Protein AF-0000000080308267 (afdb_homodimer)

Nearest PDB structures (foldseek):
  2a5h-assembly1_B  TM=8.285E-01  e=7.530E-33  Clostridium subterminale
  7o1p-assembly1_A  TM=5.240E-01  e=5.964E-03  Thermotoga maritima MSB8
  1ztv-assembly1_B  TM=4.652E-01  e=1.451E-02  Enterococcus faecalis V583
  2oof-assembly1_A  TM=4.439E-01  e=3.339E-02  unidentified
  1w85-assembly1_A  TM=3.363E-01  e=2.758E-01  Geobacillus stearothermophilus

Secondary structure (DSSP, 8-state):
---EE----SS-----PPPPPPGGGGGGG--B-S-GGGGSGGGTT--HHHHH-HHHHHHT-B-SHHHHHHHHBTTB-HHHHHHHHHHHHT-SS---B-HHHHHHS-TTSTTT-HHHHHHS--STT--PPPTT--TTTT-TTTT-SBTTEE--SSSEEEEEEES--SS--TT-TTTTTSSS--S-TT-PPPP----HHHHHHHHHHHHH-TT--EEEEEES-GGGS-HHHHHHHHHHHHTSTT--EEEEE-SHHHH-THHHHH-HHHHHHHHHHHHHHHHTT-EEEEEE---SGGG-BHHHHHHHHHHHHTT--EEEEEE--TTTT-SHHHHHHHHHHHHHTT-EEEEEEPPP--TT-GGG---HHHHHHHHHHHTTSS-GGGSPEEEEEETTTTEEEETT--SEEETTTTEEEEE-TTTSTTEEEEEE--GGGS-HHHHHHHHSHHHHHHHHHHHHHHHHHHHT-/---EE----SS-----PPPPPPGGGGGGG--B-S-GGGGSGGGTT--HHHHH-HHHHHHT-B-SHHHHHHHHBTTB-HHHHHHHHHHHHT-SS---B-HHHHHHS-TTSTTT-HHHHHHS--STT--PPPTT--TTTT-TTTT-SBTTEE--SSSEEEEEEES--SS--TT-TTTTTSSS--S-TT-PPPP----HHHHHHHHHHHHH-TT--EEEEEES-GGGS-HHHHHHHHHHHHTSTT--EEEEE-SHHHH-THHHHH-HHHHHHHHHHHHHHHHTT-EEEEEE---SGGG-BHHHHHHHHHHHHTT--EEEEEE--TTTT-SHHHHHHHHHHHHHTT-EEEEEEPPP--TT-GGG---HHHHHHHHHHHTTSS-GGGSPEEEEEETTTTEEEETT--SEEETTTTEEEEE-TTTSTTEEEEEE--GGGS-HHHHHHHH-HHHHHHHHHHHHHHHHHHHT-

InterPro domains:
  IPR003739 Lysine-2,3-aminomutase/glutamate 2,3-aminomutase [PTHR30538] (23-418)
  IPR003739 Lysine-2,3-aminomutase/glutamate 2,3-aminomutase [SFLDG01070] (39-403)
  IPR003739 Lysine-2,3-aminomutase/glutamate 2,3-aminomutase [TIGR00238] (40-392)
  IPR007197 Radical SAM [SFLDS00029] (39-403)
  IPR013785 Aldolase-type TIM barrel [G3DSA:3.20.20.70] (93-397)
  IPR025895 Lysine-2,3-aminomutase, C-terminal domain [PF12544] (373-398)
  IPR058240 Radical SAM superfamily [SSF102114] (145-403)

Structure (mmCIF, N/CA/C/O backbone):
data_AF-0000000080308267-model_v1
#
loop_
_entity.id
_entity.type
_entity.pdbx_description
1 polymer 'Lysine 2,3-aminomutase'
#
loop_
_atom_site.group_PDB
_atom_site.id
_atom_site.type_symbol
_atom_site.label_atom_id
_atom_site.label_alt_id
_atom_site.label_comp_id
_atom_site.label_asym_id
_atom_site.label_entity_id
_atom_site.label_seq_id
_atom_site.pdbx_PDB_ins_code
_atom_site.Cartn_x
_atom_site.Cartn_y
_atom_site.Cartn_z
_atom_site.occupancy
_atom_site.B_iso_or_equiv
_atom_site.auth_seq_id
_atom_site.auth_comp_id
_atom_site.auth_asym_id
_atom_site.auth_atom_id
_atom_site.pdbx_PDB_model_num
ATOM 1 N N . MET A 1 1 ? -21 -15.203 20.312 1 25.88 1 MET A N 1
ATOM 2 C CA . MET A 1 1 ? -20.156 -14.445 21.219 1 25.88 1 MET A CA 1
ATOM 3 C C . MET A 1 1 ? -20.484 -12.961 21.172 1 25.88 1 MET A C 1
ATOM 5 O O . MET A 1 1 ? -20.547 -12.367 20.094 1 25.88 1 MET A O 1
ATOM 9 N N . GLN A 1 2 ? -21.078 -12.492 22.281 1 31.81 2 GLN A N 1
ATOM 10 C CA . GLN A 1 2 ? -21.562 -11.125 22.469 1 31.81 2 GLN A CA 1
ATOM 11 C C . GLN A 1 2 ? -20.422 -10.117 22.266 1 31.81 2 GLN A C 1
ATOM 13 O O . GLN A 1 2 ? -19.406 -10.172 22.953 1 31.81 2 GLN A O 1
ATOM 18 N N . LEU A 1 3 ? -20.359 -9.547 21.156 1 37.12 3 LEU A N 1
ATOM 19 C CA . LEU A 1 3 ? -19.328 -8.562 20.859 1 37.12 3 LEU A CA 1
ATOM 20 C C . LEU A 1 3 ? -19.422 -7.367 21.797 1 37.12 3 LEU A C 1
ATOM 22 O O . LEU A 1 3 ? -20.516 -6.883 22.094 1 37.12 3 LEU A O 1
ATOM 26 N N . LYS A 1 4 ? -18.422 -7.07 22.703 1 45.09 4 LYS A N 1
ATOM 27 C CA . LYS A 1 4 ? -18.406 -6.035 23.734 1 45.09 4 LYS A CA 1
ATOM 28 C C . LYS A 1 4 ? -17.938 -4.703 23.172 1 45.09 4 LYS A C 1
ATOM 30 O O . LYS A 1 4 ? -16.984 -4.656 22.375 1 45.09 4 LYS A O 1
ATOM 35 N N . VAL A 1 5 ? -18.641 -3.551 23.375 1 42.38 5 VAL A N 1
ATOM 36 C CA . VAL A 1 5 ? -18.266 -2.182 23.016 1 42.38 5 VAL A CA 1
ATOM 37 C C . VAL A 1 5 ? -17.125 -1.703 23.906 1 42.38 5 VAL A C 1
ATOM 39 O O . VAL A 1 5 ? -17.203 -1.812 25.141 1 42.38 5 VAL A O 1
ATOM 42 N N . VAL A 1 6 ? -15.938 -1.457 23.516 1 43.72 6 VAL A N 1
ATOM 43 C CA . VAL A 1 6 ? -14.867 -0.966 24.375 1 43.72 6 VAL A CA 1
ATOM 44 C C . VAL A 1 6 ? -15.039 0.533 24.609 1 43.72 6 VAL A C 1
ATOM 46 O O . VAL A 1 6 ? -15.047 1.319 23.656 1 43.72 6 VAL A O 1
ATOM 49 N N . GLU A 1 7 ? -15.594 0.773 25.719 1 44.81 7 GLU A N 1
ATOM 50 C CA . GLU A 1 7 ? -15.562 2.174 26.125 1 44.81 7 GLU A CA 1
ATOM 51 C C . GLU A 1 7 ? -14.156 2.586 26.547 1 44.81 7 GLU A C 1
ATOM 53 O O . GLU A 1 7 ? -13.422 1.796 27.156 1 44.81 7 GLU A O 1
ATOM 58 N N . THR A 1 8 ? -13.562 3.537 25.969 1 45.25 8 THR A N 1
ATOM 59 C CA . THR A 1 8 ? -12.289 4.074 26.438 1 45.25 8 THR A CA 1
ATOM 60 C C . THR A 1 8 ? -12.352 4.395 27.922 1 45.25 8 THR A C 1
ATOM 62 O O . THR A 1 8 ? -13.188 5.191 28.359 1 45.25 8 THR A O 1
ATOM 65 N N . PRO A 1 9 ? -11.719 3.621 28.75 1 43.75 9 PRO A N 1
ATOM 66 C CA . PRO A 1 9 ? -11.828 3.91 30.188 1 43.75 9 PRO A CA 1
ATOM 67 C C . PRO A 1 9 ? -11.359 5.32 30.531 1 43.75 9 PRO A C 1
ATOM 69 O O . PRO A 1 9 ? -10.445 5.852 29.906 1 43.75 9 PRO A O 1
ATOM 72 N N . LYS A 1 10 ? -12.18 6.141 31.234 1 44.75 10 LYS A N 1
ATOM 73 C CA . LYS A 1 10 ? -11.867 7.449 31.797 1 44.75 10 LYS A CA 1
ATOM 74 C C . LYS A 1 10 ? -10.633 7.383 32.688 1 44.75 10 LYS A C 1
ATOM 76 O O . LYS A 1 10 ? -10 8.406 32.969 1 44.75 10 LYS A O 1
ATOM 81 N N . ASP A 1 11 ? -10.383 6.285 33.438 1 42.69 11 ASP A N 1
ATOM 82 C CA . ASP A 1 11 ? -9.352 6.203 34.469 1 42.69 11 ASP A CA 1
ATOM 83 C C . ASP A 1 11 ? -8.141 5.426 33.969 1 42.69 11 ASP A C 1
ATOM 85 O O . ASP A 1 11 ? -8.25 4.605 33.062 1 42.69 11 ASP A O 1
ATOM 89 N N . GLU A 1 12 ? -6.938 5.82 34.5 1 43.91 12 GLU A N 1
ATOM 90 C CA . GLU A 1 12 ? -5.613 5.27 34.219 1 43.91 12 GLU A CA 1
ATOM 91 C C . GLU A 1 12 ? -5.629 3.746 34.25 1 43.91 12 GLU A C 1
ATOM 93 O O . GLU A 1 12 ? -5.812 3.146 35.312 1 43.91 12 GLU A O 1
ATOM 98 N N . ALA A 1 13 ? -6.145 3.145 33.438 1 49.03 13 ALA A N 1
ATOM 99 C CA . ALA A 1 13 ? -6.031 1.688 33.469 1 49.03 13 ALA A CA 1
ATOM 100 C C . ALA A 1 13 ? -4.574 1.255 33.625 1 49.03 13 ALA A C 1
ATOM 102 O O . ALA A 1 13 ? -3.672 1.925 33.094 1 49.03 13 ALA A O 1
ATOM 103 N N . PRO A 1 14 ? -4.258 0.282 34.625 1 51.72 14 PRO A N 1
ATOM 104 C CA . PRO A 1 14 ? -2.898 -0.233 34.812 1 51.72 14 PRO A CA 1
ATOM 105 C C . PRO A 1 14 ? -2.232 -0.616 33.5 1 51.72 14 PRO A C 1
ATOM 107 O O . PRO A 1 14 ? -2.916 -1.01 32.531 1 51.72 14 PRO A O 1
ATOM 110 N N . ARG A 1 15 ? -0.976 -0.175 33.375 1 59.91 15 ARG A N 1
ATOM 111 C CA . ARG A 1 15 ? -0.094 -0.542 32.281 1 59.91 15 ARG A CA 1
ATOM 112 C C . ARG A 1 15 ? -0.22 -2.025 31.953 1 59.91 15 ARG A C 1
ATOM 114 O O . ARG A 1 15 ? -0.031 -2.879 32.812 1 59.91 15 ARG A O 1
ATOM 121 N N . ALA A 1 16 ? -1.022 -2.381 31.016 1 59.97 16 ALA A N 1
ATOM 122 C CA . ALA A 1 16 ? -1.201 -3.791 30.672 1 59.97 16 ALA A CA 1
ATOM 123 C C . ALA A 1 16 ? 0.008 -4.332 29.922 1 59.97 16 ALA A C 1
ATOM 125 O O . ALA A 1 16 ? 0.317 -3.869 28.812 1 59.97 16 ALA A O 1
ATOM 126 N N . VAL A 1 17 ? 0.99 -4.934 30.719 1 69.75 17 VAL A N 1
ATOM 127 C CA . VAL A 1 17 ? 2.059 -5.656 30.047 1 69.75 17 VAL A CA 1
ATOM 128 C C . VAL A 1 17 ? 1.479 -6.863 29.312 1 69.75 17 VAL A C 1
ATOM 130 O O . VAL A 1 17 ? 0.728 -7.648 29.891 1 69.75 17 VAL A O 1
ATOM 133 N N . LYS A 1 18 ? 1.652 -6.93 27.984 1 81.56 18 LYS A N 1
ATOM 134 C CA . LYS A 1 18 ? 1.208 -8.062 27.172 1 81.56 18 LYS A CA 1
ATOM 135 C C . LYS A 1 18 ? 1.887 -9.352 27.625 1 81.56 18 LYS A C 1
ATOM 137 O O . LYS A 1 18 ? 3.059 -9.344 28 1 81.56 18 LYS A O 1
ATOM 142 N N . PRO A 1 19 ? 1.161 -10.414 27.688 1 85.56 19 PRO A N 1
ATOM 143 C CA . PRO A 1 19 ? 1.806 -11.695 27.969 1 85.56 19 PRO A CA 1
ATOM 144 C C . PRO A 1 19 ? 2.83 -12.086 26.906 1 85.56 19 PRO A C 1
ATOM 146 O O . PRO A 1 19 ? 2.822 -11.531 25.797 1 85.56 19 PRO A O 1
ATOM 149 N N . PRO A 1 20 ? 3.676 -12.922 27.312 1 87.94 20 PRO A N 1
ATOM 150 C CA . PRO A 1 20 ? 4.633 -13.398 26.312 1 87.94 20 PRO A CA 1
ATOM 151 C C . PRO A 1 20 ? 3.955 -14.008 25.078 1 87.94 20 PRO A C 1
ATOM 153 O O . PRO A 1 20 ? 2.887 -14.617 25.203 1 87.94 20 PRO A O 1
ATOM 156 N N . VAL A 1 21 ? 4.594 -13.852 24 1 90.75 21 VAL A N 1
ATOM 157 C CA . VAL A 1 21 ? 4.016 -14.289 22.734 1 90.75 21 VAL A CA 1
ATOM 158 C C . VAL A 1 21 ? 4.062 -15.812 22.641 1 90.75 21 VAL A C 1
ATOM 160 O O . VAL A 1 21 ? 5 -16.438 23.141 1 90.75 21 VAL A O 1
ATOM 163 N N . ASP A 1 22 ? 3.057 -16.375 22.109 1 90.19 22 ASP A N 1
ATOM 164 C CA . ASP A 1 22 ? 3.084 -17.781 21.688 1 90.19 22 ASP A CA 1
ATOM 165 C C . ASP A 1 22 ? 4.059 -17.984 20.547 1 90.19 22 ASP A C 1
ATOM 167 O O . ASP A 1 22 ? 3.875 -17.438 19.453 1 90.19 22 ASP A O 1
ATOM 171 N N . PRO A 1 23 ? 5.023 -18.781 20.766 1 89.44 23 PRO A N 1
ATOM 172 C CA . PRO A 1 23 ? 6.051 -18.969 19.75 1 89.44 23 PRO A CA 1
ATOM 173 C C . PRO A 1 23 ? 5.48 -19.469 18.422 1 89.44 23 PRO A C 1
ATOM 175 O O . PRO A 1 23 ? 6.059 -19.234 17.359 1 89.44 23 PRO A O 1
ATOM 178 N N . SER A 1 24 ? 4.406 -20.125 18.5 1 88.31 24 SER A N 1
ATOM 179 C CA . SER A 1 24 ? 3.799 -20.672 17.281 1 88.31 24 SER A CA 1
ATOM 180 C C . SER A 1 24 ? 3.34 -19.562 16.344 1 88.31 24 SER A C 1
ATOM 182 O O . SER A 1 24 ? 3.209 -19.781 15.141 1 88.31 24 SER A O 1
ATOM 184 N N . THR A 1 25 ? 3.152 -18.391 16.891 1 88.25 25 THR A N 1
ATOM 185 C CA . THR A 1 25 ? 2.689 -17.266 16.094 1 88.25 25 THR A CA 1
ATOM 186 C C . THR A 1 25 ? 3.844 -16.656 15.305 1 88.25 25 THR A C 1
ATOM 188 O O . THR A 1 25 ? 3.635 -15.758 14.477 1 88.25 25 THR A O 1
ATOM 191 N N . LEU A 1 26 ? 5.039 -17.188 15.523 1 94.69 26 LEU A N 1
ATOM 192 C CA . LEU A 1 26 ? 6.219 -16.672 14.836 1 94.69 26 LEU A CA 1
ATOM 193 C C . LEU A 1 26 ? 6.68 -17.625 13.742 1 94.69 26 LEU A C 1
ATOM 195 O O . LEU A 1 26 ? 7.84 -17.594 13.32 1 94.69 26 LEU A O 1
ATOM 199 N N . SER A 1 27 ? 5.777 -18.484 13.289 1 94.75 27 SER A N 1
ATOM 200 C CA . SER A 1 27 ? 6.109 -19.562 12.344 1 94.75 27 SER A CA 1
ATOM 201 C C . SER A 1 27 ? 6.504 -18.984 10.984 1 94.75 27 SER A C 1
ATOM 203 O O . SER A 1 27 ? 7.121 -19.688 10.172 1 94.75 27 SER A O 1
ATOM 205 N N . HIS A 1 28 ? 6.129 -17.734 10.695 1 96.62 28 HIS A N 1
ATOM 206 C CA . HIS A 1 28 ? 6.469 -17.125 9.422 1 96.62 28 HIS A CA 1
ATOM 207 C C . HIS A 1 28 ? 7.977 -17.016 9.25 1 96.62 28 HIS A C 1
ATOM 209 O O . HIS A 1 28 ? 8.469 -16.859 8.125 1 96.62 28 HIS A O 1
ATOM 215 N N . ARG A 1 29 ? 8.758 -17.188 10.32 1 96.56 29 ARG A N 1
ATOM 216 C CA . ARG A 1 29 ? 10.211 -17.062 10.281 1 96.56 29 ARG A CA 1
ATOM 217 C C . ARG A 1 29 ? 10.867 -18.406 9.945 1 96.56 29 ARG A C 1
ATOM 219 O O . ARG A 1 29 ? 12.062 -18.453 9.641 1 96.56 29 ARG A O 1
ATOM 226 N N . HIS A 1 30 ? 10.094 -19.438 10.062 1 96.44 30 HIS A N 1
ATOM 227 C CA . HIS A 1 30 ? 10.641 -20.781 9.844 1 96.44 30 HIS A CA 1
ATOM 228 C C . HIS A 1 30 ? 10.555 -21.172 8.375 1 96.44 30 HIS A C 1
ATOM 230 O O . HIS A 1 30 ? 9.508 -21.609 7.898 1 96.44 30 HIS A O 1
ATOM 236 N N . LEU A 1 31 ? 11.664 -21.109 7.746 1 98.06 31 LEU A N 1
ATOM 237 C CA . LEU A 1 31 ? 11.727 -21.438 6.324 1 98.06 31 LEU A CA 1
ATOM 238 C C . LEU A 1 31 ? 12.227 -22.859 6.117 1 98.06 31 LEU A C 1
ATOM 240 O O . LEU A 1 31 ? 13 -23.375 6.926 1 98.06 31 LEU A O 1
ATOM 244 N N . LEU A 1 32 ? 11.773 -23.438 5.09 1 97.75 32 LEU A N 1
ATOM 245 C CA . LEU A 1 32 ? 12.273 -24.75 4.691 1 97.75 32 LEU A CA 1
ATOM 246 C C . LEU A 1 32 ? 13.75 -24.688 4.328 1 97.75 32 LEU A C 1
ATOM 248 O O . LEU A 1 32 ? 14.148 -23.875 3.482 1 97.75 32 LEU A O 1
ATOM 252 N N . GLU A 1 33 ? 14.578 -25.5 5.008 1 96.5 33 GLU A N 1
ATOM 253 C CA . GLU A 1 33 ? 16.031 -25.578 4.805 1 96.5 33 GLU A CA 1
ATOM 254 C C . GLU A 1 33 ? 16.469 -27.016 4.512 1 96.5 33 GLU A C 1
ATOM 256 O O . GLU A 1 33 ? 15.648 -27.938 4.574 1 96.5 33 GLU A O 1
ATOM 261 N N . GLY A 1 34 ? 17.75 -27.125 4.148 1 94.44 34 GLY A N 1
ATOM 262 C CA . GLY A 1 34 ? 18.297 -28.453 3.945 1 94.44 34 GLY A CA 1
ATOM 263 C C . GLY A 1 34 ? 18.047 -29 2.551 1 94.44 34 GLY A C 1
ATOM 264 O O . GLY A 1 34 ? 17.641 -28.25 1.653 1 94.44 34 GLY A O 1
ATOM 265 N N . ASP A 1 35 ? 18.297 -30.281 2.352 1 97.12 35 ASP A N 1
ATOM 266 C CA . ASP A 1 35 ? 18.234 -30.906 1.038 1 97.12 35 ASP A CA 1
ATOM 267 C C . ASP A 1 35 ? 16.844 -31.5 0.784 1 97.12 35 ASP A C 1
ATOM 269 O O . ASP A 1 35 ? 16.719 -32.688 0.472 1 97.12 35 ASP A O 1
ATOM 273 N N . PHE A 1 36 ? 15.859 -30.641 0.812 1 97.12 36 PHE A N 1
ATOM 274 C CA . PHE A 1 36 ? 14.477 -31.094 0.746 1 97.12 36 PHE A CA 1
ATOM 275 C C . PHE A 1 36 ? 14.188 -31.734 -0.609 1 97.12 36 PHE A C 1
ATOM 277 O O . PHE A 1 36 ? 13.227 -32.5 -0.75 1 97.12 36 PHE A O 1
ATOM 284 N N . TRP A 1 37 ? 14.984 -31.484 -1.658 1 97.44 37 TRP A N 1
ATOM 285 C CA . TRP A 1 37 ? 14.75 -32.031 -2.994 1 97.44 37 TRP A CA 1
ATOM 286 C C . TRP A 1 37 ? 15.086 -33.5 -3.055 1 97.44 37 TRP A C 1
ATOM 288 O O . TRP A 1 37 ? 14.617 -34.219 -3.945 1 97.44 37 TRP A O 1
ATOM 298 N N . ARG A 1 38 ? 15.82 -33.969 -2.156 1 96.19 38 ARG A N 1
ATOM 299 C CA . ARG A 1 38 ? 16.281 -35.375 -2.201 1 96.19 38 ARG A CA 1
ATOM 300 C C . ARG A 1 38 ? 15.164 -36.344 -1.87 1 96.19 38 ARG A C 1
ATOM 302 O O . ARG A 1 38 ? 15.297 -37.531 -2.082 1 96.19 38 ARG A O 1
ATOM 309 N N . ARG A 1 39 ? 14.07 -35.812 -1.395 1 93.38 39 ARG A N 1
ATOM 310 C CA . ARG A 1 39 ? 12.906 -36.656 -1.164 1 93.38 39 ARG A CA 1
ATOM 311 C C . ARG A 1 39 ? 12.289 -37.125 -2.482 1 93.38 39 ARG A C 1
ATOM 313 O O . ARG A 1 39 ? 11.516 -38.094 -2.51 1 93.38 39 ARG A O 1
ATOM 320 N N . ILE A 1 40 ? 12.57 -36.375 -3.508 1 94 40 ILE A N 1
ATOM 321 C CA . ILE A 1 40 ? 12.148 -36.812 -4.844 1 94 40 ILE A CA 1
ATOM 322 C C . ILE A 1 40 ? 13.156 -37.812 -5.414 1 94 40 ILE A C 1
ATOM 324 O O . ILE A 1 40 ? 14.336 -37.469 -5.574 1 94 40 ILE A O 1
ATOM 328 N N . PRO A 1 41 ? 12.695 -38.906 -5.785 1 93.12 41 PRO A N 1
ATOM 329 C CA . PRO A 1 41 ? 13.625 -39.938 -6.242 1 93.12 41 PRO A CA 1
ATOM 330 C C . PRO A 1 41 ? 14.539 -39.469 -7.371 1 93.12 41 PRO A C 1
ATOM 332 O O . PRO A 1 41 ? 15.734 -39.75 -7.363 1 93.12 41 PRO A O 1
ATOM 335 N N . ALA A 1 42 ? 14.016 -38.719 -8.242 1 92.38 42 ALA A N 1
ATOM 336 C CA . ALA A 1 42 ? 14.773 -38.219 -9.391 1 92.38 42 ALA A CA 1
ATOM 337 C C . ALA A 1 42 ? 15.914 -37.312 -8.953 1 92.38 42 ALA A C 1
ATOM 339 O O . ALA A 1 42 ? 16.875 -37.125 -9.695 1 92.38 42 ALA A O 1
ATOM 340 N N . TYR A 1 43 ? 15.82 -36.75 -7.727 1 95.75 43 TYR A N 1
ATOM 341 C CA . TYR A 1 43 ? 16.812 -35.781 -7.277 1 95.75 43 TYR A CA 1
ATOM 342 C C . TYR A 1 43 ? 17.531 -36.281 -6.035 1 95.75 43 TYR A C 1
ATOM 344 O O . TYR A 1 43 ? 18.203 -35.5 -5.344 1 95.75 43 TYR A O 1
ATOM 352 N N . ALA A 1 44 ? 17.406 -37.469 -5.676 1 95.69 44 ALA A N 1
ATOM 353 C CA . ALA A 1 44 ? 17.922 -38.062 -4.441 1 95.69 44 ALA A CA 1
ATOM 354 C C . ALA A 1 44 ? 19.438 -37.906 -4.34 1 95.69 44 ALA A C 1
ATOM 356 O O . ALA A 1 44 ? 19.969 -37.719 -3.242 1 95.69 44 ALA A O 1
ATOM 357 N N . ASN A 1 45 ? 20.109 -37.906 -5.473 1 96.88 45 ASN A N 1
ATOM 358 C CA . ASN A 1 45 ? 21.578 -37.875 -5.457 1 96.88 45 ASN A CA 1
ATOM 359 C C . ASN A 1 45 ? 22.109 -36.531 -5.953 1 96.88 45 ASN A C 1
ATOM 361 O O . ASN A 1 45 ? 23.297 -36.406 -6.234 1 96.88 45 ASN A O 1
ATOM 365 N N . VAL A 1 46 ? 21.266 -35.594 -6.082 1 97.88 46 VAL A N 1
ATOM 366 C CA . VAL A 1 46 ? 21.672 -34.25 -6.547 1 97.88 46 VAL A CA 1
ATOM 367 C C . VAL A 1 46 ? 22.281 -33.469 -5.387 1 97.88 46 VAL A C 1
ATOM 369 O O . VAL A 1 46 ? 21.656 -33.344 -4.328 1 97.88 46 VAL A O 1
ATOM 372 N N . SER A 1 47 ? 23.453 -32.938 -5.543 1 98.06 47 SER A N 1
ATOM 373 C CA . SER A 1 47 ? 24.109 -32.156 -4.504 1 98.06 47 SER A CA 1
ATOM 374 C C . SER A 1 47 ? 23.469 -30.766 -4.352 1 98.06 47 SER A C 1
ATOM 376 O O . SER A 1 47 ? 22.734 -30.312 -5.234 1 98.06 47 SER A O 1
ATOM 378 N N . GLU A 1 48 ? 23.734 -30.172 -3.285 1 97.5 48 GLU A N 1
ATOM 379 C CA . GLU A 1 48 ? 23.234 -28.812 -3.076 1 97.5 48 GLU A CA 1
ATOM 380 C C . GLU A 1 48 ? 23.766 -27.859 -4.141 1 97.5 48 GLU A C 1
ATOM 382 O O . GLU A 1 48 ? 23.031 -27.016 -4.656 1 97.5 48 GLU A O 1
ATOM 387 N N . ALA A 1 49 ? 25.031 -28 -4.406 1 97.81 49 ALA A N 1
ATOM 388 C CA . ALA A 1 49 ? 25.656 -27.141 -5.406 1 97.81 49 ALA A CA 1
ATOM 389 C C . ALA A 1 49 ? 24.953 -27.266 -6.754 1 97.81 49 ALA A C 1
ATOM 391 O O . ALA A 1 49 ? 24.703 -26.266 -7.43 1 97.81 49 ALA A O 1
ATOM 392 N N . GLU A 1 50 ? 24.625 -28.516 -7.098 1 97.75 50 GLU A N 1
ATOM 393 C CA . GLU A 1 50 ? 23.922 -28.75 -8.352 1 97.75 50 GLU A CA 1
ATOM 394 C C . GLU A 1 50 ? 22.5 -28.188 -8.297 1 97.75 50 GLU A C 1
ATOM 396 O O . GLU A 1 50 ? 22.047 -27.531 -9.234 1 97.75 50 GLU A O 1
ATOM 401 N N . PHE A 1 51 ? 21.906 -28.391 -7.215 1 98.38 51 PHE A N 1
ATOM 402 C CA . PHE A 1 51 ? 20.516 -27.969 -7.062 1 98.38 51 PHE A CA 1
ATOM 403 C C . PHE A 1 51 ? 20.422 -26.438 -7.055 1 98.38 51 PHE A C 1
ATOM 405 O O . PHE A 1 51 ? 19.422 -25.875 -7.504 1 98.38 51 PHE A O 1
ATOM 412 N N . LEU A 1 52 ? 21.453 -25.766 -6.613 1 98.19 52 LEU A N 1
ATOM 413 C CA . LEU A 1 52 ? 21.469 -24.312 -6.523 1 98.19 52 LEU A CA 1
ATOM 414 C C . LEU A 1 52 ? 21.906 -23.688 -7.844 1 98.19 52 LEU A C 1
ATOM 416 O O . LEU A 1 52 ? 21.75 -22.484 -8.047 1 98.19 52 LEU A O 1
ATOM 420 N N . ASP A 1 53 ? 22.328 -24.516 -8.789 1 98.25 53 ASP A N 1
ATOM 421 C CA . ASP A 1 53 ? 22.766 -24.016 -10.086 1 98.25 53 ASP A CA 1
ATOM 422 C C . ASP A 1 53 ? 21.578 -23.75 -11.008 1 98.25 53 ASP A C 1
ATOM 424 O O . ASP A 1 53 ? 20.828 -24.672 -11.336 1 98.25 53 ASP A O 1
ATOM 428 N N . HIS A 1 54 ? 21.531 -22.562 -11.477 1 97.81 54 HIS A N 1
ATOM 429 C CA . HIS A 1 54 ? 20.375 -22.188 -12.289 1 97.81 54 HIS A CA 1
ATOM 430 C C . HIS A 1 54 ? 20.391 -22.906 -13.633 1 97.81 54 HIS A C 1
ATOM 432 O O . HIS A 1 54 ? 19.328 -23.188 -14.203 1 97.81 54 HIS A O 1
ATOM 438 N N . LYS A 1 55 ? 21.531 -23.172 -14.133 1 97.81 55 LYS A N 1
ATOM 439 C CA . LYS A 1 55 ? 21.625 -23.891 -15.398 1 97.81 55 LYS A CA 1
ATOM 440 C C . LYS A 1 55 ? 21.109 -25.328 -15.258 1 97.81 55 LYS A C 1
ATOM 442 O O . LYS A 1 55 ? 20.422 -25.844 -16.156 1 97.81 55 LYS A O 1
ATOM 447 N N . TRP A 1 56 ? 21.5 -25.938 -14.18 1 98.31 56 TRP A N 1
ATOM 448 C CA . TRP A 1 56 ? 20.984 -27.281 -13.914 1 98.31 56 TRP A CA 1
ATOM 449 C C . TRP A 1 56 ? 19.469 -27.266 -13.789 1 98.31 56 TRP A C 1
ATOM 451 O O . TRP A 1 56 ? 18.781 -28.109 -14.367 1 98.31 56 TRP A O 1
ATOM 461 N N . GLN A 1 57 ? 18.938 -26.297 -13.016 1 98.31 57 GLN A N 1
ATOM 462 C CA . GLN A 1 57 ? 17.5 -26.156 -12.859 1 98.31 57 GLN A CA 1
ATOM 463 C C . GLN A 1 57 ? 16.812 -26.016 -14.211 1 98.31 57 GLN A C 1
ATOM 465 O O . GLN A 1 57 ? 15.805 -26.688 -14.469 1 98.31 57 GLN A O 1
ATOM 470 N N . MET A 1 58 ? 17.359 -25.172 -15.055 1 97 58 MET A N 1
ATOM 471 C CA . MET A 1 58 ? 16.781 -24.922 -16.375 1 97 58 MET A CA 1
ATOM 472 C C . MET A 1 58 ? 16.812 -26.188 -17.219 1 97 58 MET A C 1
ATOM 474 O O . MET A 1 58 ? 15.812 -26.531 -17.875 1 97 58 MET A O 1
ATOM 478 N N . LYS A 1 59 ? 17.906 -26.828 -17.188 1 97.19 59 LYS A N 1
ATOM 479 C CA . LYS A 1 59 ? 18.078 -28.047 -17.984 1 97.19 59 LYS A CA 1
ATOM 480 C C . LYS A 1 59 ? 17.125 -29.141 -17.531 1 97.19 59 LYS A C 1
ATOM 482 O O . LYS A 1 59 ? 16.625 -29.906 -18.359 1 97.19 59 LYS A O 1
ATOM 487 N N . GLN A 1 60 ? 16.891 -29.219 -16.266 1 97.25 60 GLN A N 1
ATOM 488 C CA . GLN A 1 60 ? 16.094 -30.312 -15.703 1 97.25 60 GLN A CA 1
ATOM 489 C C . GLN A 1 60 ? 14.617 -29.922 -15.617 1 97.25 60 GLN A C 1
ATOM 491 O O . GLN A 1 60 ? 13.797 -30.703 -15.133 1 97.25 60 GLN A O 1
ATOM 496 N N . THR A 1 61 ? 14.281 -28.75 -16.047 1 97.62 61 THR A N 1
ATOM 497 C CA . THR A 1 61 ? 12.883 -28.344 -16.047 1 97.62 61 THR A CA 1
ATOM 498 C C . THR A 1 61 ? 12.055 -29.234 -16.969 1 97.62 61 THR A C 1
ATOM 500 O O . THR A 1 61 ? 12.484 -29.562 -18.078 1 97.62 61 THR A O 1
ATOM 503 N N . ILE A 1 62 ? 10.891 -29.625 -16.5 1 97.19 62 ILE A N 1
ATOM 504 C CA . ILE A 1 62 ? 10.016 -30.531 -17.234 1 97.19 62 ILE A CA 1
ATOM 505 C C . ILE A 1 62 ? 9.039 -29.734 -18.078 1 97.19 62 ILE A C 1
ATOM 507 O O . ILE A 1 62 ? 8.297 -28.891 -17.562 1 97.19 62 ILE A O 1
ATOM 511 N N . THR A 1 63 ? 9 -30 -19.359 1 96 63 THR A N 1
ATOM 512 C CA . THR A 1 63 ? 8.188 -29.203 -20.266 1 96 63 THR A CA 1
ATOM 513 C C . THR A 1 63 ? 7.207 -30.094 -21.031 1 96 63 THR A C 1
ATOM 515 O O . THR A 1 63 ? 6.586 -29.641 -22 1 96 63 THR A O 1
ATOM 518 N N . ARG A 1 64 ? 7.168 -31.359 -20.641 1 95.88 64 ARG A N 1
ATOM 519 C CA . ARG A 1 64 ? 6.227 -32.281 -21.266 1 95.88 64 ARG A CA 1
ATOM 520 C C . ARG A 1 64 ? 5.418 -33.031 -20.219 1 95.88 64 ARG A C 1
ATOM 522 O O . ARG A 1 64 ? 5.949 -33.406 -19.172 1 95.88 64 ARG A O 1
ATOM 529 N N . VAL A 1 65 ? 4.207 -33.312 -20.578 1 95.62 65 VAL A N 1
ATOM 530 C CA . VAL A 1 65 ? 3.277 -33.938 -19.641 1 95.62 65 VAL A CA 1
ATOM 531 C C . VAL A 1 65 ? 3.73 -35.375 -19.344 1 95.62 65 VAL A C 1
ATOM 533 O O . VAL A 1 65 ? 3.732 -35.781 -18.172 1 95.62 65 VAL A O 1
ATOM 536 N N . ASP A 1 66 ? 4.141 -36.094 -20.359 1 95.88 66 ASP A N 1
ATOM 537 C CA . ASP A 1 66 ? 4.535 -37.5 -20.156 1 95.88 66 ASP A CA 1
ATOM 538 C C . ASP A 1 66 ? 5.75 -37.594 -19.234 1 95.88 66 ASP A C 1
ATOM 540 O O . ASP A 1 66 ? 5.828 -38.5 -18.406 1 95.88 66 ASP A O 1
ATOM 544 N N . LYS A 1 67 ? 6.656 -36.656 -19.375 1 96.19 67 LYS A N 1
ATOM 545 C CA . LYS A 1 67 ? 7.844 -36.656 -18.516 1 96.19 67 LYS A CA 1
ATOM 546 C C . LYS A 1 67 ? 7.484 -36.312 -17.078 1 96.19 67 LYS A C 1
ATOM 548 O O . LYS A 1 67 ? 8.07 -36.844 -16.141 1 96.19 67 LYS A O 1
ATOM 553 N N . LEU A 1 68 ? 6.574 -35.375 -16.922 1 96.69 68 LEU A N 1
ATOM 554 C CA . LEU A 1 68 ? 6.113 -35.031 -15.586 1 96.69 68 LEU A CA 1
ATOM 555 C C . LEU A 1 68 ? 5.473 -36.25 -14.914 1 96.69 68 LEU A C 1
ATOM 557 O O . LEU A 1 68 ? 5.812 -36.562 -13.773 1 96.69 68 LEU A O 1
ATOM 561 N N . LEU A 1 69 ? 4.586 -36.906 -15.648 1 96.19 69 LEU A N 1
ATOM 562 C CA . LEU A 1 69 ? 3.877 -38.031 -15.094 1 96.19 69 LEU A CA 1
ATOM 563 C C . LEU A 1 69 ? 4.844 -39.188 -14.766 1 96.19 69 LEU A C 1
ATOM 565 O O . LEU A 1 69 ? 4.684 -39.875 -13.75 1 96.19 69 LEU A O 1
ATOM 569 N N . ALA A 1 70 ? 5.816 -39.344 -15.602 1 95.12 70 ALA A N 1
ATOM 570 C CA . ALA A 1 70 ? 6.848 -40.344 -15.336 1 95.12 70 ALA A CA 1
ATOM 571 C C . ALA A 1 70 ? 7.613 -40.031 -14.062 1 95.12 70 ALA A C 1
ATOM 573 O O . ALA A 1 70 ? 7.918 -40.906 -13.266 1 95.12 70 ALA A O 1
ATOM 574 N N . ALA A 1 71 ? 7.918 -38.781 -13.883 1 93.5 71 ALA A N 1
ATOM 575 C CA . ALA A 1 71 ? 8.664 -38.344 -12.711 1 93.5 71 ALA A CA 1
ATOM 576 C C . ALA A 1 71 ? 7.852 -38.531 -11.438 1 93.5 71 ALA A C 1
ATOM 578 O O . ALA A 1 71 ? 8.414 -38.719 -10.352 1 93.5 71 ALA A O 1
ATOM 579 N N . LEU A 1 72 ? 6.566 -38.562 -11.555 1 94.62 72 LEU A N 1
ATOM 580 C CA . LEU A 1 72 ? 5.688 -38.656 -10.391 1 94.62 72 LEU A CA 1
ATOM 581 C C . LEU A 1 72 ? 5.402 -40.094 -10.039 1 94.62 72 LEU A C 1
ATOM 583 O O . LEU A 1 72 ? 4.891 -40.406 -8.961 1 94.62 72 LEU A O 1
ATOM 587 N N . GLN A 1 73 ? 5.82 -40.906 -11 1 91.62 73 GLN A N 1
ATOM 588 C CA . GLN A 1 73 ? 5.586 -42.344 -10.742 1 91.62 73 GLN A CA 1
ATOM 589 C C . GLN A 1 73 ? 6.277 -42.781 -9.453 1 91.62 73 GLN A C 1
ATOM 591 O O . GLN A 1 73 ? 7.449 -42.469 -9.234 1 91.62 73 GLN A O 1
ATOM 596 N N . GLY A 1 74 ? 5.641 -43.438 -8.602 1 89.5 74 GLY A N 1
ATOM 597 C CA . GLY A 1 74 ? 6.184 -43.906 -7.344 1 89.5 74 GLY A CA 1
ATOM 598 C C . GLY A 1 74 ? 5.988 -42.938 -6.199 1 89.5 74 GLY A C 1
ATOM 599 O O . GLY A 1 74 ? 6.102 -43.312 -5.027 1 89.5 74 GLY A O 1
ATOM 600 N N . LEU A 1 75 ? 5.719 -41.719 -6.566 1 94.06 75 LEU A N 1
ATOM 601 C CA . LEU A 1 75 ? 5.512 -40.688 -5.539 1 94.06 75 LEU A CA 1
ATOM 602 C C . LEU A 1 75 ? 4.035 -40.562 -5.188 1 94.06 75 LEU A C 1
ATOM 604 O O . LEU A 1 75 ? 3.691 -40.188 -4.062 1 94.06 75 LEU A O 1
ATOM 608 N N . VAL A 1 76 ? 3.217 -4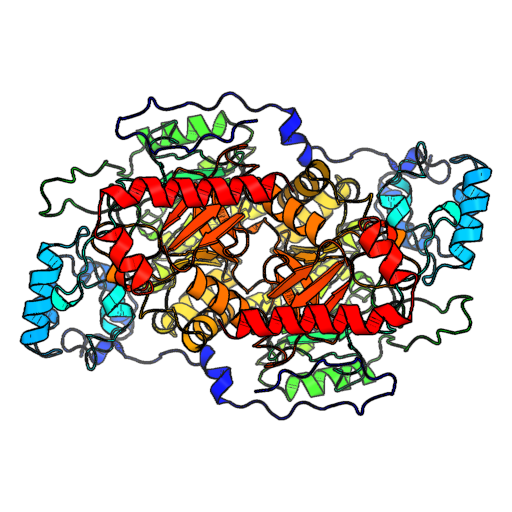0.906 -6.176 1 96.94 76 VAL A N 1
ATOM 609 C CA . VAL A 1 76 ? 1.779 -40.719 -5.996 1 96.94 76 VAL A CA 1
ATOM 610 C C . VAL A 1 76 ? 1.046 -42 -6.426 1 96.94 76 VAL A C 1
ATOM 612 O O . VAL A 1 76 ? 1.649 -42.906 -6.996 1 96.94 76 VAL A O 1
ATOM 615 N N . SER A 1 77 ? -0.243 -42.094 -6.191 1 97 77 SER A N 1
ATOM 616 C CA . SER A 1 77 ? -1.044 -43.25 -6.562 1 97 77 SER A CA 1
ATOM 617 C C . SER A 1 77 ? -1.287 -43.312 -8.062 1 97 77 SER A C 1
ATOM 619 O O . SER A 1 77 ? -1.234 -42.281 -8.742 1 97 77 SER A O 1
ATOM 621 N N . PRO A 1 78 ? -1.542 -44.5 -8.609 1 96.75 78 PRO A N 1
ATOM 622 C CA . PRO A 1 78 ? -1.915 -44.594 -10.023 1 96.75 78 PRO A CA 1
ATOM 623 C C . PRO A 1 78 ? -3.16 -43.781 -10.367 1 96.75 78 PRO A C 1
ATOM 625 O O . PRO A 1 78 ? -3.264 -43.25 -11.477 1 96.75 78 PRO A O 1
ATOM 628 N N . GLN A 1 79 ? -3.984 -43.719 -9.414 1 97.5 79 GLN A N 1
ATOM 629 C CA . GLN A 1 79 ? -5.199 -42.938 -9.625 1 97.5 79 GLN A CA 1
ATOM 630 C C . GLN A 1 79 ? -4.875 -41.469 -9.859 1 97.5 79 GLN A C 1
ATOM 632 O O . GLN A 1 79 ? -5.484 -40.812 -10.711 1 97.5 79 GLN A O 1
ATOM 637 N N . PHE A 1 80 ? -3.98 -40.906 -9.125 1 98 80 PHE A N 1
ATOM 638 C CA . PHE A 1 80 ? -3.57 -39.531 -9.289 1 98 80 PHE A CA 1
ATOM 639 C C . PHE A 1 80 ? -2.957 -39.281 -10.664 1 98 80 PHE A C 1
ATOM 641 O O . PHE A 1 80 ? -3.207 -38.281 -11.297 1 98 80 PHE A O 1
ATOM 648 N N . ILE A 1 81 ? -2.16 -40.281 -11.125 1 97.62 81 ILE A N 1
ATOM 649 C CA . ILE A 1 81 ? -1.495 -40.156 -12.414 1 97.62 81 ILE A CA 1
ATOM 650 C C . ILE A 1 81 ? -2.539 -40.062 -13.523 1 97.62 81 ILE A C 1
ATOM 652 O O . ILE A 1 81 ? -2.445 -39.156 -14.391 1 97.62 81 ILE A O 1
ATOM 656 N N . VAL A 1 82 ? -3.535 -40.875 -13.469 1 97.5 82 VAL A N 1
ATOM 657 C CA . VAL A 1 82 ? -4.602 -40.875 -14.469 1 97.5 82 VAL A CA 1
ATOM 658 C C . VAL A 1 82 ? -5.371 -39.531 -14.383 1 97.5 82 VAL A C 1
ATOM 660 O O . VAL A 1 82 ? -5.691 -38.938 -15.414 1 97.5 82 VAL A O 1
ATOM 663 N N . ASP A 1 83 ? -5.633 -39.125 -13.211 1 98 83 ASP A N 1
ATOM 664 C CA . ASP A 1 83 ? -6.371 -37.875 -12.969 1 98 83 ASP A CA 1
ATOM 665 C C . ASP A 1 83 ? -5.617 -36.656 -13.523 1 98 83 ASP A C 1
ATOM 667 O O . ASP A 1 83 ? -6.215 -35.812 -14.172 1 98 83 ASP A O 1
ATOM 671 N N . ALA A 1 84 ? -4.352 -36.625 -13.344 1 97.56 84 ALA A N 1
ATOM 672 C CA . ALA A 1 84 ? -3.514 -35.531 -13.828 1 97.56 84 ALA A CA 1
ATOM 673 C C . ALA A 1 84 ? -3.398 -35.562 -15.352 1 97.56 84 ALA A C 1
ATOM 675 O O . ALA A 1 84 ? -3.459 -34.531 -16 1 97.56 84 ALA A O 1
ATOM 676 N N . GLU A 1 85 ? -3.201 -36.75 -15.867 1 96.62 85 GLU A N 1
ATOM 677 C CA . GLU A 1 85 ? -3.121 -36.906 -17.312 1 96.62 85 GLU A CA 1
ATOM 678 C C . GLU A 1 85 ? -4.367 -36.344 -18 1 96.62 85 GLU A C 1
ATOM 680 O O . GLU A 1 85 ? -4.27 -35.562 -18.953 1 96.62 85 GLU A O 1
ATOM 685 N N . GLU A 1 86 ? -5.473 -36.75 -17.469 1 95.75 86 GLU A N 1
ATOM 686 C CA . GLU A 1 86 ? -6.738 -36.25 -18 1 95.75 86 GLU A CA 1
ATOM 687 C C . GLU A 1 86 ? -6.883 -34.75 -17.781 1 95.75 86 GLU A C 1
ATOM 689 O O . GLU A 1 86 ? -7.441 -34.062 -18.625 1 95.75 86 GLU A O 1
ATOM 694 N N . GLY A 1 87 ? -6.426 -34.312 -16.672 1 95 87 GLY A N 1
ATOM 695 C CA . GLY A 1 87 ? -6.445 -32.875 -16.406 1 95 87 GLY A CA 1
ATOM 696 C C . GLY A 1 87 ? -5.684 -32.062 -17.422 1 95 87 GLY A C 1
ATOM 697 O O . GLY A 1 87 ? -6.164 -31.031 -17.875 1 95 87 GLY A O 1
ATOM 698 N N . PHE A 1 88 ? -4.527 -32.5 -17.812 1 93.44 88 PHE A N 1
ATOM 699 C CA . PHE A 1 88 ? -3.689 -31.781 -18.781 1 93.44 88 PHE A CA 1
ATOM 700 C C . PHE A 1 88 ? -4.336 -31.766 -20.156 1 93.44 88 PHE A C 1
ATOM 702 O O . PHE A 1 88 ? -4.125 -30.828 -20.938 1 93.44 88 PHE A O 1
ATOM 709 N N . ARG A 1 89 ? -5.176 -32.719 -20.438 1 89.44 89 ARG A N 1
ATOM 710 C CA . ARG A 1 89 ? -5.844 -32.781 -21.734 1 89.44 89 ARG A CA 1
ATOM 711 C C . ARG A 1 89 ? -6.805 -31.594 -21.906 1 89.44 89 ARG A C 1
ATOM 713 O O . ARG A 1 89 ? -7.07 -31.156 -23.031 1 89.44 89 ARG A O 1
ATOM 720 N N . HIS A 1 90 ? -7.191 -31.078 -20.828 1 86.25 90 HIS A N 1
ATOM 721 C CA . HIS A 1 90 ? -8.188 -30.016 -20.875 1 86.25 90 HIS A CA 1
ATOM 722 C C . HIS A 1 90 ? -7.602 -28.688 -20.422 1 86.25 90 HIS A C 1
ATOM 724 O O . HIS A 1 90 ? -8.305 -27.672 -20.391 1 86.25 90 HIS A O 1
ATOM 730 N N . ALA A 1 91 ? -6.352 -28.703 -20.109 1 85.25 91 ALA A N 1
ATOM 731 C CA . ALA A 1 91 ? -5.738 -27.5 -19.547 1 85.25 91 ALA A CA 1
ATOM 732 C C . ALA A 1 91 ? -5.355 -26.516 -20.656 1 85.25 91 ALA A C 1
ATOM 734 O O . ALA A 1 91 ? -4.875 -26.906 -21.719 1 85.25 91 ALA A O 1
ATOM 735 N N . PRO A 1 92 ? -5.59 -25.266 -20.344 1 79.69 92 PRO A N 1
ATOM 736 C CA . PRO A 1 92 ? -5.254 -24.25 -21.344 1 79.69 92 PRO A CA 1
ATOM 737 C C . PRO A 1 92 ? -3.764 -23.922 -21.375 1 79.69 92 PRO A C 1
ATOM 739 O O . PRO A 1 92 ? -3.287 -23.266 -22.312 1 79.69 92 PRO A O 1
ATOM 742 N N . MET A 1 93 ? -3.064 -24.312 -20.453 1 86.69 93 MET A N 1
ATOM 743 C CA . MET A 1 93 ? -1.651 -23.953 -20.344 1 86.69 93 MET A CA 1
ATOM 744 C C . MET A 1 93 ? -0.77 -25.188 -20.5 1 86.69 93 MET A C 1
ATOM 746 O O . MET A 1 93 ? -1.119 -26.281 -20.031 1 86.69 93 MET A O 1
ATOM 750 N N . ALA A 1 94 ? 0.391 -24.953 -21.125 1 89 94 ALA A N 1
ATOM 751 C CA . ALA A 1 94 ? 1.405 -26 -21.203 1 89 94 ALA A CA 1
ATOM 752 C C . ALA A 1 94 ? 2.045 -26.25 -19.844 1 89 94 ALA A C 1
ATOM 754 O O . ALA A 1 94 ? 1.836 -25.469 -18.906 1 89 94 ALA A O 1
ATOM 755 N N . VAL A 1 95 ? 2.67 -27.375 -19.828 1 93.81 95 VAL A N 1
ATOM 756 C CA . VAL A 1 95 ? 3.352 -27.688 -18.562 1 93.81 95 VAL A CA 1
ATOM 757 C C . VAL A 1 95 ? 4.781 -27.156 -18.609 1 93.81 95 VAL A C 1
ATOM 759 O O . VAL A 1 95 ? 5.441 -27.219 -19.656 1 93.81 95 VAL A O 1
ATOM 762 N N . ARG A 1 96 ? 5.238 -26.578 -17.594 1 95.88 96 ARG A N 1
ATOM 763 C CA . ARG A 1 96 ? 6.621 -26.203 -17.312 1 95.88 96 ARG A CA 1
ATOM 764 C C . ARG A 1 96 ? 6.867 -26.109 -15.805 1 95.88 96 ARG A C 1
ATOM 766 O O . ARG A 1 96 ? 6.301 -25.234 -15.141 1 95.88 96 ARG A O 1
ATOM 773 N N . VAL A 1 97 ? 7.621 -27.031 -15.289 1 96.56 97 VAL A N 1
ATOM 774 C CA . VAL A 1 97 ? 7.852 -27.062 -13.844 1 96.56 97 VAL A CA 1
ATOM 775 C C . VAL A 1 97 ? 9.32 -27.391 -13.562 1 96.56 97 VAL A C 1
ATOM 777 O O . VAL A 1 97 ? 9.875 -28.344 -14.109 1 96.56 97 VAL A O 1
ATOM 780 N N . SER A 1 98 ? 9.938 -26.594 -12.742 1 97.31 98 SER A N 1
ATOM 781 C CA . SER A 1 98 ? 11.344 -26.766 -12.391 1 97.31 98 SER A CA 1
ATOM 782 C C . SER A 1 98 ? 11.508 -27.828 -11.305 1 97.31 98 SER A C 1
ATOM 784 O O . SER A 1 98 ? 10.555 -28.141 -10.586 1 97.31 98 SER A O 1
ATOM 786 N N . PRO A 1 99 ? 12.758 -28.375 -11.125 1 97.75 99 PRO A N 1
ATOM 787 C CA . PRO A 1 99 ? 13.039 -29.281 -10.008 1 97.75 99 PRO A CA 1
ATOM 788 C C . PRO A 1 99 ? 12.766 -28.641 -8.648 1 97.75 99 PRO A C 1
ATOM 790 O O . PRO A 1 99 ? 12.234 -29.297 -7.746 1 97.75 99 PRO A O 1
ATOM 793 N N . TYR A 1 100 ? 13.062 -27.422 -8.523 1 98.44 100 TYR A N 1
ATOM 794 C CA . TYR A 1 100 ? 12.828 -26.703 -7.285 1 98.44 100 TYR A CA 1
ATOM 795 C C . TYR A 1 100 ? 11.352 -26.703 -6.918 1 98.44 100 TYR A C 1
ATOM 797 O O . TYR A 1 100 ? 10.984 -27.109 -5.809 1 98.44 100 TYR A O 1
ATOM 805 N N . LEU A 1 101 ? 10.516 -26.297 -7.84 1 97.81 101 LEU A N 1
ATOM 806 C CA . LEU A 1 101 ? 9.078 -26.234 -7.594 1 97.81 101 LEU A CA 1
ATOM 807 C C . LEU A 1 101 ? 8.516 -27.625 -7.293 1 97.81 101 LEU A C 1
ATOM 809 O O . LEU A 1 101 ? 7.73 -27.781 -6.359 1 97.81 101 LEU A O 1
ATOM 813 N N . LEU A 1 102 ? 8.938 -28.594 -8.062 1 97.19 102 LEU A N 1
ATOM 814 C CA . LEU A 1 102 ? 8.477 -29.969 -7.867 1 97.19 102 LEU A CA 1
ATOM 815 C C . LEU A 1 102 ? 8.836 -30.469 -6.477 1 97.19 102 LEU A C 1
ATOM 817 O O . LEU A 1 102 ? 8.094 -31.25 -5.883 1 97.19 102 LEU A O 1
ATOM 821 N N . SER A 1 103 ? 9.945 -30 -6.004 1 98 103 SER A N 1
ATOM 822 C CA . SER A 1 103 ? 10.469 -30.469 -4.723 1 98 103 SER A CA 1
ATOM 823 C C . SER A 1 103 ? 9.727 -29.812 -3.559 1 98 103 SER A C 1
ATOM 825 O O . SER A 1 103 ? 9.844 -30.266 -2.414 1 98 103 SER A O 1
ATOM 827 N N . LEU A 1 104 ? 8.945 -28.812 -3.832 1 98.31 104 LEU A N 1
ATOM 828 C CA . LEU A 1 104 ? 8.227 -28.109 -2.771 1 98.31 104 LEU A CA 1
ATOM 829 C C . LEU A 1 104 ? 6.848 -28.719 -2.555 1 98.31 104 LEU A C 1
ATOM 831 O O . LEU A 1 104 ? 6.207 -28.469 -1.53 1 98.31 104 LEU A O 1
ATOM 835 N N . VAL A 1 105 ? 6.359 -29.484 -3.469 1 98.12 105 VAL A N 1
ATOM 836 C CA . VAL A 1 105 ? 5.039 -30.094 -3.379 1 98.12 105 VAL A CA 1
ATOM 837 C C . VAL A 1 105 ? 5.07 -31.25 -2.375 1 98.12 105 VAL A C 1
ATOM 839 O O . VAL A 1 105 ? 6.02 -32.031 -2.357 1 98.12 105 VAL A O 1
ATOM 842 N N . ASP A 1 106 ? 4.098 -31.328 -1.525 1 97.75 106 ASP A N 1
ATOM 843 C CA . ASP A 1 106 ? 3.928 -32.5 -0.656 1 97.75 106 ASP A CA 1
ATOM 844 C C . ASP A 1 106 ? 3.238 -33.625 -1.396 1 97.75 106 ASP A C 1
ATOM 846 O O . ASP A 1 106 ? 2.012 -33.75 -1.375 1 97.75 106 ASP A O 1
ATOM 850 N N . TRP A 1 107 ? 3.953 -34.531 -1.883 1 97.12 107 TRP A N 1
ATOM 851 C CA . TRP A 1 107 ? 3.443 -35.594 -2.738 1 97.12 107 TRP A CA 1
ATOM 852 C C . TRP A 1 107 ? 2.787 -36.688 -1.907 1 97.12 107 TRP A C 1
ATOM 854 O O . TRP A 1 107 ? 2.178 -37.625 -2.455 1 97.12 107 TRP A O 1
ATOM 864 N N . THR A 1 108 ? 2.873 -36.562 -0.597 1 96.56 108 THR A N 1
ATOM 865 C CA . THR A 1 108 ? 2.123 -37.469 0.256 1 96.56 108 THR A CA 1
ATOM 866 C C . THR A 1 108 ? 0.656 -37.062 0.335 1 96.56 108 THR A C 1
ATOM 868 O O . THR A 1 108 ? -0.197 -37.844 0.729 1 96.56 108 THR A O 1
ATOM 871 N N . LYS A 1 109 ? 0.382 -35.844 -0.015 1 97.38 109 LYS A N 1
ATOM 872 C CA . LYS A 1 109 ? -0.975 -35.312 -0.084 1 97.38 109 LYS A CA 1
ATOM 873 C C . LYS A 1 109 ? -1.171 -34.469 -1.341 1 97.38 109 LYS A C 1
ATOM 875 O O . LYS A 1 109 ? -1.597 -33.312 -1.261 1 97.38 109 LYS A O 1
ATOM 880 N N . PRO A 1 110 ? -1.01 -35.062 -2.475 1 97.19 110 PRO A N 1
ATOM 881 C CA . PRO A 1 110 ? -0.955 -34.312 -3.719 1 97.19 110 PRO A CA 1
ATOM 882 C C . PRO A 1 110 ? -2.289 -33.656 -4.062 1 97.19 110 PRO A C 1
ATOM 884 O O . PRO A 1 110 ? -2.314 -32.625 -4.734 1 97.19 110 PRO A O 1
ATOM 887 N N . TYR A 1 111 ? -3.412 -34.156 -3.615 1 97.44 111 TYR A N 1
ATOM 888 C CA . TYR A 1 111 ? -4.711 -33.562 -3.936 1 97.44 111 TYR A CA 1
ATOM 889 C C . TYR A 1 111 ? -4.93 -32.25 -3.186 1 97.44 111 TYR A C 1
ATOM 891 O O . TYR A 1 111 ? -5.57 -31.344 -3.699 1 97.44 111 TYR A O 1
ATOM 899 N N . GLU A 1 112 ? -4.305 -32.156 -2.031 1 97 112 GLU A N 1
ATOM 900 C CA . GLU A 1 112 ? -4.57 -31 -1.161 1 97 112 GLU A CA 1
ATOM 901 C C . GLU A 1 112 ? -3.439 -29.984 -1.228 1 97 112 GLU A C 1
ATOM 903 O O . GLU A 1 112 ? -3.57 -28.875 -0.714 1 97 112 GLU A O 1
ATOM 908 N N . ASP A 1 113 ? -2.373 -30.391 -1.873 1 98.44 113 ASP A N 1
ATOM 909 C CA . ASP A 1 113 ? -1.196 -29.531 -1.833 1 98.44 113 ASP A CA 1
ATOM 910 C C . ASP A 1 113 ? -1.443 -28.234 -2.59 1 98.44 113 ASP A C 1
ATOM 912 O O . ASP A 1 113 ? -1.808 -28.25 -3.768 1 98.44 113 ASP A O 1
ATOM 916 N N . PRO A 1 114 ? -1.191 -27.078 -1.937 1 98.56 114 PRO A N 1
ATOM 917 C CA . PRO A 1 114 ? -1.48 -25.781 -2.557 1 98.56 114 PRO A CA 1
ATOM 918 C C . PRO A 1 114 ? -0.588 -25.484 -3.762 1 98.56 114 PRO A C 1
ATOM 920 O O . PRO A 1 114 ? -1 -24.781 -4.684 1 98.56 114 PRO A O 1
ATOM 923 N N . LEU A 1 115 ? 0.621 -25.953 -3.775 1 98.38 115 LEU A N 1
ATOM 924 C CA . LEU A 1 115 ? 1.499 -25.719 -4.914 1 98.38 115 LEU A CA 1
ATOM 925 C C . LEU A 1 115 ? 1.098 -26.578 -6.105 1 98.38 115 LEU A C 1
ATOM 927 O O . LEU A 1 115 ? 1.014 -26.078 -7.234 1 98.38 115 LEU A O 1
ATOM 931 N N . ARG A 1 116 ? 0.807 -27.859 -5.852 1 98.06 116 ARG A N 1
ATOM 932 C CA . ARG A 1 116 ? 0.3 -28.703 -6.926 1 98.06 116 ARG A CA 1
ATOM 933 C C . ARG A 1 116 ? -0.927 -28.094 -7.582 1 98.06 116 ARG A C 1
ATOM 935 O O . ARG A 1 116 ? -1.022 -28.047 -8.812 1 98.06 116 ARG A O 1
ATOM 942 N N . ARG A 1 117 ? -1.789 -27.516 -6.848 1 97.56 117 ARG A N 1
ATOM 943 C CA . ARG A 1 117 ? -3.047 -26.953 -7.324 1 97.56 117 ARG A CA 1
ATOM 944 C C . ARG A 1 117 ? -2.795 -25.828 -8.32 1 97.56 117 ARG A C 1
ATOM 946 O O . ARG A 1 117 ? -3.59 -25.609 -9.242 1 97.56 117 ARG A O 1
ATOM 953 N N . GLN A 1 118 ? -1.714 -25.141 -8.203 1 97.69 118 GLN A N 1
ATOM 954 C CA . GLN A 1 118 ? -1.425 -23.969 -9.031 1 97.69 118 GLN A CA 1
ATOM 955 C C . GLN A 1 118 ? -0.875 -24.391 -10.391 1 97.69 118 GLN A C 1
ATOM 957 O O . GLN A 1 118 ? -0.984 -23.641 -11.367 1 97.69 118 GLN A O 1
ATOM 962 N N . PHE A 1 119 ? -0.296 -25.641 -10.492 1 96.56 119 PHE A N 1
ATOM 963 C CA . PHE A 1 119 ? 0.542 -25.859 -11.664 1 96.56 119 PHE A CA 1
ATOM 964 C C . PHE A 1 119 ? 0.152 -27.172 -12.359 1 96.56 119 PHE A C 1
ATOM 966 O O . PHE A 1 119 ? 0.459 -27.359 -13.539 1 96.56 119 PHE A O 1
ATOM 973 N N . ILE A 1 120 ? -0.46 -28.078 -11.609 1 96.94 120 ILE A N 1
ATOM 974 C CA . ILE A 1 120 ? -0.807 -29.375 -12.164 1 96.94 120 ILE A CA 1
ATOM 975 C C . ILE A 1 120 ? -2.318 -29.594 -12.094 1 96.94 120 ILE A C 1
ATOM 977 O O . ILE A 1 120 ? -2.869 -29.812 -11.016 1 96.94 120 ILE A O 1
ATOM 981 N N . PRO A 1 121 ? -2.967 -29.547 -13.164 1 96.12 121 PRO A N 1
ATOM 982 C CA . PRO A 1 121 ? -4.426 -29.688 -13.18 1 96.12 121 PRO A CA 1
ATOM 983 C C . PRO A 1 121 ? -4.883 -31.125 -12.953 1 96.12 121 PRO A C 1
ATOM 985 O O . PRO A 1 121 ? -4.168 -32.062 -13.297 1 96.12 121 PRO A O 1
ATOM 988 N N . LEU A 1 122 ? -6.023 -31.312 -12.398 1 96.94 122 LEU A N 1
ATOM 989 C CA . LEU A 1 122 ? -6.699 -32.594 -12.227 1 96.94 122 LEU A CA 1
ATOM 990 C C . LEU A 1 122 ? -8.07 -32.562 -12.898 1 96.94 122 LEU A C 1
ATOM 992 O O . LEU A 1 122 ? -8.758 -31.562 -12.883 1 96.94 122 LEU A O 1
ATOM 996 N N . SER A 1 123 ? -8.383 -33.656 -13.453 1 96.31 123 SER A N 1
ATOM 997 C CA . SER A 1 123 ? -9.703 -33.781 -14.07 1 96.31 123 SER A CA 1
ATOM 998 C C . SER A 1 123 ? -10.805 -33.844 -13.016 1 96.31 123 SER A C 1
ATOM 1000 O O . SER A 1 123 ? -11.891 -33.281 -13.211 1 96.31 123 SER A O 1
ATOM 1002 N N . SER A 1 124 ? -10.547 -34.438 -11.922 1 96.5 124 SER A N 1
ATOM 1003 C CA . SER A 1 124 ? -11.547 -34.719 -10.898 1 96.5 124 SER A CA 1
ATOM 1004 C C . SER A 1 124 ? -12.047 -33.406 -10.242 1 96.5 124 SER A C 1
ATOM 1006 O O . SER A 1 124 ? -13.141 -33.406 -9.672 1 96.5 124 SER A O 1
ATOM 1008 N N . THR A 1 125 ? -11.289 -32.344 -10.32 1 95.06 125 THR A N 1
ATOM 1009 C CA . THR A 1 125 ? -11.664 -31.125 -9.625 1 95.06 125 THR A CA 1
ATOM 1010 C C . THR A 1 125 ? -12.156 -30.078 -10.617 1 95.06 125 THR A C 1
ATOM 1012 O O . THR A 1 125 ? -12.57 -28.984 -10.219 1 95.06 125 THR A O 1
ATOM 1015 N N . ARG A 1 126 ? -12.18 -30.406 -11.812 1 94.31 126 ARG A N 1
ATOM 1016 C CA . ARG A 1 126 ? -12.547 -29.438 -12.844 1 94.31 126 ARG A CA 1
ATOM 1017 C C . ARG A 1 126 ? -14.008 -29.047 -12.734 1 94.31 126 ARG A C 1
ATOM 1019 O O . ARG A 1 126 ? -14.867 -29.891 -12.469 1 94.31 126 ARG A O 1
ATOM 1026 N N . LEU A 1 127 ? -14.281 -27.781 -12.867 1 95.38 127 LEU A N 1
ATOM 1027 C CA . LEU A 1 127 ? -15.625 -27.219 -12.883 1 95.38 127 LEU A CA 1
ATOM 1028 C C . LEU A 1 127 ? -15.906 -26.5 -14.203 1 95.38 127 LEU A C 1
ATOM 1030 O O . LEU A 1 127 ? -14.977 -26.047 -14.867 1 95.38 127 LEU A O 1
ATOM 1034 N N . PRO A 1 128 ? -17.219 -26.5 -14.609 1 94.38 128 PRO A N 1
ATOM 1035 C CA . PRO A 1 128 ? -17.547 -25.703 -15.789 1 94.38 128 PRO A CA 1
ATOM 1036 C C . PRO A 1 128 ? -17.203 -24.219 -15.625 1 94.38 128 PRO A C 1
ATOM 1038 O O . PRO A 1 128 ? -17.359 -23.672 -14.531 1 94.38 128 PRO A O 1
ATOM 1041 N N . ASP A 1 129 ? -16.75 -23.672 -16.734 1 93.5 129 ASP A N 1
ATOM 1042 C CA . ASP A 1 129 ? -16.453 -22.25 -16.719 1 93.5 129 ASP A CA 1
ATOM 1043 C C . ASP A 1 129 ? -17.703 -21.422 -16.438 1 93.5 129 ASP A C 1
ATOM 1045 O O . ASP A 1 129 ? -18.812 -21.828 -16.781 1 93.5 129 ASP A O 1
ATOM 1049 N N . HIS A 1 130 ? -17.531 -20.281 -15.805 1 95.5 130 HIS A N 1
ATOM 1050 C CA . HIS A 1 130 ? -18.625 -19.344 -15.594 1 95.5 130 HIS A CA 1
ATOM 1051 C C . HIS A 1 130 ? -19.188 -18.859 -16.922 1 95.5 130 HIS A C 1
ATOM 1053 O O . HIS A 1 130 ? -18.438 -18.578 -17.859 1 95.5 130 HIS A O 1
ATOM 1059 N N . PRO A 1 131 ? -20.484 -18.672 -17.016 1 95.12 131 PRO A N 1
ATOM 1060 C CA . PRO A 1 131 ? -21.094 -18.234 -18.281 1 95.12 131 PRO A CA 1
ATOM 1061 C C . PRO A 1 131 ? -20.672 -16.828 -18.672 1 95.12 131 PRO A C 1
ATOM 1063 O O . PRO A 1 131 ? -20.797 -16.438 -19.844 1 95.12 131 PRO A O 1
ATOM 1066 N N . GLN A 1 132 ? -20.188 -16.078 -17.75 1 92.75 132 GLN A N 1
ATOM 1067 C CA . GLN A 1 132 ? -19.797 -14.703 -18.031 1 92.75 132 GLN A CA 1
ATOM 1068 C C . GLN A 1 132 ? -18.312 -14.617 -18.391 1 92.75 132 GLN A C 1
ATOM 1070 O O . GLN A 1 132 ? -17.781 -13.516 -18.547 1 92.75 132 GLN A O 1
ATOM 1075 N N . LEU A 1 133 ? -17.641 -15.758 -18.547 1 90.06 133 LEU A N 1
ATOM 1076 C CA . LEU A 1 133 ? -16.234 -15.773 -18.938 1 90.06 133 LEU A CA 1
ATOM 1077 C C . LEU A 1 133 ? -16.062 -15.234 -20.344 1 90.06 133 LEU A C 1
ATOM 1079 O O . LEU A 1 133 ? -16.844 -15.562 -21.25 1 90.06 133 LEU A O 1
ATOM 1083 N N . ARG A 1 134 ? -15.109 -14.367 -20.5 1 80.12 134 ARG A N 1
ATOM 1084 C CA . ARG A 1 134 ? -14.695 -13.891 -21.812 1 80.12 134 ARG A CA 1
ATOM 1085 C C . ARG A 1 134 ? -13.195 -14.078 -22.031 1 80.12 134 ARG A C 1
ATOM 1087 O O . ARG A 1 134 ? -12.422 -14.039 -21.062 1 80.12 134 ARG A O 1
ATOM 1094 N N . PHE A 1 135 ? -12.953 -14.219 -23.422 1 73.75 135 PHE A N 1
ATOM 1095 C CA . PHE A 1 135 ? -11.539 -14.305 -23.766 1 73.75 135 PHE A CA 1
ATOM 1096 C C . PHE A 1 135 ? -10.852 -12.953 -23.578 1 73.75 135 PHE A C 1
ATOM 1098 O O . PHE A 1 135 ? -11.438 -11.914 -23.891 1 73.75 135 PHE A O 1
ATOM 1105 N N . ASP A 1 136 ? -9.805 -12.766 -22.906 1 71.88 136 ASP A N 1
ATOM 1106 C CA . ASP A 1 136 ? -9.164 -11.508 -22.531 1 71.88 136 ASP A CA 1
ATOM 1107 C C . ASP A 1 136 ? -10.055 -10.703 -21.578 1 71.88 136 ASP A C 1
ATOM 1109 O O . ASP A 1 136 ? -10.406 -9.562 -21.875 1 71.88 136 ASP A O 1
ATOM 1113 N N . SER A 1 137 ? -10.375 -11.203 -20.641 1 73.62 137 SER A N 1
ATOM 1114 C CA . SER A 1 137 ? -11.352 -10.719 -19.656 1 73.62 137 SER A CA 1
ATOM 1115 C C . SER A 1 137 ? -11.039 -9.289 -19.234 1 73.62 137 SER A C 1
ATOM 1117 O O . SER A 1 137 ? -11.945 -8.531 -18.875 1 73.62 137 SER A O 1
ATOM 1119 N N . LEU A 1 138 ? -9.781 -8.906 -19.406 1 73.06 138 LEU A N 1
ATOM 1120 C CA . LEU A 1 138 ? -9.398 -7.586 -18.922 1 73.06 138 LEU A CA 1
ATOM 1121 C C . LEU A 1 138 ? -9.297 -6.59 -20.062 1 73.06 138 LEU A C 1
ATOM 1123 O O . LEU A 1 138 ? -8.992 -5.414 -19.844 1 73.06 138 LEU A O 1
ATOM 1127 N N . ASN A 1 139 ? -9.539 -7.035 -21.344 1 74.19 139 ASN A N 1
ATOM 1128 C CA . ASN A 1 139 ? -9.508 -6.188 -22.531 1 74.19 139 ASN A CA 1
ATOM 1129 C C . ASN A 1 139 ? -8.125 -5.586 -22.75 1 74.19 139 ASN A C 1
ATOM 1131 O O . ASN A 1 139 ? -8.008 -4.395 -23.047 1 74.19 139 ASN A O 1
ATOM 1135 N N . GLU A 1 140 ? -7.105 -6.348 -22.594 1 76.38 140 GLU A N 1
ATOM 1136 C CA . GLU A 1 140 ? -5.73 -5.879 -22.766 1 76.38 140 GLU A CA 1
ATOM 1137 C C . GLU A 1 140 ? -5.449 -5.527 -24.219 1 76.38 140 GLU A C 1
ATOM 1139 O O . GLU A 1 140 ? -4.742 -4.562 -24.516 1 76.38 140 GLU A O 1
ATOM 1144 N N . GLN A 1 141 ? -5.953 -6.277 -25.109 1 76.31 141 GLN A N 1
ATOM 1145 C CA . GLN A 1 141 ? -5.73 -6.039 -26.531 1 76.31 141 GLN A CA 1
ATOM 1146 C C . GLN A 1 141 ? -6.445 -4.777 -27 1 76.31 141 GLN A C 1
ATOM 1148 O O . GLN A 1 141 ? -5.914 -4.02 -27.812 1 76.31 141 GLN A O 1
ATOM 1153 N N . GLY A 1 142 ? -7.59 -4.539 -26.453 1 79 142 GLY A N 1
ATOM 1154 C CA . GLY A 1 142 ? -8.336 -3.334 -26.797 1 79 142 GLY A CA 1
ATOM 1155 C C . GLY A 1 142 ? -7.652 -2.061 -26.328 1 79 142 GLY A C 1
ATOM 1156 O O . GLY A 1 142 ? -7.816 -1.006 -26.953 1 79 142 GLY A O 1
ATOM 1157 N N . ASP A 1 143 ? -6.836 -2.215 -25.391 1 81.88 143 ASP A N 1
ATOM 1158 C CA . ASP A 1 143 ? -6.137 -1.065 -24.828 1 81.88 143 ASP A CA 1
ATOM 1159 C C . ASP A 1 143 ? -4.684 -1.019 -25.297 1 81.88 143 ASP A C 1
ATOM 1161 O O . ASP A 1 143 ? -3.84 -0.396 -24.656 1 81.88 143 ASP A O 1
ATOM 1165 N N . ALA A 1 144 ? -4.398 -1.665 -26.453 1 87.5 144 ALA A N 1
ATOM 1166 C CA . ALA A 1 144 ? -3.018 -1.736 -26.922 1 87.5 144 ALA A CA 1
ATOM 1167 C C . ALA A 1 144 ? -2.811 -0.838 -28.141 1 87.5 144 ALA A C 1
ATOM 1169 O O . ALA A 1 144 ? -3.178 -1.203 -29.266 1 87.5 144 ALA A O 1
ATOM 1170 N N . PRO A 1 145 ? -2.162 0.274 -28.047 1 89.44 145 PRO A N 1
ATOM 1171 C CA . PRO A 1 145 ? -1.866 1.13 -29.188 1 89.44 145 PRO A CA 1
ATOM 1172 C C . PRO A 1 145 ? -0.851 0.506 -30.141 1 89.44 145 PRO A C 1
ATOM 1174 O O . PRO A 1 145 ? -0.871 0.791 -31.344 1 89.44 145 PRO A O 1
ATOM 1177 N N . VAL A 1 146 ? 0.105 -0.268 -29.562 1 90.12 146 VAL A N 1
ATOM 1178 C CA . VAL A 1 146 ? 1.061 -1.06 -30.328 1 90.12 146 VAL A CA 1
ATOM 1179 C C . VAL A 1 146 ? 1.101 -2.488 -29.797 1 90.12 146 VAL A C 1
ATOM 1181 O O . VAL A 1 146 ? 0.759 -2.729 -28.625 1 90.12 146 VAL A O 1
ATOM 1184 N N . GLN A 1 147 ? 1.488 -3.363 -30.625 1 88.25 147 GLN A N 1
ATOM 1185 C CA . GLN A 1 147 ? 1.49 -4.762 -30.219 1 88.25 147 GLN A CA 1
ATOM 1186 C C . GLN A 1 147 ? 2.412 -4.98 -29.016 1 88.25 147 GLN A C 1
ATOM 1188 O O . GLN A 1 147 ? 3.602 -4.668 -29.078 1 88.25 147 GLN A O 1
ATOM 1193 N N . GLY A 1 148 ? 1.793 -5.438 -27.969 1 90.38 148 GLY A N 1
ATOM 1194 C CA . GLY A 1 148 ? 2.59 -5.789 -26.797 1 90.38 148 GLY A CA 1
ATOM 1195 C C . GLY A 1 148 ? 2.656 -4.68 -25.766 1 90.38 148 GLY A C 1
ATOM 1196 O O . GLY A 1 148 ? 3.396 -4.785 -24.781 1 90.38 148 GLY A O 1
ATOM 1197 N N . LEU A 1 149 ? 1.96 -3.602 -26.047 1 93.69 149 LEU A N 1
ATOM 1198 C CA . LEU A 1 149 ? 1.891 -2.527 -25.062 1 93.69 149 LEU A CA 1
ATOM 1199 C C . LEU A 1 149 ? 0.442 -2.182 -24.734 1 93.69 149 LEU A C 1
ATOM 1201 O O . LEU A 1 149 ? -0.308 -1.741 -25.609 1 93.69 149 LEU A O 1
ATOM 1205 N N . THR A 1 150 ? 0.074 -2.371 -23.5 1 91.25 150 THR A N 1
ATOM 1206 C CA . THR A 1 150 ? -1.264 -2.002 -23.047 1 91.25 150 THR A CA 1
ATOM 1207 C C . THR A 1 150 ? -1.234 -0.672 -22.297 1 91.25 150 THR A C 1
ATOM 1209 O O . THR A 1 150 ? -0.525 -0.531 -21.297 1 91.25 150 THR A O 1
ATOM 1212 N N . HIS A 1 151 ? -1.908 0.316 -22.781 1 92.88 151 HIS A N 1
ATOM 1213 C CA . HIS A 1 151 ? -2.025 1.629 -22.156 1 92.88 151 HIS A CA 1
ATOM 1214 C C . HIS A 1 151 ? -3.463 1.915 -21.75 1 92.88 151 HIS A C 1
ATOM 1216 O O . HIS A 1 151 ? -4.199 2.588 -22.469 1 92.88 151 HIS A O 1
ATOM 1222 N N . ARG A 1 152 ? -3.77 1.456 -20.531 1 86.75 152 ARG A N 1
ATOM 1223 C CA . ARG A 1 152 ? -5.121 1.573 -20 1 86.75 152 ARG A CA 1
ATOM 1224 C C . ARG A 1 152 ? -5.242 2.787 -19.078 1 86.75 152 ARG A C 1
ATOM 1226 O O . ARG A 1 152 ? -6.18 3.576 -19.203 1 86.75 152 ARG A O 1
ATOM 1233 N N . TYR A 1 153 ? -4.297 2.934 -18.234 1 89 153 TYR A N 1
ATOM 1234 C CA . TYR A 1 153 ? -4.305 3.975 -17.203 1 89 153 TYR A CA 1
ATOM 1235 C C . TYR A 1 153 ? -3.715 5.273 -17.734 1 89 153 TYR A C 1
ATOM 1237 O O . TYR A 1 153 ? -3.023 5.27 -18.766 1 89 153 TYR A O 1
ATOM 1245 N N . PRO A 1 154 ? -3.988 6.328 -17.062 1 88.56 154 PRO A N 1
ATOM 1246 C CA . PRO A 1 154 ? -3.492 7.613 -17.562 1 88.56 154 PRO A CA 1
ATOM 1247 C C . PRO A 1 154 ? -1.969 7.664 -17.656 1 88.56 154 PRO A C 1
ATOM 1249 O O . PRO A 1 154 ? -1.418 8.18 -18.625 1 88.56 154 PRO A O 1
ATOM 1252 N N . ASP A 1 155 ? -1.272 7.086 -16.688 1 94.38 155 ASP A N 1
ATOM 1253 C CA . ASP A 1 155 ? 0.153 7.391 -16.625 1 94.38 155 ASP A CA 1
ATOM 1254 C C . ASP A 1 155 ? 0.988 6.113 -16.578 1 94.38 155 ASP A C 1
ATOM 1256 O O . ASP A 1 155 ? 2.152 6.141 -16.172 1 94.38 155 ASP A O 1
ATOM 1260 N N . LYS A 1 156 ? 0.378 5 -16.969 1 94.94 156 LYS A N 1
ATOM 1261 C CA . LYS A 1 156 ? 1.072 3.721 -16.859 1 94.94 156 LYS A CA 1
ATOM 1262 C C . LYS A 1 156 ? 0.784 2.836 -18.062 1 94.94 156 LYS A C 1
ATOM 1264 O O . LYS A 1 156 ? -0.301 2.904 -18.656 1 94.94 156 LYS A O 1
ATOM 1269 N N . ALA A 1 157 ? 1.754 2.043 -18.391 1 95.62 157 ALA A N 1
ATOM 1270 C CA . ALA A 1 157 ? 1.562 1.076 -19.469 1 95.62 157 ALA A CA 1
ATOM 1271 C C . ALA A 1 157 ? 2.207 -0.263 -19.125 1 95.62 157 ALA A C 1
ATOM 1273 O O . ALA A 1 157 ? 3.123 -0.326 -18.297 1 95.62 157 ALA A O 1
ATOM 1274 N N . LEU A 1 158 ? 1.651 -1.248 -19.703 1 95.38 158 LEU A N 1
ATOM 1275 C CA . LEU A 1 158 ? 2.143 -2.615 -19.562 1 95.38 158 LEU A CA 1
ATOM 1276 C C . LEU A 1 158 ? 2.896 -3.045 -20.828 1 95.38 158 LEU A C 1
ATOM 1278 O O . LEU A 1 158 ? 2.311 -3.127 -21.906 1 95.38 158 LEU A O 1
ATOM 1282 N N . PHE A 1 159 ? 4.207 -3.254 -20.688 1 96.88 159 PHE A N 1
ATOM 1283 C CA . PHE A 1 159 ? 5.105 -3.691 -21.75 1 96.88 159 PHE A CA 1
ATOM 1284 C C . PHE A 1 159 ? 5.285 -5.203 -21.719 1 96.88 159 PHE A C 1
ATOM 1286 O O . PHE A 1 159 ? 6 -5.73 -20.859 1 96.88 159 PHE A O 1
ATOM 1293 N N . LEU A 1 160 ? 4.609 -5.914 -22.594 1 95.31 160 LEU A N 1
ATOM 1294 C CA . LEU A 1 160 ? 4.766 -7.359 -22.734 1 95.31 160 LEU A CA 1
ATOM 1295 C C . LEU A 1 160 ? 5.988 -7.695 -23.578 1 95.31 160 LEU A C 1
ATOM 1297 O O . LEU A 1 160 ? 5.883 -7.816 -24.812 1 95.31 160 LEU A O 1
ATOM 1301 N N . ALA A 1 161 ? 7.066 -7.969 -22.938 1 95.75 161 ALA A N 1
ATOM 1302 C CA . ALA A 1 161 ? 8.375 -8.016 -23.578 1 95.75 161 ALA A CA 1
ATOM 1303 C C . ALA A 1 161 ? 8.609 -9.367 -24.25 1 95.75 161 ALA A C 1
ATOM 1305 O O . ALA A 1 161 ? 9.391 -9.477 -25.188 1 95.75 161 ALA A O 1
ATOM 1306 N N . LEU A 1 162 ? 7.969 -10.391 -23.734 1 94.75 162 LEU A N 1
ATOM 1307 C CA . LEU A 1 162 ? 8.148 -11.75 -24.234 1 94.75 162 LEU A CA 1
ATOM 1308 C C . LEU A 1 162 ? 6.949 -12.617 -23.891 1 94.75 162 LEU A C 1
ATOM 1310 O O . LEU A 1 162 ? 6.027 -12.172 -23.203 1 94.75 162 LEU A O 1
ATOM 1314 N N . ASP A 1 163 ? 6.934 -13.852 -24.375 1 93.31 163 ASP A N 1
ATOM 1315 C CA . ASP A 1 163 ? 5.746 -14.68 -24.172 1 93.31 163 ASP A CA 1
ATOM 1316 C C . ASP A 1 163 ? 6.109 -16 -23.5 1 93.31 163 ASP A C 1
ATOM 1318 O O . ASP A 1 163 ? 5.336 -16.969 -23.547 1 93.31 163 ASP A O 1
ATOM 1322 N N . THR A 1 164 ? 7.297 -16.078 -22.906 1 94.19 164 THR A N 1
ATOM 1323 C CA . THR A 1 164 ? 7.711 -17.297 -22.219 1 94.19 164 THR A CA 1
ATOM 1324 C C . THR A 1 164 ? 7.918 -17.047 -20.734 1 94.19 164 THR A C 1
ATOM 1326 O O . THR A 1 164 ? 8.266 -15.93 -20.328 1 94.19 164 THR A O 1
ATOM 1329 N N . CYS A 1 165 ? 7.668 -18.031 -19.953 1 95.69 165 CYS A N 1
ATOM 1330 C CA . CYS A 1 165 ? 7.809 -17.953 -18.516 1 95.69 165 CYS A CA 1
ATOM 1331 C C . CYS A 1 165 ? 8.664 -19.094 -17.969 1 95.69 165 CYS A C 1
ATOM 1333 O O . CYS A 1 165 ? 8.797 -20.125 -18.625 1 95.69 165 CYS A O 1
ATOM 1335 N N . PRO A 1 166 ? 9.312 -18.891 -16.812 1 95.81 166 PRO A N 1
ATOM 1336 C CA . PRO A 1 166 ? 10.039 -20 -16.188 1 95.81 166 PRO A CA 1
ATOM 1337 C C . PRO A 1 166 ? 9.109 -21.094 -15.656 1 95.81 166 PRO A C 1
ATOM 1339 O O . PRO A 1 166 ? 9.562 -22.188 -15.336 1 95.81 166 PRO A O 1
ATOM 1342 N N . VAL A 1 167 ? 7.852 -20.797 -15.609 1 96.56 167 VAL A N 1
ATOM 1343 C CA . VAL A 1 167 ? 6.801 -21.719 -15.219 1 96.56 167 VAL A CA 1
ATOM 1344 C C . VAL A 1 167 ? 5.477 -21.297 -15.844 1 96.56 167 VAL A C 1
ATOM 1346 O O . VAL A 1 167 ? 5.25 -20.125 -16.094 1 96.56 167 VAL A O 1
ATOM 1349 N N . TYR A 1 168 ? 4.672 -22.219 -16.141 1 95 168 TYR A N 1
ATOM 1350 C CA . TYR A 1 168 ? 3.338 -21.859 -16.609 1 95 168 TYR A CA 1
ATOM 1351 C C . TYR A 1 168 ? 2.295 -22.125 -15.523 1 95 168 TYR A C 1
ATOM 1353 O O . TYR A 1 168 ? 2.084 -23.281 -15.125 1 95 168 TYR A O 1
ATOM 1361 N N . CYS A 1 169 ? 1.676 -21.094 -15.086 1 95.44 169 CYS A N 1
ATOM 1362 C CA . CYS A 1 169 ? 0.608 -21.156 -14.094 1 95.44 169 CYS A CA 1
ATOM 1363 C C . CYS A 1 169 ? -0.726 -21.5 -14.75 1 95.44 169 CYS A C 1
ATOM 1365 O O . CYS A 1 169 ? -1.068 -20.938 -15.789 1 95.44 169 CYS A O 1
ATOM 1367 N N . ARG A 1 170 ? -1.523 -22.312 -14.133 1 92.81 170 ARG A N 1
ATOM 1368 C CA . ARG A 1 170 ? -2.818 -22.703 -14.68 1 92.81 170 ARG A CA 1
ATOM 1369 C C . ARG A 1 170 ? -3.766 -21.516 -14.758 1 92.81 170 ARG A C 1
ATOM 1371 O O . ARG A 1 170 ? -4.684 -21.5 -15.586 1 92.81 170 ARG A O 1
ATOM 1378 N N . PHE A 1 171 ? -3.508 -20.531 -13.953 1 93.12 171 PHE A N 1
ATOM 1379 C CA . PHE A 1 171 ? -4.449 -19.422 -13.781 1 93.12 171 PHE A CA 1
ATOM 1380 C C . PHE A 1 171 ? -3.965 -18.172 -14.508 1 93.12 171 PHE A C 1
ATOM 1382 O O . PHE A 1 171 ? -4.355 -17.062 -14.164 1 93.12 171 PHE A O 1
ATOM 1389 N N . CYS A 1 172 ? -3.15 -18.328 -15.453 1 90.88 172 CYS A N 1
ATOM 1390 C CA . CYS A 1 172 ? -2.576 -17.203 -16.188 1 90.88 172 CYS A CA 1
ATOM 1391 C C . CYS A 1 172 ? -3.656 -16.438 -16.938 1 90.88 172 CYS A C 1
ATOM 1393 O O . CYS A 1 172 ? -4.312 -16.984 -17.828 1 90.88 172 CYS A O 1
ATOM 1395 N N . THR A 1 173 ? -3.742 -15.203 -16.703 1 83.44 173 THR A N 1
ATOM 1396 C CA . THR A 1 173 ? -4.715 -14.344 -17.375 1 83.44 173 THR A CA 1
ATOM 1397 C C . THR A 1 173 ? -4.328 -14.125 -18.844 1 83.44 173 THR A C 1
ATOM 1399 O O . THR A 1 173 ? -5.176 -13.773 -19.656 1 83.44 173 THR A O 1
ATOM 1402 N N . ARG A 1 174 ? -3.111 -14.383 -19.188 1 81.06 174 ARG A N 1
ATOM 1403 C CA . ARG A 1 174 ? -2.611 -14.156 -20.531 1 81.06 174 ARG A CA 1
ATOM 1404 C C . ARG A 1 174 ? -2.416 -15.469 -21.281 1 81.06 174 ARG A C 1
ATOM 1406 O O . ARG A 1 174 ? -1.546 -15.578 -22.141 1 81.06 174 ARG A O 1
ATOM 1413 N N . SER A 1 175 ? -3.133 -16.453 -20.906 1 79 175 SER A N 1
ATOM 1414 C CA . SER A 1 175 ? -3.047 -17.734 -21.562 1 79 175 SER A CA 1
ATOM 1415 C C . SER A 1 175 ? -3.266 -17.609 -23.078 1 79 175 SER A C 1
ATOM 1417 O O . SER A 1 175 ? -2.873 -18.484 -23.844 1 79 175 SER A O 1
ATOM 1419 N N . TYR A 1 176 ? -3.742 -16.484 -23.484 1 75.44 176 TYR A N 1
ATOM 1420 C CA . TYR A 1 176 ? -3.992 -16.234 -24.891 1 75.44 176 TYR A CA 1
ATOM 1421 C C . TYR A 1 176 ? -2.693 -15.938 -25.625 1 75.44 176 TYR A C 1
ATOM 1423 O O . TYR A 1 176 ? -2.65 -15.969 -26.859 1 75.44 176 TYR A O 1
ATOM 1431 N N . ALA A 1 177 ? -1.599 -15.68 -24.859 1 77.31 177 ALA A N 1
ATOM 1432 C CA . ALA A 1 177 ? -0.378 -15.242 -25.531 1 77.31 177 ALA A CA 1
ATOM 1433 C C . ALA A 1 177 ? 0.85 -15.93 -24.938 1 77.31 177 ALA A C 1
ATOM 1435 O O . ALA A 1 177 ? 1.919 -15.938 -25.562 1 77.31 177 ALA A O 1
ATOM 1436 N N . VAL A 1 178 ? 0.707 -16.5 -23.844 1 83.62 178 VAL A N 1
ATOM 1437 C CA . VAL A 1 178 ? 1.873 -16.984 -23.109 1 83.62 178 VAL A CA 1
ATOM 1438 C C . VAL A 1 178 ? 1.987 -18.5 -23.266 1 83.62 178 VAL A C 1
ATOM 1440 O O . VAL A 1 178 ? 0.993 -19.219 -23.141 1 83.62 178 VAL A O 1
ATOM 1443 N N . GLY A 1 179 ? 3.186 -18.891 -23.531 1 80.06 179 GLY A N 1
ATOM 1444 C CA . GLY A 1 179 ? 3.441 -20.312 -23.641 1 80.06 179 GLY A CA 1
ATOM 1445 C C . GLY A 1 179 ? 3.195 -20.844 -25.047 1 80.06 179 GLY A C 1
ATOM 1446 O O . GLY A 1 179 ? 2.672 -20.141 -25.906 1 80.06 179 GLY A O 1
ATOM 1447 N N . PRO A 1 180 ? 3.619 -22.109 -25.281 1 77.06 180 PRO A N 1
ATOM 1448 C CA . PRO A 1 180 ? 3.34 -22.75 -26.562 1 77.06 180 PRO A CA 1
ATOM 1449 C C . PRO A 1 180 ? 1.866 -23.109 -26.734 1 77.06 180 PRO A C 1
ATOM 1451 O O . PRO A 1 180 ? 1.103 -23.078 -25.766 1 77.06 180 PRO A O 1
ATOM 1454 N N . ASP A 1 181 ? 1.54 -23.328 -27.922 1 73.44 181 ASP A N 1
ATOM 1455 C CA . ASP A 1 181 ? 0.171 -23.734 -28.203 1 73.44 181 ASP A CA 1
ATOM 1456 C C . ASP A 1 181 ? -0.146 -25.078 -27.531 1 73.44 181 ASP A C 1
ATOM 1458 O O . ASP A 1 181 ? 0.745 -25.906 -27.344 1 73.44 181 ASP A O 1
ATOM 1462 N N . THR A 1 182 ? -1.312 -25.156 -27.094 1 69.44 182 THR A N 1
ATOM 1463 C CA . THR A 1 182 ? -1.78 -26.406 -26.516 1 69.44 182 THR A CA 1
ATOM 1464 C C . THR A 1 182 ? -2.75 -27.125 -27.453 1 69.44 182 THR A C 1
ATOM 1466 O O . THR A 1 182 ? -3.078 -26.594 -28.531 1 69.44 182 THR A O 1
ATOM 1469 N N . ASP A 1 183 ? -3.01 -28.391 -27.172 1 62.69 183 ASP A N 1
ATOM 1470 C CA . ASP A 1 183 ? -3.889 -29.203 -28 1 62.69 183 ASP A CA 1
ATOM 1471 C C . ASP A 1 183 ? -5.285 -28.594 -28.094 1 62.69 183 ASP A C 1
ATOM 1473 O O . ASP A 1 183 ? -6.094 -29 -28.922 1 62.69 183 ASP A O 1
ATOM 1477 N N . GLN A 1 184 ? -5.504 -27.672 -27.312 1 58.34 184 GLN A N 1
ATOM 1478 C CA . GLN A 1 184 ? -6.824 -27.062 -27.406 1 58.34 184 GLN A CA 1
ATOM 1479 C C . GLN A 1 184 ? -6.918 -26.141 -28.625 1 58.34 184 GLN A C 1
ATOM 1481 O O . GLN A 1 184 ? -6.121 -25.203 -28.766 1 58.34 184 GLN A O 1
ATOM 1486 N N . ALA A 1 185 ? -7.355 -26.781 -29.844 1 50.53 185 ALA A N 1
ATOM 1487 C CA . ALA A 1 185 ? -7.484 -26.312 -31.219 1 50.53 185 ALA A CA 1
ATOM 1488 C C . ALA A 1 185 ? -7.844 -24.828 -31.25 1 50.53 185 ALA A C 1
ATOM 1490 O O . ALA A 1 185 ? -7.438 -24.109 -32.156 1 50.53 185 ALA A O 1
ATOM 1491 N N . GLU A 1 186 ? -8.516 -24.375 -30.344 1 52 186 GLU A N 1
ATOM 1492 C CA . GLU A 1 186 ? -9.242 -23.125 -30.609 1 52 186 GLU A CA 1
ATOM 1493 C C . GLU A 1 186 ? -8.43 -21.906 -30.172 1 52 186 GLU A C 1
ATOM 1495 O O . GLU A 1 186 ? -8.828 -20.766 -30.422 1 52 186 GLU A O 1
ATOM 1500 N N . LEU A 1 187 ? -7.184 -22.219 -29.719 1 55.84 187 LEU A N 1
ATOM 1501 C CA . LEU A 1 187 ? -6.629 -20.969 -29.172 1 55.84 187 LEU A CA 1
ATOM 1502 C C . LEU A 1 187 ? -5.316 -20.625 -29.875 1 55.84 187 LEU A C 1
ATOM 1504 O O . LEU A 1 187 ? -4.273 -21.203 -29.562 1 55.84 187 LEU A O 1
ATOM 1508 N N . GLU A 1 188 ? -5.371 -20.172 -31.141 1 61.34 188 GLU A N 1
ATOM 1509 C CA . GLU A 1 188 ? -4.145 -19.578 -31.672 1 61.34 188 GLU A CA 1
ATOM 1510 C C . GLU A 1 188 ? -3.713 -18.391 -30.812 1 61.34 188 GLU A C 1
ATOM 1512 O O . GLU A 1 188 ? -4.441 -17.391 -30.703 1 61.34 188 GLU A O 1
ATOM 1517 N N . LYS A 1 189 ? -2.486 -18.562 -30.203 1 75.25 189 LYS A N 1
ATOM 1518 C CA . LYS A 1 189 ? -1.992 -17.531 -29.281 1 75.25 189 LYS A CA 1
ATOM 1519 C C . LYS A 1 189 ? -1.331 -16.391 -30.031 1 75.25 189 LYS A C 1
ATOM 1521 O O . LYS A 1 189 ? -0.683 -16.609 -31.062 1 75.25 189 LYS A O 1
ATOM 1526 N N . LEU A 1 190 ? -1.586 -15.203 -29.578 1 78.19 190 LEU A N 1
ATOM 1527 C CA . LEU A 1 190 ? -0.872 -14.016 -30.062 1 78.19 190 LEU A CA 1
ATOM 1528 C C . LEU A 1 190 ? 0.621 -14.133 -29.766 1 78.19 190 LEU A C 1
ATOM 1530 O O . LEU A 1 190 ? 1.018 -14.5 -28.656 1 78.19 190 LEU A O 1
ATOM 1534 N N . SER A 1 191 ? 1.396 -13.953 -30.766 1 79 191 SER A N 1
ATOM 1535 C CA . SER A 1 191 ? 2.84 -14.047 -30.562 1 79 191 SER A CA 1
ATOM 1536 C C . SER A 1 191 ? 3.391 -12.758 -29.953 1 79 191 SER A C 1
ATOM 1538 O O . SER A 1 191 ? 3.189 -11.672 -30.5 1 79 191 SER A O 1
ATOM 1540 N N . LEU A 1 192 ? 4.074 -12.875 -28.875 1 86.31 192 LEU A N 1
ATOM 1541 C CA . LEU A 1 192 ? 4.742 -11.758 -28.219 1 86.31 192 LEU A CA 1
ATOM 1542 C C . LEU A 1 192 ? 6.223 -12.055 -28 1 86.31 192 LEU A C 1
ATOM 1544 O O . LEU A 1 192 ? 6.797 -11.672 -26.984 1 86.31 192 LEU A O 1
ATOM 1548 N N . LYS A 1 193 ? 6.828 -12.703 -28.953 1 84.5 193 LYS A N 1
ATOM 1549 C CA . LYS A 1 193 ? 8.25 -13.023 -28.844 1 84.5 193 LYS A CA 1
ATOM 1550 C C . LYS A 1 193 ? 9.094 -11.758 -28.75 1 84.5 193 LYS A C 1
ATOM 1552 O O . LYS A 1 193 ? 8.719 -10.719 -29.297 1 84.5 193 LYS A O 1
ATOM 1557 N N . ALA A 1 194 ? 10.156 -11.93 -28.094 1 83.88 194 ALA A N 1
ATOM 1558 C CA . ALA A 1 194 ? 11.102 -10.82 -28.031 1 83.88 194 ALA A CA 1
ATOM 1559 C C . ALA A 1 194 ? 11.633 -10.484 -29.422 1 83.88 194 ALA A C 1
ATOM 1561 O O . ALA A 1 194 ? 12.234 -11.336 -30.094 1 83.88 194 ALA A O 1
ATOM 1562 N N . ASN A 1 195 ? 11.375 -9.266 -29.734 1 87.19 195 ASN A N 1
ATOM 1563 C CA . ASN A 1 195 ? 11.672 -8.789 -31.078 1 87.19 195 ASN A CA 1
ATOM 1564 C C . ASN A 1 195 ? 12.047 -7.305 -31.078 1 87.19 195 ASN A C 1
ATOM 1566 O O . ASN A 1 195 ? 11.281 -6.469 -30.578 1 87.19 195 ASN A O 1
ATOM 1570 N N . ALA A 1 196 ? 13.125 -7.043 -31.719 1 90.31 196 ALA A N 1
ATOM 1571 C CA . ALA A 1 196 ? 13.68 -5.691 -31.672 1 90.31 196 ALA A CA 1
ATOM 1572 C C . ALA A 1 196 ? 12.734 -4.695 -32.344 1 90.31 196 ALA A C 1
ATOM 1574 O O . ALA A 1 196 ? 12.57 -3.572 -31.844 1 90.31 196 ALA A O 1
ATOM 1575 N N . GLN A 1 197 ? 12.156 -5.117 -33.344 1 92.38 197 GLN A N 1
ATOM 1576 C CA . GLN A 1 197 ? 11.25 -4.219 -34.062 1 92.38 197 GLN A CA 1
ATOM 1577 C C . GLN A 1 197 ? 10.016 -3.916 -33.219 1 92.38 197 GLN A C 1
ATOM 1579 O O . GLN A 1 197 ? 9.547 -2.773 -33.188 1 92.38 197 GLN A O 1
ATOM 1584 N N . ARG A 1 198 ? 9.508 -4.941 -32.656 1 93.44 198 ARG A N 1
ATOM 1585 C CA . ARG A 1 198 ? 8.344 -4.758 -31.781 1 93.44 198 ARG A CA 1
ATOM 1586 C C . ARG A 1 198 ? 8.68 -3.846 -30.609 1 93.44 198 ARG A C 1
ATOM 1588 O O . ARG A 1 198 ? 7.906 -2.947 -30.266 1 93.44 198 ARG A O 1
ATOM 1595 N N . TRP A 1 199 ? 9.859 -4.031 -30.047 1 96.75 199 TRP A N 1
ATOM 1596 C CA . TRP A 1 199 ? 10.273 -3.213 -28.906 1 96.75 199 TRP A CA 1
ATOM 1597 C C . TRP A 1 199 ? 10.477 -1.761 -29.328 1 96.75 199 TRP A C 1
ATOM 1599 O O . TRP A 1 199 ? 10.109 -0.839 -28.594 1 96.75 199 TRP A O 1
ATOM 1609 N N . GLU A 1 200 ? 11.016 -1.601 -30.516 1 97.06 200 GLU A N 1
ATOM 1610 C CA . GLU A 1 200 ? 11.242 -0.244 -31.016 1 97.06 200 GLU A CA 1
ATOM 1611 C C . GLU A 1 200 ? 9.93 0.526 -31.125 1 97.06 200 GLU A C 1
ATOM 1613 O O . GLU A 1 200 ? 9.867 1.709 -30.781 1 97.06 200 GLU A O 1
ATOM 1618 N N . ALA A 1 201 ? 8.961 -0.146 -31.609 1 96.06 201 ALA A N 1
ATOM 1619 C CA . ALA A 1 201 ? 7.645 0.483 -31.719 1 96.06 201 ALA A CA 1
ATOM 1620 C C . ALA A 1 201 ? 7.109 0.875 -30.359 1 96.06 201 ALA A C 1
ATOM 1622 O O . ALA A 1 201 ? 6.488 1.93 -30.203 1 96.06 201 ALA A O 1
ATOM 1623 N N . ILE A 1 202 ? 7.34 0.074 -29.391 1 96.75 202 ILE A N 1
ATOM 1624 C CA . ILE A 1 202 ? 6.879 0.314 -28.031 1 96.75 202 ILE A CA 1
ATOM 1625 C C . ILE A 1 202 ? 7.617 1.513 -27.438 1 96.75 202 ILE A C 1
ATOM 1627 O O . ILE A 1 202 ? 6.996 2.428 -26.891 1 96.75 202 ILE A O 1
ATOM 1631 N N . PHE A 1 203 ? 8.922 1.579 -27.625 1 98.12 203 PHE A N 1
ATOM 1632 C CA . PHE A 1 203 ? 9.711 2.693 -27.109 1 98.12 203 PHE A CA 1
ATOM 1633 C C . PHE A 1 203 ? 9.281 4.004 -27.766 1 98.12 203 PHE A C 1
ATOM 1635 O O . PHE A 1 203 ? 9.188 5.031 -27.094 1 98.12 203 PHE A O 1
ATOM 1642 N N . THR A 1 204 ? 9.031 3.928 -29.031 1 97.62 204 THR A N 1
ATOM 1643 C CA . THR A 1 204 ? 8.609 5.117 -29.766 1 97.62 204 THR A CA 1
ATOM 1644 C C . THR A 1 204 ? 7.285 5.641 -29.234 1 97.62 204 THR A C 1
ATOM 1646 O O . THR A 1 204 ? 7.125 6.844 -29.016 1 97.62 204 THR A O 1
ATOM 1649 N N . TYR A 1 205 ? 6.414 4.727 -28.969 1 96.75 205 TYR A N 1
ATOM 1650 C CA . TYR A 1 205 ? 5.125 5.121 -28.406 1 96.75 205 TYR A CA 1
ATOM 1651 C C . TYR A 1 205 ? 5.301 5.738 -27.016 1 96.75 205 TYR A C 1
ATOM 1653 O O . TYR A 1 205 ? 4.777 6.82 -26.75 1 96.75 205 TYR A O 1
ATOM 1661 N N . VAL A 1 206 ? 6.027 5.102 -26.188 1 97.81 206 VAL A N 1
ATOM 1662 C CA . VAL A 1 206 ? 6.23 5.586 -24.828 1 97.81 206 VAL A CA 1
ATOM 1663 C C . VAL A 1 206 ? 6.871 6.973 -24.859 1 97.81 206 VAL A C 1
ATOM 1665 O O . VAL A 1 206 ? 6.445 7.875 -24.141 1 97.81 206 VAL A O 1
ATOM 1668 N N . ALA A 1 207 ? 7.805 7.16 -25.719 1 97.94 207 ALA A N 1
ATOM 1669 C CA . ALA A 1 207 ? 8.508 8.438 -25.844 1 97.94 207 ALA A CA 1
ATOM 1670 C C . ALA A 1 207 ? 7.559 9.539 -26.312 1 97.94 207 ALA A C 1
ATOM 1672 O O . ALA A 1 207 ? 7.73 10.711 -25.969 1 97.94 207 ALA A O 1
ATOM 1673 N N . SER A 1 208 ? 6.555 9.156 -27.031 1 96.5 208 SER A N 1
ATOM 1674 C CA . SER A 1 208 ? 5.637 10.133 -27.609 1 96.5 208 SER A CA 1
ATOM 1675 C C . SER A 1 208 ? 4.543 10.516 -26.609 1 96.5 208 SER A C 1
ATOM 1677 O O . SER A 1 208 ? 3.727 11.391 -26.891 1 96.5 208 SER A O 1
ATOM 1679 N N . ARG A 1 209 ? 4.457 9.82 -25.469 1 96.56 209 ARG A N 1
ATOM 1680 C CA . ARG A 1 209 ? 3.381 10.008 -24.484 1 96.56 209 ARG A CA 1
ATOM 1681 C C . ARG A 1 209 ? 3.922 10.555 -23.172 1 96.56 209 ARG A C 1
ATOM 1683 O O . ARG A 1 209 ? 4.145 9.797 -22.219 1 96.56 209 ARG A O 1
ATOM 1690 N N . PRO A 1 210 ? 3.963 11.875 -23.047 1 96.19 210 PRO A N 1
ATOM 1691 C CA . PRO A 1 210 ? 4.594 12.469 -21.859 1 96.19 210 PRO A CA 1
ATOM 1692 C C . PRO A 1 210 ? 3.885 12.102 -20.562 1 96.19 210 PRO A C 1
ATOM 1694 O O . PRO A 1 210 ? 4.453 12.258 -19.484 1 96.19 210 PRO A O 1
ATOM 1697 N N . GLU A 1 211 ? 2.623 11.594 -20.625 1 95.5 211 GLU A N 1
ATOM 1698 C CA . GLU A 1 211 ? 1.869 11.219 -19.438 1 95.5 211 GLU A CA 1
ATOM 1699 C C . GLU A 1 211 ? 2.354 9.891 -18.859 1 95.5 211 GLU A C 1
ATOM 1701 O O . GLU A 1 211 ? 2.07 9.562 -17.719 1 95.5 211 GLU A O 1
ATOM 1706 N N . LEU A 1 212 ? 3.023 9.102 -19.703 1 96.69 212 LEU A N 1
ATOM 1707 C CA . LEU A 1 212 ? 3.477 7.793 -19.25 1 96.69 212 LEU A CA 1
ATOM 1708 C C . LEU A 1 212 ? 4.703 7.926 -18.344 1 96.69 212 LEU A C 1
ATOM 1710 O O . LEU A 1 212 ? 5.801 8.203 -18.828 1 96.69 212 LEU A O 1
ATOM 1714 N N . GLU A 1 213 ? 4.512 7.672 -17.078 1 97.75 213 GLU A N 1
ATOM 1715 C CA . GLU A 1 213 ? 5.582 7.801 -16.094 1 97.75 213 GLU A CA 1
ATOM 1716 C C . GLU A 1 213 ? 5.988 6.438 -15.539 1 97.75 213 GLU A C 1
ATOM 1718 O O . GLU A 1 213 ? 7.047 6.301 -14.922 1 97.75 213 GLU A O 1
ATOM 1723 N N . ASP A 1 214 ? 5.184 5.445 -15.734 1 97.69 214 ASP A N 1
ATOM 1724 C CA . ASP A 1 214 ? 5.352 4.137 -15.109 1 97.69 214 ASP A CA 1
ATOM 1725 C C . ASP A 1 214 ? 5.188 3.016 -16.141 1 97.69 214 ASP A C 1
ATOM 1727 O O . ASP A 1 214 ? 4.121 2.867 -16.734 1 97.69 214 ASP A O 1
ATOM 1731 N N . ILE A 1 215 ? 6.219 2.23 -16.281 1 98.44 215 ILE A N 1
ATOM 1732 C CA . ILE A 1 215 ? 6.168 1.142 -17.266 1 98.44 215 ILE A CA 1
ATOM 1733 C C . ILE A 1 215 ? 6.383 -0.193 -16.547 1 98.44 215 ILE A C 1
ATOM 1735 O O . ILE A 1 215 ? 7.367 -0.366 -15.828 1 98.44 215 ILE A O 1
ATOM 1739 N N . VAL A 1 216 ? 5.492 -1.085 -16.719 1 97.88 216 VAL A N 1
ATOM 1740 C CA . VAL A 1 216 ? 5.629 -2.443 -16.203 1 97.88 216 VAL A CA 1
ATOM 1741 C C . VAL A 1 216 ? 6.16 -3.361 -17.297 1 97.88 216 VAL A C 1
ATOM 1743 O O . VAL A 1 216 ? 5.539 -3.502 -18.359 1 97.88 216 VAL A O 1
ATOM 1746 N N . ILE A 1 217 ? 7.305 -3.895 -17.094 1 98.31 217 ILE A N 1
ATOM 1747 C CA . ILE A 1 217 ? 7.875 -4.855 -18.031 1 98.31 217 ILE A CA 1
ATOM 1748 C C . ILE A 1 217 ? 7.461 -6.273 -17.625 1 98.31 217 ILE A C 1
ATOM 1750 O O . ILE A 1 217 ? 7.832 -6.758 -16.562 1 98.31 217 ILE A O 1
ATOM 1754 N N . SER A 1 218 ? 6.672 -6.848 -18.453 1 95.69 218 SER A N 1
ATOM 1755 C CA . SER A 1 218 ? 6.098 -8.164 -18.172 1 95.69 218 SER A CA 1
ATOM 1756 C C . SER A 1 218 ? 5.984 -8.992 -19.453 1 95.69 218 SER A C 1
ATOM 1758 O O . SER A 1 218 ? 6.906 -9.016 -20.266 1 95.69 218 SER A O 1
ATOM 1760 N N . GLY A 1 219 ? 4.816 -9.602 -19.688 1 92.44 219 GLY A N 1
ATOM 1761 C CA . GLY A 1 219 ? 4.574 -10.57 -20.734 1 92.44 219 GLY A CA 1
ATOM 1762 C C . GLY A 1 219 ? 4.422 -11.984 -20.234 1 92.44 219 GLY A C 1
ATOM 1763 O O . GLY A 1 219 ? 3.463 -12.297 -19.516 1 92.44 219 GLY A O 1
ATOM 1764 N N . GLY A 1 220 ? 5.41 -12.766 -20.844 1 93.44 220 GLY A N 1
ATOM 1765 C CA . GLY A 1 220 ? 5.543 -13.953 -20.016 1 93.44 220 GLY A CA 1
ATOM 1766 C C . GLY A 1 220 ? 6.105 -13.664 -18.641 1 93.44 220 GLY A C 1
ATOM 1767 O O . GLY A 1 220 ? 5.375 -13.234 -17.734 1 93.44 220 GLY A O 1
ATOM 1768 N N . ASP A 1 221 ? 7.465 -13.711 -18.719 1 96.5 221 ASP A N 1
ATOM 1769 C CA . ASP A 1 221 ? 8.148 -13.445 -17.453 1 96.5 221 ASP A CA 1
ATOM 1770 C C . ASP A 1 221 ? 9.516 -12.82 -17.688 1 96.5 221 ASP A C 1
ATOM 1772 O O . ASP A 1 221 ? 10.359 -13.391 -18.391 1 96.5 221 ASP A O 1
ATOM 1776 N N . SER A 1 222 ? 9.75 -11.672 -17.016 1 96.88 222 SER A N 1
ATOM 1777 C CA . SER A 1 222 ? 11 -10.938 -17.234 1 96.88 222 SER A CA 1
ATOM 1778 C C . SER A 1 222 ? 12.203 -11.773 -16.797 1 96.88 222 SER A C 1
ATOM 1780 O O . SER A 1 222 ? 13.336 -11.477 -17.188 1 96.88 222 SER A O 1
ATOM 1782 N N . TYR A 1 223 ? 11.953 -12.797 -16.016 1 96.38 223 TYR A N 1
ATOM 1783 C CA . TYR A 1 223 ? 13.008 -13.711 -15.594 1 96.38 223 TYR A CA 1
ATOM 1784 C C . TYR A 1 223 ? 13.641 -14.406 -16.797 1 96.38 223 TYR A C 1
ATOM 1786 O O . TYR A 1 223 ? 14.781 -14.859 -16.734 1 96.38 223 TYR A O 1
ATOM 1794 N N . ASN A 1 224 ? 12.93 -14.461 -17.906 1 96.38 224 ASN A N 1
ATOM 1795 C CA . ASN A 1 224 ? 13.414 -15.141 -19.109 1 96.38 224 ASN A CA 1
ATOM 1796 C C . ASN A 1 224 ? 14.133 -14.18 -20.047 1 96.38 224 ASN A C 1
ATOM 1798 O O . ASN A 1 224 ? 14.672 -14.602 -21.078 1 96.38 224 ASN A O 1
ATOM 1802 N N . LEU A 1 225 ? 14.156 -12.93 -19.734 1 97.38 225 LEU A N 1
ATOM 1803 C CA . LEU A 1 225 ? 14.977 -12.008 -20.5 1 97.38 225 LEU A CA 1
ATOM 1804 C C . LEU A 1 225 ? 16.469 -12.281 -20.281 1 97.38 225 LEU A C 1
ATOM 1806 O O . LEU A 1 225 ? 16.875 -12.594 -19.172 1 97.38 225 LEU A O 1
ATOM 1810 N N . ARG A 1 226 ? 17.188 -12.141 -21.312 1 97.31 226 ARG A N 1
ATOM 1811 C CA . ARG A 1 226 ? 18.641 -12.219 -21.188 1 97.31 226 ARG A CA 1
ATOM 1812 C C . ARG A 1 226 ? 19.203 -10.953 -20.531 1 97.31 226 ARG A C 1
ATOM 1814 O O . ARG A 1 226 ? 18.531 -9.922 -20.5 1 97.31 226 ARG A O 1
ATOM 1821 N N . ALA A 1 227 ? 20.438 -11.055 -20.078 1 98.19 227 ALA A N 1
ATOM 1822 C CA . ALA A 1 227 ? 21.094 -9.922 -19.438 1 98.19 227 ALA A CA 1
ATOM 1823 C C . ALA A 1 227 ? 21.125 -8.711 -20.375 1 98.19 227 ALA A C 1
ATOM 1825 O O . ALA A 1 227 ? 20.859 -7.586 -19.938 1 98.19 227 ALA A O 1
ATOM 1826 N N . ASP A 1 228 ? 21.469 -8.953 -21.578 1 98.06 228 ASP A N 1
ATOM 1827 C CA . ASP A 1 228 ? 21.562 -7.855 -22.547 1 98.06 228 ASP A CA 1
ATOM 1828 C C . ASP A 1 228 ? 20.188 -7.246 -22.812 1 98.06 228 ASP A C 1
ATOM 1830 O O . ASP A 1 228 ? 20.062 -6.043 -23.047 1 98.06 228 ASP A O 1
ATOM 1834 N N . GLN A 1 229 ? 19.188 -8.07 -22.766 1 98 229 GLN A N 1
ATOM 1835 C CA . GLN A 1 229 ? 17.828 -7.59 -22.969 1 98 229 GLN A CA 1
ATOM 1836 C C . GLN A 1 229 ? 17.359 -6.758 -21.781 1 98 229 GLN A C 1
ATOM 1838 O O . GLN A 1 229 ? 16.656 -5.758 -21.953 1 98 229 GLN A O 1
ATOM 1843 N N . ILE A 1 230 ? 17.734 -7.164 -20.547 1 98.44 230 ILE A N 1
ATOM 1844 C CA . ILE A 1 230 ? 17.438 -6.383 -19.359 1 98.44 230 ILE A CA 1
ATOM 1845 C C . ILE A 1 230 ? 18.062 -4.996 -19.484 1 98.44 230 ILE A C 1
ATOM 1847 O O . ILE A 1 230 ? 17.406 -3.984 -19.25 1 98.44 230 ILE A O 1
ATOM 1851 N N . ARG A 1 231 ? 19.297 -4.965 -19.922 1 98.44 231 ARG A N 1
ATOM 1852 C CA . ARG A 1 231 ? 20.016 -3.701 -20.094 1 98.44 231 ARG A CA 1
ATOM 1853 C C . ARG A 1 231 ? 19.344 -2.848 -21.172 1 98.44 231 ARG A C 1
ATOM 1855 O O . ARG A 1 231 ? 19.125 -1.65 -20.969 1 98.44 231 ARG A O 1
ATOM 1862 N N . GLU A 1 232 ? 19 -3.525 -22.25 1 98.25 232 GLU A N 1
ATOM 1863 C CA . GLU A 1 232 ? 18.406 -2.781 -23.359 1 98.25 232 GLU A CA 1
ATOM 1864 C C . GLU A 1 232 ? 17.094 -2.125 -22.938 1 98.25 232 GLU A C 1
ATOM 1866 O O . GLU A 1 232 ? 16.922 -0.912 -23.078 1 98.25 232 GLU A O 1
ATOM 1871 N N . ILE A 1 233 ? 16.203 -2.912 -22.406 1 98.5 233 ILE A N 1
ATOM 1872 C CA . ILE A 1 233 ? 14.898 -2.406 -22 1 98.5 233 ILE A CA 1
ATOM 1873 C C . ILE A 1 233 ? 15.062 -1.339 -20.922 1 98.5 233 ILE A C 1
ATOM 1875 O O . ILE A 1 233 ? 14.508 -0.245 -21.031 1 98.5 233 ILE A O 1
ATOM 1879 N N . GLY A 1 234 ? 15.875 -1.628 -19.922 1 98.69 234 GLY A N 1
ATOM 1880 C CA . GLY A 1 234 ? 16.078 -0.718 -18.797 1 98.69 234 GLY A CA 1
ATOM 1881 C C . GLY A 1 234 ? 16.656 0.621 -19.219 1 98.69 234 GLY A C 1
ATOM 1882 O O . GLY A 1 234 ? 16.109 1.672 -18.875 1 98.69 234 GLY A O 1
ATOM 1883 N N . HIS A 1 235 ? 17.734 0.614 -19.984 1 98.5 235 HIS A N 1
ATOM 1884 C CA . HIS A 1 235 ? 18.438 1.843 -20.344 1 98.5 235 HIS A CA 1
ATOM 1885 C C . HIS A 1 235 ? 17.609 2.678 -21.312 1 98.5 235 HIS A C 1
ATOM 1887 O O . HIS A 1 235 ? 17.562 3.906 -21.203 1 98.5 235 HIS A O 1
ATOM 1893 N N . ARG A 1 236 ? 16.922 2.008 -22.219 1 98.44 236 ARG A N 1
ATOM 1894 C CA . ARG A 1 236 ? 16.078 2.742 -23.172 1 98.44 236 ARG A CA 1
ATOM 1895 C C . ARG A 1 236 ? 14.938 3.451 -22.453 1 98.44 236 ARG A C 1
ATOM 1897 O O . ARG A 1 236 ? 14.609 4.594 -22.781 1 98.44 236 ARG A O 1
ATOM 1904 N N . LEU A 1 237 ? 14.336 2.801 -21.516 1 98.81 237 LEU A N 1
ATOM 1905 C CA . LEU A 1 237 ? 13.258 3.424 -20.75 1 98.81 237 LEU A CA 1
ATOM 1906 C C . LEU A 1 237 ? 13.789 4.547 -19.875 1 98.81 237 LEU A C 1
ATOM 1908 O O . LEU A 1 237 ? 13.164 5.602 -19.75 1 98.81 237 LEU A O 1
ATOM 1912 N N . LEU A 1 238 ? 14.953 4.336 -19.234 1 98.75 238 LEU A N 1
ATOM 1913 C CA . LEU A 1 238 ? 15.562 5.355 -18.391 1 98.75 238 LEU A CA 1
ATOM 1914 C C . LEU A 1 238 ? 15.906 6.602 -19.188 1 98.75 238 LEU A C 1
ATOM 1916 O O . LEU A 1 238 ? 15.859 7.719 -18.672 1 98.75 238 LEU A O 1
ATOM 1920 N N . ASP A 1 239 ? 16.188 6.387 -20.453 1 98.56 239 ASP A N 1
ATOM 1921 C CA . ASP A 1 239 ? 16.609 7.496 -21.297 1 98.56 239 ASP A CA 1
ATOM 1922 C C . ASP A 1 239 ? 15.414 8.328 -21.75 1 98.56 239 ASP A C 1
ATOM 1924 O O . ASP A 1 239 ? 15.578 9.438 -22.266 1 98.56 239 ASP A O 1
ATOM 1928 N N . ILE A 1 240 ? 14.211 7.809 -21.625 1 98.62 240 ILE A N 1
ATOM 1929 C CA . ILE A 1 240 ? 13.023 8.609 -21.875 1 98.62 240 ILE A CA 1
ATOM 1930 C C . ILE A 1 240 ? 12.758 9.531 -20.703 1 98.62 240 ILE A C 1
ATOM 1932 O O . ILE A 1 240 ? 12.469 9.07 -19.594 1 98.62 240 ILE A O 1
ATOM 1936 N N . PRO A 1 241 ? 12.789 10.805 -20.828 1 97.44 241 PRO A N 1
ATOM 1937 C CA . PRO A 1 241 ? 12.844 11.75 -19.719 1 97.44 241 PRO A CA 1
ATOM 1938 C C . PRO A 1 241 ? 11.656 11.617 -18.766 1 97.44 241 PRO A C 1
ATOM 1940 O O . PRO A 1 241 ? 11.82 11.719 -17.547 1 97.44 241 PRO A O 1
ATOM 1943 N N . HIS A 1 242 ? 10.445 11.352 -19.312 1 97.19 242 HIS A N 1
ATOM 1944 C CA . HIS A 1 242 ? 9.25 11.398 -18.469 1 97.19 242 HIS A CA 1
ATOM 1945 C C . HIS A 1 242 ? 8.992 10.055 -17.797 1 97.19 242 HIS A C 1
ATOM 1947 O O . HIS A 1 242 ? 8.141 9.953 -16.906 1 97.19 242 HIS A O 1
ATOM 1953 N N . VAL A 1 243 ? 9.688 8.984 -18.188 1 98.38 243 VAL A N 1
ATOM 1954 C CA . VAL A 1 243 ? 9.562 7.711 -17.5 1 98.38 243 VAL A CA 1
ATOM 1955 C C . VAL A 1 243 ? 10.289 7.781 -16.156 1 98.38 243 VAL A C 1
ATOM 1957 O O . VAL A 1 243 ? 11.523 7.852 -16.125 1 98.38 243 VAL A O 1
ATOM 1960 N N . ALA A 1 244 ? 9.555 7.738 -15.109 1 98 244 ALA A N 1
ATOM 1961 C CA . ALA A 1 244 ? 10.102 7.969 -13.773 1 98 244 ALA A CA 1
ATOM 1962 C C . ALA A 1 244 ? 10.242 6.66 -13 1 98 244 ALA A C 1
ATOM 1964 O O . ALA A 1 244 ? 11.031 6.566 -12.062 1 98 244 ALA A O 1
ATOM 1965 N N . ARG A 1 245 ? 9.492 5.656 -13.43 1 97.81 245 ARG A N 1
ATOM 1966 C CA . ARG A 1 245 ? 9.438 4.383 -12.719 1 97.81 245 ARG A CA 1
ATOM 1967 C C . ARG A 1 245 ? 9.289 3.215 -13.688 1 97.81 245 ARG A C 1
ATOM 1969 O O . ARG A 1 245 ? 8.617 3.334 -14.719 1 97.81 245 ARG A O 1
ATOM 1976 N N . MET A 1 246 ? 9.852 2.137 -13.359 1 98.38 246 MET A N 1
ATOM 1977 C CA . MET A 1 246 ? 9.633 0.888 -14.078 1 98.38 246 MET A CA 1
ATOM 1978 C C . MET A 1 246 ? 9.75 -0.31 -13.148 1 98.38 246 MET A C 1
ATOM 1980 O O . MET A 1 246 ? 10.344 -0.205 -12.07 1 98.38 246 MET A O 1
ATOM 1984 N N . ARG A 1 247 ? 9.172 -1.371 -13.508 1 97.94 247 ARG A N 1
ATOM 1985 C CA . ARG A 1 247 ? 9.273 -2.58 -12.695 1 97.94 247 ARG A CA 1
ATOM 1986 C C . ARG A 1 247 ? 9.32 -3.826 -13.57 1 97.94 247 ARG A C 1
ATOM 1988 O O . ARG A 1 247 ? 8.547 -3.947 -14.523 1 97.94 247 ARG A O 1
ATOM 1995 N N . PHE A 1 248 ? 10.234 -4.664 -13.281 1 98.69 248 PHE A N 1
ATOM 1996 C CA . PHE A 1 248 ? 10.32 -5.984 -13.898 1 98.69 248 PHE A CA 1
ATOM 1997 C C . PHE A 1 248 ? 9.453 -6.988 -13.141 1 98.69 248 PHE A C 1
ATOM 1999 O O . PHE A 1 248 ? 9.656 -7.203 -11.945 1 98.69 248 PHE A O 1
ATOM 2006 N N . ALA A 1 249 ? 8.492 -7.547 -13.812 1 98 249 ALA A N 1
ATOM 2007 C CA . ALA A 1 249 ? 7.582 -8.5 -13.188 1 98 249 ALA A CA 1
ATOM 2008 C C . ALA A 1 249 ? 8.039 -9.938 -13.43 1 98 249 ALA A C 1
ATOM 2010 O O . ALA A 1 249 ? 8.375 -10.305 -14.555 1 98 249 ALA A O 1
ATOM 2011 N N . THR A 1 250 ? 8.031 -10.75 -12.359 1 98.31 250 THR A N 1
ATOM 2012 C CA . THR A 1 250 ? 8.531 -12.102 -12.531 1 98.31 250 THR A CA 1
ATOM 2013 C C . THR A 1 250 ? 7.992 -13.023 -11.438 1 98.31 250 THR A C 1
ATOM 2015 O O . THR A 1 250 ? 7.871 -12.617 -10.281 1 98.31 250 THR A O 1
ATOM 2018 N N . LYS A 1 251 ? 7.676 -14.188 -11.773 1 97.81 251 LYS A N 1
ATOM 2019 C CA . LYS A 1 251 ? 7.418 -15.258 -10.805 1 97.81 251 LYS A CA 1
ATOM 2020 C C . LYS A 1 251 ? 8.688 -16.062 -10.539 1 97.81 251 LYS A C 1
ATOM 2022 O O . LYS A 1 251 ? 8.648 -17.047 -9.789 1 97.81 251 LYS A O 1
ATOM 2027 N N . GLY A 1 252 ? 9.766 -15.727 -11.086 1 97.88 252 GLY A N 1
ATOM 2028 C CA . GLY A 1 252 ? 11.023 -16.453 -11.055 1 97.88 252 GLY A CA 1
ATOM 2029 C C . GLY A 1 252 ? 11.484 -16.781 -9.656 1 97.88 252 GLY A C 1
ATOM 2030 O O . GLY A 1 252 ? 11.766 -17.953 -9.344 1 97.88 252 GLY A O 1
ATOM 2031 N N . PRO A 1 253 ? 11.461 -15.852 -8.766 1 98.25 253 PRO A N 1
ATOM 2032 C CA . PRO A 1 253 ? 11.93 -16.125 -7.402 1 98.25 253 PRO A CA 1
ATOM 2033 C C . PRO A 1 253 ? 11.117 -17.219 -6.707 1 98.25 253 PRO A C 1
ATOM 2035 O O . PRO A 1 253 ? 11.633 -17.891 -5.812 1 98.25 253 PRO A O 1
ATOM 2038 N N . ALA A 1 254 ? 9.891 -17.422 -7.113 1 98.25 254 ALA A N 1
ATOM 2039 C CA . ALA A 1 254 ? 9.039 -18.422 -6.48 1 98.25 254 ALA A CA 1
ATOM 2040 C C . ALA A 1 254 ? 9.305 -19.812 -7.047 1 98.25 254 ALA A C 1
ATOM 2042 O O . ALA A 1 254 ? 9.016 -20.828 -6.402 1 98.25 254 ALA A O 1
ATOM 2043 N N . VAL A 1 255 ? 9.922 -19.859 -8.281 1 97.75 255 VAL A N 1
ATOM 2044 C CA . VAL A 1 255 ? 9.953 -21.172 -8.93 1 97.75 255 VAL A CA 1
ATOM 2045 C C . VAL A 1 255 ? 11.391 -21.547 -9.273 1 97.75 255 VAL A C 1
ATOM 2047 O O . VAL A 1 255 ? 11.688 -22.703 -9.555 1 97.75 255 VAL A O 1
ATOM 2050 N N . MET A 1 256 ? 12.266 -20.594 -9.273 1 98 256 MET A N 1
ATOM 2051 C CA . MET A 1 256 ? 13.688 -20.828 -9.516 1 98 256 MET A CA 1
ATOM 2052 C C . MET A 1 256 ? 14.531 -19.703 -8.914 1 98 256 MET A C 1
ATOM 2054 O O . MET A 1 256 ? 15.297 -19.047 -9.633 1 98 256 MET A O 1
ATOM 2058 N N . PRO A 1 257 ? 14.469 -19.547 -7.598 1 98.56 257 PRO A N 1
ATOM 2059 C CA . PRO A 1 257 ? 15.258 -18.469 -6.977 1 98.56 257 PRO A CA 1
ATOM 2060 C C . PRO A 1 257 ? 16.75 -18.625 -7.219 1 98.56 257 PRO A C 1
ATOM 2062 O O . PRO A 1 257 ? 17.516 -17.672 -7.059 1 98.56 257 PRO A O 1
ATOM 2065 N N . GLN A 1 258 ? 17.234 -19.812 -7.688 1 98.44 258 GLN A N 1
ATOM 2066 C CA . GLN A 1 258 ? 18.641 -20.141 -7.934 1 98.44 258 GLN A CA 1
ATOM 2067 C C . GLN A 1 258 ? 19.266 -19.172 -8.93 1 98.44 258 GLN A C 1
ATOM 2069 O O . GLN A 1 258 ? 20.453 -18.844 -8.836 1 98.44 258 GLN A O 1
ATOM 2074 N N . LYS A 1 259 ? 18.438 -18.734 -9.852 1 98.44 259 LYS A N 1
ATOM 2075 C CA . LYS A 1 259 ? 18.969 -17.875 -10.898 1 98.44 259 LYS A CA 1
ATOM 2076 C C . LYS A 1 259 ? 19.531 -16.578 -10.305 1 98.44 259 LYS A C 1
ATOM 2078 O O . LYS A 1 259 ? 20.578 -16.094 -10.734 1 98.44 259 LYS A O 1
ATOM 2083 N N . ILE A 1 260 ? 18.906 -16.016 -9.336 1 98.69 260 ILE A N 1
ATOM 2084 C CA . ILE A 1 260 ? 19.359 -14.805 -8.672 1 98.69 260 ILE A CA 1
ATOM 2085 C C . ILE A 1 260 ? 20.703 -15.07 -7.977 1 98.69 260 ILE A C 1
ATOM 2087 O O . ILE A 1 260 ? 21.547 -14.18 -7.895 1 98.69 260 ILE A O 1
ATOM 2091 N N . LEU A 1 261 ? 20.891 -16.281 -7.539 1 98.44 261 LEU A N 1
ATOM 2092 C CA . LEU A 1 261 ? 22.062 -16.625 -6.754 1 98.44 261 LEU A CA 1
ATOM 2093 C C . LEU A 1 261 ? 23.25 -16.938 -7.66 1 98.44 261 LEU A C 1
ATOM 2095 O O . LEU A 1 261 ? 24.391 -16.641 -7.316 1 98.44 261 LEU A O 1
ATOM 2099 N N . THR A 1 262 ? 22.969 -17.516 -8.883 1 98.5 262 THR A N 1
ATOM 2100 C CA . THR A 1 262 ? 24.109 -18.109 -9.586 1 98.5 262 THR A CA 1
ATOM 2101 C C . THR A 1 262 ? 24.25 -17.516 -10.984 1 98.5 262 THR A C 1
ATOM 2103 O O . THR A 1 262 ? 25.281 -17.688 -11.641 1 98.5 262 THR A O 1
ATOM 2106 N N . ASP A 1 263 ? 23.219 -16.875 -11.508 1 98.5 263 ASP A N 1
ATOM 2107 C CA . ASP A 1 263 ? 23.344 -16.172 -12.781 1 98.5 263 ASP A CA 1
ATOM 2108 C C . ASP A 1 263 ? 23.828 -14.742 -12.578 1 98.5 263 ASP A C 1
ATOM 2110 O O . ASP A 1 263 ? 23.062 -13.789 -12.711 1 98.5 263 ASP A O 1
ATOM 2114 N N . ASP A 1 264 ? 25.062 -14.594 -12.469 1 98.38 264 ASP A N 1
ATOM 2115 C CA . ASP A 1 264 ? 25.688 -13.32 -12.117 1 98.38 264 ASP A CA 1
ATOM 2116 C C . ASP A 1 264 ? 25.453 -12.281 -13.203 1 98.38 264 ASP A C 1
ATOM 2118 O O . ASP A 1 264 ? 25.297 -11.094 -12.914 1 98.38 264 ASP A O 1
ATOM 2122 N N . GLU A 1 265 ? 25.469 -12.734 -14.414 1 98.31 265 GLU A N 1
ATOM 2123 C CA . GLU A 1 265 ? 25.297 -11.797 -15.516 1 98.31 265 GLU A CA 1
ATOM 2124 C C . GLU A 1 265 ? 23.906 -11.172 -15.484 1 98.31 265 GLU A C 1
ATOM 2126 O O . GLU A 1 265 ? 23.75 -9.961 -15.664 1 98.31 265 GLU A O 1
ATOM 2131 N N . TRP A 1 266 ? 23 -11.977 -15.297 1 98.44 266 TRP A N 1
ATOM 2132 C CA . TRP A 1 266 ? 21.609 -11.508 -15.219 1 98.44 266 TRP A CA 1
ATOM 2133 C C . TRP A 1 266 ? 21.422 -10.602 -14.016 1 98.44 266 TRP A C 1
ATOM 2135 O O . TRP A 1 266 ? 20.828 -9.523 -14.133 1 98.44 266 TRP A O 1
ATOM 2145 N N . PHE A 1 267 ? 22 -11.07 -12.875 1 98.62 267 PHE A N 1
ATOM 2146 C CA . PHE A 1 267 ? 21.891 -10.312 -11.633 1 98.62 267 PHE A CA 1
ATOM 2147 C C . PHE A 1 267 ? 22.531 -8.938 -11.773 1 98.62 267 PHE A C 1
ATOM 2149 O O . PHE A 1 267 ? 21.922 -7.93 -11.406 1 98.62 267 PHE A O 1
ATOM 2156 N N . LYS A 1 268 ? 23.609 -8.844 -12.352 1 98.75 268 LYS A N 1
ATOM 2157 C CA . LYS A 1 268 ? 24.344 -7.59 -12.523 1 98.75 268 LYS A CA 1
ATOM 2158 C C . LYS A 1 268 ? 23.609 -6.648 -13.477 1 98.75 268 LYS A C 1
ATOM 2160 O O . LYS A 1 268 ? 23.609 -5.434 -13.273 1 98.75 268 LYS A O 1
ATOM 2165 N N . ALA A 1 269 ? 23.031 -7.258 -14.5 1 98.81 269 ALA A N 1
ATOM 2166 C CA . ALA A 1 269 ? 22.266 -6.438 -15.43 1 98.81 269 ALA A CA 1
ATOM 2167 C C . ALA A 1 269 ? 21.109 -5.727 -14.727 1 98.81 269 ALA A C 1
ATOM 2169 O O . ALA A 1 269 ? 20.906 -4.527 -14.906 1 98.81 269 ALA A O 1
ATOM 2170 N N . LEU A 1 270 ? 20.422 -6.449 -13.906 1 98.81 270 LEU A N 1
ATOM 2171 C CA . LEU A 1 270 ? 19.312 -5.879 -13.156 1 98.81 270 LEU A CA 1
ATOM 2172 C C . LEU A 1 270 ? 19.797 -4.793 -12.203 1 98.81 270 LEU A C 1
ATOM 2174 O O . LEU A 1 270 ? 19.234 -3.689 -12.18 1 98.81 270 LEU A O 1
ATOM 2178 N N . VAL A 1 271 ? 20.812 -5.09 -11.484 1 98.69 271 VAL A N 1
ATOM 2179 C CA . VAL A 1 271 ? 21.344 -4.184 -10.469 1 98.69 271 VAL A CA 1
ATOM 2180 C C . VAL A 1 271 ? 21.875 -2.918 -11.141 1 98.69 271 VAL A C 1
ATOM 2182 O O . VAL A 1 271 ? 21.703 -1.812 -10.625 1 98.69 271 VAL A O 1
ATOM 2185 N N . GLU A 1 272 ? 22.5 -3.096 -12.258 1 98.81 272 GLU A N 1
ATOM 2186 C CA . GLU A 1 272 ? 23.016 -1.966 -13.023 1 98.81 272 GLU A CA 1
ATOM 2187 C C . GLU A 1 272 ? 21.891 -0.997 -13.398 1 98.81 272 GLU A C 1
ATOM 2189 O O . GLU A 1 272 ? 22.031 0.216 -13.234 1 98.81 272 GLU A O 1
ATOM 2194 N N . VAL A 1 273 ? 20.844 -1.546 -13.906 1 98.81 273 VAL A N 1
ATOM 2195 C CA . VAL A 1 273 ? 19.719 -0.721 -14.297 1 98.81 273 VAL A CA 1
ATOM 2196 C C . VAL A 1 273 ? 19.125 -0.029 -13.07 1 98.81 273 VAL A C 1
ATOM 2198 O O . VAL A 1 273 ? 18.781 1.152 -13.125 1 98.81 273 VAL A O 1
ATOM 2201 N N . VAL A 1 274 ? 19.062 -0.728 -11.945 1 98.69 274 VAL A N 1
ATOM 2202 C CA . VAL A 1 274 ? 18.531 -0.184 -10.703 1 98.69 274 VAL A CA 1
ATOM 2203 C C . VAL A 1 274 ? 19.406 0.974 -10.227 1 98.69 274 VAL A C 1
ATOM 2205 O O . VAL A 1 274 ? 18.891 2.047 -9.891 1 98.69 274 VAL A O 1
ATOM 2208 N N . HIS A 1 275 ? 20.688 0.783 -10.25 1 98.5 275 HIS A N 1
ATOM 2209 C CA . HIS A 1 275 ? 21.625 1.803 -9.781 1 98.5 275 HIS A CA 1
ATOM 2210 C C . HIS A 1 275 ? 21.609 3.023 -10.695 1 98.5 275 HIS A C 1
ATOM 2212 O O . HIS A 1 275 ? 21.672 4.16 -10.219 1 98.5 275 HIS A O 1
ATOM 2218 N N . ARG A 1 276 ? 21.516 2.768 -11.977 1 98.62 276 ARG A N 1
ATOM 2219 C CA . ARG A 1 276 ? 21.422 3.895 -12.898 1 98.62 276 ARG A CA 1
ATOM 2220 C C . ARG A 1 276 ? 20.141 4.688 -12.672 1 98.62 276 ARG A C 1
ATOM 2222 O O . ARG A 1 276 ? 20.156 5.918 -12.664 1 98.62 276 ARG A O 1
ATOM 2229 N N . GLY A 1 277 ? 19.047 3.953 -12.5 1 98.56 277 GLY A N 1
ATOM 2230 C CA . GLY A 1 277 ? 17.812 4.625 -12.164 1 98.56 277 GLY A CA 1
ATOM 2231 C C . GLY A 1 277 ? 17.922 5.496 -10.922 1 98.56 277 GLY A C 1
ATOM 2232 O O . GLY A 1 277 ? 17.469 6.645 -10.922 1 98.56 277 GLY A O 1
ATOM 2233 N N . ARG A 1 278 ? 18.531 4.965 -9.953 1 97.94 278 ARG A N 1
ATOM 2234 C CA . ARG A 1 278 ? 18.719 5.691 -8.695 1 97.94 278 ARG A CA 1
ATOM 2235 C C . ARG A 1 278 ? 19.5 6.98 -8.922 1 97.94 278 ARG A C 1
ATOM 2237 O O . ARG A 1 278 ? 19.141 8.031 -8.391 1 97.94 278 ARG A O 1
ATOM 2244 N N . SER A 1 279 ? 20.531 6.934 -9.703 1 97.62 279 SER A N 1
ATOM 2245 C CA . SER A 1 279 ? 21.359 8.102 -9.977 1 97.62 279 SER A CA 1
ATOM 2246 C C . SER A 1 279 ? 20.594 9.164 -10.75 1 97.62 279 SER A C 1
ATOM 2248 O O . SER A 1 279 ? 20.969 10.336 -10.742 1 97.62 279 SER A O 1
ATOM 2250 N N . MET A 1 280 ? 19.484 8.766 -11.383 1 97.88 280 MET A N 1
ATOM 2251 C CA . MET A 1 280 ? 18.672 9.672 -12.18 1 97.88 280 MET A CA 1
ATOM 2252 C C . MET A 1 280 ? 17.391 10.055 -11.438 1 97.88 280 MET A C 1
ATOM 2254 O O . MET A 1 280 ? 16.516 10.703 -12.008 1 97.88 280 MET A O 1
ATOM 2258 N N . ALA A 1 281 ? 17.266 9.617 -10.203 1 97.81 281 ALA A N 1
ATOM 2259 C CA . ALA A 1 281 ? 16.047 9.797 -9.406 1 97.81 281 ALA A CA 1
ATOM 2260 C C . ALA A 1 281 ? 14.859 9.102 -10.055 1 97.81 281 ALA A C 1
ATOM 2262 O O . ALA A 1 281 ? 13.742 9.625 -10.039 1 97.81 281 ALA A O 1
ATOM 2263 N N . LYS A 1 282 ? 15.125 8.008 -10.711 1 98.5 282 LYS A N 1
ATOM 2264 C CA . LYS A 1 282 ? 14.109 7.137 -11.289 1 98.5 282 LYS A CA 1
ATOM 2265 C C . LYS A 1 282 ? 14.07 5.785 -10.586 1 98.5 282 LYS A C 1
ATOM 2267 O O . LYS A 1 282 ? 15.117 5.23 -10.242 1 98.5 282 LYS A O 1
ATOM 2272 N N . ASP A 1 283 ? 12.906 5.305 -10.312 1 98.12 283 ASP A N 1
ATOM 2273 C CA . ASP A 1 283 ? 12.742 4.129 -9.469 1 98.12 283 ASP A CA 1
ATOM 2274 C C . ASP A 1 283 ? 12.609 2.861 -10.312 1 98.12 283 ASP A C 1
ATOM 2276 O O . ASP A 1 283 ? 11.695 2.752 -11.125 1 98.12 283 ASP A O 1
ATOM 2280 N N . VAL A 1 284 ? 13.523 1.921 -10.195 1 98.56 284 VAL A N 1
ATOM 2281 C CA . VAL A 1 284 ? 13.492 0.613 -10.844 1 98.56 284 VAL A CA 1
ATOM 2282 C C . VAL A 1 284 ? 13.32 -0.48 -9.789 1 98.56 284 VAL A C 1
ATOM 2284 O O . VAL A 1 284 ? 14.125 -0.589 -8.867 1 98.56 284 VAL A O 1
ATOM 2287 N N . VAL A 1 285 ? 12.258 -1.312 -9.961 1 98.25 285 VAL A N 1
ATOM 2288 C CA . VAL A 1 285 ? 11.945 -2.27 -8.906 1 98.25 285 VAL A CA 1
ATOM 2289 C C . VAL A 1 285 ? 11.633 -3.631 -9.523 1 98.25 285 VAL A C 1
ATOM 2291 O O . VAL A 1 285 ? 11.492 -3.752 -10.742 1 98.25 285 VAL A O 1
ATOM 2294 N N . LEU A 1 286 ? 11.648 -4.648 -8.68 1 98.56 286 LEU A N 1
ATOM 2295 C CA . LEU A 1 286 ? 11.258 -6 -9.062 1 98.56 286 LEU A CA 1
ATOM 2296 C C . LEU A 1 286 ? 9.938 -6.387 -8.422 1 98.56 286 LEU A C 1
ATOM 2298 O O . LEU A 1 286 ? 9.758 -6.23 -7.211 1 98.56 286 LEU A O 1
ATOM 2302 N N . HIS A 1 287 ? 8.922 -6.824 -9.219 1 98.44 287 HIS A N 1
ATOM 2303 C CA . HIS A 1 287 ? 7.648 -7.32 -8.719 1 98.44 287 HIS A CA 1
ATOM 2304 C C . HIS A 1 287 ? 7.566 -8.836 -8.828 1 98.44 287 HIS A C 1
ATOM 2306 O O . HIS A 1 287 ? 7.645 -9.391 -9.93 1 98.44 287 HIS A O 1
ATOM 2312 N N . THR A 1 288 ? 7.371 -9.445 -7.727 1 98.69 288 THR A N 1
ATOM 2313 C CA . THR A 1 288 ? 7.312 -10.906 -7.695 1 98.69 288 THR A CA 1
ATOM 2314 C C . THR A 1 288 ? 5.863 -11.383 -7.617 1 98.69 288 THR A C 1
ATOM 2316 O O . THR A 1 288 ? 4.934 -10.578 -7.617 1 98.69 288 THR A O 1
ATOM 2319 N N . HIS A 1 289 ? 5.73 -12.742 -7.609 1 98.31 289 HIS A N 1
ATOM 2320 C CA . HIS A 1 289 ? 4.422 -13.383 -7.637 1 98.31 289 HIS A CA 1
ATOM 2321 C C . HIS A 1 289 ? 4.406 -14.648 -6.777 1 98.31 289 HIS A C 1
ATOM 2323 O O . HIS A 1 289 ? 4.352 -15.758 -7.309 1 98.31 289 HIS A O 1
ATOM 2329 N N . PHE A 1 290 ? 4.41 -14.484 -5.512 1 98.81 290 PHE A N 1
ATOM 2330 C CA . PHE A 1 290 ? 4.219 -15.562 -4.551 1 98.81 290 PHE A CA 1
ATOM 2331 C C . PHE A 1 290 ? 2.752 -15.672 -4.148 1 98.81 290 PHE A C 1
ATOM 2333 O O . PHE A 1 290 ? 2.098 -14.664 -3.881 1 98.81 290 PHE A O 1
ATOM 2340 N N . ASN A 1 291 ? 2.248 -16.938 -4.07 1 98.81 291 ASN A N 1
ATOM 2341 C CA . ASN A 1 291 ? 0.846 -17.125 -3.713 1 98.81 291 ASN A CA 1
ATOM 2342 C C . ASN A 1 291 ? 0.7 -17.938 -2.426 1 98.81 291 ASN A C 1
ATOM 2344 O O . ASN A 1 291 ? -0.377 -17.969 -1.828 1 98.81 291 ASN A O 1
ATOM 2348 N N . HIS A 1 292 ? 1.694 -18.562 -1.981 1 98.88 292 HIS A N 1
ATOM 2349 C CA . HIS A 1 292 ? 1.629 -19.406 -0.794 1 98.88 292 HIS A CA 1
ATOM 2350 C C . HIS A 1 292 ? 2.934 -19.359 -0.006 1 98.88 292 HIS A C 1
ATOM 2352 O O . HIS A 1 292 ? 4.016 -19.266 -0.592 1 98.88 292 HIS A O 1
ATOM 2358 N N . PRO A 1 293 ? 2.865 -19.5 1.351 1 98.69 293 PRO A N 1
ATOM 2359 C CA . PRO A 1 293 ? 4.086 -19.469 2.158 1 98.69 293 PRO A CA 1
ATOM 2360 C C . PRO A 1 293 ? 5.078 -20.547 1.771 1 98.69 293 PRO A C 1
ATOM 2362 O O . PRO A 1 293 ? 6.293 -20.359 1.881 1 98.69 293 PRO A O 1
ATOM 2365 N N . ASN A 1 294 ? 4.605 -21.688 1.262 1 98.5 294 ASN A N 1
ATOM 2366 C CA . ASN A 1 294 ? 5.453 -22.828 0.938 1 98.5 294 ASN A CA 1
ATOM 2367 C C . ASN A 1 294 ? 6.344 -22.547 -0.268 1 98.5 294 ASN A C 1
ATOM 2369 O O . ASN A 1 294 ? 7.297 -23.281 -0.53 1 98.5 294 ASN A O 1
ATOM 2373 N N . GLU A 1 295 ? 6.059 -21.484 -0.99 1 98.69 295 GLU A N 1
ATOM 2374 C CA . GLU A 1 295 ? 6.895 -21.109 -2.123 1 98.69 295 GLU A CA 1
ATOM 2375 C C . GLU A 1 295 ? 8.156 -20.391 -1.658 1 98.69 295 GLU A C 1
ATOM 2377 O O . GLU A 1 295 ? 9.094 -20.203 -2.439 1 98.69 295 GLU A O 1
ATOM 2382 N N . ILE A 1 296 ? 8.227 -20 -0.413 1 98.81 296 ILE A N 1
ATOM 2383 C CA . ILE A 1 296 ? 9.328 -19.234 0.141 1 98.81 296 ILE A CA 1
ATOM 2384 C C . ILE A 1 296 ? 10.195 -20.141 1.021 1 98.81 296 ILE A C 1
ATOM 2386 O O . ILE A 1 296 ? 9.75 -20.609 2.072 1 98.81 296 ILE A O 1
ATOM 2390 N N . THR A 1 297 ? 11.422 -20.391 0.689 1 98.69 297 THR A N 1
ATOM 2391 C CA . THR A 1 297 ? 12.352 -21.25 1.404 1 98.69 297 THR A CA 1
ATOM 2392 C C . THR A 1 297 ? 13.594 -20.484 1.833 1 98.69 297 THR A C 1
ATOM 2394 O O . THR A 1 297 ? 13.688 -19.281 1.605 1 98.69 297 THR A O 1
ATOM 2397 N N . GLY A 1 298 ? 14.484 -21.203 2.453 1 98.56 298 GLY A N 1
ATOM 2398 C CA . GLY A 1 298 ? 15.773 -20.609 2.752 1 98.56 298 GLY A CA 1
ATOM 2399 C C . GLY A 1 298 ? 16.531 -20.156 1.514 1 98.56 298 GLY A C 1
ATOM 2400 O O . GLY A 1 298 ? 17.266 -19.172 1.549 1 98.56 298 GLY A O 1
ATOM 2401 N N . ILE A 1 299 ? 16.359 -20.875 0.426 1 98.69 299 ILE A N 1
ATOM 2402 C CA . ILE A 1 299 ? 16.984 -20.516 -0.837 1 98.69 299 ILE A CA 1
ATOM 2403 C C . ILE A 1 299 ? 16.391 -19.203 -1.341 1 98.69 299 ILE A C 1
ATOM 2405 O O . ILE A 1 299 ? 17.125 -18.328 -1.805 1 98.69 299 ILE A O 1
ATOM 2409 N N . THR A 1 300 ? 15.094 -19.031 -1.223 1 98.75 300 THR A N 1
ATOM 2410 C CA . THR A 1 300 ? 14.438 -17.781 -1.58 1 98.75 300 THR A CA 1
ATOM 2411 C C . THR A 1 300 ? 14.992 -16.625 -0.759 1 98.75 300 THR A C 1
ATOM 2413 O O . THR A 1 300 ? 15.258 -15.555 -1.296 1 98.75 300 THR A O 1
ATOM 2416 N N . LYS A 1 301 ? 15.125 -16.859 0.539 1 98.75 301 LYS A N 1
ATOM 2417 C CA . LYS A 1 301 ? 15.633 -15.812 1.415 1 98.75 301 LYS A CA 1
ATOM 2418 C C . LYS A 1 301 ? 17.031 -15.367 0.986 1 98.75 301 LYS A C 1
ATOM 2420 O O . LYS A 1 301 ? 17.312 -14.164 0.953 1 98.75 301 LYS A O 1
ATOM 2425 N N . ARG A 1 302 ? 17.891 -16.312 0.681 1 98.56 302 ARG A N 1
ATOM 2426 C CA . ARG A 1 302 ? 19.234 -15.977 0.215 1 98.56 302 ARG A CA 1
ATOM 2427 C C . ARG A 1 302 ? 19.172 -15.117 -1.042 1 98.56 302 ARG A C 1
ATOM 2429 O O . ARG A 1 302 ? 19.938 -14.148 -1.177 1 98.56 302 ARG A O 1
ATOM 2436 N N . ALA A 1 303 ? 18.312 -15.508 -1.938 1 98.81 303 ALA A N 1
ATOM 2437 C CA . ALA A 1 303 ? 18.156 -14.758 -3.18 1 98.81 303 ALA A CA 1
ATOM 2438 C C . ALA A 1 303 ? 17.641 -13.344 -2.904 1 98.81 303 ALA A C 1
ATOM 2440 O O . ALA A 1 303 ? 18.172 -12.367 -3.451 1 98.81 303 ALA A O 1
ATOM 2441 N N . MET A 1 304 ? 16.641 -13.195 -2.049 1 98.75 304 MET A N 1
ATOM 2442 C CA . MET A 1 304 ? 16.062 -11.891 -1.723 1 98.75 304 MET A CA 1
ATOM 2443 C C . MET A 1 304 ? 17.062 -11.023 -0.975 1 98.75 304 MET A C 1
ATOM 2445 O O . MET A 1 304 ? 17.125 -9.812 -1.197 1 98.75 304 MET A O 1
ATOM 2449 N N . ASP A 1 305 ? 17.828 -11.688 -0.065 1 98.62 305 ASP A N 1
ATOM 2450 C CA . ASP A 1 305 ? 18.859 -10.953 0.672 1 98.62 305 ASP A CA 1
ATOM 2451 C C . ASP A 1 305 ? 19.906 -10.367 -0.275 1 98.62 305 ASP A C 1
ATOM 2453 O O . ASP A 1 305 ? 20.391 -9.258 -0.061 1 98.62 305 ASP A O 1
ATOM 2457 N N . ARG A 1 306 ? 20.266 -11.109 -1.312 1 98.62 306 ARG A N 1
ATOM 2458 C CA . ARG A 1 306 ? 21.203 -10.625 -2.309 1 98.62 306 ARG A CA 1
ATOM 2459 C C . ARG A 1 306 ? 20.672 -9.375 -3.01 1 98.62 306 ARG A C 1
ATOM 2461 O O . ARG A 1 306 ? 21.406 -8.391 -3.172 1 98.62 306 ARG A O 1
ATOM 2468 N N . LEU A 1 307 ? 19.422 -9.438 -3.383 1 98.69 307 LEU A N 1
ATOM 2469 C CA . LEU A 1 307 ? 18.781 -8.289 -4.012 1 98.69 307 LEU A CA 1
ATOM 2470 C C . LEU A 1 307 ? 18.703 -7.109 -3.047 1 98.69 307 LEU A C 1
ATOM 2472 O O . LEU A 1 307 ? 19.047 -5.984 -3.406 1 98.69 307 LEU A O 1
ATOM 2476 N N . PHE A 1 308 ? 18.297 -7.43 -1.791 1 98.56 308 PHE A N 1
ATOM 2477 C CA . PHE A 1 308 ? 18.125 -6.398 -0.773 1 98.56 308 PHE A CA 1
ATOM 2478 C C . PHE A 1 308 ? 19.453 -5.707 -0.48 1 98.56 308 PHE A C 1
ATOM 2480 O O . PHE A 1 308 ? 19.5 -4.488 -0.309 1 98.56 308 PHE A O 1
ATOM 2487 N N . GLY A 1 309 ? 20.484 -6.402 -0.457 1 97.88 309 GLY A N 1
ATOM 2488 C CA . GLY A 1 309 ? 21.812 -5.867 -0.195 1 97.88 309 GLY A CA 1
ATOM 2489 C C . GLY A 1 309 ? 22.281 -4.863 -1.237 1 97.88 309 GLY A C 1
ATOM 2490 O O . GLY A 1 309 ? 23.047 -3.959 -0.935 1 97.88 309 GLY A O 1
ATOM 2491 N N . GLU A 1 310 ? 21.703 -5.012 -2.449 1 97.62 310 GLU A N 1
ATOM 2492 C CA . GLU A 1 310 ? 22.062 -4.105 -3.539 1 97.62 310 GLU A CA 1
ATOM 2493 C C . GLU A 1 310 ? 21.078 -2.949 -3.639 1 97.62 310 GLU A C 1
ATOM 2495 O O . GLU A 1 310 ? 21.156 -2.135 -4.559 1 97.62 310 GLU A O 1
ATOM 2500 N N . GLY A 1 311 ? 20.188 -2.926 -2.717 1 96.94 311 GLY A N 1
ATOM 2501 C CA . GLY A 1 311 ? 19.234 -1.831 -2.686 1 96.94 311 GLY A CA 1
ATOM 2502 C C . GLY A 1 311 ? 18.078 -2.016 -3.658 1 96.94 311 GLY A C 1
ATOM 2503 O O . GLY A 1 311 ? 17.422 -1.048 -4.035 1 96.94 311 GLY A O 1
ATOM 2504 N N . VAL A 1 312 ? 17.797 -3.258 -4.113 1 98 312 VAL A N 1
ATOM 2505 C CA . VAL A 1 312 ? 16.672 -3.525 -5.016 1 98 312 VAL A CA 1
ATOM 2506 C C . VAL A 1 312 ? 15.391 -3.668 -4.211 1 98 312 VAL A C 1
ATOM 2508 O O . VAL A 1 312 ? 15.297 -4.508 -3.312 1 98 312 VAL A O 1
ATOM 2511 N N . THR A 1 313 ? 14.461 -2.814 -4.492 1 98 313 THR A N 1
ATOM 2512 C CA . THR A 1 313 ? 13.133 -2.951 -3.9 1 98 313 THR A CA 1
ATOM 2513 C C . THR A 1 313 ? 12.352 -4.082 -4.566 1 98 313 THR A C 1
ATOM 2515 O O . THR A 1 313 ? 12.312 -4.176 -5.793 1 98 313 THR A O 1
ATOM 2518 N N . VAL A 1 314 ? 11.805 -4.953 -3.752 1 98.62 314 VAL A N 1
ATOM 2519 C CA . VAL A 1 314 ? 11.023 -6.078 -4.258 1 98.62 314 VAL A CA 1
ATOM 2520 C C . VAL A 1 314 ? 9.609 -6.035 -3.68 1 98.62 314 VAL A C 1
ATOM 2522 O O . VAL A 1 314 ? 9.438 -5.844 -2.475 1 98.62 314 VAL A O 1
ATOM 2525 N N . ARG A 1 315 ? 8.594 -6.113 -4.551 1 98.44 315 ARG A N 1
ATOM 2526 C CA . ARG A 1 315 ? 7.191 -6.195 -4.145 1 98.44 315 ARG A CA 1
ATOM 2527 C C . ARG A 1 315 ? 6.547 -7.484 -4.645 1 98.44 315 ARG A C 1
ATOM 2529 O O . ARG A 1 315 ? 7.09 -8.148 -5.527 1 98.44 315 ARG A O 1
ATOM 2536 N N . ASN A 1 316 ? 5.402 -7.832 -4.027 1 98.69 316 ASN A N 1
ATOM 2537 C CA . ASN A 1 316 ? 4.746 -9.078 -4.41 1 98.69 316 ASN A CA 1
ATOM 2538 C C . ASN A 1 316 ? 3.273 -8.852 -4.742 1 98.69 316 ASN A C 1
ATOM 2540 O O . ASN A 1 316 ? 2.582 -8.109 -4.047 1 98.69 316 ASN A O 1
ATOM 2544 N N . GLN A 1 317 ? 2.857 -9.492 -5.777 1 97.31 317 GLN A N 1
ATOM 2545 C CA . GLN A 1 317 ? 1.452 -9.609 -6.156 1 97.31 317 GLN A CA 1
ATOM 2546 C C . GLN A 1 317 ? 0.974 -11.055 -6.051 1 97.31 317 GLN A C 1
ATOM 2548 O O . GLN A 1 317 ? 1.569 -11.961 -6.645 1 97.31 317 GLN A O 1
ATOM 2553 N N . SER A 1 318 ? -0.064 -11.266 -5.309 1 98.44 318 SER A N 1
ATOM 2554 C CA . SER A 1 318 ? -0.643 -12.602 -5.16 1 98.44 318 SER A CA 1
ATOM 2555 C C . SER A 1 318 ? -2.02 -12.68 -5.812 1 98.44 318 SER A C 1
ATOM 2557 O O . SER A 1 318 ? -2.684 -11.656 -5.996 1 98.44 318 SER A O 1
ATOM 2559 N N . VAL A 1 319 ? -2.381 -13.844 -6.188 1 98.31 319 VAL A N 1
ATOM 2560 C CA . VAL A 1 319 ? -3.742 -14.133 -6.625 1 98.31 319 VAL A CA 1
ATOM 2561 C C . VAL A 1 319 ? -4.438 -15.016 -5.598 1 98.31 319 VAL A C 1
ATOM 2563 O O . VAL A 1 319 ? -3.873 -16.016 -5.145 1 98.31 319 VAL A O 1
ATOM 2566 N N . LEU A 1 320 ? -5.598 -14.609 -5.223 1 98.56 320 LEU A N 1
ATOM 2567 C CA . LEU A 1 320 ? -6.387 -15.375 -4.266 1 98.56 320 LEU A CA 1
ATOM 2568 C C . LEU A 1 320 ? -6.934 -16.641 -4.914 1 98.56 320 LEU A C 1
ATOM 2570 O O . LEU A 1 320 ? -7.691 -16.578 -5.883 1 98.56 320 LEU A O 1
ATOM 2574 N N . GLN A 1 321 ? -6.578 -17.766 -4.359 1 98.5 321 GLN A N 1
ATOM 2575 C CA . GLN A 1 321 ? -6.957 -19.047 -4.945 1 98.5 321 GLN A CA 1
ATOM 2576 C C . GLN A 1 321 ? -7.52 -20 -3.889 1 98.5 321 GLN A C 1
ATOM 2578 O O . GLN A 1 321 ? -6.941 -20.141 -2.809 1 98.5 321 GLN A O 1
ATOM 2583 N N . ARG A 1 322 ? -8.57 -20.656 -4.215 1 98.12 322 ARG A N 1
ATOM 2584 C CA . ARG A 1 322 ? -9.211 -21.625 -3.326 1 98.12 322 ARG A CA 1
ATOM 2585 C C . ARG A 1 322 ? -8.297 -22.812 -3.055 1 98.12 322 ARG A C 1
ATOM 2587 O O . ARG A 1 322 ? -7.797 -23.453 -3.988 1 98.12 322 ARG A O 1
ATOM 2594 N N . GLY A 1 323 ? -8.086 -23.047 -1.815 1 97.94 323 GLY A N 1
ATOM 2595 C CA . GLY A 1 323 ? -7.242 -24.172 -1.433 1 97.94 323 GLY A CA 1
ATOM 2596 C C . GLY A 1 323 ? -5.762 -23.844 -1.456 1 97.94 323 GLY A C 1
ATOM 2597 O O . GLY A 1 323 ? -4.926 -24.688 -1.16 1 97.94 323 GLY A O 1
ATOM 2598 N N . VAL A 1 324 ? -5.441 -22.641 -1.806 1 98.69 324 VAL A N 1
ATOM 2599 C CA . VAL A 1 324 ? -4.043 -22.234 -1.895 1 98.69 324 VAL A CA 1
ATOM 2600 C C . VAL A 1 324 ? -3.736 -21.188 -0.824 1 98.69 324 VAL A C 1
ATOM 2602 O O . VAL A 1 324 ? -2.838 -21.391 -0.001 1 98.69 324 VAL A O 1
ATOM 2605 N N . ASN A 1 325 ? -4.484 -20.125 -0.796 1 98.75 325 ASN A N 1
ATOM 2606 C CA . ASN A 1 325 ? -4.199 -19.047 0.14 1 98.75 325 ASN A CA 1
ATOM 2607 C C . ASN A 1 325 ? -5.477 -18.344 0.605 1 98.75 325 ASN A C 1
ATOM 2609 O O . ASN A 1 325 ? -5.441 -17.188 1.009 1 98.75 325 ASN A O 1
ATOM 2613 N N . ASP A 1 326 ? -6.652 -19.016 0.591 1 98.5 326 ASP A N 1
ATOM 2614 C CA . ASP A 1 326 ? -7.938 -18.406 0.903 1 98.5 326 ASP A CA 1
ATOM 2615 C C . ASP A 1 326 ? -8.336 -18.688 2.352 1 98.5 326 ASP A C 1
ATOM 2617 O O . ASP A 1 326 ? -9.523 -18.688 2.684 1 98.5 326 ASP A O 1
ATOM 2621 N N . GLN A 1 327 ? -7.371 -19.016 3.193 1 98.12 327 GLN A N 1
ATOM 2622 C CA . GLN A 1 327 ? -7.559 -19.125 4.633 1 98.12 327 GLN A CA 1
ATOM 2623 C C . GLN A 1 327 ? -6.777 -18.047 5.383 1 98.12 327 GLN A C 1
ATOM 2625 O O . GLN A 1 327 ? -5.676 -17.688 4.977 1 98.12 327 GLN A O 1
ATOM 2630 N N . VAL A 1 328 ? -7.352 -17.578 6.5 1 97.12 328 VAL A N 1
ATOM 2631 C CA . VAL A 1 328 ? -6.777 -16.484 7.254 1 97.12 328 VAL A CA 1
ATOM 2632 C C . VAL A 1 328 ? -5.359 -16.828 7.688 1 97.12 328 VAL A C 1
ATOM 2634 O O . VAL A 1 328 ? -4.43 -16.047 7.492 1 97.12 328 VAL A O 1
ATOM 2637 N N . GLU A 1 329 ? -5.184 -17.984 8.219 1 97 329 GLU A N 1
ATOM 2638 C CA . GLU A 1 329 ? -3.873 -18.391 8.719 1 97 329 GLU A CA 1
ATOM 2639 C C . GLU A 1 329 ? -2.838 -18.422 7.594 1 97 329 GLU A C 1
ATOM 2641 O O . GLU A 1 329 ? -1.724 -17.922 7.758 1 97 329 GLU A O 1
ATOM 2646 N N . THR A 1 330 ? -3.221 -18.969 6.449 1 98.38 330 THR A N 1
ATOM 2647 C CA . THR A 1 330 ? -2.305 -19.094 5.32 1 98.38 330 THR A CA 1
ATOM 2648 C C . THR A 1 330 ? -1.937 -17.719 4.77 1 98.38 330 THR A C 1
ATOM 2650 O O . THR A 1 330 ? -0.757 -17.422 4.566 1 98.38 330 THR A O 1
ATOM 2653 N N . MET A 1 331 ? -2.932 -16.891 4.551 1 98.5 331 MET A N 1
ATOM 2654 C CA . MET A 1 331 ? -2.688 -15.57 3.99 1 98.5 331 MET A CA 1
ATOM 2655 C C . MET A 1 331 ? -1.854 -14.727 4.945 1 98.5 331 MET A C 1
ATOM 2657 O O . MET A 1 331 ? -0.939 -14.016 4.52 1 98.5 331 MET A O 1
ATOM 2661 N N . THR A 1 332 ? -2.162 -14.797 6.242 1 97.69 332 THR A N 1
ATOM 2662 C CA . THR A 1 332 ? -1.391 -14.062 7.238 1 97.69 332 THR A CA 1
ATOM 2663 C C . THR A 1 332 ? 0.065 -14.523 7.242 1 97.69 332 THR A C 1
ATOM 2665 O O . THR A 1 332 ? 0.981 -13.695 7.25 1 97.69 332 THR A O 1
ATOM 2668 N N . THR A 1 333 ? 0.274 -15.805 7.176 1 98.12 333 THR A N 1
ATOM 2669 C CA . THR A 1 333 ? 1.627 -16.344 7.145 1 98.12 333 THR A CA 1
ATOM 2670 C C . THR A 1 333 ? 2.359 -15.906 5.883 1 98.12 333 THR A C 1
ATOM 2672 O O . THR A 1 333 ? 3.539 -15.555 5.934 1 98.12 333 THR A O 1
ATOM 2675 N N . LEU A 1 334 ? 1.667 -15.945 4.75 1 98.75 334 LEU A N 1
ATOM 2676 C CA . LEU A 1 334 ? 2.279 -15.5 3.5 1 98.75 334 LEU A CA 1
ATOM 2677 C C . LEU A 1 334 ? 2.744 -14.055 3.605 1 98.75 334 LEU A C 1
ATOM 2679 O O . LEU A 1 334 ? 3.898 -13.742 3.299 1 98.75 334 LEU A O 1
ATOM 2683 N N . VAL A 1 335 ? 1.879 -13.195 4.094 1 98.38 335 VAL A N 1
ATOM 2684 C CA . VAL A 1 335 ? 2.162 -11.766 4.191 1 98.38 335 VAL A CA 1
ATOM 2685 C C . VAL A 1 335 ? 3.346 -11.539 5.129 1 98.38 335 VAL A C 1
ATOM 2687 O O . VAL A 1 335 ? 4.289 -10.828 4.781 1 98.38 335 VAL A O 1
ATOM 2690 N N . LYS A 1 336 ? 3.344 -12.188 6.234 1 98 336 LYS A N 1
ATOM 2691 C CA . LYS A 1 336 ? 4.41 -12.016 7.219 1 98 336 LYS A CA 1
ATOM 2692 C C . LYS A 1 336 ? 5.723 -12.609 6.707 1 98 336 LYS A C 1
ATOM 2694 O O . LYS A 1 336 ? 6.797 -12.047 6.941 1 98 336 LYS A O 1
ATOM 2699 N N . ARG A 1 337 ? 5.668 -13.719 6.043 1 98.69 337 ARG A N 1
ATOM 2700 C CA . ARG A 1 337 ? 6.871 -14.367 5.523 1 98.69 337 ARG A CA 1
ATOM 2701 C C . ARG A 1 337 ? 7.488 -13.539 4.398 1 98.69 337 ARG A C 1
ATOM 2703 O O . ARG A 1 337 ? 8.711 -13.445 4.297 1 98.69 337 ARG A O 1
ATOM 2710 N N . LEU A 1 338 ? 6.648 -13.016 3.527 1 98.81 338 LEU A N 1
ATOM 2711 C CA . LEU A 1 338 ? 7.148 -12.094 2.516 1 98.81 338 LEU A CA 1
ATOM 2712 C C . LEU A 1 338 ? 7.91 -10.938 3.162 1 98.81 338 LEU A C 1
ATOM 2714 O O . LEU A 1 338 ? 9.039 -10.633 2.768 1 98.81 338 LEU A O 1
ATOM 2718 N N . ALA A 1 339 ? 7.32 -10.367 4.176 1 97.88 339 ALA A N 1
ATOM 2719 C CA . ALA A 1 339 ? 7.977 -9.281 4.895 1 97.88 339 ALA A CA 1
ATOM 2720 C C . ALA A 1 339 ? 9.289 -9.742 5.516 1 97.88 339 ALA A C 1
ATOM 2722 O O . ALA A 1 339 ? 10.281 -9.008 5.512 1 97.88 339 ALA A O 1
ATOM 2723 N N . HIS A 1 340 ? 9.273 -10.938 5.992 1 97.94 340 HIS A N 1
ATOM 2724 C CA . HIS A 1 340 ? 10.438 -11.523 6.652 1 97.94 340 HIS A CA 1
ATOM 2725 C C . HIS A 1 340 ? 11.617 -11.633 5.691 1 97.94 340 HIS A C 1
ATOM 2727 O O . HIS A 1 340 ? 12.773 -11.523 6.109 1 97.94 340 HIS A O 1
ATOM 2733 N N . VAL A 1 341 ? 11.336 -11.789 4.422 1 98.56 341 VAL A N 1
ATOM 2734 C CA . VAL A 1 341 ? 12.422 -11.914 3.457 1 98.56 341 VAL A CA 1
ATOM 2735 C C . VAL A 1 341 ? 12.539 -10.617 2.646 1 98.56 341 VAL A C 1
ATOM 2737 O O . VAL A 1 341 ? 13 -10.641 1.503 1 98.56 341 VAL A O 1
ATOM 2740 N N . ASN A 1 342 ? 12.016 -9.531 3.148 1 98.19 342 ASN A N 1
ATOM 2741 C CA . ASN A 1 342 ? 12.133 -8.18 2.619 1 98.19 342 ASN A CA 1
ATOM 2742 C C . ASN A 1 342 ? 11.477 -8.047 1.251 1 98.19 342 ASN A C 1
ATOM 2744 O O . ASN A 1 342 ? 12 -7.371 0.364 1 98.19 342 ASN A O 1
ATOM 2748 N N . VAL A 1 343 ? 10.375 -8.75 1.063 1 98.69 343 VAL A N 1
ATOM 2749 C CA . VAL A 1 343 ? 9.461 -8.57 -0.06 1 98.69 343 VAL A CA 1
ATOM 2750 C C . VAL A 1 343 ? 8.172 -7.902 0.421 1 98.69 343 VAL A C 1
ATOM 2752 O O . VAL A 1 343 ? 7.5 -8.414 1.317 1 98.69 343 VAL A O 1
ATOM 2755 N N . GLN A 1 344 ? 7.879 -6.809 -0.132 1 97.94 344 GLN A N 1
ATOM 2756 C CA . GLN A 1 344 ? 6.695 -6.066 0.294 1 97.94 344 GLN A CA 1
ATOM 2757 C C . GLN A 1 344 ? 5.434 -6.625 -0.356 1 97.94 344 GLN A C 1
ATOM 2759 O O . GLN A 1 344 ? 5.273 -6.559 -1.576 1 97.94 344 GLN A O 1
ATOM 2764 N N . PRO A 1 345 ? 4.539 -7.195 0.484 1 97.69 345 PRO A N 1
ATOM 2765 C CA . PRO A 1 345 ? 3.242 -7.531 -0.104 1 97.69 345 PRO A CA 1
ATOM 2766 C C . PRO A 1 345 ? 2.48 -6.301 -0.594 1 97.69 345 PRO A C 1
ATOM 2768 O O . PRO A 1 345 ? 2.289 -5.348 0.164 1 97.69 345 PRO A O 1
ATOM 2771 N N . TYR A 1 346 ? 2.041 -6.332 -1.805 1 93.62 346 TYR A N 1
ATOM 2772 C CA . TYR A 1 346 ? 1.519 -5.148 -2.482 1 93.62 346 TYR A CA 1
ATOM 2773 C C . TYR A 1 346 ? 0.052 -5.336 -2.852 1 93.62 346 TYR A C 1
ATOM 2775 O O . TYR A 1 346 ? -0.803 -4.551 -2.438 1 93.62 346 TYR A O 1
ATOM 2783 N N . TYR A 1 347 ? -0.264 -6.422 -3.607 1 97.06 347 TYR A N 1
ATOM 2784 C CA . TYR A 1 347 ? -1.624 -6.719 -4.043 1 97.06 347 TYR A CA 1
ATOM 2785 C C . TYR A 1 347 ? -1.985 -8.172 -3.752 1 97.06 347 TYR A C 1
ATOM 2787 O O . TYR A 1 347 ? -1.13 -9.055 -3.824 1 97.06 347 TYR A O 1
ATOM 2795 N N . VAL A 1 348 ? -3.193 -8.336 -3.381 1 98.56 348 VAL A N 1
ATOM 2796 C CA . VAL A 1 348 ? -3.863 -9.625 -3.529 1 98.56 348 VAL A CA 1
ATOM 2797 C C . VAL A 1 348 ? -5.051 -9.484 -4.48 1 98.56 348 VAL A C 1
ATOM 2799 O O . VAL A 1 348 ? -6.016 -8.781 -4.176 1 98.56 348 VAL A O 1
ATOM 2802 N N . TYR A 1 349 ? -4.988 -10.156 -5.602 1 97.81 349 TYR A N 1
ATOM 2803 C CA . TYR A 1 349 ? -6.035 -10.094 -6.617 1 97.81 349 TYR A CA 1
ATOM 2804 C C . TYR A 1 349 ? -7.109 -11.141 -6.367 1 97.81 349 TYR A C 1
ATOM 2806 O O . TYR A 1 349 ? -6.801 -12.328 -6.211 1 97.81 349 TYR A O 1
ATOM 2814 N N . VAL A 1 350 ? -8.344 -10.656 -6.348 1 97.81 350 VAL A N 1
ATOM 2815 C CA . VAL A 1 350 ? -9.391 -11.648 -6.562 1 97.81 350 VAL A CA 1
ATOM 2816 C C . VAL A 1 350 ? -9.188 -12.32 -7.918 1 97.81 350 VAL A C 1
ATOM 2818 O O . VAL A 1 350 ? -8.891 -11.656 -8.914 1 97.81 350 VAL A O 1
ATOM 2821 N N . HIS A 1 351 ? -9.328 -13.57 -7.938 1 96.5 351 HIS A N 1
ATOM 2822 C CA . HIS A 1 351 ? -9.039 -14.383 -9.117 1 96.5 351 HIS A CA 1
ATOM 2823 C C . HIS A 1 351 ? -9.867 -13.914 -10.312 1 96.5 351 HIS A C 1
ATOM 2825 O O . HIS A 1 351 ? -11.094 -13.844 -10.234 1 96.5 351 HIS A O 1
ATOM 2831 N N . ASP A 1 352 ? -9.211 -13.602 -11.422 1 93.12 352 ASP A N 1
ATOM 2832 C CA . ASP A 1 352 ? -9.914 -13.281 -12.664 1 93.12 352 ASP A CA 1
ATOM 2833 C C . ASP A 1 352 ? -10.625 -14.508 -13.227 1 93.12 352 ASP A C 1
ATOM 2835 O O . ASP A 1 352 ? -10.328 -15.641 -12.836 1 93.12 352 ASP A O 1
ATOM 2839 N N . LEU A 1 353 ? -11.602 -14.242 -14.109 1 91.88 353 LEU A N 1
ATOM 2840 C CA . LEU A 1 353 ? -12.188 -15.367 -14.836 1 91.88 353 LEU A CA 1
ATOM 2841 C C . LEU A 1 353 ? -11.227 -15.875 -15.906 1 91.88 353 LEU A C 1
ATOM 2843 O O . LEU A 1 353 ? -10.898 -15.148 -16.844 1 91.88 353 LEU A O 1
ATOM 2847 N N . VAL A 1 354 ? -10.742 -17.031 -15.727 1 90.12 354 VAL A N 1
ATOM 2848 C CA . VAL A 1 354 ? -9.836 -17.688 -16.656 1 90.12 354 VAL A CA 1
ATOM 2849 C C . VAL A 1 354 ? -10.398 -19.062 -17.047 1 90.12 354 VAL A C 1
ATOM 2851 O O . VAL A 1 354 ? -10.914 -19.781 -16.188 1 90.12 354 VAL A O 1
ATOM 2854 N N . LYS A 1 355 ? -10.305 -19.359 -18.234 1 88.94 355 LYS A N 1
ATOM 2855 C CA . LYS A 1 355 ? -10.844 -20.609 -18.734 1 88.94 355 LYS A CA 1
ATOM 2856 C C . LYS A 1 355 ? -10.172 -21.812 -18.078 1 88.94 355 LYS A C 1
ATOM 2858 O O . LYS A 1 355 ? -8.945 -21.844 -17.953 1 88.94 355 LYS A O 1
ATOM 2863 N N . GLY A 1 356 ? -10.953 -22.719 -17.625 1 89.12 356 GLY A N 1
ATOM 2864 C CA . GLY A 1 356 ? -10.469 -24.016 -17.203 1 89.12 356 GLY A CA 1
ATOM 2865 C C . GLY A 1 356 ? -10.023 -24.047 -15.75 1 89.12 356 GLY A C 1
ATOM 2866 O O . GLY A 1 356 ? -9.555 -25.078 -15.258 1 89.12 356 GLY A O 1
ATOM 2867 N N . VAL A 1 357 ? -10.242 -22.906 -15.023 1 93.38 357 VAL A N 1
ATOM 2868 C CA . VAL A 1 357 ? -9.688 -22.922 -13.672 1 93.38 357 VAL A CA 1
ATOM 2869 C C . VAL A 1 357 ? -10.719 -22.359 -12.688 1 93.38 357 VAL A C 1
ATOM 2871 O O . VAL A 1 357 ? -10.359 -21.719 -11.695 1 93.38 357 VAL A O 1
ATOM 2874 N N . GLU A 1 358 ? -11.969 -22.594 -12.953 1 95.25 358 GLU A N 1
ATOM 2875 C CA . GLU A 1 358 ? -13.047 -22.125 -12.094 1 95.25 358 GLU A CA 1
ATOM 2876 C C . GLU A 1 358 ? -12.898 -22.656 -10.672 1 95.25 358 GLU A C 1
ATOM 2878 O O . GLU A 1 358 ? -13.25 -21.984 -9.703 1 95.25 358 GLU A O 1
ATOM 2883 N N . GLU A 1 359 ? -12.344 -23.812 -10.562 1 96.06 359 GLU A N 1
ATOM 2884 C CA . GLU A 1 359 ? -12.195 -24.469 -9.273 1 96.06 359 GLU A CA 1
ATOM 2885 C C . GLU A 1 359 ? -11.266 -23.688 -8.352 1 96.06 359 GLU A C 1
ATOM 2887 O O . GLU A 1 359 ? -11.297 -23.859 -7.133 1 96.06 359 GLU A O 1
ATOM 2892 N N . LEU A 1 360 ? -10.438 -22.828 -8.914 1 97.12 360 LEU A N 1
ATOM 2893 C CA . LEU A 1 360 ? -9.453 -22.078 -8.125 1 97.12 360 LEU A CA 1
ATOM 2894 C C . LEU A 1 360 ? -10.039 -20.766 -7.633 1 97.12 360 LEU A C 1
ATOM 2896 O O . LEU A 1 360 ? -9.461 -20.109 -6.762 1 97.12 360 LEU A O 1
ATOM 2900 N N . ARG A 1 361 ? -11.133 -20.344 -8.117 1 97.44 361 ARG A N 1
ATOM 2901 C CA . ARG A 1 361 ? -11.688 -19.031 -7.797 1 97.44 361 ARG A CA 1
ATOM 2902 C C . ARG A 1 361 ? -12.383 -19.047 -6.441 1 97.44 361 ARG A C 1
ATOM 2904 O O . ARG A 1 361 ? -12.836 -20.109 -5.98 1 97.44 361 ARG A O 1
ATOM 2911 N N . THR A 1 362 ? -12.391 -17.906 -5.793 1 97.44 362 THR A N 1
ATOM 2912 C CA . THR A 1 362 ? -13.117 -17.656 -4.555 1 97.44 362 THR A CA 1
ATOM 2913 C C . THR A 1 362 ? -14.086 -16.5 -4.715 1 97.44 362 THR A C 1
ATOM 2915 O O . THR A 1 362 ? -14.234 -15.953 -5.816 1 97.44 362 THR A O 1
ATOM 2918 N N . THR A 1 363 ? -14.805 -16.156 -3.65 1 97.94 363 THR A N 1
ATOM 2919 C CA . THR A 1 363 ? -15.797 -15.086 -3.723 1 97.94 363 THR A CA 1
ATOM 2920 C C . THR A 1 363 ? -15.195 -13.758 -3.27 1 97.94 363 THR A C 1
ATOM 2922 O O . THR A 1 363 ? -14.172 -13.742 -2.576 1 97.94 363 THR A O 1
ATOM 2925 N N . VAL A 1 364 ? -15.812 -12.68 -3.695 1 98.12 364 VAL A N 1
ATOM 2926 C CA . VAL A 1 364 ? -15.469 -11.352 -3.191 1 98.12 364 VAL A CA 1
ATOM 2927 C C . VAL A 1 364 ? -15.641 -11.32 -1.674 1 98.12 364 VAL A C 1
ATOM 2929 O O . VAL A 1 364 ? -14.844 -10.695 -0.968 1 98.12 364 VAL A O 1
ATOM 2932 N N . ASP A 1 365 ? -16.609 -12.023 -1.18 1 97.25 365 ASP A N 1
ATOM 2933 C CA . ASP A 1 365 ? -16.859 -12.102 0.256 1 97.25 365 ASP A CA 1
ATOM 2934 C C . ASP A 1 365 ? -15.656 -12.68 0.993 1 97.25 365 ASP A C 1
ATOM 2936 O O . ASP A 1 365 ? -15.266 -12.172 2.049 1 97.25 365 ASP A O 1
ATOM 2940 N N . THR A 1 366 ? -15.102 -13.75 0.448 1 97.69 366 THR A N 1
ATOM 2941 C CA . THR A 1 366 ? -13.898 -14.352 1.018 1 97.69 366 THR A CA 1
ATOM 2942 C C . THR A 1 366 ? -12.758 -13.336 1.06 1 97.69 366 THR A C 1
ATOM 2944 O O . THR A 1 366 ? -12.055 -13.227 2.066 1 97.69 366 THR A O 1
ATOM 2947 N N . ALA A 1 367 ? -12.594 -12.586 0.007 1 98.44 367 ALA A N 1
ATOM 2948 C CA . ALA A 1 367 ? -11.539 -11.578 -0.069 1 98.44 367 ALA A CA 1
ATOM 2949 C C . ALA A 1 367 ? -11.742 -10.492 0.982 1 98.44 367 ALA A C 1
ATOM 2951 O O . ALA A 1 367 ? -10.781 -10.047 1.615 1 98.44 367 ALA A O 1
ATOM 2952 N N . GLU A 1 368 ? -12.984 -10.016 1.159 1 97.12 368 GLU A N 1
ATOM 2953 C CA . GLU A 1 368 ? -13.289 -9.016 2.178 1 97.12 368 GLU A CA 1
ATOM 2954 C C . GLU A 1 368 ? -12.891 -9.508 3.568 1 97.12 368 GLU A C 1
ATOM 2956 O O . GLU A 1 368 ? -12.25 -8.781 4.332 1 97.12 368 GLU A O 1
ATOM 2961 N N . TYR A 1 369 ? -13.289 -10.75 3.836 1 96.06 369 TYR A N 1
ATOM 2962 C CA . TYR A 1 369 ? -13.016 -11.336 5.145 1 96.06 369 TYR A CA 1
ATOM 2963 C C . TYR A 1 369 ? -11.516 -11.445 5.391 1 96.06 369 TYR A C 1
ATOM 2965 O O . TYR A 1 369 ? -11.039 -11.117 6.477 1 96.06 369 TYR A O 1
ATOM 2973 N N . LEU A 1 370 ? -10.828 -11.891 4.406 1 97.94 370 LEU A N 1
ATOM 2974 C CA . LEU A 1 370 ? -9.375 -12.031 4.531 1 97.94 370 LEU A CA 1
ATOM 2975 C C . LEU A 1 370 ? -8.711 -10.672 4.723 1 97.94 370 LEU A C 1
ATOM 2977 O O . LEU A 1 370 ? -7.809 -10.531 5.547 1 97.94 370 LEU A O 1
ATOM 2981 N N . GLU A 1 371 ? -9.148 -9.695 3.91 1 97.56 371 GLU A N 1
ATOM 2982 C CA . GLU A 1 371 ? -8.578 -8.359 4.043 1 97.56 371 GLU A CA 1
ATOM 2983 C C . GLU A 1 371 ? -8.719 -7.84 5.469 1 97.56 371 GLU A C 1
ATOM 2985 O O . GLU A 1 371 ? -7.746 -7.359 6.062 1 97.56 371 GLU A O 1
ATOM 2990 N N . LYS A 1 372 ? -9.859 -7.969 6.09 1 95.44 372 LYS A N 1
ATOM 2991 C CA . LYS A 1 372 ? -10.117 -7.504 7.449 1 95.44 372 LYS A CA 1
ATOM 2992 C C . LYS A 1 372 ? -9.258 -8.266 8.461 1 95.44 372 LYS A C 1
ATOM 2994 O O . LYS A 1 372 ? -8.789 -7.688 9.438 1 95.44 372 LYS A O 1
ATOM 2999 N N . SER A 1 373 ? -9.078 -9.516 8.164 1 95.88 373 SER A N 1
ATOM 3000 C CA . SER A 1 373 ? -8.375 -10.375 9.109 1 95.88 373 SER A CA 1
ATOM 3001 C C . SER A 1 373 ? -6.867 -10.164 9.031 1 95.88 373 SER A C 1
ATOM 3003 O O . SER A 1 373 ? -6.168 -10.281 10.039 1 95.88 373 SER A O 1
ATOM 3005 N N . VAL A 1 374 ? -6.387 -9.898 7.863 1 96.56 374 VAL A N 1
ATOM 3006 C CA . VAL A 1 374 ? -4.953 -9.727 7.66 1 96.56 374 VAL A CA 1
ATOM 3007 C C . VAL A 1 374 ? -4.516 -8.352 8.148 1 96.56 374 VAL A C 1
ATOM 3009 O O . VAL A 1 374 ? -3.418 -8.195 8.695 1 96.56 374 VAL A O 1
ATOM 3012 N N . ARG A 1 375 ? -5.359 -7.359 7.957 1 95.31 375 ARG A N 1
ATOM 3013 C CA . ARG A 1 375 ? -5.027 -6.008 8.398 1 95.31 375 ARG A CA 1
ATOM 3014 C C . ARG A 1 375 ? -4.852 -5.953 9.914 1 95.31 375 ARG A C 1
ATOM 3016 O O . ARG A 1 375 ? -5.723 -6.402 10.656 1 95.31 375 ARG A O 1
ATOM 3023 N N . GLY A 1 376 ? -3.68 -5.457 10.328 1 93 376 GLY A N 1
ATOM 3024 C CA . GLY A 1 376 ? -3.371 -5.363 11.75 1 93 376 GLY A CA 1
ATOM 3025 C C . GLY A 1 376 ? -2.402 -6.43 12.219 1 93 376 GLY A C 1
ATOM 3026 O O . GLY A 1 376 ? -1.881 -6.355 13.336 1 93 376 GLY A O 1
ATOM 3027 N N . THR A 1 377 ? -2.109 -7.406 11.367 1 93.5 377 THR A N 1
ATOM 3028 C CA . THR A 1 377 ? -1.24 -8.5 11.781 1 93.5 377 THR A CA 1
ATOM 3029 C C . THR A 1 377 ? 0.228 -8.117 11.617 1 93.5 377 THR A C 1
ATOM 3031 O O . THR A 1 377 ? 1.106 -8.734 12.227 1 93.5 377 THR A O 1
ATOM 3034 N N . THR A 1 378 ? 0.485 -7.18 10.758 1 93.06 378 THR A N 1
ATOM 3035 C CA . THR A 1 378 ? 1.837 -6.695 10.5 1 93.06 378 THR A CA 1
ATOM 3036 C C . THR A 1 378 ? 1.82 -5.223 10.109 1 93.06 378 THR A C 1
ATOM 3038 O O . THR A 1 378 ? 0.781 -4.562 10.188 1 93.06 378 THR A O 1
ATOM 3041 N N . ALA A 1 379 ? 3.002 -4.695 9.797 1 90.88 379 ALA A N 1
ATOM 3042 C CA . ALA A 1 379 ? 3.135 -3.281 9.461 1 90.88 379 ALA A CA 1
ATOM 3043 C C . ALA A 1 379 ? 2.217 -2.904 8.305 1 90.88 379 ALA A C 1
ATOM 3045 O O . ALA A 1 379 ? 2.006 -3.701 7.383 1 90.88 379 ALA A O 1
ATOM 3046 N N . GLY A 1 380 ? 1.731 -1.706 8.328 1 91.12 380 GLY A N 1
ATOM 3047 C CA . GLY A 1 380 ? 0.797 -1.226 7.324 1 91.12 380 GLY A CA 1
ATOM 3048 C C . GLY A 1 380 ? 1.358 -1.278 5.914 1 91.12 380 GLY A C 1
ATOM 3049 O O . GLY A 1 380 ? 0.649 -1.635 4.973 1 91.12 380 GLY A O 1
ATOM 3050 N N . PHE A 1 381 ? 2.604 -0.933 5.758 1 92.88 381 PHE A N 1
ATOM 3051 C CA . PHE A 1 381 ? 3.199 -0.905 4.43 1 92.88 381 PHE A CA 1
ATOM 3052 C C . PHE A 1 381 ? 3.416 -2.318 3.902 1 92.88 381 PHE A C 1
ATOM 3054 O O . PHE A 1 381 ? 3.67 -2.512 2.711 1 92.88 381 PHE A O 1
ATOM 3061 N N . ASN A 1 382 ? 3.328 -3.311 4.738 1 95.69 382 ASN A N 1
ATOM 3062 C CA . ASN A 1 382 ? 3.416 -4.715 4.355 1 95.69 382 ASN A CA 1
ATOM 3063 C C . ASN A 1 382 ? 2.037 -5.367 4.305 1 95.69 382 ASN A C 1
ATOM 3065 O O . ASN A 1 382 ? 1.93 -6.594 4.219 1 95.69 382 ASN A O 1
ATOM 3069 N N . THR A 1 383 ? 0.984 -4.621 4.457 1 96.06 383 THR A N 1
ATOM 3070 C CA . THR A 1 383 ? -0.373 -5.129 4.285 1 96.06 383 THR A CA 1
ATOM 3071 C C . THR A 1 383 ? -0.859 -4.902 2.857 1 96.06 383 THR A C 1
ATOM 3073 O O . THR A 1 383 ? -1.014 -3.762 2.42 1 96.06 383 THR A O 1
ATOM 3076 N N . PRO A 1 384 ? -1.077 -5.945 2.143 1 97.44 384 PRO A N 1
ATOM 3077 C CA . PRO A 1 384 ? -1.468 -5.785 0.74 1 97.44 384 PRO A CA 1
ATOM 3078 C C . PRO A 1 384 ? -2.887 -5.246 0.579 1 97.44 384 PRO A C 1
ATOM 3080 O O . PRO A 1 384 ? -3.729 -5.441 1.459 1 97.44 384 PRO A O 1
ATOM 3083 N N . THR A 1 385 ? -3.1 -4.555 -0.482 1 97.19 385 THR A N 1
ATOM 3084 C CA . THR A 1 385 ? -4.449 -4.176 -0.879 1 97.19 385 THR A CA 1
ATOM 3085 C C . THR A 1 385 ? -5.137 -5.316 -1.626 1 97.19 385 THR A C 1
ATOM 3087 O O . THR A 1 385 ? -4.586 -5.848 -2.592 1 97.19 385 THR A O 1
ATOM 3090 N N . PHE A 1 386 ? -6.266 -5.719 -1.099 1 98.19 386 PHE A N 1
ATOM 3091 C CA . PHE A 1 386 ? -7.078 -6.691 -1.821 1 98.19 386 PHE A CA 1
ATOM 3092 C C . PHE A 1 386 ? -7.914 -6.004 -2.896 1 98.19 386 PHE A C 1
ATOM 3094 O O . PHE A 1 386 ? -8.641 -5.055 -2.611 1 98.19 386 PHE A O 1
ATOM 3101 N N . VAL A 1 387 ? -7.789 -6.539 -4.164 1 97.81 387 VAL A N 1
ATOM 3102 C CA . VAL A 1 387 ? -8.406 -5.789 -5.254 1 97.81 387 VAL A CA 1
ATOM 3103 C C . VAL A 1 387 ? -9.141 -6.75 -6.191 1 97.81 387 VAL A C 1
ATOM 3105 O O . VAL A 1 387 ? -8.781 -7.922 -6.297 1 97.81 387 VAL A O 1
ATOM 3108 N N . VAL A 1 388 ? -10.164 -6.207 -6.797 1 96.5 388 VAL A N 1
ATOM 3109 C CA . VAL A 1 388 ? -10.805 -6.801 -7.965 1 96.5 388 VAL A CA 1
ATOM 3110 C C . VAL A 1 388 ? -10.359 -6.07 -9.227 1 96.5 388 VAL A C 1
ATOM 3112 O O . 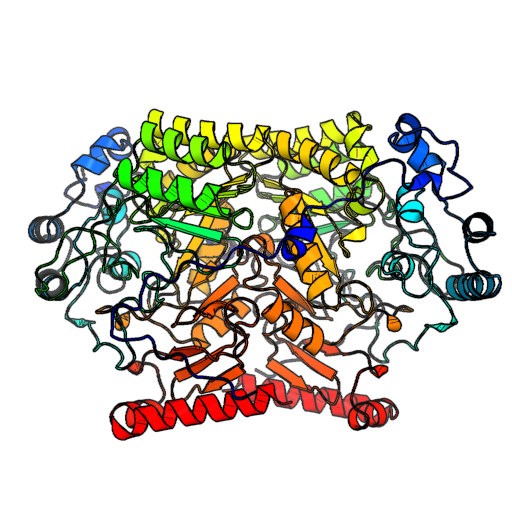VAL A 1 388 ? -10.469 -4.844 -9.312 1 96.5 388 VAL A O 1
ATOM 3115 N N . ASP A 1 389 ? -9.711 -6.793 -10.055 1 92.88 389 ASP A N 1
ATOM 3116 C CA . ASP A 1 389 ? -9.492 -6.215 -11.375 1 92.88 389 ASP A CA 1
ATOM 3117 C C . ASP A 1 389 ? -10.773 -6.227 -12.203 1 92.88 389 ASP A C 1
ATOM 3119 O O . ASP A 1 389 ? -11.148 -7.254 -12.773 1 92.88 389 ASP A O 1
ATOM 3123 N N . ALA A 1 390 ? -11.422 -5.098 -12.234 1 87.88 390 ALA A N 1
ATOM 3124 C CA . ALA A 1 390 ? -12.773 -5.027 -12.789 1 87.88 390 ALA A CA 1
ATOM 3125 C C . ALA A 1 390 ? -12.773 -5.375 -14.273 1 87.88 390 ALA A C 1
ATOM 3127 O O . ALA A 1 390 ? -12.141 -4.688 -15.078 1 87.88 390 ALA A O 1
ATOM 3128 N N . PRO A 1 391 ? -13.445 -6.367 -14.625 1 81.56 391 PRO A N 1
ATOM 3129 C CA . PRO A 1 391 ? -13.5 -6.785 -16.031 1 81.56 391 PRO A CA 1
ATOM 3130 C C . PRO A 1 391 ? -14 -5.672 -16.953 1 81.56 391 PRO A C 1
ATOM 3132 O O . PRO A 1 391 ? -14.742 -4.789 -16.516 1 81.56 391 PRO A O 1
ATOM 3135 N N . GLY A 1 392 ? -13.562 -5.707 -18.172 1 79 392 GLY A N 1
ATOM 3136 C CA . GLY A 1 392 ? -13.945 -4.676 -19.125 1 79 392 GLY A CA 1
ATOM 3137 C C . GLY A 1 392 ? -13.039 -3.463 -19.078 1 79 392 GLY A C 1
ATOM 3138 O O . GLY A 1 392 ? -13.297 -2.463 -19.75 1 79 392 GLY A O 1
ATOM 3139 N N . GLY A 1 393 ? -12.031 -3.586 -18.219 1 78.69 393 GLY A N 1
ATOM 3140 C CA . GLY A 1 393 ? -11.016 -2.545 -18.219 1 78.69 393 GLY A CA 1
ATOM 3141 C C . GLY A 1 393 ? -11.25 -1.493 -17.141 1 78.69 393 GLY A C 1
ATOM 3142 O O . GLY A 1 393 ? -10.781 -0.359 -17.266 1 78.69 393 GLY A O 1
ATOM 3143 N N . GLY A 1 394 ? -11.984 -1.767 -16.141 1 85 394 GLY A N 1
ATOM 3144 C CA . GLY A 1 394 ? -12.242 -0.825 -15.062 1 85 394 GLY A CA 1
ATOM 3145 C C . GLY A 1 394 ? -11.062 -0.644 -14.133 1 85 394 GLY A C 1
ATOM 3146 O O . GLY A 1 394 ? -11.023 0.301 -13.336 1 85 394 GLY A O 1
ATOM 3147 N N . GLY A 1 395 ? -10.086 -1.566 -14.297 1 89.5 395 GLY A N 1
ATOM 3148 C CA . GLY A 1 395 ? -8.891 -1.446 -13.477 1 89.5 395 GLY A CA 1
ATOM 3149 C C . GLY A 1 395 ? -9.047 -2.057 -12.102 1 89.5 395 GLY A C 1
ATOM 3150 O O . GLY A 1 395 ? -10.062 -2.686 -11.805 1 89.5 395 GLY A O 1
ATOM 3151 N N . LYS A 1 396 ? -8.039 -1.928 -11.312 1 93.75 396 LYS A N 1
ATOM 3152 C CA . LYS A 1 396 ? -7.988 -2.525 -9.984 1 93.75 396 LYS A CA 1
ATOM 3153 C C . LYS A 1 396 ? -8.789 -1.701 -8.977 1 93.75 396 LYS A C 1
ATOM 3155 O O . LYS A 1 396 ? -8.531 -0.51 -8.797 1 93.75 396 LYS A O 1
ATOM 3160 N N . ARG A 1 397 ? -9.75 -2.352 -8.305 1 95.75 397 ARG A N 1
ATOM 3161 C CA . ARG A 1 397 ? -10.602 -1.704 -7.312 1 95.75 397 ARG A CA 1
ATOM 3162 C C . ARG A 1 397 ? -10.5 -2.4 -5.961 1 95.75 397 ARG A C 1
ATOM 3164 O O . ARG A 1 397 ? -10.453 -3.629 -5.891 1 95.75 397 ARG A O 1
ATOM 3171 N N . VAL A 1 398 ? -10.477 -1.615 -4.906 1 96.81 398 VAL A N 1
ATOM 3172 C CA . VAL A 1 398 ? -10.453 -2.197 -3.566 1 96.81 398 VAL A CA 1
ATOM 3173 C C . VAL A 1 398 ? -11.664 -3.102 -3.371 1 96.81 398 VAL A C 1
ATOM 3175 O O . VAL A 1 398 ? -12.781 -2.744 -3.754 1 96.81 398 VAL A O 1
ATOM 3178 N N . VAL A 1 399 ? -11.461 -4.195 -2.766 1 97.69 399 VAL A N 1
ATOM 3179 C CA . VAL A 1 399 ? -12.461 -5.258 -2.709 1 97.69 399 VAL A CA 1
ATOM 3180 C C . VAL A 1 399 ? -13.703 -4.754 -1.986 1 97.69 399 VAL A C 1
ATOM 3182 O O . VAL A 1 399 ? -14.828 -5.16 -2.311 1 97.69 399 VAL A O 1
ATOM 3185 N N . HIS A 1 400 ? -13.578 -3.803 -1.077 1 96.44 400 HIS A N 1
ATOM 3186 C CA . HIS A 1 400 ? -14.672 -3.277 -0.269 1 96.44 400 HIS A CA 1
ATOM 3187 C C . HIS A 1 400 ? -15.391 -2.141 -0.99 1 96.44 400 HIS A C 1
ATOM 3189 O O . HIS A 1 400 ? -16.453 -1.693 -0.548 1 96.44 400 HIS A O 1
ATOM 3195 N N . SER A 1 401 ? -14.922 -1.684 -2.127 1 95.94 401 SER A N 1
ATOM 3196 C CA . SER A 1 401 ? -15.359 -0.399 -2.668 1 95.94 401 SER A CA 1
ATOM 3197 C C . SER A 1 401 ? -16.484 -0.578 -3.678 1 95.94 401 SER A C 1
ATOM 3199 O O . SER A 1 401 ? -16.766 0.326 -4.465 1 95.94 401 SER A O 1
ATOM 3201 N N . PHE A 1 402 ? -17.094 -1.755 -3.713 1 96.06 402 PHE A N 1
ATOM 3202 C CA . PHE A 1 402 ? -18.188 -1.98 -4.648 1 96.06 402 PHE A CA 1
ATOM 3203 C C . PHE A 1 402 ? -19.344 -1.033 -4.363 1 96.06 402 PHE A C 1
ATOM 3205 O O . PHE A 1 402 ? -19.578 -0.646 -3.217 1 96.06 402 PHE A O 1
ATOM 3212 N N . GLU A 1 403 ? -20.016 -0.693 -5.43 1 95.06 403 GLU A N 1
ATOM 3213 C CA . GLU A 1 403 ? -21.281 0.039 -5.301 1 95.06 403 GLU A CA 1
ATOM 3214 C C . GLU A 1 403 ? -22.406 -0.874 -4.82 1 95.06 403 GLU A C 1
ATOM 3216 O O . GLU A 1 403 ? -23.328 -0.423 -4.137 1 95.06 403 GLU A O 1
ATOM 3221 N N . HIS A 1 404 ? -22.297 -2.088 -5.297 1 96.06 404 HIS A N 1
ATOM 3222 C CA . HIS A 1 404 ? -23.266 -3.121 -4.926 1 96.06 404 HIS A CA 1
ATOM 3223 C C . HIS A 1 404 ? -22.641 -4.508 -4.992 1 96.06 404 HIS A C 1
ATOM 3225 O O . HIS A 1 404 ? -21.797 -4.777 -5.859 1 96.06 404 HIS A O 1
ATOM 3231 N N . TYR A 1 405 ? -23.078 -5.395 -4.047 1 96.88 405 TYR A N 1
ATOM 3232 C CA . TYR A 1 405 ? -22.641 -6.793 -4.035 1 96.88 405 TYR A CA 1
ATOM 3233 C C . TYR A 1 405 ? -23.766 -7.699 -3.529 1 96.88 405 TYR A C 1
ATOM 3235 O O . TYR A 1 405 ? -24.125 -7.637 -2.355 1 96.88 405 TYR A O 1
ATOM 3243 N N . ASP A 1 406 ? -24.281 -8.422 -4.465 1 97.5 406 ASP A N 1
ATOM 3244 C CA . ASP A 1 406 ? -25.312 -9.398 -4.109 1 97.5 406 ASP A CA 1
ATOM 3245 C C . ASP A 1 406 ? -24.688 -10.766 -3.818 1 97.5 406 ASP A C 1
ATOM 3247 O O . ASP A 1 406 ? -24.344 -11.5 -4.742 1 97.5 406 ASP A O 1
ATOM 3251 N N . ARG A 1 407 ? -24.734 -11.172 -2.596 1 96.19 407 ARG A N 1
ATOM 3252 C CA . ARG A 1 407 ? -24.062 -12.398 -2.176 1 96.19 407 ARG A CA 1
ATOM 3253 C C . ARG A 1 407 ? -24.859 -13.633 -2.592 1 96.19 407 ARG A C 1
ATOM 3255 O O . ARG A 1 407 ? -24.328 -14.75 -2.59 1 96.19 407 ARG A O 1
ATOM 3262 N N . VAL A 1 408 ? -26.078 -13.422 -2.967 1 97.56 408 VAL A N 1
ATOM 3263 C CA . VAL A 1 408 ? -26.891 -14.547 -3.426 1 97.56 408 VAL A CA 1
ATOM 3264 C C . VAL A 1 408 ? -26.547 -14.867 -4.879 1 97.56 408 VAL A C 1
ATOM 3266 O O . VAL A 1 408 ? -26.297 -16.031 -5.223 1 97.56 408 VAL A O 1
ATOM 3269 N N . THR A 1 409 ? -26.438 -13.836 -5.738 1 98.06 409 THR A N 1
ATOM 3270 C CA . THR A 1 409 ? -26.172 -14.062 -7.152 1 98.06 409 THR A CA 1
ATOM 3271 C C . THR A 1 409 ? -24.672 -14.039 -7.434 1 98.06 409 THR A C 1
ATOM 3273 O O . THR A 1 409 ? -24.234 -14.477 -8.492 1 98.06 409 THR A O 1
ATOM 3276 N N . GLY A 1 410 ? -23.922 -13.438 -6.543 1 98.12 410 GLY A N 1
ATOM 3277 C CA . GLY A 1 410 ? -22.469 -13.359 -6.703 1 98.12 410 GLY A CA 1
ATOM 3278 C C . GLY A 1 410 ? -22.031 -12.219 -7.613 1 98.12 410 GLY A C 1
ATOM 3279 O O . GLY A 1 410 ? -20.922 -12.227 -8.125 1 98.12 410 GLY A O 1
ATOM 3280 N N . ILE A 1 411 ? -22.922 -11.242 -7.867 1 98.12 411 ILE A N 1
ATOM 3281 C CA . ILE A 1 411 ? -22.594 -10.148 -8.781 1 98.12 411 ILE A CA 1
ATOM 3282 C C . ILE A 1 411 ? -22.219 -8.906 -7.98 1 98.12 411 ILE A C 1
ATOM 3284 O O . ILE A 1 411 ? -22.969 -8.461 -7.117 1 98.12 411 ILE A O 1
ATOM 3288 N N . SER A 1 412 ? -21.047 -8.414 -8.211 1 97.56 412 SER A N 1
ATOM 3289 C CA . SER A 1 412 ? -20.609 -7.145 -7.641 1 97.56 412 SER A CA 1
ATOM 3290 C C . SER A 1 412 ? -20.391 -6.098 -8.727 1 97.56 412 SER A C 1
ATOM 3292 O O . SER A 1 412 ? -20.047 -6.434 -9.867 1 97.56 412 SER A O 1
ATOM 3294 N N . VAL A 1 413 ? -20.688 -4.871 -8.383 1 97.25 413 VAL A N 1
ATOM 3295 C CA . VAL A 1 413 ? -20.625 -3.756 -9.32 1 97.25 413 VAL A CA 1
ATOM 3296 C C . VAL A 1 413 ? -19.641 -2.699 -8.797 1 97.25 413 VAL A C 1
ATOM 3298 O O . VAL A 1 413 ? -19.75 -2.271 -7.648 1 97.25 413 VAL A O 1
ATOM 3301 N N . TYR A 1 414 ? -18.734 -2.338 -9.625 1 95.69 414 TYR A N 1
ATOM 3302 C CA . TYR A 1 414 ? -17.734 -1.336 -9.281 1 95.69 414 TYR A CA 1
ATOM 3303 C C . TYR A 1 414 ? -17.781 -0.151 -10.234 1 95.69 414 TYR A C 1
ATOM 3305 O O . TYR A 1 414 ? -18.266 -0.277 -11.359 1 95.69 414 TYR A O 1
ATOM 3313 N N . THR A 1 415 ? -17.312 0.974 -9.797 1 93.44 415 THR A N 1
ATOM 3314 C CA . THR A 1 415 ? -17.047 2.133 -10.641 1 93.44 415 THR A CA 1
ATOM 3315 C C . THR A 1 415 ? -15.562 2.469 -10.648 1 93.44 415 THR A C 1
ATOM 3317 O O . THR A 1 415 ? -14.828 2.064 -9.742 1 93.44 415 THR A O 1
ATOM 3320 N N . ALA A 1 416 ? -15.094 3.064 -11.68 1 90.69 416 ALA A N 1
ATOM 3321 C CA . ALA A 1 416 ? -13.711 3.502 -11.852 1 90.69 416 ALA A CA 1
ATOM 3322 C C . ALA A 1 416 ? -13.656 4.934 -12.383 1 90.69 416 ALA A C 1
ATOM 3324 O O . ALA A 1 416 ? -13.258 5.16 -13.531 1 90.69 416 ALA A O 1
ATOM 3325 N N . PRO A 1 417 ? -13.852 5.875 -11.508 1 89.25 417 PRO A N 1
ATOM 3326 C CA . PRO A 1 417 ? -14.055 7.254 -11.961 1 89.25 417 PRO A CA 1
ATOM 3327 C C . PRO A 1 417 ? -12.828 7.828 -12.664 1 89.25 417 PRO A C 1
ATOM 3329 O O . PRO A 1 417 ? -12.961 8.695 -13.531 1 89.25 417 PRO A O 1
ATOM 3332 N N . SER A 1 418 ? -11.648 7.328 -12.383 1 87.69 418 SER A N 1
ATOM 3333 C CA . SER A 1 418 ? -10.445 7.922 -12.945 1 87.69 418 SER A CA 1
ATOM 3334 C C . SER A 1 418 ? -9.93 7.109 -14.125 1 87.69 418 SER A C 1
ATOM 3336 O O . SER A 1 418 ? -9.016 7.543 -14.836 1 87.69 418 SER A O 1
ATOM 3338 N N . VAL A 1 419 ? -10.438 5.941 -14.336 1 85.56 419 VAL A N 1
ATOM 3339 C CA . VAL A 1 419 ? -9.984 5.07 -15.414 1 85.56 419 VAL A CA 1
ATOM 3340 C C . VAL A 1 419 ? -10.977 5.121 -16.578 1 85.56 419 VAL A C 1
ATOM 3342 O O . VAL A 1 419 ? -10.594 5.414 -17.703 1 85.56 419 VAL A O 1
ATOM 3345 N N . LYS A 1 420 ? -12.219 4.883 -16.25 1 86.94 420 LYS A N 1
ATOM 3346 C CA . LYS A 1 420 ? -13.328 4.957 -17.188 1 86.94 420 LYS A CA 1
ATOM 3347 C C . LYS A 1 420 ? -14.562 5.574 -16.531 1 86.94 420 LYS A C 1
ATOM 3349 O O . LYS A 1 420 ? -15.469 4.855 -16.094 1 86.94 420 LYS A O 1
ATOM 3354 N N . PRO A 1 421 ? -14.617 6.879 -16.531 1 87.38 421 PRO A N 1
ATOM 3355 C CA . PRO A 1 421 ? -15.688 7.578 -15.812 1 87.38 421 PRO A CA 1
ATOM 3356 C C . PRO A 1 421 ? -17.078 7.238 -16.359 1 87.38 421 PRO A C 1
ATOM 3358 O O . PRO A 1 421 ? -17.25 7.074 -17.562 1 87.38 421 PRO A O 1
ATOM 3361 N N . GLY A 1 422 ? -17.984 7.082 -15.453 1 87.19 422 GLY A N 1
ATOM 3362 C CA . GLY A 1 422 ? -19.391 6.949 -15.805 1 87.19 422 GLY A CA 1
ATOM 3363 C C . GLY A 1 422 ? -19.781 5.535 -16.203 1 87.19 422 GLY A C 1
ATOM 3364 O O . GLY A 1 422 ? -20.859 5.309 -16.75 1 87.19 422 GLY A O 1
ATOM 3365 N N . GLN A 1 423 ? -18.891 4.578 -15.945 1 90.44 423 GLN A N 1
ATOM 3366 C CA . GLN A 1 423 ? -19.156 3.193 -16.328 1 90.44 423 GLN A CA 1
ATOM 3367 C C . GLN A 1 423 ? -19.203 2.291 -15.094 1 90.44 423 GLN A C 1
ATOM 3369 O O . GLN A 1 423 ? -18.562 2.582 -14.078 1 90.44 423 GLN A O 1
ATOM 3374 N N . PHE A 1 424 ? -20.047 1.294 -15.18 1 93.62 424 PHE A N 1
ATOM 3375 C CA . PHE A 1 424 ? -20.109 0.248 -14.164 1 93.62 424 PHE A CA 1
ATOM 3376 C C . PHE A 1 424 ? -19.391 -1.01 -14.641 1 93.62 424 PHE A C 1
ATOM 3378 O O . PHE A 1 424 ? -19.453 -1.363 -15.82 1 93.62 424 PHE A O 1
ATOM 3385 N N . PHE A 1 425 ? -18.734 -1.634 -13.805 1 93.56 425 PHE A N 1
ATOM 3386 C CA . PHE A 1 425 ? -18 -2.867 -14.086 1 93.56 425 PHE A CA 1
ATOM 3387 C C . PHE A 1 425 ? -18.469 -3.992 -13.172 1 93.56 425 PHE A C 1
ATOM 3389 O O . PHE A 1 425 ? -18.703 -3.775 -11.977 1 93.56 425 PHE A O 1
ATOM 3396 N N . LEU A 1 426 ? -18.625 -5.109 -13.75 1 94.94 426 LEU A N 1
ATOM 3397 C CA . LEU A 1 426 ? -19.172 -6.234 -12.992 1 94.94 426 LEU A CA 1
ATOM 3398 C C . LEU A 1 426 ? -18.094 -7.289 -12.742 1 94.94 426 LEU A C 1
ATOM 3400 O O . LEU A 1 426 ? -17.234 -7.527 -13.602 1 94.94 426 LEU A O 1
ATOM 3404 N N . TYR A 1 427 ? -18.125 -7.875 -11.641 1 96.5 427 TYR A N 1
ATOM 3405 C CA . TYR A 1 427 ? -17.406 -9.094 -11.32 1 96.5 427 TYR A CA 1
ATOM 3406 C C . TYR A 1 427 ? -18.344 -10.18 -10.828 1 96.5 427 TYR A C 1
ATOM 3408 O O . TYR A 1 427 ? -19.375 -9.891 -10.195 1 96.5 427 TYR A O 1
ATOM 3416 N N . PHE A 1 428 ? -18.031 -11.438 -11.117 1 97.38 428 PHE A N 1
ATOM 3417 C CA . PHE A 1 428 ? -18.922 -12.555 -10.836 1 97.38 428 PHE A CA 1
ATOM 3418 C C . PHE A 1 428 ? -18.203 -13.602 -9.977 1 97.38 428 PHE A C 1
ATOM 3420 O O . PHE A 1 428 ? -17.141 -14.102 -10.352 1 97.38 428 PHE A O 1
ATOM 3427 N N . ASP A 1 429 ? -18.859 -13.961 -8.852 1 98.06 429 ASP A N 1
ATOM 3428 C CA . ASP A 1 429 ? -18.359 -15.039 -8.008 1 98.06 429 ASP A CA 1
ATOM 3429 C C . ASP A 1 429 ? -18.547 -16.391 -8.664 1 98.06 429 ASP A C 1
ATOM 3431 O O . ASP A 1 429 ? -19.391 -16.547 -9.555 1 98.06 429 ASP A O 1
ATOM 3435 N N . PRO A 1 430 ? -17.734 -17.375 -8.297 1 98 430 PRO A N 1
ATOM 3436 C CA . PRO A 1 430 ? -17.969 -18.734 -8.805 1 98 430 PRO A CA 1
ATOM 3437 C C . PRO A 1 430 ? -19.328 -19.281 -8.367 1 98 430 PRO A C 1
ATOM 3439 O O . PRO A 1 430 ? -19.641 -19.297 -7.168 1 98 430 PRO A O 1
ATOM 3442 N N . ILE A 1 431 ? -20.016 -19.875 -9.242 1 98 431 ILE A N 1
ATOM 3443 C CA . ILE A 1 431 ? -21.422 -20.266 -9.039 1 98 431 ILE A CA 1
ATOM 3444 C C . ILE A 1 431 ? -21.5 -21.359 -7.98 1 98 431 ILE A C 1
ATOM 3446 O O . ILE A 1 431 ? -22.406 -21.344 -7.137 1 98 431 ILE A O 1
ATOM 3450 N N . HIS A 1 432 ? -20.578 -22.281 -7.973 1 97.06 432 HIS A N 1
ATOM 3451 C CA . HIS A 1 432 ? -20.625 -23.438 -7.094 1 97.06 432 HIS A CA 1
ATOM 3452 C C . HIS A 1 432 ? -20.484 -23.031 -5.633 1 97.06 432 HIS A C 1
ATOM 3454 O O . HIS A 1 432 ? -20.75 -23.828 -4.727 1 97.06 432 HIS A O 1
ATOM 3460 N N . LEU A 1 433 ? -20.062 -21.797 -5.359 1 97.81 433 LEU A N 1
ATOM 3461 C CA . LEU A 1 433 ? -19.875 -21.328 -3.992 1 97.81 433 LEU A CA 1
ATOM 3462 C C . LEU A 1 433 ? -21.031 -20.438 -3.549 1 97.81 433 LEU A C 1
ATOM 3464 O O . LEU A 1 433 ? -21.078 -20 -2.4 1 97.81 433 LEU A O 1
ATOM 3468 N N . LEU A 1 434 ? -21.969 -20.188 -4.426 1 97.94 434 LEU A N 1
ATOM 3469 C CA . LEU A 1 434 ? -23.141 -19.375 -4.102 1 97.94 434 LEU A CA 1
ATOM 3470 C C . LEU A 1 434 ? -24.156 -20.188 -3.314 1 97.94 434 LEU A C 1
ATOM 3472 O O . LEU A 1 434 ? -24.156 -21.422 -3.352 1 97.94 434 LEU A O 1
ATOM 3476 N N . PRO A 1 435 ? -25.047 -19.438 -2.594 1 97.44 435 PRO A N 1
ATOM 3477 C CA . PRO A 1 435 ? -26.188 -20.141 -2.016 1 97.44 435 PRO A CA 1
ATOM 3478 C C . PRO A 1 435 ? -27.062 -20.812 -3.072 1 97.44 435 PRO A C 1
ATOM 3480 O O . PRO A 1 435 ? -27.016 -20.438 -4.246 1 97.44 435 PRO A O 1
ATOM 3483 N N . GLU A 1 436 ? -27.859 -21.734 -2.609 1 97.75 436 GLU A N 1
ATOM 3484 C CA . GLU A 1 436 ? -28.688 -22.516 -3.504 1 97.75 436 GLU A CA 1
ATOM 3485 C C . GLU A 1 436 ? -29.562 -21.625 -4.375 1 97.75 436 GLU A C 1
ATOM 3487 O O . GLU A 1 436 ? -29.734 -21.875 -5.566 1 97.75 436 GLU A O 1
ATOM 3492 N N . ALA A 1 437 ? -30.109 -20.625 -3.768 1 97.81 437 ALA A N 1
ATOM 3493 C CA . ALA A 1 437 ? -30.984 -19.703 -4.496 1 97.81 437 ALA A CA 1
ATOM 3494 C C . ALA A 1 437 ? -30.25 -19.047 -5.664 1 97.81 437 ALA A C 1
ATOM 3496 O O . ALA A 1 437 ? -30.828 -18.875 -6.742 1 97.81 437 ALA A O 1
ATOM 3497 N N . GLY A 1 438 ? -29.016 -18.656 -5.492 1 98 438 GLY A N 1
ATOM 3498 C CA . GLY A 1 438 ? -28.219 -18.078 -6.555 1 98 438 GLY A CA 1
ATOM 3499 C C . GLY A 1 438 ? -27.828 -19.078 -7.629 1 98 438 GLY A C 1
ATOM 3500 O O . GLY A 1 438 ? -27.906 -18.766 -8.82 1 98 438 GLY A O 1
ATOM 3501 N N . GLN A 1 439 ? -27.484 -20.328 -7.242 1 97.88 439 GLN A N 1
ATOM 3502 C CA . GLN A 1 439 ? -27.125 -21.375 -8.188 1 97.88 439 GLN A CA 1
ATOM 3503 C C . GLN A 1 439 ? -28.281 -21.719 -9.117 1 97.88 439 GLN A C 1
ATOM 3505 O O . GLN A 1 439 ? -28.078 -21.922 -10.312 1 97.88 439 GLN A O 1
ATOM 3510 N N . MET A 1 440 ? -29.438 -21.703 -8.539 1 97.94 440 MET A N 1
ATOM 3511 C CA . MET A 1 440 ? -30.625 -22.031 -9.32 1 97.94 440 MET A CA 1
ATOM 3512 C C . MET A 1 440 ? -30.891 -20.969 -10.383 1 97.94 440 MET A C 1
ATOM 3514 O O . MET A 1 440 ? -31.266 -21.297 -11.516 1 97.94 440 MET A O 1
ATOM 3518 N N . ARG A 1 441 ? -30.641 -19.75 -10.039 1 97.75 441 ARG A N 1
ATOM 3519 C CA . ARG A 1 441 ? -30.859 -18.672 -11.008 1 97.75 441 ARG A CA 1
ATOM 3520 C C . ARG A 1 441 ? -29.844 -18.734 -12.133 1 97.75 441 ARG A C 1
ATOM 3522 O O . ARG A 1 441 ? -30.172 -18.5 -13.297 1 97.75 441 ARG A O 1
ATOM 3529 N N . TRP A 1 442 ? -28.641 -19.156 -11.867 1 97.69 442 TRP A N 1
ATOM 3530 C CA . TRP A 1 442 ? -27.594 -19.219 -12.883 1 97.69 442 TRP A CA 1
ATOM 3531 C C . TRP A 1 442 ? -27.781 -20.438 -13.789 1 97.69 442 TRP A C 1
ATOM 3533 O O . TRP A 1 442 ? -27.234 -20.484 -14.898 1 97.69 442 TRP A O 1
ATOM 3543 N N . LYS A 1 443 ? -28.547 -21.406 -13.328 1 97.06 443 LYS A N 1
ATOM 3544 C CA . LYS A 1 443 ? -28.828 -22.562 -14.156 1 97.06 443 LYS A CA 1
ATOM 3545 C C . LYS A 1 443 ? -29.766 -22.219 -15.305 1 97.06 443 LYS A C 1
ATOM 3547 O O . LYS A 1 443 ? -29.781 -22.891 -16.328 1 97.06 443 LYS A O 1
ATOM 3552 N N . ASP A 1 444 ? -30.516 -21.109 -15.148 1 97.06 444 ASP A N 1
ATOM 3553 C CA . ASP A 1 444 ? -31.453 -20.641 -16.156 1 97.06 444 ASP A CA 1
ATOM 3554 C C . ASP A 1 444 ? -30.875 -19.484 -16.953 1 97.06 444 ASP A C 1
ATOM 3556 O O . ASP A 1 444 ? -30.859 -18.344 -16.484 1 97.06 444 ASP A O 1
ATOM 3560 N N . PRO A 1 445 ? -30.547 -19.688 -18.203 1 95.94 445 PRO A N 1
ATOM 3561 C CA . PRO A 1 445 ? -29.938 -18.641 -19.031 1 95.94 445 PRO A CA 1
ATOM 3562 C C . PRO A 1 445 ? -30.828 -17.391 -19.141 1 95.94 445 PRO A C 1
ATOM 3564 O O . PRO A 1 445 ? -30.328 -16.281 -19.281 1 95.94 445 PRO A O 1
ATOM 3567 N N . ALA A 1 446 ? -32.094 -17.562 -18.969 1 95.94 446 ALA A N 1
ATOM 3568 C CA . ALA A 1 446 ? -33.031 -16.422 -19.062 1 95.94 446 ALA A CA 1
ATOM 3569 C C . ALA A 1 446 ? -32.844 -15.469 -17.891 1 95.94 446 ALA A C 1
ATOM 3571 O O . ALA A 1 446 ? -33.219 -14.297 -17.984 1 95.94 446 ALA A O 1
ATOM 3572 N N . GLU A 1 447 ? -32.219 -15.984 -16.859 1 97.19 447 GLU A N 1
ATOM 3573 C CA . GLU A 1 447 ? -32.062 -15.188 -15.648 1 97.19 447 GLU A CA 1
ATOM 3574 C C . GLU A 1 447 ? -30.797 -14.359 -15.695 1 97.19 447 GLU A C 1
ATOM 3576 O O . GLU A 1 447 ? -30.641 -13.406 -14.93 1 97.19 447 GLU A O 1
ATOM 3581 N N . HIS A 1 448 ? -29.891 -14.695 -16.578 1 96.81 448 HIS A N 1
ATOM 3582 C CA . HIS A 1 448 ? -28.578 -14.086 -16.562 1 96.81 448 HIS A CA 1
ATOM 3583 C C . HIS A 1 448 ? -28.672 -12.57 -16.75 1 96.81 448 HIS A C 1
ATOM 3585 O O . HIS A 1 448 ? -28.172 -11.805 -15.914 1 96.81 448 HIS A O 1
ATOM 3591 N N . SER A 1 449 ? -29.344 -12.172 -17.75 1 96.44 449 SER A N 1
ATOM 3592 C CA . SER A 1 449 ? -29.469 -10.742 -18.047 1 96.44 449 SER A CA 1
ATOM 3593 C C . SER A 1 449 ? -30.281 -10.016 -16.984 1 96.44 449 SER A C 1
ATOM 3595 O O . SER A 1 449 ? -30.016 -8.852 -16.688 1 96.44 449 SER A O 1
ATOM 3597 N N . LYS A 1 450 ? -31.234 -10.711 -16.453 1 97.44 450 LYS A N 1
ATOM 3598 C CA . LYS A 1 450 ? -32.062 -10.117 -15.398 1 97.44 450 LYS A CA 1
ATOM 3599 C C . LYS A 1 450 ? -31.234 -9.828 -14.148 1 97.44 450 LYS A C 1
ATOM 3601 O O . LYS A 1 450 ? -31.328 -8.75 -13.555 1 97.44 450 LYS A O 1
ATOM 3606 N N . MET A 1 451 ? -30.453 -10.781 -13.773 1 97.62 451 MET A N 1
ATOM 3607 C CA . MET A 1 451 ? -29.609 -10.633 -12.586 1 97.62 451 MET A CA 1
ATOM 3608 C C . MET A 1 451 ? -28.609 -9.492 -12.766 1 97.62 451 MET A C 1
ATOM 3610 O O . MET A 1 451 ? -28.391 -8.711 -11.836 1 97.62 451 MET A O 1
ATOM 3614 N N . VAL A 1 452 ? -28.047 -9.43 -13.93 1 96.75 452 VAL A N 1
ATOM 3615 C CA . VAL A 1 452 ? -27.094 -8.367 -14.227 1 96.75 452 VAL A CA 1
ATOM 3616 C C . VAL A 1 452 ? -27.781 -7.008 -14.156 1 96.75 452 VAL A C 1
ATOM 3618 O O . VAL A 1 452 ? -27.266 -6.074 -13.539 1 96.75 452 VAL A O 1
ATOM 3621 N N . GLN A 1 453 ? -28.969 -6.883 -14.711 1 97.06 453 GLN A N 1
ATOM 3622 C CA . GLN A 1 453 ? -29.719 -5.633 -14.695 1 97.06 453 GLN A CA 1
ATOM 3623 C C . GLN A 1 453 ? -30.125 -5.25 -13.273 1 97.06 453 GLN A C 1
ATOM 3625 O O . GLN A 1 453 ? -30.047 -4.078 -12.898 1 97.06 453 GLN A O 1
ATOM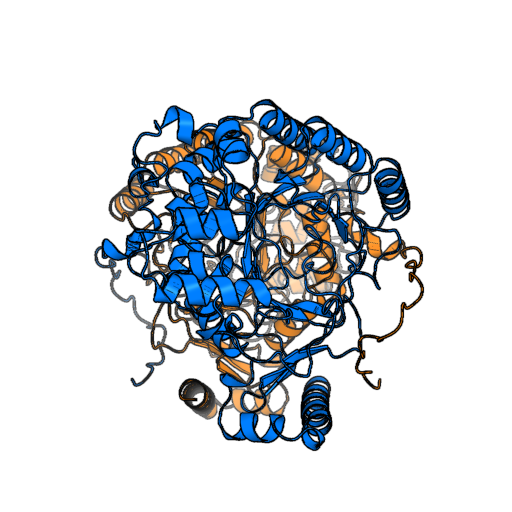 3630 N N . GLU A 1 454 ? -30.562 -6.25 -12.531 1 97 454 GLU A N 1
ATOM 3631 C CA . GLU A 1 454 ? -30.906 -6.008 -11.133 1 97 454 GLU A CA 1
ATOM 3632 C C . GLU A 1 454 ? -29.719 -5.41 -10.367 1 97 454 GLU A C 1
ATOM 3634 O O . GLU A 1 454 ? -29.891 -4.457 -9.602 1 97 454 GLU A O 1
ATOM 3639 N N . ALA A 1 455 ? -28.531 -5.977 -10.578 1 96.81 455 ALA A N 1
ATOM 3640 C CA . ALA A 1 455 ? -27.328 -5.5 -9.906 1 96.81 455 ALA A CA 1
ATOM 3641 C C . ALA A 1 455 ? -27 -4.07 -10.328 1 96.81 455 ALA A C 1
ATOM 3643 O O . ALA A 1 455 ? -26.672 -3.23 -9.484 1 96.81 455 ALA A O 1
ATOM 3644 N N . LEU A 1 456 ? -27.125 -3.793 -11.57 1 96.06 456 LEU A N 1
ATOM 3645 C CA . LEU A 1 456 ? -26.828 -2.467 -12.102 1 96.06 456 LEU A CA 1
ATOM 3646 C C . LEU A 1 456 ? -27.812 -1.436 -11.562 1 96.06 456 LEU A C 1
ATOM 3648 O O . LEU A 1 456 ? -27.422 -0.318 -11.219 1 96.06 456 LEU A O 1
ATOM 3652 N N . ASP A 1 457 ? -29.062 -1.794 -11.492 1 96.06 457 ASP A N 1
ATOM 3653 C CA . ASP A 1 457 ? -30.094 -0.896 -10.969 1 96.06 457 ASP A CA 1
ATOM 3654 C C . ASP A 1 457 ? -29.797 -0.518 -9.516 1 96.06 457 ASP A C 1
ATOM 3656 O O . ASP A 1 457 ? -29.938 0.646 -9.133 1 96.06 457 ASP A O 1
ATOM 3660 N N . ARG A 1 458 ? -29.406 -1.511 -8.797 1 95 458 ARG A N 1
ATOM 3661 C CA . ARG A 1 458 ? -29.094 -1.264 -7.395 1 95 458 ARG A CA 1
ATOM 3662 C C . ARG A 1 458 ? -27.844 -0.383 -7.258 1 95 458 ARG A C 1
ATOM 3664 O O . ARG A 1 458 ? -27.797 0.489 -6.391 1 95 458 ARG A O 1
ATOM 3671 N N . ALA A 1 459 ? -26.859 -0.665 -8.031 1 94.31 459 ALA A N 1
ATOM 3672 C CA . ALA A 1 459 ? -25.641 0.144 -8.016 1 94.31 459 ALA A CA 1
ATOM 3673 C C . ALA A 1 459 ? -25.938 1.593 -8.391 1 94.31 459 ALA A C 1
ATOM 3675 O O . ALA A 1 459 ? -25.406 2.521 -7.773 1 94.31 459 ALA A O 1
ATOM 3676 N N . GLN A 1 460 ? -26.766 1.789 -9.359 1 92.12 460 GLN A N 1
ATOM 3677 C CA . GLN A 1 460 ? -27.156 3.123 -9.805 1 92.12 460 GLN A CA 1
ATOM 3678 C C . GLN A 1 460 ? -27.906 3.875 -8.711 1 92.12 460 GLN A C 1
ATOM 3680 O O . GLN A 1 460 ? -27.734 5.082 -8.547 1 92.12 460 GLN A O 1
ATOM 3685 N N . ALA A 1 461 ? -28.766 3.215 -8.031 1 88.5 461 ALA A N 1
ATOM 3686 C CA . ALA A 1 461 ? -29.531 3.822 -6.949 1 88.5 461 ALA A CA 1
ATOM 3687 C C . ALA A 1 461 ? -28.609 4.309 -5.828 1 88.5 461 ALA A C 1
ATOM 3689 O O . ALA A 1 461 ? -28.859 5.355 -5.227 1 88.5 461 ALA A O 1
ATOM 3690 N N . ARG A 1 462 ? -27.609 3.609 -5.566 1 82.69 462 ARG A N 1
ATOM 3691 C CA . ARG A 1 462 ? -26.672 3.982 -4.52 1 82.69 462 ARG A CA 1
ATOM 3692 C C . ARG A 1 462 ? -25.812 5.164 -4.957 1 82.69 462 ARG A C 1
ATOM 3694 O O . ARG A 1 462 ? -25.5 6.043 -4.152 1 82.69 462 ARG A O 1
ATOM 3701 N N . ALA A 1 463 ? -25.438 5.121 -6.188 1 73.38 463 ALA A N 1
ATOM 3702 C CA . ALA A 1 463 ? -24.578 6.18 -6.707 1 73.38 463 ALA A CA 1
ATOM 3703 C C . ALA A 1 463 ? -25.312 7.523 -6.703 1 73.38 463 ALA A C 1
ATOM 3705 O O . ALA A 1 463 ? -24.672 8.578 -6.602 1 73.38 463 ALA A O 1
ATOM 3706 N N . ARG A 1 464 ? -26.672 7.543 -6.73 1 57.34 464 ARG A N 1
ATOM 3707 C CA . ARG A 1 464 ? -27.484 8.75 -6.754 1 57.34 464 ARG A CA 1
ATOM 3708 C C . ARG A 1 464 ? -27.688 9.305 -5.348 1 57.34 464 ARG A C 1
ATOM 3710 O O . ARG A 1 464 ? -28.078 10.461 -5.176 1 57.34 464 ARG A O 1
ATOM 3717 N N . ARG A 1 465 ? -27.297 8.602 -4.281 1 57.03 465 ARG A N 1
ATOM 3718 C CA . ARG A 1 465 ? -27.469 9.07 -2.908 1 57.03 465 ARG A CA 1
ATOM 3719 C C . ARG A 1 465 ? -26.172 9.688 -2.377 1 57.03 465 ARG A C 1
ATOM 3721 O O . ARG A 1 465 ? -25.078 9.195 -2.656 1 57.03 465 ARG A O 1
ATOM 3728 N N . MET B 1 1 ? -26.625 11.492 -15.789 1 25.39 1 MET B N 1
ATOM 3729 C CA . MET B 1 1 ? -25.875 10.844 -16.859 1 25.39 1 MET B CA 1
ATOM 3730 C C . MET B 1 1 ? -25.969 9.328 -16.75 1 25.39 1 MET B C 1
ATOM 3732 O O . MET B 1 1 ? -25.719 8.758 -15.695 1 25.39 1 MET B O 1
ATOM 3736 N N . GLN B 1 2 ? -26.703 8.758 -17.734 1 31.31 2 GLN B N 1
ATOM 3737 C CA . GLN B 1 2 ? -26.984 7.336 -17.844 1 31.31 2 GLN B CA 1
ATOM 3738 C C . GLN B 1 2 ? -25.703 6.512 -17.875 1 31.31 2 GLN B C 1
ATOM 3740 O O . GLN B 1 2 ? -24.859 6.711 -18.766 1 31.31 2 GLN B O 1
ATOM 3745 N N . LEU B 1 3 ? -25.344 5.957 -16.828 1 36.53 3 LEU B N 1
ATOM 3746 C CA . LEU B 1 3 ? -24.156 5.133 -16.75 1 36.53 3 LEU B CA 1
ATOM 3747 C C . LEU B 1 3 ? -24.25 3.924 -17.672 1 36.53 3 LEU B C 1
ATOM 3749 O O . LEU B 1 3 ? -25.297 3.268 -17.719 1 36.53 3 LEU B O 1
ATOM 3753 N N . LYS B 1 4 ? -23.406 3.748 -18.734 1 45.59 4 LYS B N 1
ATOM 3754 C CA . LYS B 1 4 ? -23.453 2.713 -19.766 1 45.59 4 LYS B CA 1
ATOM 3755 C C . LYS B 1 4 ? -22.688 1.474 -19.328 1 45.59 4 LYS B C 1
ATOM 3757 O O . LYS B 1 4 ? -21.594 1.586 -18.766 1 45.59 4 LYS B O 1
ATOM 3762 N N . VAL B 1 5 ? -23.203 0.195 -19.406 1 42.75 5 VAL B N 1
ATOM 3763 C CA . VAL B 1 5 ? -22.578 -1.099 -19.141 1 42.75 5 VAL B CA 1
ATOM 3764 C C . VAL B 1 5 ? -21.578 -1.414 -20.25 1 42.75 5 VAL B C 1
ATOM 3766 O O . VAL B 1 5 ? -21.906 -1.339 -21.438 1 42.75 5 VAL B O 1
ATOM 3769 N N . VAL B 1 6 ? -20.297 -1.471 -20.141 1 43.84 6 VAL B N 1
ATOM 3770 C CA . VAL B 1 6 ? -19.359 -1.806 -21.219 1 43.84 6 VAL B CA 1
ATOM 3771 C C . VAL B 1 6 ? -19.359 -3.316 -21.438 1 43.84 6 VAL B C 1
ATOM 3773 O O . VAL B 1 6 ? -19.062 -4.086 -20.516 1 43.84 6 VAL B O 1
ATOM 3776 N N . GLU B 1 7 ? -20.094 -3.674 -22.391 1 44.88 7 GLU B N 1
ATOM 3777 C CA . GLU B 1 7 ? -19.922 -5.055 -22.844 1 44.88 7 GLU B CA 1
ATOM 3778 C C . GLU B 1 7 ? -18.578 -5.258 -23.531 1 44.88 7 GLU B C 1
ATOM 3780 O O . GLU B 1 7 ? -18.094 -4.363 -24.219 1 44.88 7 GLU B O 1
ATOM 3785 N N . THR B 1 8 ? -17.766 -6.098 -23.062 1 45 8 THR B N 1
ATOM 3786 C CA . THR B 1 8 ? -16.531 -6.449 -23.781 1 45 8 THR B CA 1
ATOM 3787 C C . THR B 1 8 ? -16.828 -6.77 -25.234 1 45 8 THR B C 1
ATOM 3789 O O . THR B 1 8 ? -17.609 -7.676 -25.531 1 45 8 THR B O 1
ATOM 3792 N N . PRO B 1 9 ? -16.5 -5.918 -26.156 1 43.28 9 PRO B N 1
ATOM 3793 C CA . PRO B 1 9 ? -16.828 -6.227 -27.547 1 43.28 9 PRO B CA 1
ATOM 3794 C C . PRO B 1 9 ? -16.234 -7.551 -28.016 1 43.28 9 PRO B C 1
ATOM 3796 O O . PRO B 1 9 ? -15.148 -7.926 -27.594 1 43.28 9 PRO B O 1
ATOM 3799 N N . LYS B 1 10 ? -17.016 -8.484 -28.547 1 44.03 10 LYS B N 1
ATOM 3800 C CA . LYS B 1 10 ? -16.625 -9.734 -29.203 1 44.03 10 LYS B CA 1
ATOM 3801 C C . LYS B 1 10 ? -15.602 -9.477 -30.297 1 44.03 10 LYS B C 1
ATOM 3803 O O . LYS B 1 10 ? -14.875 -10.391 -30.703 1 44.03 10 LYS B O 1
ATOM 3808 N N . ASP B 1 11 ? -15.695 -8.375 -31.078 1 42.22 11 ASP B N 1
ATOM 3809 C CA . ASP B 1 11 ? -14.922 -8.148 -32.312 1 42.22 11 ASP B CA 1
ATOM 3810 C C . ASP B 1 11 ? -13.75 -7.207 -32.031 1 42.22 11 ASP B C 1
ATOM 3812 O O . ASP B 1 11 ? -13.789 -6.402 -31.094 1 42.22 11 ASP B O 1
ATOM 3816 N N . GLU B 1 12 ? -12.625 -7.434 -32.781 1 43.91 12 GLU B N 1
ATOM 3817 C CA . GLU B 1 12 ? -11.359 -6.703 -32.781 1 43.91 12 GLU B CA 1
ATOM 3818 C C . GLU B 1 12 ? -11.594 -5.195 -32.781 1 43.91 12 GLU B C 1
ATOM 3820 O O . GLU B 1 12 ? -12.055 -4.633 -33.781 1 43.91 12 GLU B O 1
ATOM 3825 N N . ALA B 1 13 ? -12.039 -4.625 -31.875 1 47.91 13 ALA B N 1
ATOM 3826 C CA . ALA B 1 13 ? -12.156 -3.17 -31.922 1 47.91 13 ALA B CA 1
ATOM 3827 C C . ALA B 1 13 ? -10.82 -2.521 -32.281 1 47.91 13 ALA B C 1
ATOM 3829 O O . ALA B 1 13 ? -9.758 -3.055 -31.969 1 47.91 13 ALA B O 1
ATOM 3830 N N . PRO B 1 14 ? -10.844 -1.531 -33.344 1 51.5 14 PRO B N 1
ATOM 3831 C CA . PRO B 1 14 ? -9.633 -0.831 -33.75 1 51.5 14 PRO B CA 1
ATOM 3832 C C . PRO B 1 14 ? -8.789 -0.352 -32.594 1 51.5 14 PRO B C 1
ATOM 3834 O O . PRO B 1 14 ? -9.328 -0.041 -31.516 1 51.5 14 PRO B O 1
ATOM 3837 N N . ARG B 1 15 ? -7.508 -0.633 -32.75 1 60.16 15 ARG B N 1
ATOM 3838 C CA . ARG B 1 15 ? -6.496 -0.137 -31.812 1 60.16 15 ARG B CA 1
ATOM 3839 C C . ARG B 1 15 ? -6.77 1.313 -31.422 1 60.16 15 ARG B C 1
ATOM 3841 O O . ARG B 1 15 ? -6.867 2.184 -32.281 1 60.16 15 ARG B O 1
ATOM 3848 N N . ALA B 1 16 ? -7.445 1.542 -30.391 1 59.34 16 ALA B N 1
ATOM 3849 C CA . ALA B 1 16 ? -7.766 2.91 -29.984 1 59.34 16 ALA B CA 1
ATOM 3850 C C . ALA B 1 16 ? -6.52 3.635 -29.484 1 59.34 16 ALA B C 1
ATOM 3852 O O . ALA B 1 16 ? -5.934 3.242 -28.469 1 59.34 16 ALA B O 1
ATOM 3853 N N . VAL B 1 17 ? -5.797 4.375 -30.406 1 69.62 17 VAL B N 1
ATOM 3854 C CA . VAL B 1 17 ? -4.73 5.258 -29.938 1 69.62 17 VAL B CA 1
ATOM 3855 C C . VAL B 1 17 ? -5.32 6.375 -29.078 1 69.62 17 VAL B C 1
ATOM 3857 O O . VAL B 1 17 ? -6.277 7.039 -29.484 1 69.62 17 VAL B O 1
ATOM 3860 N N . LYS B 1 18 ? -4.902 6.473 -27.812 1 81.5 18 LYS B N 1
ATOM 3861 C CA . LYS B 1 18 ? -5.328 7.535 -26.906 1 81.5 18 LYS B CA 1
ATOM 3862 C C . LYS B 1 18 ? -4.934 8.906 -27.453 1 81.5 18 LYS B C 1
ATOM 3864 O O . LYS B 1 18 ? -3.863 9.062 -28.047 1 81.5 18 LYS B O 1
ATOM 3869 N N . PRO B 1 19 ? -5.812 9.852 -27.391 1 85.5 19 PRO B N 1
ATOM 3870 C CA . PRO B 1 19 ? -5.418 11.211 -27.766 1 85.5 19 PRO B CA 1
ATOM 3871 C C . PRO B 1 19 ? -4.277 11.758 -26.922 1 85.5 19 PRO B C 1
ATOM 3873 O O . PRO B 1 19 ? -4 11.227 -25.844 1 85.5 19 PRO B O 1
ATOM 3876 N N . PRO B 1 20 ? -3.65 12.695 -27.469 1 88.06 20 PRO B N 1
ATOM 3877 C CA . PRO B 1 20 ? -2.598 13.32 -26.672 1 88.06 20 PRO B CA 1
ATOM 3878 C C . PRO B 1 20 ? -3.109 13.844 -25.328 1 88.06 20 PRO B C 1
ATOM 3880 O O . PRO B 1 20 ? -4.254 14.289 -25.234 1 88.06 20 PRO B O 1
ATOM 3883 N N . VAL B 1 21 ? -2.254 13.797 -24.391 1 90.62 21 VAL B N 1
ATOM 3884 C CA . VAL B 1 21 ? -2.633 14.172 -23.031 1 90.62 21 VAL B CA 1
ATOM 3885 C C . VAL B 1 21 ? -2.791 15.688 -22.938 1 90.62 21 VAL B C 1
ATOM 3887 O O . VAL B 1 21 ? -2.066 16.438 -23.594 1 90.62 21 VAL B O 1
ATOM 3890 N N . ASP B 1 22 ? -3.744 16.094 -22.188 1 90.06 22 ASP B N 1
ATOM 3891 C CA . ASP B 1 22 ? -3.838 17.5 -21.781 1 90.06 22 ASP B CA 1
ATOM 3892 C C . ASP B 1 22 ? -2.695 17.875 -20.828 1 90.06 22 ASP B C 1
ATOM 3894 O O . ASP B 1 22 ? -2.58 17.312 -19.734 1 90.06 22 ASP B O 1
ATOM 3898 N N . PRO B 1 23 ? -1.92 18.781 -21.234 1 89.38 23 PRO B N 1
ATOM 3899 C CA . PRO B 1 23 ? -0.75 19.125 -20.422 1 89.38 23 PRO B CA 1
ATOM 3900 C C . PRO B 1 23 ? -1.12 19.578 -19.016 1 89.38 23 PRO B C 1
ATOM 3902 O O . PRO B 1 23 ? -0.315 19.438 -18.094 1 89.38 23 PRO B O 1
ATOM 3905 N N . SER B 1 24 ? -2.27 20.062 -18.875 1 88.31 24 SER B N 1
ATOM 3906 C CA . SER B 1 24 ? -2.701 20.547 -17.562 1 88.31 24 SER B CA 1
ATOM 3907 C C . SER B 1 24 ? -2.807 19.391 -16.562 1 88.31 24 SER B C 1
ATOM 3909 O O . SER B 1 24 ? -2.736 19.609 -15.352 1 88.31 24 SER B O 1
ATOM 3911 N N . THR B 1 25 ? -2.924 18.188 -17.094 1 88.19 25 THR B N 1
ATOM 3912 C CA . THR B 1 25 ? -3.055 17.016 -16.219 1 88.19 25 THR B CA 1
ATOM 3913 C C . THR B 1 25 ? -1.694 16.578 -15.688 1 88.19 25 THR B C 1
ATOM 3915 O O . THR B 1 25 ? -1.607 15.68 -14.852 1 88.19 25 THR B O 1
ATOM 3918 N N . LEU B 1 26 ? -0.654 17.297 -16.125 1 94.62 26 LEU B N 1
ATOM 3919 C CA . LEU B 1 26 ? 0.697 16.953 -15.68 1 94.62 26 LEU B CA 1
ATOM 3920 C C . LEU B 1 26 ? 1.221 18 -14.695 1 94.62 26 LEU B C 1
ATOM 3922 O O . LEU B 1 26 ? 2.434 18.141 -14.516 1 94.62 26 LEU B O 1
ATOM 3926 N N . SER B 1 27 ? 0.316 18.719 -14.055 1 94.69 27 SER B N 1
ATOM 3927 C CA . SER B 1 27 ? 0.67 19.844 -13.18 1 94.69 27 SER B CA 1
ATOM 3928 C C . SER B 1 27 ? 1.407 19.359 -11.938 1 94.69 27 SER B C 1
ATOM 3930 O O . SER B 1 27 ? 2.07 20.141 -11.258 1 94.69 27 SER B O 1
ATOM 3932 N N . HIS B 1 28 ? 1.277 18.047 -11.602 1 96.69 28 HIS B N 1
ATOM 3933 C CA . HIS B 1 28 ? 1.949 17.516 -10.43 1 96.69 28 HIS B CA 1
ATOM 3934 C C . HIS B 1 28 ? 3.465 17.625 -10.562 1 96.69 28 HIS B C 1
ATOM 3936 O O . HIS B 1 28 ? 4.184 17.562 -9.562 1 96.69 28 HIS B O 1
ATOM 3942 N N . ARG B 1 29 ? 3.982 17.906 -11.75 1 96.62 29 ARG B N 1
ATOM 3943 C CA . ARG B 1 29 ? 5.418 17.984 -12 1 96.62 29 ARG B CA 1
ATOM 3944 C C . ARG B 1 29 ? 5.926 19.406 -11.789 1 96.62 29 ARG B C 1
ATOM 3946 O O . ARG B 1 29 ? 7.137 19.641 -11.727 1 96.62 29 ARG B O 1
ATOM 3953 N N . HIS B 1 30 ? 5.008 20.328 -11.734 1 96.44 30 HIS B N 1
ATOM 3954 C CA . HIS B 1 30 ? 5.379 21.734 -11.609 1 96.44 30 HIS B CA 1
ATOM 3955 C C . HIS B 1 30 ? 5.531 22.141 -10.141 1 96.44 30 HIS B C 1
ATOM 3957 O O . HIS B 1 30 ? 4.539 22.422 -9.469 1 96.44 30 HIS B O 1
ATOM 3963 N N . LEU B 1 31 ? 6.734 22.234 -9.75 1 98.06 31 LEU B N 1
ATOM 3964 C CA . LEU B 1 31 ? 7.023 22.594 -8.359 1 98.06 31 LEU B CA 1
ATOM 3965 C C . LEU B 1 31 ? 7.344 24.078 -8.234 1 98.06 31 LEU B C 1
ATOM 3967 O O . LEU B 1 31 ? 7.863 24.688 -9.172 1 98.06 31 LEU B O 1
ATOM 3971 N N . LEU B 1 32 ? 7.02 24.609 -7.125 1 97.75 32 LEU B N 1
ATOM 3972 C CA . LEU B 1 32 ? 7.395 25.984 -6.816 1 97.75 32 LEU B CA 1
ATOM 3973 C C . LEU B 1 32 ? 8.906 26.141 -6.754 1 97.75 32 LEU B C 1
ATOM 3975 O O . LEU B 1 32 ? 9.578 25.406 -6.023 1 97.75 32 LEU B O 1
ATOM 3979 N N . GLU B 1 33 ? 9.461 27.047 -7.57 1 96.56 33 GLU B N 1
ATOM 3980 C CA . GLU B 1 33 ? 10.891 27.344 -7.656 1 96.56 33 GLU B CA 1
ATOM 3981 C C . GLU B 1 33 ? 11.164 28.828 -7.438 1 96.56 33 GLU B C 1
ATOM 3983 O O . GLU B 1 33 ? 10.227 29.625 -7.32 1 96.56 33 GLU B O 1
ATOM 3988 N N . GLY B 1 34 ? 12.461 29.125 -7.336 1 94.38 34 GLY B N 1
ATOM 3989 C CA . GLY B 1 34 ? 12.844 30.531 -7.227 1 94.38 34 GLY B CA 1
ATOM 3990 C C . GLY B 1 34 ? 12.805 31.047 -5.805 1 94.38 34 GLY B C 1
ATOM 3991 O O . GLY B 1 34 ? 12.695 30.266 -4.855 1 94.38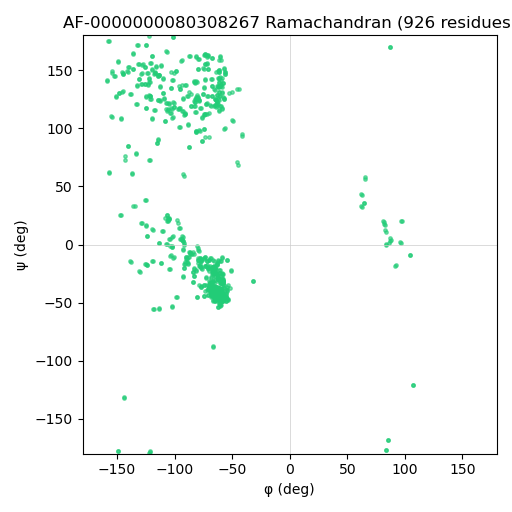 34 GLY B O 1
ATOM 3992 N N . ASP B 1 35 ? 12.891 32.344 -5.637 1 97.06 35 ASP B N 1
ATOM 3993 C CA . ASP B 1 35 ? 13 33 -4.328 1 97.06 35 ASP B CA 1
ATOM 3994 C C . ASP B 1 35 ? 11.625 33.375 -3.793 1 97.06 35 ASP B C 1
ATOM 3996 O O . ASP B 1 35 ? 11.391 34.531 -3.441 1 97.06 35 ASP B O 1
ATOM 4000 N N . PHE B 1 36 ? 10.789 32.375 -3.646 1 97.06 36 PHE B N 1
ATOM 4001 C CA . PHE B 1 36 ? 9.391 32.625 -3.303 1 97.06 36 PHE B CA 1
ATOM 4002 C C . PHE B 1 36 ? 9.281 33.219 -1.907 1 97.06 36 PHE B C 1
ATOM 4004 O O . PHE B 1 36 ? 8.266 33.844 -1.569 1 97.06 36 PHE B O 1
ATOM 4011 N N . TRP B 1 37 ? 10.305 33.094 -1.046 1 97.38 37 TRP B N 1
ATOM 4012 C CA . TRP B 1 37 ? 10.258 33.625 0.319 1 97.38 37 TRP B CA 1
ATOM 4013 C C . TRP B 1 37 ? 10.383 35.156 0.332 1 97.38 37 TRP B C 1
ATOM 4015 O O . TRP B 1 37 ? 10 35.781 1.306 1 97.38 37 TRP B O 1
ATOM 4025 N N . ARG B 1 38 ? 10.852 35.719 -0.683 1 96.19 38 ARG B N 1
ATOM 4026 C CA . ARG B 1 38 ? 11.117 37.156 -0.711 1 96.19 38 ARG B CA 1
ATOM 4027 C C . ARG B 1 38 ? 9.82 37.938 -0.809 1 96.19 38 ARG B C 1
ATOM 4029 O O . ARG B 1 38 ? 9.812 39.156 -0.617 1 96.19 38 ARG B O 1
ATOM 4036 N N . ARG B 1 39 ? 8.734 37.25 -1.063 1 93.31 39 ARG B N 1
ATOM 4037 C CA . ARG B 1 39 ? 7.434 37.938 -1.053 1 93.31 39 ARG B CA 1
ATOM 4038 C C . ARG B 1 39 ? 7.031 38.312 0.365 1 93.31 39 ARG B C 1
ATOM 4040 O O . ARG B 1 39 ? 6.145 39.156 0.556 1 93.31 39 ARG B O 1
ATOM 4047 N N . ILE B 1 40 ? 7.605 37.656 1.301 1 93.88 40 ILE B N 1
ATOM 4048 C CA . ILE B 1 40 ? 7.398 38 2.697 1 93.88 40 ILE B CA 1
ATOM 4049 C C . ILE B 1 40 ? 8.336 39.156 3.074 1 93.88 40 ILE B C 1
ATOM 4051 O O . ILE B 1 40 ? 9.555 39.031 3 1 93.88 40 ILE B O 1
ATOM 4055 N N . PRO B 1 41 ? 7.797 40.219 3.553 1 93.12 41 PRO B N 1
ATOM 4056 C CA . PRO B 1 41 ? 8.633 41.375 3.832 1 93.12 41 PRO B CA 1
ATOM 4057 C C . PRO B 1 41 ? 9.812 41.062 4.754 1 93.12 41 PRO B C 1
ATOM 4059 O O . PRO B 1 41 ? 10.93 41.5 4.516 1 93.12 41 PRO B O 1
ATOM 4062 N N . ALA B 1 42 ? 9.602 40.219 5.699 1 92.25 42 ALA B N 1
ATOM 4063 C CA . ALA B 1 42 ? 10.625 39.875 6.672 1 92.25 42 ALA B CA 1
ATOM 4064 C C . ALA B 1 42 ? 11.781 39.125 6.012 1 92.25 42 ALA B C 1
ATOM 4066 O O . ALA B 1 42 ? 12.891 39.094 6.547 1 92.25 42 ALA B O 1
ATOM 4067 N N . TYR B 1 43 ? 11.531 38.531 4.812 1 95.69 43 TYR B N 1
ATOM 4068 C CA . TYR B 1 43 ? 12.547 37.719 4.172 1 95.69 43 TYR B CA 1
ATOM 4069 C C . TYR B 1 43 ? 12.938 38.281 2.814 1 95.69 43 TYR B C 1
ATOM 4071 O O . TYR B 1 43 ? 13.555 37.594 2 1 95.69 43 TYR B O 1
ATOM 4079 N N . ALA B 1 44 ? 12.562 39.469 2.506 1 95.69 44 ALA B N 1
ATOM 4080 C CA . ALA B 1 44 ? 12.727 40.094 1.198 1 95.69 44 ALA B CA 1
ATOM 4081 C C . ALA B 1 44 ? 14.203 40.156 0.8 1 95.69 44 ALA B C 1
ATOM 4083 O O . ALA B 1 44 ? 14.539 40.031 -0.381 1 95.69 44 ALA B O 1
ATOM 4084 N N . ASN B 1 45 ? 15.086 40.25 1.782 1 96.81 45 ASN B N 1
ATOM 4085 C CA . ASN B 1 45 ? 16.5 40.438 1.479 1 96.81 45 ASN B CA 1
ATOM 4086 C C . ASN B 1 45 ? 17.312 39.188 1.842 1 96.81 45 ASN B C 1
ATOM 4088 O O . ASN B 1 45 ? 18.547 39.25 1.887 1 96.81 45 ASN B O 1
ATOM 4092 N N . VAL B 1 46 ? 16.656 38.156 2.117 1 97.81 46 VAL B N 1
ATOM 4093 C CA . VAL B 1 46 ? 17.344 36.906 2.473 1 97.81 46 VAL B CA 1
ATOM 4094 C C . VAL B 1 46 ? 17.812 36.188 1.207 1 97.81 46 VAL B C 1
ATOM 4096 O O . VAL B 1 46 ? 17.016 35.969 0.291 1 97.81 46 VAL B O 1
ATOM 4099 N N . SER B 1 47 ? 19.062 35.812 1.132 1 98 47 SER B N 1
ATOM 4100 C CA . SER B 1 47 ? 19.609 35.125 -0.029 1 98 47 SER B CA 1
ATOM 4101 C C . SER B 1 47 ? 19.156 33.688 -0.07 1 98 47 SER B C 1
ATOM 4103 O O . SER B 1 47 ? 18.672 33.156 0.93 1 98 47 SER B O 1
ATOM 4105 N N . GLU B 1 48 ? 19.281 33.094 -1.185 1 97.5 48 GLU B N 1
ATOM 4106 C CA . GLU B 1 48 ? 18.953 31.688 -1.312 1 97.5 48 GLU B CA 1
ATOM 4107 C C . GLU B 1 48 ? 19.812 30.828 -0.389 1 97.5 48 GLU B C 1
ATOM 4109 O O . GLU B 1 48 ? 19.328 29.906 0.248 1 97.5 48 GLU B O 1
ATOM 4114 N N . ALA B 1 49 ? 21.078 31.172 -0.37 1 97.81 49 ALA B N 1
ATOM 4115 C CA . ALA B 1 49 ? 22 30.422 0.476 1 97.81 49 ALA B CA 1
ATOM 4116 C C . ALA B 1 49 ? 21.562 30.469 1.938 1 97.81 49 ALA B C 1
ATOM 4118 O O . ALA B 1 49 ? 21.609 29.438 2.635 1 97.81 49 ALA B O 1
ATOM 4119 N N . GLU B 1 50 ? 21.141 31.656 2.359 1 97.75 50 GLU B N 1
ATOM 4120 C CA . GLU B 1 50 ? 20.672 31.812 3.73 1 97.75 50 GLU B CA 1
ATOM 4121 C C . GLU B 1 50 ? 19.359 31.047 3.945 1 97.75 50 GLU B C 1
ATOM 4123 O O . GLU B 1 50 ? 19.203 30.344 4.949 1 97.75 50 GLU B O 1
ATOM 4128 N N . PHE B 1 51 ? 18.531 31.141 3.01 1 98.31 51 PHE B N 1
ATOM 4129 C CA . PHE B 1 51 ? 17.234 30.516 3.127 1 98.31 51 PHE B CA 1
ATOM 4130 C C . PHE B 1 51 ? 17.359 29 3.117 1 98.31 51 PHE B C 1
ATOM 4132 O O . PHE B 1 51 ? 16.547 28.297 3.744 1 98.31 51 PHE B O 1
ATOM 4139 N N . LEU B 1 52 ? 18.375 28.484 2.473 1 98.19 52 LEU B N 1
ATOM 4140 C CA . LEU B 1 52 ? 18.578 27.047 2.361 1 98.19 52 LEU B CA 1
ATOM 4141 C C . LEU B 1 52 ? 19.344 26.5 3.562 1 98.19 52 LEU B C 1
ATOM 4143 O O . LEU B 1 52 ? 19.406 25.297 3.775 1 98.19 52 LEU B O 1
ATOM 4147 N N . ASP B 1 53 ? 19.828 27.391 4.414 1 98.31 53 ASP B N 1
ATOM 4148 C CA . ASP B 1 53 ? 20.578 26.984 5.594 1 98.31 53 ASP B CA 1
ATOM 4149 C C . ASP B 1 53 ? 19.641 26.562 6.727 1 98.31 53 ASP B C 1
ATOM 4151 O O . ASP B 1 53 ? 18.844 27.375 7.207 1 98.31 53 ASP B O 1
ATOM 4155 N N . HIS B 1 54 ? 19.859 25.391 7.184 1 97.81 54 HIS B N 1
ATOM 4156 C CA . HIS B 1 54 ? 18.953 24.859 8.203 1 97.81 54 HIS B CA 1
ATOM 4157 C C . HIS B 1 54 ? 19.125 25.594 9.523 1 97.81 54 HIS B C 1
ATOM 4159 O O . HIS B 1 54 ? 18.172 25.734 10.297 1 97.81 54 HIS B O 1
ATOM 4165 N N . LYS B 1 55 ? 20.297 26.031 9.797 1 97.81 55 LYS B N 1
ATOM 4166 C CA . LYS B 1 55 ? 20.531 26.781 11.031 1 97.81 55 LYS B CA 1
ATOM 4167 C C . LYS B 1 55 ? 19.797 28.109 11.016 1 97.81 55 LYS B C 1
ATOM 4169 O O . LYS B 1 55 ? 19.25 28.547 12.031 1 97.81 55 LYS B O 1
ATOM 4174 N N . TRP B 1 56 ? 19.875 28.766 9.891 1 98.31 56 TRP B N 1
ATOM 4175 C CA . TRP B 1 56 ? 19.125 30.016 9.75 1 98.31 56 TRP B CA 1
ATOM 4176 C C . TRP B 1 56 ? 17.625 29.781 9.922 1 98.31 56 TRP B C 1
ATOM 4178 O O . TRP B 1 56 ? 16.953 30.516 10.641 1 98.31 56 TRP B O 1
ATOM 4188 N N . GLN B 1 57 ? 17.109 28.734 9.25 1 98.31 57 GLN B N 1
ATOM 4189 C CA . GLN B 1 57 ? 15.695 28.391 9.375 1 98.31 57 GLN B CA 1
ATOM 4190 C C . GLN B 1 57 ? 15.312 28.172 10.836 1 98.31 57 GLN B C 1
ATOM 4192 O O . GLN B 1 57 ? 14.289 28.672 11.297 1 98.31 57 GLN B O 1
ATOM 4197 N N . MET B 1 58 ? 16.156 27.422 11.547 1 97 58 MET B N 1
ATOM 4198 C CA . MET B 1 58 ? 15.875 27.109 12.945 1 97 58 MET B CA 1
ATOM 4199 C C . MET B 1 58 ? 15.891 28.375 13.797 1 97 58 MET B C 1
ATOM 4201 O O . MET B 1 58 ? 15 28.578 14.625 1 97 58 MET B O 1
ATOM 4205 N N . LYS B 1 59 ? 16.844 29.172 13.555 1 97.19 59 LYS B N 1
ATOM 4206 C CA . LYS B 1 59 ? 17 30.406 14.32 1 97.19 59 LYS B CA 1
ATOM 4207 C C . LYS B 1 59 ? 15.828 31.344 14.078 1 97.19 59 LYS B C 1
ATOM 4209 O O . LYS B 1 59 ? 15.383 32.031 14.992 1 97.19 59 LYS B O 1
ATOM 4214 N N . GLN B 1 60 ? 15.336 31.375 12.891 1 97.19 60 GLN B N 1
ATOM 4215 C CA . GLN B 1 60 ? 14.297 32.312 12.508 1 97.19 60 GLN B CA 1
ATOM 4216 C C . GLN B 1 60 ? 12.906 31.734 12.703 1 97.19 60 GLN B C 1
ATOM 4218 O O . GLN B 1 60 ? 11.906 32.375 12.398 1 97.19 60 GLN B O 1
ATOM 4223 N N . THR B 1 61 ? 12.828 30.531 13.164 1 97.62 61 THR B N 1
ATOM 4224 C CA . THR B 1 61 ? 11.539 29.922 13.438 1 97.62 61 THR B CA 1
ATOM 4225 C C . THR B 1 61 ? 10.789 30.688 14.516 1 97.62 61 THR B C 1
ATOM 4227 O O . THR B 1 61 ? 11.375 31.094 15.523 1 97.62 61 THR B O 1
ATOM 4230 N N . ILE B 1 62 ? 9.508 30.906 14.281 1 97.19 62 ILE B N 1
ATOM 4231 C CA . ILE B 1 62 ? 8.68 31.703 15.188 1 97.19 62 ILE B CA 1
ATOM 4232 C C . ILE B 1 62 ? 8.008 30.766 16.203 1 97.19 62 ILE B C 1
ATOM 4234 O O . ILE B 1 62 ? 7.305 29.828 15.828 1 97.19 62 ILE B O 1
ATOM 4238 N N . THR B 1 63 ? 8.18 31.047 17.469 1 95.94 63 THR B N 1
ATOM 4239 C CA . THR B 1 63 ? 7.68 30.156 18.516 1 95.94 63 THR B CA 1
ATOM 4240 C C . THR B 1 63 ? 6.754 30.906 19.469 1 95.94 63 THR B C 1
ATOM 4242 O O . THR B 1 63 ? 6.402 30.391 20.531 1 95.94 63 THR B O 1
ATOM 4245 N N . ARG B 1 64 ? 6.449 32.156 19.109 1 95.81 64 ARG B N 1
ATOM 4246 C CA . ARG B 1 64 ? 5.527 32.938 19.906 1 95.81 64 ARG B CA 1
ATOM 4247 C C . ARG B 1 64 ? 4.426 33.531 19.047 1 95.81 64 ARG B C 1
ATOM 4249 O O . ARG B 1 64 ? 4.684 34 17.922 1 95.81 64 ARG B O 1
ATOM 4256 N N . VAL B 1 65 ? 3.279 33.656 19.641 1 95.56 65 VAL B N 1
ATOM 4257 C CA . VAL B 1 65 ? 2.104 34.125 18.922 1 95.56 65 VAL B CA 1
ATOM 4258 C C . VAL B 1 65 ? 2.277 35.594 18.547 1 95.56 65 VAL B C 1
ATOM 4260 O O . VAL B 1 65 ? 1.987 36 17.406 1 95.56 65 VAL B O 1
ATOM 4263 N N . ASP B 1 66 ? 2.777 36.406 19.469 1 95.75 66 ASP B N 1
ATOM 4264 C CA . ASP B 1 66 ? 2.922 37.844 19.219 1 95.75 66 ASP B CA 1
ATOM 4265 C C . ASP B 1 66 ? 3.904 38.094 18.078 1 95.75 66 ASP B C 1
ATOM 4267 O O . ASP B 1 66 ? 3.688 39 17.25 1 95.75 66 ASP B O 1
ATOM 4271 N N . LYS B 1 67 ? 4.938 37.312 18.016 1 96.06 67 LYS B N 1
ATOM 4272 C CA . LYS B 1 67 ? 5.926 37.438 16.953 1 96.06 67 LYS B CA 1
ATOM 4273 C C . LYS B 1 67 ? 5.34 37.031 15.602 1 96.06 67 LYS B C 1
ATOM 4275 O O . LYS B 1 67 ? 5.645 37.656 14.57 1 96.06 67 LYS B O 1
ATOM 4280 N N . LEU B 1 68 ? 4.57 35.969 15.617 1 96.56 68 LEU B N 1
ATOM 4281 C CA . LEU B 1 68 ? 3.908 35.562 14.391 1 96.56 68 LEU B CA 1
ATOM 4282 C C . LEU 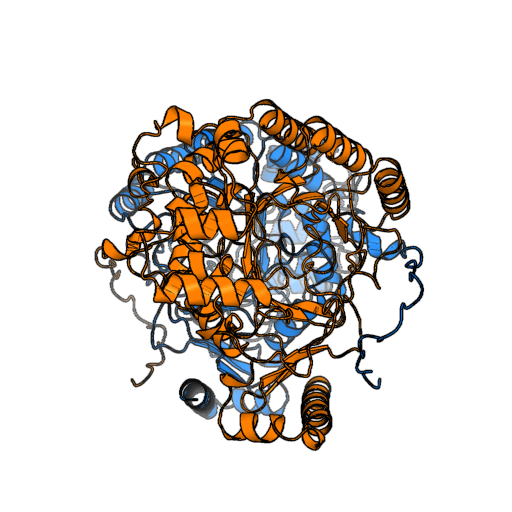B 1 68 ? 2.98 36.656 13.867 1 96.56 68 LEU B C 1
ATOM 4284 O O . LEU B 1 68 ? 3.035 37 12.695 1 96.56 68 LEU B O 1
ATOM 4288 N N . LEU B 1 69 ? 2.168 37.188 14.773 1 96.06 69 LEU B N 1
ATOM 4289 C CA . LEU B 1 69 ? 1.202 38.219 14.383 1 96.06 69 LEU B CA 1
ATOM 4290 C C . LEU B 1 69 ? 1.911 39.469 13.891 1 96.06 69 LEU B C 1
ATOM 4292 O O . LEU B 1 69 ? 1.454 40.094 12.945 1 96.06 69 LEU B O 1
ATOM 4296 N N . ALA B 1 70 ? 3.002 39.781 14.516 1 95 70 ALA B N 1
ATOM 4297 C CA . ALA B 1 70 ? 3.805 40.906 14.07 1 95 70 ALA B CA 1
ATOM 4298 C C . ALA B 1 70 ? 4.344 40.688 12.656 1 95 70 ALA B C 1
ATOM 4300 O O . ALA B 1 70 ? 4.352 41.594 11.836 1 95 70 ALA B O 1
ATOM 4301 N N . ALA B 1 71 ? 4.777 39.5 12.414 1 93.38 71 ALA B N 1
ATOM 4302 C CA . ALA B 1 71 ? 5.336 39.156 11.109 1 93.38 71 ALA B CA 1
ATOM 4303 C C . ALA B 1 71 ? 4.266 39.219 10.023 1 93.38 71 ALA B C 1
ATOM 4305 O O . ALA B 1 71 ? 4.578 39.438 8.852 1 93.38 71 ALA B O 1
ATOM 4306 N N . LEU B 1 72 ? 3.039 39.062 10.391 1 94.5 72 LEU B N 1
ATOM 4307 C CA . LEU B 1 72 ? 1.946 39 9.43 1 94.5 72 LEU B CA 1
ATOM 4308 C C . LEU B 1 72 ? 1.388 40.375 9.156 1 94.5 72 LEU B C 1
ATOM 4310 O O . LEU B 1 72 ? 0.633 40.594 8.203 1 94.5 72 LEU B O 1
ATOM 4314 N N . GLN B 1 73 ? 1.877 41.281 10.023 1 91.56 73 GLN B N 1
ATOM 4315 C CA . GLN B 1 73 ? 1.394 42.656 9.836 1 91.56 73 GLN B CA 1
ATOM 4316 C C . GLN B 1 73 ? 1.742 43.156 8.445 1 91.56 73 GLN B C 1
ATOM 4318 O O . GLN B 1 73 ? 2.881 43.031 7.992 1 91.56 73 GLN B O 1
ATOM 4323 N N . GLY B 1 74 ? 0.858 43.688 7.73 1 89.38 74 GLY B N 1
ATOM 4324 C CA . GLY B 1 74 ? 1.067 44.219 6.395 1 89.38 74 GLY B CA 1
ATOM 4325 C C . GLY B 1 74 ? 0.796 43.219 5.301 1 89.38 74 GLY B C 1
ATOM 4326 O O . GLY B 1 74 ? 0.627 43.562 4.133 1 89.38 74 GLY B O 1
ATOM 4327 N N . LEU B 1 75 ? 0.782 41.969 5.711 1 94.06 75 LEU B N 1
ATOM 4328 C CA . LEU B 1 75 ? 0.528 40.906 4.734 1 94.06 75 LEU B CA 1
ATOM 4329 C C . LEU B 1 75 ? -0.957 40.562 4.676 1 94.06 75 LEU B C 1
ATOM 4331 O O . LEU B 1 75 ? -1.456 40.125 3.643 1 94.06 75 LEU B O 1
ATOM 4335 N N . VAL B 1 76 ? -1.604 40.781 5.812 1 96.88 76 VAL B N 1
ATOM 4336 C CA . VAL B 1 76 ? -3.008 40.406 5.914 1 96.88 76 VAL B CA 1
ATOM 4337 C C . VAL B 1 76 ? -3.818 41.562 6.496 1 96.88 76 VAL B C 1
ATOM 4339 O O . VAL B 1 76 ? -3.252 42.562 6.953 1 96.88 76 VAL B O 1
ATOM 4342 N N . SER B 1 77 ? -5.125 41.5 6.527 1 96.94 77 SER B N 1
ATOM 4343 C CA . SER B 1 77 ? -6 42.531 7.059 1 96.94 77 SER B CA 1
ATOM 4344 C C . SER B 1 77 ? -5.945 42.562 8.586 1 96.94 77 SER B C 1
ATOM 4346 O O . SER B 1 77 ? -5.613 41.562 9.227 1 96.94 77 SER B O 1
ATOM 4348 N N . PRO B 1 78 ? -6.262 43.719 9.188 1 96.75 78 PRO B N 1
ATOM 4349 C CA . PRO B 1 78 ? -6.367 43.781 10.641 1 96.75 78 PRO B CA 1
ATOM 4350 C C . PRO B 1 78 ? -7.387 42.812 11.219 1 96.75 78 PRO B C 1
ATOM 4352 O O . PRO B 1 78 ? -7.191 42.281 12.312 1 96.75 78 PRO B O 1
ATOM 4355 N N . GLN B 1 79 ? -8.367 42.594 10.438 1 97.44 79 GLN B N 1
ATOM 4356 C CA . GLN B 1 79 ? -9.383 41.656 10.875 1 97.44 79 GLN B CA 1
ATOM 4357 C C . GLN B 1 79 ? -8.812 40.25 11.023 1 97.44 79 GLN B C 1
ATOM 4359 O O . GLN B 1 79 ? -9.141 39.531 11.969 1 97.44 79 GLN B O 1
ATOM 4364 N N . PHE B 1 80 ? -8.008 39.812 10.117 1 97.94 80 PHE B N 1
ATOM 4365 C CA . PHE B 1 80 ? -7.375 38.5 10.172 1 97.94 80 PHE B CA 1
ATOM 4366 C C . PHE B 1 80 ? -6.473 38.375 11.398 1 97.94 80 PHE B C 1
ATOM 4368 O O . PHE B 1 80 ? -6.441 37.344 12.062 1 97.94 80 PHE B O 1
ATOM 4375 N N . ILE B 1 81 ? -5.75 39.469 11.711 1 97.56 81 ILE B N 1
ATOM 4376 C CA . ILE B 1 81 ? -4.836 39.469 12.852 1 97.56 81 ILE B CA 1
ATOM 4377 C C . ILE B 1 81 ? -5.613 39.25 14.141 1 97.56 81 ILE B C 1
ATOM 4379 O O . ILE B 1 81 ? -5.227 38.406 14.961 1 97.56 81 ILE B O 1
ATOM 4383 N N . VAL B 1 82 ? -6.715 39.906 14.297 1 97.44 82 VAL B N 1
ATOM 4384 C CA . VAL B 1 82 ? -7.555 39.75 15.477 1 97.44 82 VAL B CA 1
ATOM 4385 C C . VAL B 1 82 ? -8.125 38.344 15.531 1 97.44 82 VAL B C 1
ATOM 4387 O O . VAL B 1 82 ? -8.141 37.719 16.594 1 97.44 82 VAL B O 1
ATOM 4390 N N . ASP B 1 83 ? -8.539 37.844 14.422 1 98 83 ASP B N 1
ATOM 4391 C CA . ASP B 1 83 ? -9.125 36.531 14.312 1 98 83 ASP B CA 1
ATOM 4392 C C . ASP B 1 83 ? -8.109 35.438 14.695 1 98 83 ASP B C 1
ATOM 4394 O O . ASP B 1 83 ? -8.43 34.531 15.445 1 98 83 ASP B O 1
ATOM 4398 N N . ALA B 1 84 ? -6.91 35.594 14.273 1 97.56 84 ALA B N 1
ATOM 4399 C CA . ALA B 1 84 ? -5.844 34.625 14.57 1 97.56 84 ALA B CA 1
ATOM 4400 C C . ALA B 1 84 ? -5.438 34.688 16.031 1 97.56 84 ALA B C 1
ATOM 4402 O O . ALA B 1 84 ? -5.211 33.656 16.672 1 97.56 84 ALA B O 1
ATOM 4403 N N . GLU B 1 85 ? -5.312 35.906 16.516 1 96.62 85 GLU B N 1
ATOM 4404 C CA . GLU B 1 85 ? -4.973 36.094 17.922 1 96.62 85 GLU B CA 1
ATOM 4405 C C . GLU B 1 85 ? -5.969 35.375 18.828 1 96.62 85 GLU B C 1
ATOM 4407 O O . GLU B 1 85 ? -5.57 34.625 19.734 1 96.62 85 GLU B O 1
ATOM 4412 N N . GLU B 1 86 ? -7.211 35.594 18.547 1 95.75 86 GLU B N 1
ATOM 4413 C CA . GLU B 1 86 ? -8.258 34.938 19.312 1 95.75 86 GLU B CA 1
ATOM 4414 C C . GLU B 1 86 ? -8.227 33.438 19.094 1 95.75 86 GLU B C 1
ATOM 4416 O O . GLU B 1 86 ? -8.508 32.656 20.016 1 95.75 86 GLU B O 1
ATOM 4421 N N . GLY B 1 87 ? -7.93 33.031 17.922 1 95 87 GLY B N 1
ATOM 4422 C CA . GLY B 1 87 ? -7.793 31.625 17.641 1 95 87 GLY B CA 1
ATOM 4423 C C . GLY B 1 87 ? -6.738 30.938 18.484 1 95 87 GLY B C 1
ATOM 4424 O O . GLY B 1 87 ? -6.965 29.844 19.016 1 95 87 GLY B O 1
ATOM 4425 N N . PHE B 1 88 ? -5.602 31.547 18.641 1 93.44 88 PHE B N 1
ATOM 4426 C CA . PHE B 1 88 ? -4.5 30.969 19.406 1 93.44 88 PHE B CA 1
ATOM 4427 C C . PHE B 1 88 ? -4.855 30.891 20.875 1 93.44 88 PHE B C 1
ATOM 4429 O O . PHE B 1 88 ? -4.359 30.016 21.594 1 93.44 88 PHE B O 1
ATOM 4436 N N . ARG B 1 89 ? -5.758 31.703 21.344 1 89.44 89 ARG B N 1
ATOM 4437 C CA . ARG B 1 89 ? -6.16 31.688 22.75 1 89.44 89 ARG B CA 1
ATOM 4438 C C . ARG B 1 89 ? -6.883 30.375 23.078 1 89.44 89 ARG B C 1
ATOM 4440 O O . ARG B 1 89 ? -6.855 29.922 24.234 1 89.44 89 ARG B O 1
ATOM 4447 N N . HIS B 1 90 ? -7.391 29.781 22.094 1 86.06 90 HIS B N 1
ATOM 4448 C CA . HIS B 1 90 ? -8.188 28.578 22.328 1 86.06 90 HIS B CA 1
ATOM 4449 C C . HIS B 1 90 ? -7.516 27.344 21.75 1 86.06 90 HIS B C 1
ATOM 4451 O O . HIS B 1 90 ? -8.047 26.234 21.844 1 86.06 90 HIS B O 1
ATOM 4457 N N . ALA B 1 91 ? -6.375 27.547 21.188 1 85.25 91 ALA B N 1
ATOM 4458 C CA . ALA B 1 91 ? -5.715 26.438 20.5 1 85.25 91 ALA B CA 1
ATOM 4459 C C . ALA B 1 91 ? -4.988 25.531 21.484 1 85.25 91 ALA B C 1
ATOM 4461 O O . ALA B 1 91 ? -4.375 26.016 22.453 1 85.25 91 ALA B O 1
ATOM 4462 N N . PRO B 1 92 ? -5.086 24.266 21.219 1 79.56 92 PRO B N 1
ATOM 4463 C CA . PRO B 1 92 ? -4.418 23.328 22.125 1 79.56 92 PRO B CA 1
ATOM 4464 C C . PRO B 1 92 ? -2.918 23.219 21.859 1 79.56 92 PRO B C 1
ATOM 4466 O O . PRO B 1 92 ? -2.18 22.656 22.672 1 79.56 92 PRO B O 1
ATOM 4469 N N . MET B 1 93 ? -2.48 23.688 20.812 1 86.62 93 MET B N 1
ATOM 4470 C CA . MET B 1 93 ? -1.076 23.547 20.438 1 86.62 93 MET B CA 1
ATOM 4471 C C . MET B 1 93 ? -0.373 24.891 20.438 1 86.62 93 MET B C 1
ATOM 4473 O O . MET B 1 93 ? -0.963 25.906 20.047 1 86.62 93 MET B O 1
ATOM 4477 N N . ALA B 1 94 ? 0.913 24.844 20.812 1 89 94 ALA B N 1
ATOM 4478 C CA . ALA B 1 94 ? 1.759 26.031 20.703 1 89 94 ALA B CA 1
ATOM 4479 C C . ALA B 1 94 ? 2.076 26.344 19.25 1 89 94 ALA B C 1
ATOM 4481 O O . ALA B 1 94 ? 1.806 25.531 18.359 1 89 94 ALA B O 1
ATOM 4482 N N . VAL B 1 95 ? 2.504 27.547 19.125 1 93.69 95 VAL B N 1
ATOM 4483 C CA . VAL B 1 95 ? 2.875 27.938 17.766 1 93.69 95 VAL B CA 1
ATOM 4484 C C . VAL B 1 95 ? 4.348 27.625 17.516 1 93.69 95 VAL B C 1
ATOM 4486 O O . VAL B 1 95 ? 5.184 27.781 18.406 1 93.69 95 VAL B O 1
ATOM 4489 N N . ARG B 1 96 ? 4.676 27.109 16.422 1 95.81 96 ARG B N 1
ATOM 4490 C CA . ARG B 1 96 ? 6.02 26.938 15.867 1 95.81 96 ARG B CA 1
ATOM 4491 C C . ARG B 1 96 ? 5.98 26.844 14.344 1 95.81 96 ARG B C 1
ATOM 4493 O O . ARG B 1 96 ? 5.426 25.891 13.789 1 95.81 96 ARG B O 1
ATOM 4500 N N . VAL B 1 97 ? 6.48 27.859 13.703 1 96.56 97 VAL B N 1
ATOM 4501 C CA . VAL B 1 97 ? 6.414 27.906 12.25 1 96.56 97 VAL B CA 1
ATOM 4502 C C . VAL B 1 97 ? 7.738 28.422 11.688 1 96.56 97 VAL B C 1
ATOM 4504 O O . VAL B 1 97 ? 8.242 29.453 12.133 1 96.56 97 VAL B O 1
ATOM 4507 N N . SER B 1 98 ? 8.289 27.719 10.75 1 97.31 98 SER B N 1
ATOM 4508 C CA . SER B 1 98 ? 9.555 28.094 10.125 1 97.31 98 SER B CA 1
ATOM 4509 C C . SER B 1 98 ? 9.344 29.156 9.047 1 97.31 98 SER B C 1
ATOM 4511 O O . SER B 1 98 ? 8.234 29.312 8.531 1 97.31 98 SER B O 1
ATOM 4513 N N . PRO B 1 99 ? 10.453 29.891 8.641 1 97.75 99 PRO B N 1
ATOM 4514 C CA . PRO B 1 99 ? 10.367 30.797 7.496 1 97.75 99 PRO B CA 1
ATOM 4515 C C . PRO B 1 99 ? 9.93 30.109 6.211 1 97.75 99 PRO B C 1
ATOM 4517 O O . PRO B 1 99 ? 9.148 30.656 5.434 1 97.75 99 PRO B O 1
ATOM 4520 N N . TYR B 1 100 ? 10.367 28.938 6.016 1 98.44 100 TYR B N 1
ATOM 4521 C CA . TYR B 1 100 ? 10.008 28.172 4.832 1 98.44 100 TYR B CA 1
ATOM 4522 C C . TYR B 1 100 ? 8.5 27.953 4.762 1 98.44 100 TYR B C 1
ATOM 4524 O O . TYR B 1 100 ? 7.867 28.281 3.752 1 98.44 100 TYR B O 1
ATOM 4532 N N . LEU B 1 101 ? 7.934 27.438 5.828 1 97.81 101 LEU B N 1
ATOM 4533 C CA . LEU B 1 101 ? 6.504 27.172 5.867 1 97.81 101 LEU B CA 1
ATOM 4534 C C . LEU B 1 101 ? 5.695 28.453 5.699 1 97.81 101 LEU B C 1
ATOM 4536 O O . LEU B 1 101 ? 4.723 28.484 4.941 1 97.81 101 LEU B O 1
ATOM 4540 N N . LEU B 1 102 ? 6.109 29.484 6.387 1 97.19 102 LEU B N 1
ATOM 4541 C CA . LEU B 1 102 ? 5.422 30.766 6.305 1 97.19 102 LEU B CA 1
ATOM 4542 C C . LEU B 1 102 ? 5.43 31.297 4.875 1 97.19 102 LEU B C 1
ATOM 4544 O O . LEU B 1 102 ? 4.477 31.953 4.449 1 97.19 102 LEU B O 1
ATOM 4548 N N . SER B 1 103 ? 6.484 31 4.184 1 97.94 103 SER B N 1
ATOM 4549 C CA . SER B 1 103 ? 6.668 31.516 2.832 1 97.94 103 SER B CA 1
ATOM 4550 C C . SER B 1 103 ? 5.812 30.75 1.828 1 97.94 103 SER B C 1
ATOM 4552 O O . SER B 1 103 ? 5.637 31.188 0.691 1 97.94 103 SER B O 1
ATOM 4554 N N . LEU B 1 104 ? 5.25 29.625 2.24 1 98.31 104 LEU B N 1
ATOM 4555 C CA . LEU B 1 104 ? 4.453 28.812 1.329 1 98.31 104 LEU B CA 1
ATOM 4556 C C . LEU B 1 104 ? 2.982 29.219 1.392 1 98.31 104 LEU B C 1
ATOM 4558 O O . LEU B 1 104 ? 2.201 28.859 0.507 1 98.31 104 LEU B O 1
ATOM 4562 N N . VAL B 1 105 ? 2.578 29.922 2.389 1 98.12 105 VAL B N 1
ATOM 4563 C CA . VAL B 1 105 ? 1.19 30.328 2.564 1 98.12 105 VAL B CA 1
ATOM 4564 C C . VAL B 1 105 ? 0.859 31.453 1.59 1 98.12 105 VAL B C 1
ATOM 4566 O O . VAL B 1 105 ? 1.659 32.375 1.399 1 98.12 105 VAL B O 1
ATOM 4569 N N . ASP B 1 106 ? -0.259 31.391 0.953 1 97.75 106 ASP B N 1
ATOM 4570 C CA . ASP B 1 106 ? -0.762 32.5 0.148 1 97.75 106 ASP B CA 1
ATOM 4571 C C . ASP B 1 106 ? -1.453 33.531 1.021 1 97.75 106 ASP B C 1
ATOM 4573 O O . ASP B 1 106 ? -2.666 33.469 1.23 1 97.75 106 ASP B O 1
ATOM 4577 N N . TRP B 1 107 ? -0.805 34.531 1.377 1 97.12 107 TRP B N 1
ATOM 4578 C CA . TRP B 1 107 ? -1.29 35.531 2.328 1 97.12 107 TRP B CA 1
ATOM 4579 C C . TRP B 1 107 ? -2.25 36.5 1.654 1 97.12 107 TRP B C 1
ATOM 4581 O O . TRP B 1 107 ? -2.873 37.344 2.322 1 97.12 107 TRP B O 1
ATOM 4591 N N . THR B 1 108 ? -2.398 36.375 0.344 1 96.5 108 THR B N 1
ATOM 4592 C CA . THR B 1 108 ? -3.424 37.156 -0.335 1 96.5 108 THR B CA 1
ATOM 4593 C C . THR B 1 108 ? -4.805 36.531 -0.131 1 96.5 108 THR B C 1
ATOM 4595 O O . THR B 1 108 ? -5.824 37.188 -0.346 1 96.5 108 THR B O 1
ATOM 4598 N N . LYS B 1 109 ? -4.82 35.281 0.256 1 97.31 109 LYS B N 1
ATOM 4599 C CA . LYS B 1 109 ? -6.047 34.562 0.583 1 97.31 109 LYS B CA 1
ATOM 4600 C C . LYS B 1 109 ? -5.867 33.719 1.844 1 97.31 109 LYS B C 1
ATOM 4602 O O . LYS B 1 109 ? -6.129 32.5 1.833 1 97.31 109 LYS B O 1
ATOM 4607 N N . PRO B 1 110 ? -5.582 34.375 2.934 1 97.19 110 PRO B N 1
ATOM 4608 C CA . PRO B 1 110 ? -5.172 33.625 4.133 1 97.19 110 PRO B CA 1
ATOM 4609 C C . PRO B 1 110 ? -6.301 32.781 4.723 1 97.19 110 PRO B C 1
ATOM 4611 O O . PRO B 1 110 ? -6.039 31.766 5.371 1 97.19 110 PRO B O 1
ATOM 4614 N N . TYR B 1 111 ? -7.551 33.125 4.504 1 97.44 111 TYR B N 1
ATOM 4615 C CA . TYR B 1 111 ? -8.664 32.375 5.066 1 97.44 111 TYR B CA 1
ATOM 4616 C C . TYR B 1 111 ? -8.828 31.031 4.355 1 97.44 111 TYR B C 1
ATOM 4618 O O . TYR B 1 111 ? -9.219 30.031 4.973 1 97.44 111 TYR B O 1
ATOM 4626 N N . GLU B 1 112 ? -8.422 30.984 3.105 1 97 112 GLU B N 1
ATOM 4627 C CA . GLU B 1 112 ? -8.688 29.797 2.289 1 97 112 GLU B CA 1
ATOM 4628 C C . GLU B 1 112 ? -7.43 28.953 2.121 1 97 112 GLU B C 1
ATOM 4630 O O . GLU B 1 112 ? -7.492 27.828 1.63 1 97 112 GLU B O 1
ATOM 4635 N N . ASP B 1 113 ? -6.336 29.531 2.549 1 98.44 113 ASP B N 1
ATOM 4636 C CA . ASP B 1 113 ? -5.074 28.844 2.268 1 98.44 113 ASP B CA 1
ATOM 4637 C C . ASP B 1 113 ? -4.977 27.531 3.041 1 98.44 113 ASP B C 1
ATOM 4639 O O . ASP B 1 113 ? -5.102 27.516 4.266 1 98.44 113 ASP B O 1
ATOM 4643 N N . PRO B 1 114 ? -4.691 26.422 2.338 1 98.56 114 PRO B N 1
ATOM 4644 C CA . PRO B 1 114 ? -4.66 25.109 2.984 1 98.56 114 PRO B CA 1
ATOM 4645 C C . PRO B 1 114 ? -3.518 24.969 3.988 1 98.56 114 PRO B C 1
ATOM 4647 O O . PRO B 1 114 ? -3.635 24.219 4.965 1 98.56 114 PRO B O 1
ATOM 4650 N N . LEU B 1 115 ? -2.416 25.609 3.771 1 98.38 115 LEU B N 1
ATOM 4651 C CA . LEU B 1 115 ? -1.306 25.516 4.711 1 98.38 115 LEU B CA 1
ATOM 4652 C C . LEU B 1 115 ? -1.589 26.328 5.973 1 98.38 115 LEU B C 1
ATOM 4654 O O . LEU B 1 115 ? -1.378 25.844 7.086 1 98.38 115 LEU B O 1
ATOM 4658 N N . ARG B 1 116 ? -2.109 27.547 5.797 1 98 116 ARG B N 1
ATOM 4659 C CA . ARG B 1 116 ? -2.516 28.328 6.957 1 98 116 ARG B CA 1
ATOM 4660 C C . ARG B 1 116 ? -3.486 27.547 7.836 1 98 116 ARG B C 1
ATOM 4662 O O . ARG B 1 116 ? -3.336 27.516 9.055 1 98 116 ARG B O 1
ATOM 4669 N N . ARG B 1 117 ? -4.387 26.844 7.281 1 97.56 117 ARG B N 1
ATOM 4670 C CA . ARG B 1 117 ? -5.426 26.109 7.988 1 97.56 117 ARG B CA 1
ATOM 4671 C C . ARG B 1 117 ? -4.824 25.047 8.898 1 97.56 117 ARG B C 1
ATOM 4673 O O . ARG B 1 117 ? -5.383 24.734 9.953 1 97.56 117 ARG B O 1
ATOM 4680 N N . GLN B 1 118 ? -3.691 24.531 8.555 1 97.69 118 GLN B N 1
ATOM 4681 C CA . GLN B 1 118 ? -3.08 23.422 9.297 1 97.69 118 GLN B CA 1
ATOM 4682 C C . GLN B 1 118 ? -2.34 23.938 10.531 1 97.69 118 GLN B C 1
ATOM 4684 O O . GLN B 1 118 ? -2.146 23.188 11.492 1 97.69 118 GLN B O 1
ATOM 4689 N N . PHE B 1 119 ? -1.939 25.25 10.531 1 96.56 119 PHE B N 1
ATOM 4690 C CA . PHE B 1 119 ? -0.932 25.625 11.523 1 96.56 119 PHE B CA 1
ATOM 4691 C C . PHE B 1 119 ? -1.362 26.859 12.297 1 96.56 119 PHE B C 1
ATOM 4693 O O . PHE B 1 119 ? -0.865 27.109 13.398 1 96.56 119 PHE B O 1
ATOM 4700 N N . ILE B 1 120 ? -2.236 27.672 11.695 1 96.88 120 ILE B N 1
ATOM 4701 C CA . ILE B 1 120 ? -2.654 28.906 12.328 1 96.88 120 ILE B CA 1
ATOM 4702 C C . ILE B 1 120 ? -4.164 28.891 12.555 1 96.88 120 ILE B C 1
ATOM 4704 O O . ILE B 1 120 ? -4.941 29.031 11.609 1 96.88 120 ILE B O 1
ATOM 4708 N N . PRO B 1 121 ? -4.586 28.781 13.734 1 96.06 121 PRO B N 1
ATOM 4709 C CA . PRO B 1 121 ? -6.016 28.703 14.031 1 96.06 121 PRO B CA 1
ATOM 4710 C C . PRO B 1 121 ? -6.715 30.062 13.914 1 96.06 121 PRO B C 1
ATOM 4712 O O . PRO B 1 121 ? -6.086 31.094 14.125 1 96.06 121 PRO B O 1
ATOM 4715 N N . LEU B 1 122 ? -7.945 30.062 13.602 1 96.88 122 LEU B N 1
ATOM 4716 C CA . LEU B 1 122 ? -8.82 31.234 13.594 1 96.88 122 LEU B CA 1
ATOM 4717 C C . LEU B 1 122 ? -10.016 31.031 14.516 1 96.88 122 LEU B C 1
ATOM 4719 O O . LEU B 1 122 ? -10.539 29.922 14.617 1 96.88 122 LEU B O 1
ATOM 4723 N N . SER B 1 123 ? -10.383 32.062 15.125 1 96.31 123 SER B N 1
ATOM 4724 C CA . SER B 1 123 ? -11.555 31.984 15.992 1 96.31 123 SER B CA 1
ATOM 4725 C C . SER B 1 123 ? -12.836 31.875 15.172 1 96.31 123 SER B C 1
ATOM 4727 O O . SER B 1 123 ? -13.766 31.172 15.57 1 96.31 123 SER B O 1
ATOM 4729 N N . SER B 1 124 ? -12.891 32.5 14.055 1 96.44 124 SER B N 1
ATOM 4730 C CA . SER B 1 124 ? -14.102 32.594 13.25 1 96.44 124 SER B CA 1
ATOM 4731 C C . SER B 1 124 ? -14.523 31.25 12.688 1 96.44 124 SER B C 1
ATOM 4733 O O . SER B 1 124 ? -15.695 31.062 12.352 1 96.44 124 SER B O 1
ATOM 4735 N N . THR B 1 125 ? -13.617 30.297 12.617 1 95 125 THR B N 1
ATOM 4736 C CA . THR B 1 125 ? -13.938 29.031 11.992 1 95 125 THR B CA 1
ATOM 4737 C C . THR B 1 125 ? -14.07 27.922 13.047 1 95 125 THR B C 1
ATOM 4739 O O . THR B 1 125 ? -14.391 26.781 12.719 1 95 125 THR B O 1
ATOM 4742 N N . ARG B 1 126 ? -13.906 28.266 14.227 1 94.31 126 ARG B N 1
ATOM 4743 C CA . ARG B 1 126 ? -13.922 27.281 15.297 1 94.31 126 ARG B CA 1
ATOM 4744 C C . ARG B 1 126 ? -15.305 26.672 15.469 1 94.31 126 ARG B C 1
ATOM 4746 O O . ARG B 1 126 ? -16.312 27.375 15.391 1 94.31 126 ARG B O 1
ATOM 4753 N N . LEU B 1 127 ? -15.359 25.375 15.641 1 95.38 127 LEU B N 1
ATOM 4754 C CA . LEU B 1 127 ? -16.578 24.625 15.914 1 95.38 127 LEU B CA 1
ATOM 4755 C C . LEU B 1 127 ? -16.484 23.906 17.25 1 95.38 127 LEU B C 1
ATOM 4757 O O . LEU B 1 127 ? -15.391 23.594 17.719 1 95.38 127 LEU B O 1
ATOM 4761 N N . PRO B 1 128 ? -17.672 23.703 17.891 1 94.31 128 PRO B N 1
ATOM 4762 C CA . PRO B 1 128 ? -17.641 22.891 19.109 1 94.31 128 PRO B CA 1
ATOM 4763 C C . PRO B 1 128 ? -17.125 21.469 18.859 1 94.31 128 PRO B C 1
ATOM 4765 O O . PRO B 1 128 ? -17.422 20.891 17.812 1 94.31 128 PRO B O 1
ATOM 4768 N N . ASP B 1 129 ? -16.406 21.016 19.859 1 93.44 129 ASP B N 1
ATOM 4769 C CA . ASP B 1 129 ? -15.898 19.641 19.766 1 93.44 129 ASP B CA 1
ATOM 4770 C C . ASP B 1 129 ? -17.047 18.641 19.734 1 93.44 129 ASP B C 1
ATOM 4772 O O . ASP B 1 129 ? -18.125 18.891 20.281 1 93.44 129 ASP B O 1
ATOM 4776 N N . HIS B 1 130 ? -16.844 17.547 19.047 1 95.44 130 HIS B N 1
ATOM 4777 C CA . HIS B 1 130 ? -17.797 16.453 19.047 1 95.44 130 HIS B CA 1
ATOM 4778 C C . HIS B 1 130 ? -18.016 15.898 20.453 1 95.44 130 HIS B C 1
ATOM 4780 O O . HIS B 1 130 ? -17.062 15.758 21.219 1 95.44 130 HIS B O 1
ATOM 4786 N N . PRO B 1 131 ? -19.234 15.531 20.797 1 95.12 131 PRO B N 1
ATOM 4787 C CA . PRO B 1 131 ? -19.516 15.031 22.141 1 95.12 131 PRO B CA 1
ATOM 4788 C C . PRO B 1 131 ? -18.828 13.703 22.438 1 95.12 131 PRO B C 1
ATOM 4790 O O . PRO B 1 131 ? -18.656 13.328 23.594 1 95.12 131 PRO B O 1
ATOM 4793 N N . GLN B 1 132 ? -18.438 13.023 21.422 1 92.75 132 GLN B N 1
ATOM 4794 C CA . GLN B 1 132 ? -17.797 11.719 21.594 1 92.75 132 GLN B CA 1
ATOM 4795 C C . GLN B 1 132 ? -16.281 11.852 21.656 1 92.75 132 GLN B C 1
ATOM 4797 O O . GLN B 1 132 ? -15.57 10.852 21.688 1 92.75 132 GLN B O 1
ATOM 4802 N N . LEU B 1 133 ? -15.75 13.086 21.688 1 90 133 LEU B N 1
ATOM 4803 C CA . LEU B 1 133 ? -14.32 13.312 21.812 1 90 133 LEU B CA 1
ATOM 4804 C C . LEU B 1 133 ? -13.797 12.828 23.156 1 90 133 LEU B C 1
ATOM 4806 O O . LEU B 1 133 ? -14.43 13.047 24.188 1 90 133 LEU B O 1
ATOM 4810 N N . ARG B 1 134 ? -12.719 12.109 23.109 1 80 134 ARG B N 1
ATOM 4811 C CA . ARG B 1 134 ? -11.992 11.711 24.312 1 80 134 ARG B CA 1
ATOM 4812 C C . ARG B 1 134 ? -10.523 12.117 24.219 1 80 134 ARG B C 1
ATOM 4814 O O . ARG B 1 134 ? -9.953 12.18 23.141 1 80 134 ARG B O 1
ATOM 4821 N N . PHE B 1 135 ? -10.047 12.305 25.547 1 73.25 135 PHE B N 1
ATOM 4822 C CA . PHE B 1 135 ? -8.617 12.602 25.609 1 73.25 135 PHE B CA 1
ATOM 4823 C C . PHE B 1 135 ? -7.793 11.359 25.281 1 73.25 135 PHE B C 1
ATOM 4825 O O . PHE B 1 135 ? -8.164 10.242 25.656 1 73.25 135 PHE B O 1
ATOM 4832 N N . ASP B 1 136 ? -6.895 11.312 24.422 1 71.44 136 ASP B N 1
ATOM 4833 C CA . ASP B 1 136 ? -6.16 10.164 23.891 1 71.44 136 ASP B CA 1
ATOM 4834 C C . ASP B 1 136 ? -7.09 9.227 23.125 1 71.44 136 ASP B C 1
ATOM 4836 O O . ASP B 1 136 ? -7.215 8.047 23.484 1 71.44 136 ASP B O 1
ATOM 4840 N N . SER B 1 137 ? -7.641 9.664 22.281 1 73.06 137 SER B N 1
ATOM 4841 C CA . SER B 1 137 ? -8.703 9.039 21.5 1 73.06 137 SER B CA 1
ATOM 4842 C C . SER B 1 137 ? -8.281 7.66 21 1 73.06 137 SER B C 1
ATOM 4844 O O . SER B 1 137 ? -9.117 6.773 20.828 1 73.06 137 SER B O 1
ATOM 4846 N N . LEU B 1 138 ? -6.977 7.465 20.938 1 72.88 138 LEU B N 1
ATOM 4847 C CA . LEU B 1 138 ? -6.512 6.207 20.359 1 72.88 138 LEU B CA 1
ATOM 4848 C C . LEU B 1 138 ? -6.047 5.25 21.453 1 72.88 138 LEU B C 1
ATOM 4850 O O . LEU B 1 138 ? -5.625 4.129 21.172 1 72.88 138 LEU B O 1
ATOM 4854 N N . ASN B 1 139 ? -6.094 5.676 22.75 1 74.06 139 ASN B N 1
ATOM 4855 C CA . ASN B 1 139 ? -5.711 4.859 23.906 1 74.06 139 ASN B CA 1
ATOM 4856 C C . ASN B 1 139 ? -4.238 4.469 23.844 1 74.06 139 ASN B C 1
ATOM 4858 O O . ASN B 1 139 ? -3.889 3.314 24.094 1 74.06 139 ASN B O 1
ATOM 4862 N N . GLU B 1 140 ? -3.387 5.363 23.484 1 76.38 140 GLU B N 1
ATOM 4863 C CA . GLU B 1 140 ? -1.954 5.098 23.375 1 76.38 140 GLU B CA 1
ATOM 4864 C C . GLU B 1 140 ? -1.338 4.82 24.734 1 76.38 140 GLU B C 1
ATOM 4866 O O . GLU B 1 140 ? -0.453 3.973 24.859 1 76.38 140 GLU B O 1
ATOM 4871 N N . GLN B 1 141 ? -1.766 5.5 25.719 1 75.69 141 GLN B N 1
ATOM 4872 C CA . GLN B 1 141 ? -1.229 5.32 27.062 1 75.69 141 GLN B CA 1
ATOM 4873 C C . GLN B 1 141 ? -1.646 3.973 27.641 1 75.69 141 GLN B C 1
ATOM 4875 O O . GLN B 1 141 ? -0.859 3.316 28.328 1 75.69 141 GLN B O 1
ATOM 4880 N N . GLY B 1 142 ? -2.816 3.553 27.344 1 78.81 142 GLY B N 1
ATOM 4881 C CA . GLY B 1 142 ? -3.297 2.26 27.797 1 78.81 142 GLY B CA 1
ATOM 4882 C C . GLY B 1 142 ? -2.539 1.093 27.188 1 78.81 142 GLY B C 1
ATOM 4883 O O . GLY B 1 142 ? -2.422 0.033 27.812 1 78.81 142 GLY B O 1
ATOM 4884 N N . ASP B 1 143 ? -1.946 1.354 26.125 1 81.56 143 ASP B N 1
ATOM 4885 C CA . ASP B 1 143 ? -1.218 0.309 25.406 1 81.56 143 ASP B CA 1
ATOM 4886 C C . ASP B 1 143 ? 0.291 0.482 25.578 1 81.56 143 ASP B C 1
ATOM 4888 O O . ASP B 1 143 ? 1.071 -0.021 24.766 1 81.56 143 ASP B O 1
ATOM 4892 N N . ALA B 1 144 ? 0.708 1.17 26.656 1 87.25 144 ALA B N 1
ATOM 4893 C CA . ALA B 1 144 ? 2.129 1.446 26.844 1 87.25 144 ALA B CA 1
ATOM 4894 C C . ALA B 1 144 ? 2.701 0.608 27.984 1 87.25 144 ALA B C 1
ATOM 4896 O O . ALA B 1 144 ? 2.523 0.943 29.156 1 87.25 144 ALA B O 1
ATOM 4897 N N . PRO B 1 145 ? 3.459 -0.399 27.75 1 89.44 145 PRO B N 1
ATOM 4898 C CA . PRO B 1 145 ? 4.094 -1.186 28.797 1 89.44 145 PRO B CA 1
ATOM 4899 C C . PRO B 1 145 ? 5.176 -0.407 29.547 1 89.44 145 PRO B C 1
ATOM 4901 O O . PRO B 1 145 ? 5.438 -0.673 30.719 1 89.44 145 PRO B O 1
ATOM 4904 N N . VAL B 1 146 ? 5.879 0.492 28.812 1 90 146 VAL B N 1
ATOM 4905 C CA . VAL B 1 146 ? 6.84 1.427 29.391 1 90 146 VAL B CA 1
ATOM 4906 C C . VAL B 1 146 ? 6.566 2.836 28.859 1 90 146 VAL B C 1
ATOM 4908 O O . VAL B 1 146 ? 5.98 3.004 27.797 1 90 146 VAL B O 1
ATOM 4911 N N . GLN B 1 147 ? 6.969 3.775 29.625 1 88.12 147 GLN B N 1
ATOM 4912 C CA . GLN B 1 147 ? 6.684 5.152 29.234 1 88.12 147 GLN B CA 1
ATOM 4913 C C . GLN B 1 147 ? 7.312 5.484 27.875 1 88.12 147 GLN B C 1
ATOM 4915 O O . GLN B 1 147 ? 8.523 5.344 27.703 1 88.12 147 GLN B O 1
ATOM 4920 N N . GLY B 1 148 ? 6.441 5.828 26.969 1 90.25 148 GLY B N 1
ATOM 4921 C CA . GLY B 1 148 ? 6.934 6.277 25.672 1 90.25 148 GLY B CA 1
ATOM 4922 C C . GLY B 1 148 ? 6.957 5.172 24.625 1 90.25 148 GLY B C 1
ATOM 4923 O O . GLY B 1 148 ? 7.461 5.371 23.531 1 90.25 148 GLY B O 1
ATOM 4924 N N . LEU B 1 149 ? 6.504 4.004 25.031 1 93.62 149 LEU B N 1
ATOM 4925 C CA . LEU B 1 149 ? 6.398 2.916 24.062 1 93.62 149 LEU B CA 1
ATOM 4926 C C . LEU B 1 149 ? 4.98 2.357 24.031 1 93.62 149 LEU B C 1
ATOM 4928 O O . LEU B 1 149 ? 4.492 1.821 25.016 1 93.62 149 LEU B O 1
ATOM 4932 N N . THR B 1 150 ? 4.348 2.48 22.891 1 91.06 150 THR B N 1
ATOM 4933 C CA . THR B 1 150 ? 3.018 1.913 22.719 1 91.06 150 THR B CA 1
ATOM 4934 C C . THR B 1 150 ? 3.092 0.591 21.953 1 91.06 150 THR B C 1
ATOM 4936 O O . THR B 1 150 ? 3.604 0.539 20.828 1 91.06 150 THR B O 1
ATOM 4939 N N . HIS B 1 151 ? 2.68 -0.486 22.562 1 92.81 151 HIS B N 1
ATOM 4940 C CA . HIS B 1 151 ? 2.631 -1.811 21.953 1 92.81 151 HIS B CA 1
ATOM 4941 C C . HIS B 1 151 ? 1.195 -2.309 21.828 1 92.81 151 HIS B C 1
ATOM 4943 O O . HIS B 1 151 ? 0.717 -3.061 22.672 1 92.81 151 HIS B O 1
ATOM 4949 N N . ARG B 1 152 ? 0.597 -1.911 20.688 1 86.62 152 ARG B N 1
ATOM 4950 C CA . ARG B 1 152 ? -0.803 -2.227 20.438 1 86.62 152 ARG B CA 1
ATOM 4951 C C . ARG B 1 152 ? -0.927 -3.457 19.531 1 86.62 152 ARG B C 1
ATOM 4953 O O . ARG B 1 152 ? -1.703 -4.367 19.828 1 86.62 152 ARG B O 1
ATOM 4960 N N . TYR B 1 153 ? -0.161 -3.49 18.516 1 88.94 153 TYR B N 1
ATOM 4961 C CA . TYR B 1 153 ? -0.223 -4.531 17.5 1 88.94 153 TYR B CA 1
ATOM 4962 C C . TYR B 1 153 ? 0.637 -5.727 17.875 1 88.94 153 TYR B C 1
ATOM 4964 O O . TYR B 1 153 ? 1.506 -5.621 18.75 1 88.94 153 TYR B O 1
ATOM 4972 N N . PRO B 1 154 ? 0.387 -6.812 17.25 1 88.5 154 PRO B N 1
ATOM 4973 C CA . PRO B 1 154 ? 1.146 -8.008 17.625 1 88.5 154 PRO B CA 1
ATOM 4974 C C . PRO B 1 154 ? 2.648 -7.844 17.406 1 88.5 154 PRO B C 1
ATOM 4976 O O . PRO B 1 154 ? 3.445 -8.273 18.25 1 88.5 154 PRO B O 1
ATOM 4979 N N . ASP B 1 155 ? 3.053 -7.168 16.344 1 94.38 155 ASP B N 1
ATOM 4980 C CA . ASP B 1 155 ? 4.469 -7.27 16 1 94.38 155 ASP B CA 1
ATOM 4981 C C . ASP B 1 155 ? 5.086 -5.887 15.805 1 94.38 155 ASP B C 1
ATOM 4983 O O . ASP B 1 155 ? 6.137 -5.754 15.18 1 94.38 155 ASP B O 1
ATOM 4987 N N . LYS B 1 156 ? 4.422 -4.863 16.328 1 94.94 156 LYS B N 1
ATOM 4988 C CA . LYS B 1 156 ? 4.895 -3.5 16.094 1 94.94 156 LYS B CA 1
ATOM 4989 C C . LYS B 1 156 ? 4.723 -2.645 17.344 1 94.94 156 LYS B C 1
ATOM 4991 O O . LYS B 1 156 ? 3.799 -2.865 18.141 1 94.94 156 LYS B O 1
ATOM 4996 N N . ALA B 1 157 ? 5.609 -1.715 17.484 1 95.56 157 ALA B N 1
ATOM 4997 C CA . ALA B 1 157 ? 5.496 -0.771 18.594 1 95.56 157 ALA B CA 1
ATOM 4998 C C . ALA B 1 157 ? 5.863 0.643 18.156 1 95.56 157 ALA B C 1
ATOM 5000 O O . ALA B 1 157 ? 6.57 0.825 17.172 1 95.56 157 ALA B O 1
ATOM 5001 N N . LEU B 1 158 ? 5.297 1.541 18.844 1 95.31 158 LEU B N 1
ATOM 5002 C CA . LEU B 1 158 ? 5.547 2.963 18.641 1 95.31 158 LEU B CA 1
ATOM 5003 C C . LEU B 1 158 ? 6.461 3.52 19.719 1 95.31 158 LEU B C 1
ATOM 5005 O O . LEU B 1 158 ? 6.094 3.533 20.906 1 95.31 158 LEU B O 1
ATOM 5009 N N . PHE B 1 159 ? 7.668 3.924 19.344 1 96.88 159 PHE B N 1
ATOM 5010 C CA . PHE B 1 159 ? 8.688 4.5 20.219 1 96.88 159 PHE B CA 1
ATOM 5011 C C . PHE B 1 159 ? 8.641 6.023 20.172 1 96.88 159 PHE B C 1
ATOM 5013 O O . PHE B 1 159 ? 9.094 6.633 19.188 1 96.88 159 PHE B O 1
ATOM 5020 N N . LEU B 1 160 ? 8.062 6.629 21.156 1 95.25 160 LEU B N 1
ATOM 5021 C CA . LEU B 1 160 ? 8.031 8.086 21.281 1 95.25 160 LEU B CA 1
ATOM 5022 C C . LEU B 1 160 ? 9.336 8.609 21.875 1 95.25 160 LEU B C 1
ATOM 5024 O O . LEU B 1 160 ? 9.453 8.742 23.109 1 95.25 160 LEU B O 1
ATOM 5028 N N . ALA B 1 161 ? 10.211 9.023 21.047 1 95.75 161 ALA B N 1
ATOM 5029 C CA . ALA B 1 161 ? 11.602 9.273 21.422 1 95.75 161 ALA B CA 1
ATOM 5030 C C . ALA B 1 161 ? 11.758 10.656 22.047 1 95.75 161 ALA B C 1
ATOM 5032 O O . ALA B 1 161 ? 12.688 10.883 22.828 1 95.75 161 ALA B O 1
ATOM 5033 N N . LEU B 1 162 ? 10.891 11.562 21.688 1 94.75 162 LEU B N 1
ATOM 5034 C CA . LEU B 1 162 ? 10.961 12.938 22.172 1 94.75 162 LEU B CA 1
ATOM 5035 C C . LEU B 1 162 ? 9.609 13.625 22.062 1 94.75 162 LEU B C 1
ATOM 5037 O O . LEU B 1 162 ? 8.641 13.039 21.562 1 94.75 162 LEU B O 1
ATOM 5041 N N . ASP B 1 163 ? 9.5 14.844 22.562 1 93.25 163 ASP B N 1
ATOM 5042 C CA . ASP B 1 163 ? 8.195 15.484 22.609 1 93.25 163 ASP B CA 1
ATOM 5043 C C . ASP B 1 163 ? 8.219 16.844 21.891 1 93.25 163 ASP B C 1
ATOM 5045 O O . ASP B 1 163 ? 7.348 17.672 22.125 1 93.25 163 ASP B O 1
ATOM 5049 N N . THR B 1 164 ? 9.25 17.078 21.078 1 94.19 164 THR B N 1
ATOM 5050 C CA . THR B 1 164 ? 9.344 18.344 20.344 1 94.19 164 THR B CA 1
ATOM 5051 C C . THR B 1 164 ? 9.289 18.094 18.828 1 94.19 164 THR B C 1
ATOM 5053 O O . THR B 1 164 ? 9.711 17.031 18.359 1 94.19 164 THR B O 1
ATOM 5056 N N . CYS B 1 165 ? 8.742 19.016 18.141 1 95.69 165 CYS B N 1
ATOM 5057 C CA . CYS B 1 165 ? 8.609 18.938 16.688 1 95.69 165 CYS B CA 1
ATOM 5058 C C . CYS B 1 165 ? 9.172 20.172 16.016 1 95.69 165 CYS B C 1
ATOM 5060 O O . CYS B 1 165 ? 9.281 21.234 16.641 1 95.69 165 CYS B O 1
ATOM 5062 N N . PRO B 1 166 ? 9.594 20.062 14.75 1 95.88 166 PRO B N 1
ATOM 5063 C CA . PRO B 1 166 ? 10.016 21.266 14.016 1 95.88 166 PRO B CA 1
ATOM 5064 C C . PRO B 1 166 ? 8.852 22.203 13.695 1 95.88 166 PRO B C 1
ATOM 5066 O O . PRO B 1 166 ? 9.07 23.344 13.312 1 95.88 166 PRO B O 1
ATOM 5069 N N . VAL B 1 167 ? 7.668 21.719 13.891 1 96.56 167 VAL B N 1
ATOM 5070 C CA . VAL B 1 167 ? 6.438 22.484 13.727 1 96.56 167 VAL B CA 1
ATOM 5071 C C . VAL B 1 167 ? 5.336 21.875 14.602 1 96.56 167 VAL B C 1
ATOM 5073 O O . VAL B 1 167 ? 5.348 20.688 14.883 1 96.56 167 VAL B O 1
ATOM 5076 N N . TYR B 1 168 ? 4.477 22.672 15.047 1 94.94 168 TYR B N 1
ATOM 5077 C CA . TYR B 1 168 ? 3.324 22.125 15.766 1 94.94 168 TYR B CA 1
ATOM 5078 C C . TYR B 1 168 ? 2.061 22.234 14.922 1 94.94 168 TYR B C 1
ATOM 5080 O O . TYR B 1 168 ? 1.608 23.328 14.602 1 94.94 168 TYR B O 1
ATOM 5088 N N . CYS B 1 169 ? 1.524 21.109 14.586 1 95.38 169 CYS B N 1
ATOM 5089 C CA . CYS B 1 169 ? 0.285 21.016 13.82 1 95.38 169 CYS B CA 1
ATOM 5090 C C . CYS B 1 169 ? -0.929 21.156 14.734 1 95.38 169 CYS B C 1
ATOM 5092 O O . CYS B 1 169 ? -0.972 20.578 15.812 1 95.38 169 CYS B O 1
ATOM 5094 N N . ARG B 1 170 ? -1.938 21.844 14.305 1 92.69 170 ARG B N 1
ATOM 5095 C CA . ARG B 1 170 ? -3.145 22.062 15.102 1 92.69 170 ARG B CA 1
ATOM 5096 C C . ARG B 1 170 ? -3.875 20.75 15.352 1 92.69 170 ARG B C 1
ATOM 5098 O O . ARG B 1 170 ? -4.602 20.609 16.328 1 92.69 170 ARG B O 1
ATOM 5105 N N . PHE B 1 171 ? -3.641 19.781 14.492 1 93 171 PHE B N 1
ATOM 5106 C CA . PHE B 1 171 ? -4.43 18.562 14.492 1 93 171 PHE B CA 1
ATOM 5107 C C . PHE B 1 171 ? -3.637 17.406 15.094 1 93 171 PHE B C 1
ATOM 5109 O O . PHE B 1 171 ? -3.928 16.234 14.82 1 93 171 PHE B O 1
ATOM 5116 N N . CYS B 1 172 ? -2.678 17.688 15.859 1 90.69 172 CYS B N 1
ATOM 5117 C CA . CYS B 1 172 ? -1.815 16.672 16.453 1 90.69 172 CYS B CA 1
ATOM 5118 C C . CYS B 1 172 ? -2.604 15.773 17.391 1 90.69 172 CYS B C 1
ATOM 5120 O O . CYS B 1 172 ? -3.146 16.234 18.391 1 90.69 172 CYS B O 1
ATOM 5122 N N . THR B 1 173 ? -2.557 14.531 17.172 1 83 173 THR B N 1
ATOM 5123 C CA . THR B 1 173 ? -3.244 13.555 18 1 83 173 THR B CA 1
ATOM 5124 C C . THR B 1 173 ? -2.547 13.414 19.359 1 83 173 THR B C 1
ATOM 5126 O O . THR B 1 173 ? -3.148 12.953 20.328 1 83 173 THR B O 1
ATOM 5129 N N . ARG B 1 174 ? -1.341 13.844 19.453 1 80.94 174 ARG B N 1
ATOM 5130 C CA . ARG B 1 174 ? -0.554 13.711 20.672 1 80.94 174 ARG B CA 1
ATOM 5131 C C . ARG B 1 174 ? -0.405 15.055 21.391 1 80.94 174 ARG B C 1
ATOM 5133 O O . ARG B 1 174 ? 0.598 15.297 22.062 1 80.94 174 ARG B O 1
ATOM 5140 N N . SER B 1 175 ? -1.324 15.906 21.172 1 78.69 175 SER B N 1
ATOM 5141 C CA . SER B 1 175 ? -1.297 17.203 21.828 1 78.69 175 SER B CA 1
ATOM 5142 C C . SER B 1 175 ? -1.193 17.062 23.344 1 78.69 175 SER B C 1
ATOM 5144 O O . SER B 1 175 ? -0.791 18 24.047 1 78.69 175 SER B O 1
ATOM 5146 N N . TYR B 1 176 ? -1.403 15.891 23.828 1 75.25 176 TYR B N 1
ATOM 5147 C CA . TYR B 1 176 ? -1.33 15.633 25.266 1 75.25 176 TYR B CA 1
ATOM 5148 C C . TYR B 1 176 ? 0.119 15.539 25.719 1 75.25 176 TYR B C 1
ATOM 5150 O O . TYR B 1 176 ? 0.398 15.594 26.922 1 75.25 176 TYR B O 1
ATOM 5158 N N . ALA B 1 177 ? 1.076 15.438 24.734 1 77.06 177 ALA B N 1
ATOM 5159 C CA . ALA B 1 177 ? 2.455 15.195 25.156 1 77.06 177 ALA B CA 1
ATOM 5160 C C . ALA B 1 177 ? 3.43 16.031 24.344 1 77.06 177 ALA B C 1
ATOM 5162 O O . ALA B 1 177 ? 4.586 16.219 24.734 1 77.06 177 ALA B O 1
ATOM 5163 N N . VAL B 1 178 ? 2.984 16.562 23.297 1 83.31 178 VAL B N 1
ATOM 5164 C CA . VAL B 1 178 ? 3.9 17.203 22.359 1 83.31 178 VAL B CA 1
ATOM 5165 C C . VAL B 1 178 ? 3.824 18.719 22.516 1 83.31 178 VAL B C 1
ATOM 5167 O O . VAL B 1 178 ? 2.734 19.281 22.609 1 83.31 178 VAL B O 1
ATOM 5170 N N . GLY B 1 179 ? 4.98 19.266 22.547 1 79.75 179 GLY B N 1
ATOM 5171 C CA . GLY B 1 179 ? 5.047 20.719 22.625 1 79.75 179 GLY B CA 1
ATOM 5172 C C . GLY B 1 179 ? 5.004 21.25 24.047 1 79.75 179 GLY B C 1
ATOM 5173 O O . GLY B 1 179 ? 4.77 20.484 24.984 1 79.75 179 GLY B O 1
ATOM 5174 N N . PRO B 1 180 ? 5.27 22.547 24.219 1 76.94 180 PRO B N 1
ATOM 5175 C CA . PRO B 1 180 ? 5.16 23.172 25.547 1 76.94 180 PRO B CA 1
ATOM 5176 C C . PRO B 1 180 ? 3.711 23.328 26 1 76.94 180 PRO B C 1
ATOM 5178 O O . PRO B 1 180 ? 2.785 23.156 25.203 1 76.94 180 PRO B O 1
ATOM 5181 N N . ASP B 1 181 ? 3.586 23.5 27.234 1 73.12 181 ASP B N 1
ATOM 5182 C CA . ASP B 1 181 ? 2.254 23.719 27.781 1 73.12 181 ASP B CA 1
ATOM 5183 C C . ASP B 1 181 ? 1.62 24.984 27.203 1 73.12 181 ASP B C 1
ATOM 5185 O O . ASP B 1 181 ? 2.324 25.938 26.844 1 73.12 181 ASP B O 1
ATOM 5189 N N . THR B 1 182 ? 0.401 24.891 27.016 1 69.12 182 THR B N 1
ATOM 5190 C CA . THR B 1 182 ? -0.349 26.047 26.547 1 69.12 182 THR B CA 1
ATOM 5191 C C . THR B 1 182 ? -1.21 26.625 27.672 1 69.12 182 THR B C 1
ATOM 5193 O O . THR B 1 182 ? -1.24 26.078 28.781 1 69.12 182 THR B O 1
ATOM 5196 N N . ASP B 1 183 ? -1.718 27.828 27.469 1 62.53 183 ASP B N 1
ATOM 5197 C CA . ASP B 1 183 ? -2.529 28.516 28.453 1 62.53 183 ASP B CA 1
ATOM 5198 C C . ASP B 1 183 ? -3.775 27.703 28.812 1 62.53 183 ASP B C 1
ATOM 5200 O O . ASP B 1 183 ? -4.461 28 29.797 1 62.53 183 ASP B O 1
ATOM 5204 N N . GLN B 1 184 ? -4 26.75 28.062 1 58.44 184 GLN B N 1
ATOM 5205 C CA . GLN B 1 184 ? -5.168 25.953 28.406 1 58.44 184 GLN B CA 1
ATOM 5206 C C . GLN B 1 184 ? -4.891 25.047 29.594 1 58.44 184 GLN B C 1
ATOM 5208 O O . GLN B 1 184 ? -3.945 24.25 29.578 1 58.44 184 GLN B O 1
ATOM 5213 N N . ALA B 1 185 ? -5.176 25.641 30.891 1 50.25 185 ALA B N 1
ATOM 5214 C CA . ALA B 1 185 ? -4.961 25.172 32.25 1 50.25 185 ALA B CA 1
ATOM 5215 C C . ALA B 1 185 ? -5.074 23.656 32.344 1 50.25 185 ALA B C 1
ATOM 5217 O O . ALA B 1 185 ? -4.383 23.016 33.156 1 50.25 185 ALA B O 1
ATOM 5218 N N . GLU B 1 186 ? -5.844 23.078 31.578 1 51.94 186 GLU B N 1
ATOM 5219 C CA . GLU B 1 186 ? -6.305 21.75 31.969 1 51.94 186 GLU B CA 1
ATOM 5220 C C . GLU B 1 186 ? -5.426 20.672 31.359 1 51.94 186 GLU B C 1
ATOM 5222 O O . GLU B 1 186 ? -5.582 19.484 31.688 1 51.94 186 GLU B O 1
ATOM 5227 N N . LEU B 1 187 ? -4.359 21.156 30.672 1 55.84 187 LEU B N 1
ATOM 5228 C CA . LEU B 1 187 ? -3.738 20 30.016 1 55.84 187 LEU B CA 1
ATOM 5229 C C . LEU B 1 187 ? -2.283 19.859 30.453 1 55.84 187 LEU B C 1
ATOM 5231 O O . LEU B 1 187 ? -1.409 20.578 29.953 1 55.84 187 LEU B O 1
ATOM 5235 N N . GLU B 1 188 ? -2.023 19.422 31.703 1 61.25 188 GLU B N 1
ATOM 5236 C CA . GLU B 1 188 ? -0.648 19.016 31.969 1 61.25 188 GLU B CA 1
ATOM 5237 C C . GLU B 1 188 ? -0.217 17.891 31.031 1 61.25 188 GLU B C 1
ATOM 5239 O O . GLU B 1 188 ? -0.799 16.797 31.047 1 61.25 188 GLU B O 1
ATOM 5244 N N . LYS B 1 189 ? 0.831 18.234 30.188 1 75 189 LYS B N 1
ATOM 5245 C CA . LYS B 1 189 ? 1.281 17.281 29.188 1 75 189 LYS B CA 1
ATOM 5246 C C . LYS B 1 189 ? 2.24 16.25 29.781 1 75 189 LYS B C 1
ATOM 5248 O O . LYS B 1 189 ? 3.037 16.578 30.656 1 75 189 LYS B O 1
ATOM 5253 N N . LEU B 1 190 ? 2.072 15.039 29.375 1 78.06 190 LEU B N 1
ATOM 5254 C CA . LEU B 1 190 ? 3.027 13.984 29.672 1 78.06 190 LEU B CA 1
ATOM 5255 C C . LEU B 1 190 ? 4.402 14.312 29.094 1 78.06 190 LEU B C 1
ATOM 5257 O O . LEU B 1 190 ? 4.512 14.727 27.938 1 78.06 190 LEU B O 1
ATOM 5261 N N . SER B 1 191 ? 5.375 14.25 29.922 1 78.94 191 SER B N 1
ATOM 5262 C CA . SER B 1 191 ? 6.723 14.539 29.453 1 78.94 191 SER B CA 1
ATOM 5263 C C . SER B 1 191 ? 7.32 13.344 28.719 1 78.94 191 SER B C 1
ATOM 5265 O O . SER B 1 191 ? 7.387 12.242 29.281 1 78.94 191 SER B O 1
ATOM 5267 N N . LEU B 1 192 ? 7.742 13.531 27.531 1 86.06 192 LEU B N 1
ATOM 5268 C CA . LEU B 1 192 ? 8.422 12.508 26.734 1 86.06 192 LEU B CA 1
ATOM 5269 C C . LEU B 1 192 ? 9.773 13.008 26.234 1 86.06 192 LEU B C 1
ATOM 5271 O O . LEU B 1 192 ? 10.18 12.703 25.109 1 86.06 192 LEU B O 1
ATOM 5275 N N . LYS B 1 193 ? 10.469 13.75 27.047 1 84.25 193 LYS B N 1
ATOM 5276 C CA . LYS B 1 193 ? 11.781 14.273 26.672 1 84.25 193 LYS B CA 1
ATOM 5277 C C . LYS B 1 193 ? 12.758 13.141 26.391 1 84.25 193 LYS B C 1
ATOM 5279 O O . LYS B 1 193 ? 12.656 12.062 26.984 1 84.25 193 LYS B O 1
ATOM 5284 N N . ALA B 1 194 ? 13.625 13.453 25.547 1 83.88 194 ALA B N 1
ATOM 5285 C CA . ALA B 1 194 ? 14.703 12.492 25.297 1 83.88 194 ALA B CA 1
ATOM 5286 C C . ALA B 1 194 ? 15.531 12.266 26.547 1 83.88 194 ALA B C 1
ATOM 5288 O O . ALA B 1 194 ? 16.109 13.203 27.109 1 83.88 194 ALA B O 1
ATOM 5289 N N . ASN B 1 195 ? 15.516 11.039 26.891 1 87 195 ASN B N 1
ATOM 5290 C CA . ASN B 1 195 ? 16.141 10.625 28.141 1 87 195 ASN B CA 1
ATOM 5291 C C . ASN B 1 195 ? 16.719 9.219 28.047 1 87 195 ASN B C 1
ATOM 5293 O O . ASN B 1 195 ? 16 8.266 27.719 1 87 195 ASN B O 1
ATOM 5297 N N . ALA B 1 196 ? 17.938 9.125 28.453 1 90.12 196 ALA B N 1
ATOM 5298 C CA . ALA B 1 196 ? 18.656 7.871 28.281 1 90.12 196 ALA B CA 1
ATOM 5299 C C . ALA B 1 196 ? 18.016 6.754 29.094 1 90.12 196 ALA B C 1
ATOM 5301 O O . ALA B 1 196 ? 17.922 5.613 28.641 1 90.12 196 ALA B O 1
ATOM 5302 N N . GLN B 1 197 ? 17.609 7.102 30.219 1 92.25 197 GLN B N 1
ATOM 5303 C CA . GLN B 1 197 ? 17 6.094 31.078 1 92.25 197 GLN B CA 1
ATOM 5304 C C . GLN B 1 197 ? 15.672 5.602 30.5 1 92.25 197 GLN B C 1
ATOM 5306 O O . GLN B 1 197 ? 15.383 4.402 30.531 1 92.25 197 GLN B O 1
ATOM 5311 N N . ARG B 1 198 ? 14.914 6.531 30.047 1 93.31 198 ARG B N 1
ATOM 5312 C CA . ARG B 1 198 ? 13.648 6.168 29.422 1 93.31 198 ARG B CA 1
ATOM 5313 C C . ARG B 1 198 ? 13.867 5.297 28.188 1 93.31 198 ARG B C 1
ATOM 5315 O O . ARG B 1 198 ? 13.188 4.289 28 1 93.31 198 ARG B O 1
ATOM 5322 N N . TRP B 1 199 ? 14.875 5.641 27.406 1 96.75 199 TRP B N 1
ATOM 5323 C CA . TRP B 1 199 ? 15.172 4.871 26.203 1 96.75 199 TRP B CA 1
ATOM 5324 C C . TRP B 1 199 ? 15.656 3.471 26.547 1 96.75 199 TRP B C 1
ATOM 5326 O O . TRP B 1 199 ? 15.289 2.494 25.891 1 96.75 199 TRP B O 1
ATOM 5336 N N . GLU B 1 200 ? 16.453 3.41 27.625 1 97.06 200 GLU B N 1
ATOM 5337 C CA . GLU B 1 200 ? 16.953 2.107 28.031 1 97.06 200 GLU B CA 1
ATOM 5338 C C . GLU B 1 200 ? 15.82 1.159 28.391 1 97.06 200 GLU B C 1
ATOM 5340 O O . GLU B 1 200 ? 15.859 -0.027 28.062 1 97.06 200 GLU B O 1
ATOM 5345 N N . ALA B 1 201 ? 14.883 1.691 29.078 1 96 201 ALA B N 1
ATOM 5346 C CA . ALA B 1 201 ? 13.719 0.883 29.438 1 96 201 ALA B CA 1
ATOM 5347 C C . ALA B 1 201 ? 12.984 0.396 28.188 1 96 201 ALA B C 1
ATOM 5349 O O . ALA B 1 201 ? 12.5 -0.74 28.156 1 96 201 ALA B O 1
ATOM 5350 N N . ILE B 1 202 ? 12.906 1.206 27.219 1 96.69 202 ILE B N 1
ATOM 5351 C CA . ILE B 1 202 ? 12.227 0.881 25.969 1 96.69 202 ILE B CA 1
ATOM 5352 C C . ILE B 1 202 ? 13 -0.206 25.219 1 96.69 202 ILE B C 1
ATOM 5354 O O . ILE B 1 202 ? 12.422 -1.21 24.797 1 96.69 202 ILE B O 1
ATOM 5358 N N . PHE B 1 203 ? 14.312 -0.078 25.156 1 98.12 203 PHE B N 1
ATOM 5359 C CA . PHE B 1 203 ? 15.141 -1.072 24.484 1 98.12 203 PHE B CA 1
ATOM 5360 C C . PHE B 1 203 ? 15.039 -2.422 25.188 1 98.12 203 PHE B C 1
ATOM 5362 O O . PHE B 1 203 ? 14.961 -3.463 24.531 1 98.12 203 PHE B O 1
ATOM 5369 N N . THR B 1 204 ? 15.039 -2.361 26.469 1 97.56 204 THR B N 1
ATOM 5370 C CA . THR B 1 204 ? 14.945 -3.588 27.266 1 97.56 204 THR B CA 1
ATOM 5371 C C . THR B 1 204 ? 13.625 -4.309 26.984 1 97.56 204 THR B C 1
ATOM 5373 O O . THR B 1 204 ? 13.609 -5.527 26.797 1 97.56 204 THR B O 1
ATOM 5376 N N . TYR B 1 205 ? 12.602 -3.537 26.906 1 96.75 205 TYR B N 1
ATOM 5377 C CA . TYR B 1 205 ? 11.297 -4.121 26.609 1 96.75 205 TYR B CA 1
ATOM 5378 C C . TYR B 1 205 ? 11.289 -4.73 25.219 1 96.75 205 TYR B C 1
ATOM 5380 O O . TYR B 1 205 ? 10.883 -5.879 25.031 1 96.75 205 TYR B O 1
ATOM 5388 N N . VAL B 1 206 ? 11.734 -4.012 24.266 1 97.75 206 VAL B N 1
ATOM 5389 C CA . VAL B 1 206 ? 11.734 -4.484 22.875 1 97.75 206 VAL B CA 1
ATOM 5390 C C . VAL B 1 206 ? 12.562 -5.762 22.766 1 97.75 206 VAL B C 1
ATOM 5392 O O . VAL B 1 206 ? 12.141 -6.73 22.125 1 97.75 206 VAL B O 1
ATOM 5395 N N . ALA B 1 207 ? 13.672 -5.789 23.422 1 97.94 207 ALA B N 1
ATOM 5396 C CA . ALA B 1 207 ? 14.555 -6.949 23.391 1 97.94 207 ALA B CA 1
ATOM 5397 C C . ALA B 1 207 ? 13.891 -8.164 24.031 1 97.94 207 ALA B C 1
ATOM 5399 O O . ALA B 1 207 ? 14.164 -9.305 23.625 1 97.94 207 ALA B O 1
ATOM 5400 N N . SER B 1 208 ? 13 -7.926 24.938 1 96.5 208 SER B N 1
ATOM 5401 C CA . SER B 1 208 ? 12.367 -9.023 25.656 1 96.5 208 SER B CA 1
ATOM 5402 C C . SER B 1 208 ? 11.172 -9.57 24.891 1 96.5 208 SER B C 1
ATOM 5404 O O . SER B 1 208 ? 10.562 -10.555 25.312 1 96.5 208 SER B O 1
ATOM 5406 N N . ARG B 1 209 ? 10.758 -8.906 23.797 1 96.5 209 ARG B N 1
ATOM 5407 C CA . ARG B 1 209 ? 9.555 -9.266 23.047 1 96.5 209 ARG B CA 1
ATOM 5408 C C . ARG B 1 209 ? 9.898 -9.758 21.641 1 96.5 209 ARG B C 1
ATOM 5410 O O . ARG B 1 209 ? 9.82 -8.992 20.688 1 96.5 209 ARG B O 1
ATOM 5417 N N . PRO B 1 210 ? 10.094 -11.047 21.5 1 96.12 210 PRO B N 1
ATOM 5418 C CA . PRO B 1 210 ? 10.562 -11.57 20.203 1 96.12 210 PRO B CA 1
ATOM 5419 C C . PRO B 1 210 ? 9.562 -11.328 19.078 1 96.12 210 PRO B C 1
ATOM 5421 O O . PRO B 1 210 ? 9.93 -11.414 17.906 1 96.12 210 PRO B O 1
ATOM 5424 N N . GLU B 1 211 ? 8.281 -11.008 19.391 1 95.56 211 GLU B N 1
ATOM 5425 C CA . GLU B 1 211 ? 7.262 -10.773 18.359 1 95.56 211 GLU B CA 1
ATOM 5426 C C . GLU B 1 211 ? 7.426 -9.398 17.719 1 95.56 211 GLU B C 1
ATOM 5428 O O . GLU B 1 211 ? 6.879 -9.133 16.656 1 95.56 211 GLU B O 1
ATOM 5433 N N . LEU B 1 212 ? 8.125 -8.5 18.422 1 96.75 212 LEU B N 1
ATOM 5434 C CA . LEU B 1 212 ? 8.281 -7.152 17.906 1 96.75 212 LEU B CA 1
ATOM 5435 C C . LEU B 1 212 ? 9.312 -7.121 16.781 1 96.75 212 LEU B C 1
ATOM 5437 O O . LEU B 1 212 ? 10.516 -7.242 17.031 1 96.75 212 LEU B O 1
ATOM 5441 N N . GLU B 1 213 ? 8.836 -6.914 15.586 1 97.75 213 GLU B N 1
ATOM 5442 C CA . GLU B 1 213 ? 9.695 -6.898 14.406 1 97.75 213 GLU B CA 1
ATOM 5443 C C . GLU B 1 213 ? 9.781 -5.496 13.805 1 97.75 213 GLU B C 1
ATOM 5445 O O . GLU B 1 213 ? 10.672 -5.215 12.992 1 97.75 213 GLU B O 1
ATOM 5450 N N . ASP B 1 214 ? 8.898 -4.633 14.164 1 97.69 214 ASP B N 1
ATOM 5451 C CA . ASP B 1 214 ? 8.75 -3.322 13.539 1 97.69 214 ASP B CA 1
ATOM 5452 C C . ASP B 1 214 ? 8.633 -2.221 14.586 1 97.69 214 ASP B C 1
ATOM 5454 O O . ASP B 1 214 ? 7.695 -2.219 15.391 1 97.69 214 ASP B O 1
ATOM 5458 N N . ILE B 1 215 ? 9.547 -1.279 14.547 1 98.44 215 ILE B N 1
ATOM 5459 C CA . ILE B 1 215 ? 9.531 -0.196 15.523 1 98.44 215 ILE B CA 1
ATOM 5460 C C . ILE B 1 215 ? 9.406 1.146 14.805 1 98.44 215 ILE B C 1
ATOM 5462 O O . ILE B 1 215 ? 10.195 1.449 13.906 1 98.44 215 ILE B O 1
ATOM 5466 N N . VAL B 1 216 ? 8.453 1.898 15.148 1 97.81 216 VAL B N 1
ATOM 5467 C CA . VAL B 1 216 ? 8.289 3.254 14.641 1 97.81 216 VAL B CA 1
ATOM 5468 C C . VAL B 1 216 ? 8.891 4.258 15.625 1 97.81 216 VAL B C 1
ATOM 5470 O O . VAL B 1 216 ? 8.477 4.32 16.781 1 97.81 216 VAL B O 1
ATOM 5473 N N . ILE B 1 217 ? 9.875 4.953 15.203 1 98.25 217 ILE B N 1
ATOM 5474 C CA . ILE B 1 217 ? 10.477 6 16.016 1 98.25 217 ILE B CA 1
ATOM 5475 C C . ILE B 1 217 ? 9.789 7.332 15.734 1 98.25 217 ILE B C 1
ATOM 5477 O O . ILE B 1 217 ? 9.875 7.855 14.617 1 98.25 217 ILE B O 1
ATOM 5481 N N . SER B 1 218 ? 9.102 7.797 16.703 1 95.69 218 SER B N 1
ATOM 5482 C CA . SER B 1 218 ? 8.297 9.008 16.562 1 95.69 218 SER B CA 1
ATOM 5483 C C . SER B 1 218 ? 8.32 9.836 17.844 1 95.69 218 SER B C 1
ATOM 5485 O O . SER B 1 218 ? 9.375 10.016 18.453 1 95.69 218 SER B O 1
ATOM 5487 N N . GLY B 1 219 ? 7.133 10.258 18.312 1 92.44 219 GLY B N 1
ATOM 5488 C CA . GLY B 1 219 ? 6.973 11.195 19.406 1 92.44 219 GLY B CA 1
ATOM 5489 C C . GLY B 1 219 ? 6.523 12.578 18.969 1 92.44 219 GLY B C 1
ATOM 5490 O O . GLY B 1 219 ? 5.418 12.734 18.438 1 92.44 219 GLY B O 1
ATOM 5491 N N . GLY B 1 220 ? 7.492 13.492 19.391 1 93.5 220 GLY B N 1
ATOM 5492 C CA . GLY B 1 220 ? 7.289 14.68 18.562 1 93.5 220 GLY B CA 1
ATOM 5493 C C . GLY B 1 220 ? 7.605 14.453 17.109 1 93.5 220 GLY B C 1
ATOM 5494 O O . GLY B 1 220 ? 6.781 13.93 16.359 1 93.5 220 GLY B O 1
ATOM 5495 N N . ASP B 1 221 ? 8.93 14.695 16.906 1 96.5 221 ASP B N 1
ATOM 5496 C CA . ASP B 1 221 ? 9.383 14.516 15.539 1 96.5 221 ASP B CA 1
ATOM 5497 C C . ASP B 1 221 ? 10.852 14.094 15.492 1 96.5 221 ASP B C 1
ATOM 5499 O O . ASP B 1 221 ? 11.719 14.789 16.016 1 96.5 221 ASP B O 1
ATOM 5503 N N . SER B 1 222 ? 11.102 12.984 14.773 1 96.88 222 SER B N 1
ATOM 5504 C CA . SER B 1 222 ? 12.461 12.445 14.727 1 96.88 222 SER B CA 1
ATOM 5505 C C . SER B 1 222 ? 13.422 13.43 14.086 1 96.88 222 SER B C 1
ATOM 5507 O O . SER B 1 222 ? 14.641 13.305 14.234 1 96.88 222 SER B O 1
ATOM 5509 N N . TYR B 1 223 ? 12.883 14.398 13.375 1 96.38 223 TYR B N 1
ATOM 5510 C CA . TYR B 1 223 ? 13.695 15.445 12.773 1 96.38 223 TYR B CA 1
ATOM 5511 C C . TYR B 1 223 ? 14.445 16.234 13.836 1 96.38 223 TYR B C 1
ATOM 5513 O O . TYR B 1 223 ? 15.477 16.859 13.547 1 96.38 223 TYR B O 1
ATOM 5521 N N . ASN B 1 224 ? 13.969 16.203 15.055 1 96.38 224 ASN B N 1
ATOM 5522 C CA . ASN B 1 224 ? 14.57 16.969 16.141 1 96.38 224 ASN B CA 1
ATOM 5523 C C . ASN B 1 224 ? 15.594 16.141 16.906 1 96.38 224 ASN B C 1
ATOM 5525 O O . ASN B 1 224 ? 16.25 16.656 17.828 1 96.38 224 ASN B O 1
ATOM 5529 N N . LEU B 1 225 ? 15.734 14.898 16.594 1 97.38 225 LEU B N 1
ATOM 5530 C CA . LEU B 1 225 ? 16.828 14.117 17.172 1 97.38 225 LEU B CA 1
ATOM 5531 C C . LEU B 1 225 ? 18.172 14.602 16.672 1 97.38 225 LEU B C 1
ATOM 5533 O O . LEU B 1 225 ? 18.312 14.961 15.492 1 97.38 225 LEU B O 1
ATOM 5537 N N . ARG B 1 226 ? 19.109 14.586 17.531 1 97.31 226 ARG B N 1
ATOM 5538 C CA . ARG B 1 226 ? 20.484 14.867 17.125 1 97.31 226 ARG B CA 1
ATOM 5539 C C . ARG B 1 226 ? 21.078 13.695 16.344 1 97.31 226 ARG B C 1
ATOM 5541 O O . ARG B 1 226 ? 20.578 12.57 16.438 1 97.31 226 ARG B O 1
ATOM 5548 N N . ALA B 1 227 ? 22.172 13.969 15.664 1 98.25 227 ALA B N 1
ATOM 5549 C CA . ALA B 1 227 ? 22.844 12.93 14.891 1 98.25 227 ALA B CA 1
ATOM 5550 C C . ALA B 1 227 ? 23.234 11.75 15.781 1 98.25 227 ALA B C 1
ATOM 5552 O O . ALA B 1 227 ? 23.047 10.594 15.398 1 98.25 227 ALA B O 1
ATOM 5553 N N . ASP B 1 228 ? 23.75 12.055 16.906 1 98.06 228 ASP B N 1
ATOM 5554 C CA . ASP B 1 228 ? 24.188 11 17.812 1 98.06 228 ASP B CA 1
ATOM 5555 C C . ASP B 1 228 ? 23 10.203 18.344 1 98.06 228 ASP B C 1
ATOM 5557 O O . ASP B 1 228 ? 23.109 8.992 18.562 1 98.06 228 ASP B O 1
ATOM 5561 N N . GLN B 1 229 ? 21.906 10.875 18.5 1 98 229 GLN B N 1
ATOM 5562 C CA . GLN B 1 229 ? 20.703 10.203 18.953 1 98 229 GLN B CA 1
ATOM 5563 C C . GLN B 1 229 ? 20.125 9.297 17.875 1 98 229 GLN B C 1
ATOM 5565 O O . GLN B 1 229 ? 19.625 8.211 18.156 1 98 229 GLN B O 1
ATOM 5570 N N . ILE B 1 230 ? 20.188 9.742 16.609 1 98.44 230 ILE B N 1
ATOM 5571 C CA . ILE B 1 230 ? 19.781 8.906 15.477 1 98.44 230 ILE B CA 1
ATOM 5572 C C . ILE B 1 230 ? 20.625 7.629 15.453 1 98.44 230 ILE B C 1
ATOM 5574 O O . ILE B 1 230 ? 20.078 6.527 15.344 1 98.44 230 ILE B O 1
ATOM 5578 N N . ARG B 1 231 ? 21.906 7.777 15.641 1 98.44 231 ARG B N 1
ATOM 5579 C CA . ARG B 1 231 ? 22.812 6.633 15.656 1 98.44 231 ARG B CA 1
ATOM 5580 C C . ARG B 1 231 ? 22.516 5.707 16.828 1 98.44 231 ARG B C 1
ATOM 5582 O O . ARG B 1 231 ? 22.438 4.488 16.656 1 98.44 231 ARG B O 1
ATOM 5589 N N . GLU B 1 232 ? 22.281 6.344 17.953 1 98.25 232 GLU B N 1
ATOM 5590 C CA . GLU B 1 232 ? 22.031 5.539 19.156 1 98.25 232 GLU B CA 1
ATOM 5591 C C . GLU B 1 232 ? 20.766 4.691 18.984 1 98.25 232 GLU B C 1
ATOM 5593 O O . GLU B 1 232 ? 20.812 3.471 19.141 1 98.25 232 GLU B O 1
ATOM 5598 N N . ILE B 1 233 ? 19.703 5.332 18.656 1 98.5 233 ILE B N 1
ATOM 5599 C CA . ILE B 1 233 ? 18.422 4.637 18.516 1 98.5 233 ILE B CA 1
ATOM 5600 C C . ILE B 1 233 ? 18.531 3.588 17.406 1 98.5 233 ILE B C 1
ATOM 5602 O O . ILE B 1 233 ? 18.172 2.426 17.609 1 98.5 233 ILE B O 1
ATOM 5606 N N . GLY B 1 234 ? 19.078 3.979 16.266 1 98.69 234 GLY B N 1
ATOM 5607 C CA . GLY B 1 234 ? 19.172 3.09 15.109 1 98.69 234 GLY B CA 1
ATOM 5608 C C . GLY B 1 234 ? 20.016 1.856 15.383 1 98.69 234 GLY B C 1
ATOM 5609 O O . GLY B 1 234 ? 19.562 0.731 15.148 1 98.69 234 GLY B O 1
ATOM 5610 N N . HIS B 1 235 ? 21.219 2.035 15.922 1 98.5 235 HIS B N 1
ATOM 5611 C CA . HIS B 1 235 ? 22.141 0.926 16.125 1 98.5 235 HIS B CA 1
ATOM 5612 C C . HIS B 1 235 ? 21.641 -0.005 17.234 1 98.5 235 HIS B C 1
ATOM 5614 O O . HIS B 1 235 ? 21.766 -1.228 17.125 1 98.5 235 HIS B O 1
ATOM 5620 N N . ARG B 1 236 ? 21.062 0.57 18.266 1 98.44 236 ARG B N 1
ATOM 5621 C CA . ARG B 1 236 ? 20.547 -0.263 19.344 1 98.44 236 ARG B CA 1
ATOM 5622 C C . ARG B 1 236 ? 19.406 -1.143 18.859 1 98.44 236 ARG B C 1
ATOM 5624 O O . ARG B 1 236 ? 19.312 -2.316 19.219 1 98.44 236 ARG B O 1
ATOM 5631 N N . LEU B 1 237 ? 18.531 -0.601 18.062 1 98.81 237 LEU B N 1
ATOM 5632 C CA . LEU B 1 237 ? 17.438 -1.386 17.531 1 98.81 237 LEU B CA 1
ATOM 5633 C C . LEU B 1 237 ? 17.938 -2.43 16.531 1 98.81 237 LEU B C 1
ATOM 5635 O O . LEU B 1 237 ? 17.469 -3.568 16.531 1 98.81 237 LEU B O 1
ATOM 5639 N N . LEU B 1 238 ? 18.906 -2.061 15.688 1 98.75 238 LEU B N 1
ATOM 5640 C CA . LEU B 1 238 ? 19.484 -2.992 14.719 1 98.75 238 LEU B CA 1
ATOM 5641 C C . LEU B 1 238 ? 20.156 -4.164 15.43 1 98.75 238 LEU B C 1
ATOM 5643 O O . LEU B 1 238 ? 20.156 -5.281 14.914 1 98.75 238 LEU B O 1
ATOM 5647 N N . ASP B 1 239 ? 20.656 -3.893 16.609 1 98.56 239 ASP B N 1
ATOM 5648 C CA . ASP B 1 239 ? 21.391 -4.914 17.359 1 98.56 239 ASP B CA 1
ATOM 5649 C C . ASP B 1 239 ? 20.422 -5.906 18.016 1 98.56 239 ASP B C 1
ATOM 5651 O O . ASP B 1 239 ? 20.859 -6.965 18.484 1 98.56 239 ASP B O 1
ATOM 5655 N N . ILE B 1 240 ? 19.172 -5.566 18.125 1 98.62 240 ILE B N 1
ATOM 5656 C CA . ILE B 1 240 ? 18.188 -6.523 18.609 1 98.62 240 ILE B CA 1
ATOM 5657 C C . ILE B 1 240 ? 17.828 -7.496 17.484 1 98.62 240 ILE B C 1
ATOM 5659 O O . ILE B 1 240 ? 17.266 -7.094 16.469 1 98.62 240 ILE B O 1
ATOM 5663 N N . PRO B 1 241 ? 18.062 -8.75 17.594 1 97.44 241 PRO B N 1
ATOM 5664 C CA . PRO B 1 241 ? 18.047 -9.703 16.484 1 97.44 241 PRO B CA 1
ATOM 5665 C C . PRO B 1 241 ? 16.688 -9.75 15.781 1 97.44 241 PRO B C 1
ATOM 5667 O O . PRO B 1 241 ? 16.625 -9.844 14.555 1 97.44 241 PRO B O 1
ATOM 5670 N N . HIS B 1 242 ? 15.57 -9.648 16.547 1 97.19 242 HIS B N 1
ATOM 5671 C CA . HIS B 1 242 ? 14.258 -9.883 15.953 1 97.19 242 HIS B CA 1
ATOM 5672 C C . HIS B 1 242 ? 13.68 -8.602 15.375 1 97.19 242 HIS B C 1
ATOM 5674 O O . HIS B 1 242 ? 12.68 -8.641 14.656 1 97.19 242 HIS B O 1
ATOM 5680 N N . VAL B 1 243 ? 14.273 -7.438 15.641 1 98.38 243 VAL B N 1
ATOM 5681 C CA . VAL B 1 243 ? 13.828 -6.203 15 1 98.38 243 VAL B CA 1
ATOM 5682 C C . VAL B 1 243 ? 14.289 -6.18 13.539 1 98.38 243 VAL B C 1
ATOM 5684 O O . VAL B 1 243 ? 15.484 -6.074 13.258 1 98.38 243 VAL B O 1
ATOM 5687 N N . ALA B 1 244 ? 13.359 -6.27 12.656 1 98 244 ALA B N 1
ATOM 5688 C CA . ALA B 1 244 ? 13.664 -6.438 11.242 1 98 244 ALA B CA 1
ATOM 5689 C C . ALA B 1 244 ? 13.453 -5.133 10.477 1 98 244 ALA B C 1
ATOM 5691 O O . ALA B 1 244 ? 14.023 -4.941 9.398 1 98 244 ALA B O 1
ATOM 5692 N N . ARG B 1 245 ? 12.664 -4.238 11.055 1 97.88 245 ARG B N 1
ATOM 5693 C CA . ARG B 1 245 ? 12.281 -3.002 10.383 1 97.88 245 ARG B CA 1
ATOM 5694 C C . ARG B 1 245 ? 12.164 -1.854 11.383 1 97.88 245 ARG B C 1
ATOM 5696 O O . ARG B 1 245 ? 11.734 -2.053 12.516 1 97.88 245 ARG B O 1
ATOM 5703 N N . MET B 1 246 ? 12.484 -0.704 10.961 1 98.38 246 MET B N 1
ATOM 5704 C CA . MET B 1 246 ? 12.234 0.511 11.734 1 98.38 246 MET B CA 1
ATOM 5705 C C . MET B 1 246 ? 11.992 1.7 10.805 1 98.38 246 MET B C 1
ATOM 5707 O O . MET B 1 246 ? 12.359 1.664 9.633 1 98.38 246 MET B O 1
ATOM 5711 N N . ARG B 1 247 ? 11.359 2.672 11.281 1 97.94 247 ARG B N 1
ATOM 5712 C CA . ARG B 1 247 ? 11.117 3.869 10.484 1 97.94 247 ARG B CA 1
ATOM 5713 C C . ARG B 1 247 ? 11.148 5.121 11.352 1 97.94 247 ARG B C 1
ATOM 5715 O O . ARG B 1 247 ? 10.57 5.148 12.438 1 97.94 247 ARG B O 1
ATOM 5722 N N . PHE B 1 248 ? 11.859 6.082 10.914 1 98.69 248 PHE B N 1
ATOM 5723 C CA . PHE B 1 248 ? 11.867 7.406 11.516 1 98.69 248 PHE B CA 1
ATOM 5724 C C . PHE B 1 248 ? 10.742 8.266 10.961 1 98.69 248 PHE B C 1
ATOM 5726 O O . PHE B 1 248 ? 10.664 8.484 9.75 1 98.69 248 PHE B O 1
ATOM 5733 N N . ALA B 1 249 ? 9.859 8.688 11.812 1 97.94 249 ALA B N 1
ATOM 5734 C CA . ALA B 1 249 ? 8.711 9.492 11.391 1 97.94 249 ALA B CA 1
ATOM 5735 C C . ALA B 1 249 ? 8.992 10.984 11.555 1 97.94 249 ALA B C 1
ATOM 5737 O O . ALA B 1 249 ? 9.492 11.414 12.602 1 97.94 249 ALA B O 1
ATOM 5738 N N . THR B 1 250 ? 8.656 11.766 10.516 1 98.31 250 THR B N 1
ATOM 5739 C CA . THR B 1 250 ? 8.984 13.18 10.609 1 98.31 250 THR B CA 1
ATOM 5740 C C . THR B 1 250 ? 8.117 14 9.656 1 98.31 250 THR B C 1
ATOM 5742 O O . THR B 1 250 ? 7.836 13.57 8.539 1 98.31 250 THR B O 1
ATOM 5745 N N . LYS B 1 251 ? 7.707 15.102 10.055 1 97.81 251 LYS B N 1
ATOM 5746 C CA . LYS B 1 251 ? 7.113 16.109 9.18 1 97.81 251 LYS B CA 1
ATOM 5747 C C . LYS B 1 251 ? 8.172 17.094 8.68 1 97.81 251 LYS B C 1
ATOM 5749 O O . LYS B 1 251 ? 7.848 18.047 7.973 1 97.81 251 LYS B O 1
ATOM 5754 N N . GLY B 1 252 ? 9.367 16.906 9.008 1 97.94 252 GLY B N 1
ATOM 5755 C CA . GLY B 1 252 ? 10.484 17.812 8.742 1 97.94 252 GLY B CA 1
ATOM 5756 C C . GLY B 1 252 ? 10.602 18.188 7.277 1 97.94 252 GLY B C 1
ATOM 5757 O O . GLY B 1 252 ? 10.648 19.375 6.938 1 97.94 252 GLY B O 1
ATOM 5758 N N . PRO B 1 253 ? 10.547 17.25 6.395 1 98.25 253 PRO B N 1
ATOM 5759 C CA . PRO B 1 253 ? 10.688 17.578 4.969 1 98.25 253 PRO B CA 1
ATOM 5760 C C . PRO B 1 253 ? 9.602 18.531 4.465 1 98.25 253 PRO B C 1
ATOM 5762 O O . PRO B 1 253 ? 9.828 19.266 3.498 1 98.25 253 PRO B O 1
ATOM 5765 N N . ALA B 1 254 ? 8.469 18.562 5.109 1 98.25 254 ALA B N 1
ATOM 5766 C CA . ALA B 1 254 ? 7.367 19.422 4.676 1 98.25 254 ALA B CA 1
ATOM 5767 C C . ALA B 1 254 ? 7.543 20.844 5.195 1 98.25 254 ALA B C 1
ATOM 5769 O O . ALA B 1 254 ? 6.988 21.781 4.633 1 98.25 254 ALA B O 1
ATOM 5770 N N . VAL B 1 255 ? 8.367 21 6.289 1 97.75 255 VAL B N 1
ATOM 5771 C CA . VAL B 1 255 ? 8.336 22.297 6.941 1 97.75 255 VAL B CA 1
ATOM 5772 C C . VAL B 1 255 ? 9.742 22.891 6.996 1 97.75 255 VAL B C 1
ATOM 5774 O O . VAL B 1 255 ? 9.914 24.078 7.23 1 97.75 255 VAL B O 1
ATOM 5777 N N . MET B 1 256 ? 10.727 22.078 6.809 1 98 256 MET B N 1
ATOM 5778 C CA . MET B 1 256 ? 12.117 22.516 6.77 1 98 256 MET B CA 1
ATOM 5779 C C . MET B 1 256 ? 12.984 21.531 6.004 1 98 256 MET B C 1
ATOM 5781 O O . MET B 1 256 ? 13.953 21 6.547 1 98 256 MET B O 1
ATOM 5785 N N . PRO B 1 257 ? 12.688 21.328 4.719 1 98.56 257 PRO B N 1
ATOM 5786 C CA . PRO B 1 257 ? 13.484 20.375 3.941 1 98.56 257 PRO B CA 1
ATOM 5787 C C . PRO B 1 257 ? 14.961 20.75 3.887 1 98.56 257 PRO B C 1
ATOM 5789 O O . PRO B 1 257 ? 15.805 19.906 3.572 1 98.56 257 PRO B O 1
ATOM 5792 N N . GLN B 1 258 ? 15.359 22 4.273 1 98.44 258 GLN B N 1
ATOM 5793 C CA . GLN B 1 258 ? 16.719 22.516 4.242 1 98.44 258 GLN B CA 1
ATOM 5794 C C . GLN B 1 258 ? 17.656 21.656 5.086 1 98.44 258 GLN B C 1
ATOM 5796 O O . GLN B 1 258 ? 18.828 21.516 4.754 1 98.44 258 GLN B O 1
ATOM 5801 N N . LYS B 1 259 ? 17.109 21.125 6.145 1 98.44 259 LYS B N 1
ATOM 5802 C CA . LYS B 1 259 ? 17.953 20.359 7.051 1 98.44 259 LYS B CA 1
ATOM 5803 C C . LYS B 1 259 ? 18.562 19.156 6.34 1 98.44 259 LYS B C 1
ATOM 5805 O O . LYS B 1 259 ? 19.734 18.844 6.543 1 98.44 259 LYS B O 1
ATOM 5810 N N . ILE B 1 260 ? 17.844 18.516 5.496 1 98.69 260 ILE B N 1
ATOM 5811 C CA . ILE B 1 260 ? 18.328 17.359 4.742 1 98.69 260 ILE B CA 1
ATOM 5812 C C . ILE B 1 260 ? 19.453 17.812 3.799 1 98.69 260 ILE B C 1
ATOM 5814 O O . ILE B 1 260 ? 20.391 17.047 3.535 1 98.69 260 ILE B O 1
ATOM 5818 N N . LEU B 1 261 ? 19.375 19.016 3.357 1 98.44 261 LEU B N 1
ATOM 5819 C CA . LEU B 1 261 ? 20.312 19.531 2.359 1 98.44 261 LEU B CA 1
ATOM 5820 C C . LEU B 1 261 ? 21.594 20.031 3.02 1 98.44 261 LEU B C 1
ATOM 5822 O O . LEU B 1 261 ? 22.688 19.891 2.451 1 98.44 261 LEU B O 1
ATOM 5826 N N . THR B 1 262 ? 21.484 20.562 4.281 1 98.5 262 THR B N 1
ATOM 5827 C CA . THR B 1 262 ? 22.641 21.328 4.754 1 98.5 262 THR B CA 1
ATOM 5828 C C . THR B 1 262 ? 23.125 20.781 6.094 1 98.5 262 THR B C 1
ATOM 5830 O O . THR B 1 262 ? 24.234 21.109 6.539 1 98.5 262 THR B O 1
ATOM 5833 N N . ASP B 1 263 ? 22.328 20 6.805 1 98.5 263 ASP B N 1
ATOM 5834 C CA . ASP B 1 263 ? 22.797 19.344 8.023 1 98.5 263 ASP B CA 1
ATOM 5835 C C . ASP B 1 263 ? 23.438 18 7.703 1 98.5 263 ASP B C 1
ATOM 5837 O O . ASP B 1 263 ? 22.859 16.953 7.969 1 98.5 263 ASP B O 1
ATOM 5841 N N . ASP B 1 264 ? 24.641 18.031 7.352 1 98.38 264 ASP B N 1
ATOM 5842 C CA . ASP B 1 264 ? 25.359 16.859 6.867 1 98.38 264 ASP B CA 1
ATOM 5843 C C . ASP B 1 264 ? 25.5 15.805 7.965 1 98.38 264 ASP B C 1
ATOM 5845 O O . ASP B 1 264 ? 25.453 14.602 7.691 1 98.38 264 ASP B O 1
ATOM 5849 N N . GLU B 1 265 ? 25.688 16.281 9.156 1 98.31 265 GLU B N 1
ATOM 5850 C CA . GLU B 1 265 ? 25.859 15.336 10.258 1 98.31 265 GLU B CA 1
ATOM 5851 C C . GLU B 1 265 ? 24.594 14.523 10.492 1 98.31 265 GLU B C 1
ATOM 5853 O O . GLU B 1 265 ? 24.656 13.305 10.68 1 98.31 265 GLU B O 1
ATOM 5858 N N . TRP B 1 266 ? 23.578 15.18 10.492 1 98.5 266 TRP B N 1
ATOM 5859 C CA . TRP B 1 266 ? 22.281 14.516 10.68 1 98.5 266 TRP B CA 1
ATOM 5860 C C . TRP B 1 266 ? 21.984 13.562 9.523 1 98.5 266 TRP B C 1
ATOM 5862 O O . TRP B 1 266 ? 21.594 12.414 9.734 1 98.5 266 TRP B O 1
ATOM 5872 N N . PHE B 1 267 ? 22.281 14.109 8.297 1 98.69 267 PHE B N 1
ATOM 5873 C CA . PHE B 1 267 ? 22.047 13.328 7.086 1 98.69 267 PHE B CA 1
ATOM 5874 C C . PHE B 1 267 ? 22.891 12.062 7.078 1 98.69 267 PHE B C 1
ATOM 5876 O O . PHE B 1 267 ? 22.375 10.969 6.824 1 98.69 267 PHE B O 1
ATOM 5883 N N . LYS B 1 268 ? 24.047 12.133 7.438 1 98.75 268 LYS B N 1
ATOM 5884 C CA . LYS B 1 268 ? 24.969 11 7.445 1 98.75 268 LYS B CA 1
ATOM 5885 C C . LYS B 1 268 ? 24.578 9.977 8.5 1 98.75 268 LYS B C 1
ATOM 5887 O O . LYS B 1 268 ? 24.719 8.766 8.289 1 98.75 268 LYS B O 1
ATOM 5892 N N . ALA B 1 269 ? 24.125 10.508 9.633 1 98.81 269 ALA B N 1
ATOM 5893 C CA . ALA B 1 269 ? 23.688 9.602 10.688 1 98.81 269 ALA B CA 1
ATOM 5894 C C . ALA B 1 269 ? 22.531 8.719 10.211 1 98.81 269 ALA B C 1
ATOM 5896 O O . ALA B 1 269 ? 22.547 7.508 10.414 1 98.81 269 ALA B O 1
ATOM 5897 N N . LEU B 1 270 ? 21.609 9.32 9.547 1 98.81 270 LEU B N 1
ATOM 5898 C CA . LEU B 1 270 ? 20.469 8.586 9.031 1 98.81 270 LEU B CA 1
ATOM 5899 C C . LEU B 1 270 ? 20.906 7.566 7.98 1 98.81 270 LEU B C 1
ATOM 5901 O O . LEU B 1 270 ? 20.516 6.395 8.055 1 98.81 270 LEU B O 1
ATOM 5905 N N . VAL B 1 271 ? 21.703 8 7.074 1 98.75 271 VAL B N 1
ATOM 5906 C CA . VAL B 1 271 ? 22.156 7.168 5.965 1 98.75 271 VAL B CA 1
ATOM 5907 C C . VAL B 1 271 ? 22.984 6.004 6.496 1 98.75 271 VAL B C 1
ATOM 5909 O O . VAL B 1 271 ? 22.875 4.879 6.008 1 98.75 271 VAL B O 1
ATOM 5912 N N . GLU B 1 272 ? 23.781 6.285 7.477 1 98.81 272 GLU B N 1
ATOM 5913 C CA . GLU B 1 272 ? 24.594 5.254 8.109 1 98.81 272 GLU B CA 1
ATOM 5914 C C . GLU B 1 272 ? 23.719 4.141 8.68 1 98.81 272 GLU B C 1
ATOM 5916 O O . GLU B 1 272 ? 24 2.957 8.477 1 98.81 272 GLU B O 1
ATOM 5921 N N . VAL B 1 273 ? 22.734 4.539 9.391 1 98.81 273 VAL B N 1
ATOM 5922 C CA . VAL B 1 273 ? 21.828 3.564 9.992 1 98.81 273 VAL B CA 1
ATOM 5923 C C . VAL B 1 273 ? 21.125 2.775 8.891 1 98.81 273 VAL B C 1
ATOM 5925 O O . VAL B 1 273 ? 20.969 1.557 8.992 1 98.81 273 VAL B O 1
ATOM 5928 N N . VAL B 1 274 ? 20.734 3.434 7.812 1 98.69 274 VAL B N 1
ATOM 5929 C CA . VAL B 1 274 ? 20.047 2.801 6.688 1 98.69 274 VAL B CA 1
ATOM 5930 C C . VAL B 1 274 ? 20.969 1.774 6.035 1 98.69 274 VAL B C 1
ATOM 5932 O O . VAL B 1 274 ? 20.562 0.635 5.789 1 98.69 274 VAL B O 1
ATOM 5935 N N . HIS B 1 275 ? 22.188 2.154 5.805 1 98.56 275 HIS B N 1
ATOM 5936 C CA . HIS B 1 275 ? 23.156 1.275 5.148 1 98.56 275 HIS B CA 1
ATOM 5937 C C . HIS B 1 275 ? 23.5 0.077 6.027 1 98.56 275 HIS B C 1
ATOM 5939 O O . HIS B 1 275 ? 23.625 -1.044 5.531 1 98.56 275 HIS B O 1
ATOM 5945 N N . ARG B 1 276 ? 23.625 0.335 7.309 1 98.62 276 ARG B N 1
ATOM 5946 C CA . ARG B 1 276 ? 23.875 -0.782 8.211 1 98.62 276 ARG B CA 1
ATOM 5947 C C . ARG B 1 276 ? 22.703 -1.753 8.227 1 98.62 276 ARG B C 1
ATOM 5949 O O . ARG B 1 276 ? 22.891 -2.971 8.195 1 98.62 276 ARG B O 1
ATOM 5956 N N . GLY B 1 277 ? 21.516 -1.19 8.289 1 98.56 277 GLY B N 1
ATOM 5957 C CA . GLY B 1 277 ? 20.328 -2.039 8.195 1 98.56 277 GLY B CA 1
ATOM 5958 C C . GLY B 1 277 ? 20.328 -2.9 6.941 1 98.56 277 GLY B C 1
ATOM 5959 O O . GLY B 1 277 ? 20.062 -4.102 7.012 1 98.56 277 GLY B O 1
ATOM 5960 N N . ARG B 1 278 ? 20.656 -2.301 5.875 1 98 278 ARG B N 1
ATOM 5961 C CA . ARG B 1 278 ? 20.688 -3.01 4.602 1 98 278 ARG B CA 1
ATOM 5962 C C . ARG B 1 278 ? 21.672 -4.168 4.648 1 98 278 ARG B C 1
ATOM 5964 O O . ARG B 1 278 ? 21.375 -5.27 4.184 1 98 278 ARG B O 1
ATOM 5971 N N . SER B 1 279 ? 22.828 -3.967 5.215 1 97.62 279 SER B N 1
ATOM 5972 C CA . SER B 1 279 ? 23.859 -4.996 5.301 1 97.62 279 SER B CA 1
ATOM 5973 C C . SER B 1 279 ? 23.406 -6.148 6.195 1 97.62 279 SER B C 1
ATOM 5975 O O . SER B 1 279 ? 23.938 -7.258 6.102 1 97.62 279 SER B O 1
ATOM 5977 N N . MET B 1 280 ? 22.406 -5.902 7.035 1 97.94 280 MET B N 1
ATOM 5978 C CA . MET B 1 280 ? 21.906 -6.906 7.969 1 97.94 280 MET B CA 1
ATOM 5979 C C . MET B 1 280 ? 20.578 -7.484 7.488 1 97.94 280 MET B C 1
ATOM 5981 O O . MET B 1 280 ? 19.938 -8.25 8.211 1 97.94 280 MET B O 1
ATOM 5985 N N . ALA B 1 281 ? 20.141 -7.078 6.301 1 97.88 281 ALA B N 1
ATOM 5986 C CA . ALA B 1 281 ? 18.844 -7.453 5.758 1 97.88 281 ALA B CA 1
ATOM 5987 C C . ALA B 1 281 ? 17.703 -6.93 6.637 1 97.88 281 ALA B C 1
ATOM 5989 O O . ALA B 1 281 ? 16.703 -7.609 6.832 1 97.88 281 ALA B O 1
ATOM 5990 N N . LYS B 1 282 ? 17.938 -5.793 7.254 1 98.5 282 LYS B N 1
ATOM 5991 C CA . LYS B 1 282 ? 16.938 -5.074 8.031 1 98.5 282 LYS B CA 1
ATOM 5992 C C . LYS B 1 282 ? 16.562 -3.75 7.367 1 98.5 282 LYS B C 1
ATOM 5994 O O . LYS B 1 282 ? 17.438 -3.053 6.84 1 98.5 282 LYS B O 1
ATOM 5999 N N . ASP B 1 283 ? 15.305 -3.453 7.32 1 98.19 283 ASP B N 1
ATOM 6000 C CA . ASP B 1 283 ? 14.812 -2.32 6.543 1 98.19 283 ASP B CA 1
ATOM 6001 C C . ASP B 1 283 ? 14.664 -1.076 7.418 1 98.19 283 ASP B C 1
ATOM 6003 O O . ASP B 1 283 ? 13.93 -1.091 8.406 1 98.19 283 ASP B O 1
ATOM 6007 N N . VAL B 1 284 ? 15.391 -0.008 7.145 1 98.56 284 VAL B N 1
ATOM 6008 C CA . VAL B 1 284 ? 15.297 1.291 7.801 1 98.56 284 VAL B CA 1
ATOM 6009 C C . VAL B 1 284 ? 14.766 2.332 6.816 1 98.56 284 VAL B C 1
ATOM 6011 O O . VAL B 1 284 ? 15.352 2.543 5.754 1 98.56 284 VAL B O 1
ATOM 6014 N N . VAL B 1 285 ? 13.648 3.002 7.199 1 98.25 285 VAL B N 1
ATOM 6015 C CA . VAL B 1 285 ? 13 3.887 6.242 1 98.25 285 VAL B CA 1
ATOM 6016 C C . VAL B 1 285 ? 12.617 5.199 6.926 1 98.25 285 VAL B C 1
ATOM 6018 O O . VAL B 1 285 ? 12.703 5.312 8.148 1 98.25 285 VAL B O 1
ATOM 6021 N N . LEU B 1 286 ? 12.328 6.195 6.113 1 98.56 286 LEU B N 1
ATOM 6022 C CA . LEU B 1 286 ? 11.836 7.484 6.59 1 98.56 286 LEU B CA 1
ATOM 6023 C C . LEU B 1 286 ? 10.367 7.668 6.223 1 98.56 286 LEU B C 1
ATOM 6025 O O . LEU B 1 286 ? 9.977 7.48 5.066 1 98.56 286 LEU B O 1
ATOM 6029 N N . HIS B 1 287 ? 9.477 7.953 7.203 1 98.44 287 HIS B N 1
ATOM 6030 C CA . HIS B 1 287 ? 8.07 8.25 6.973 1 98.44 287 HIS B CA 1
ATOM 6031 C C . HIS B 1 287 ? 7.789 9.742 7.121 1 98.44 287 HIS B C 1
ATOM 6033 O O . HIS B 1 287 ? 8 10.312 8.195 1 98.44 287 HIS B O 1
ATOM 6039 N N . THR B 1 288 ? 7.297 10.312 6.094 1 98.69 288 THR B N 1
ATOM 6040 C CA . THR B 1 288 ? 7.023 11.742 6.098 1 98.69 288 THR B CA 1
ATOM 6041 C C . THR B 1 288 ? 5.535 12.008 6.309 1 98.69 288 THR B C 1
ATOM 6043 O O . THR B 1 288 ? 4.75 11.07 6.477 1 98.69 288 THR B O 1
ATOM 6046 N N . HIS B 1 289 ? 5.215 13.336 6.355 1 98.31 289 HIS B N 1
ATOM 6047 C CA . HIS B 1 289 ? 3.855 13.781 6.637 1 98.31 289 HIS B CA 1
ATOM 6048 C C . HIS B 1 289 ? 3.504 15.016 5.812 1 98.31 289 HIS B C 1
ATOM 6050 O O . HIS B 1 289 ? 3.445 16.125 6.348 1 98.31 289 HIS B O 1
ATOM 6056 N N . PHE B 1 290 ? 3.24 14.828 4.574 1 98.81 290 PHE B N 1
ATOM 6057 C CA . PHE B 1 290 ? 2.713 15.859 3.682 1 98.81 290 PHE B CA 1
ATOM 6058 C C . PHE B 1 290 ? 1.196 15.75 3.574 1 98.81 290 PHE B C 1
ATOM 6060 O O . PHE B 1 290 ? 0.655 14.656 3.418 1 98.81 290 PHE B O 1
ATOM 6067 N N . ASN B 1 291 ? 0.51 16.922 3.625 1 98.75 291 ASN B N 1
ATOM 6068 C CA . ASN B 1 291 ? -0.947 16.891 3.547 1 98.75 291 ASN B CA 1
ATOM 6069 C C . ASN B 1 291 ? -1.454 17.656 2.32 1 98.75 291 ASN B C 1
ATOM 6071 O O . ASN B 1 291 ? -2.617 17.516 1.94 1 98.75 291 ASN B O 1
ATOM 6075 N N . HIS B 1 292 ? -0.671 18.422 1.705 1 98.88 292 HIS B N 1
ATOM 6076 C CA . HIS B 1 292 ? -1.088 19.234 0.565 1 98.88 292 HIS B CA 1
ATOM 6077 C C . HIS B 1 292 ? 0.031 19.359 -0.463 1 98.88 292 HIS B C 1
ATOM 6079 O O . HIS B 1 292 ? 1.208 19.438 -0.1 1 98.88 292 HIS B O 1
ATOM 6085 N N . PRO B 1 293 ? -0.315 19.453 -1.778 1 98.69 293 PRO B N 1
ATOM 6086 C CA . PRO B 1 293 ? 0.717 19.594 -2.811 1 98.69 293 PRO B CA 1
ATOM 6087 C C . PRO B 1 293 ? 1.597 20.812 -2.607 1 98.69 293 PRO B C 1
ATOM 6089 O O . PRO B 1 293 ? 2.779 20.797 -2.959 1 98.69 293 PRO B O 1
ATOM 6092 N N . ASN B 1 294 ? 1.077 21.875 -2 1 98.5 294 ASN B N 1
ATOM 6093 C CA . ASN B 1 294 ? 1.794 23.141 -1.834 1 98.5 294 ASN B CA 1
ATOM 6094 C C . ASN B 1 294 ? 2.938 23 -0.832 1 98.5 294 ASN B C 1
ATOM 6096 O O . ASN B 1 294 ? 3.805 23.875 -0.752 1 98.5 294 ASN B O 1
ATOM 6100 N N . GLU B 1 295 ? 2.953 21.922 -0.081 1 98.69 295 GLU B N 1
ATOM 6101 C CA . GLU B 1 295 ? 4.043 21.672 0.86 1 98.69 295 GLU B CA 1
ATOM 6102 C C . GLU B 1 295 ? 5.281 21.141 0.144 1 98.69 295 GLU B C 1
ATOM 6104 O O . GLU B 1 295 ? 6.367 21.109 0.723 1 98.69 295 GLU B O 1
ATOM 6109 N N . ILE B 1 296 ? 5.152 20.766 -1.093 1 98.81 296 ILE B N 1
ATOM 6110 C CA . ILE B 1 296 ? 6.23 20.156 -1.864 1 98.81 296 ILE B CA 1
ATOM 6111 C C . ILE B 1 296 ? 6.766 21.156 -2.885 1 98.81 296 ILE B C 1
ATOM 6113 O O . ILE B 1 296 ? 6.059 21.531 -3.82 1 98.81 296 ILE B O 1
ATOM 6117 N N . THR B 1 297 ? 7.984 21.594 -2.797 1 98.69 297 THR B N 1
ATOM 6118 C CA . THR B 1 297 ? 8.617 22.578 -3.666 1 98.69 297 THR B CA 1
ATOM 6119 C C . THR B 1 297 ? 9.852 21.984 -4.344 1 98.69 297 THR B C 1
ATOM 6121 O O . THR B 1 297 ? 10.164 20.812 -4.156 1 98.69 297 THR B O 1
ATOM 6124 N N . GLY B 1 298 ? 10.492 22.828 -5.109 1 98.56 298 GLY B N 1
ATOM 6125 C CA . GLY B 1 298 ? 11.773 22.422 -5.664 1 98.56 298 GLY B CA 1
ATOM 6126 C C . GLY B 1 298 ? 12.812 22.109 -4.602 1 98.56 298 GLY B C 1
ATOM 6127 O O . GLY B 1 298 ? 13.656 21.234 -4.797 1 98.56 298 GLY B O 1
ATOM 6128 N N . ILE B 1 299 ? 12.75 22.812 -3.49 1 98.69 299 ILE B N 1
ATOM 6129 C CA . ILE B 1 299 ? 13.664 22.547 -2.383 1 98.69 299 ILE B CA 1
ATOM 6130 C C . ILE B 1 299 ? 13.383 21.172 -1.794 1 98.69 299 ILE B C 1
ATOM 6132 O O . ILE B 1 299 ? 14.312 20.422 -1.496 1 98.69 299 ILE B O 1
ATOM 6136 N N . THR B 1 300 ? 12.125 20.812 -1.657 1 98.75 300 THR B N 1
ATOM 6137 C CA . THR B 1 300 ? 11.734 19.484 -1.193 1 98.75 300 THR B CA 1
ATOM 6138 C C . THR B 1 300 ? 12.273 18.406 -2.125 1 98.75 300 THR B C 1
ATOM 6140 O O . THR B 1 300 ? 12.797 17.391 -1.667 1 98.75 300 THR B O 1
ATOM 6143 N N . LYS B 1 301 ? 12.109 18.641 -3.416 1 98.75 301 LYS B N 1
ATOM 6144 C CA . LYS B 1 301 ? 12.586 17.672 -4.391 1 98.75 301 LYS B CA 1
ATOM 6145 C C . LYS B 1 301 ? 14.086 17.438 -4.25 1 98.75 301 LYS B C 1
ATOM 6147 O O . LYS B 1 301 ? 14.547 16.281 -4.293 1 98.75 301 LYS B O 1
ATOM 6152 N N . ARG B 1 302 ? 14.859 18.5 -4.109 1 98.56 302 ARG B N 1
ATOM 6153 C CA . ARG B 1 302 ? 16.297 18.359 -3.922 1 98.56 302 ARG B CA 1
ATOM 6154 C C . ARG B 1 302 ? 16.609 17.531 -2.689 1 98.56 302 ARG B C 1
ATOM 6156 O O . ARG B 1 302 ? 17.516 16.688 -2.717 1 98.56 302 ARG B O 1
ATOM 6163 N N . ALA B 1 303 ? 15.891 17.812 -1.636 1 98.81 303 ALA B N 1
ATOM 6164 C CA . ALA B 1 303 ? 16.078 17.062 -0.397 1 98.81 303 ALA B CA 1
ATOM 6165 C C . ALA B 1 303 ? 15.742 15.586 -0.588 1 98.81 303 ALA B C 1
ATOM 6167 O O . ALA B 1 303 ? 16.5 14.703 -0.169 1 98.81 303 ALA B O 1
ATOM 6168 N N . MET B 1 304 ? 14.625 15.266 -1.235 1 98.75 304 MET B N 1
ATOM 6169 C CA . MET B 1 304 ? 14.188 13.891 -1.459 1 98.75 304 MET B CA 1
ATOM 6170 C C . MET B 1 304 ? 15.141 13.164 -2.402 1 98.75 304 MET B C 1
ATOM 6172 O O . MET B 1 304 ? 15.43 11.984 -2.213 1 98.75 304 MET B O 1
ATOM 6176 N N . ASP B 1 305 ? 15.602 13.922 -3.434 1 98.56 305 ASP B N 1
ATOM 6177 C CA . ASP B 1 305 ? 16.562 13.336 -4.367 1 98.56 305 ASP B CA 1
ATOM 6178 C C . ASP B 1 305 ? 17.844 12.922 -3.652 1 98.56 305 ASP B C 1
ATOM 6180 O O . ASP B 1 305 ? 18.438 11.891 -3.975 1 98.56 305 ASP B O 1
ATOM 6184 N N . ARG B 1 306 ? 18.281 13.727 -2.693 1 98.62 306 ARG B N 1
ATOM 6185 C CA . ARG B 1 306 ? 19.469 13.398 -1.908 1 98.62 306 ARG B CA 1
ATOM 6186 C C . ARG B 1 306 ? 19.281 12.102 -1.137 1 98.62 306 ARG B C 1
ATOM 6188 O O . ARG B 1 306 ? 20.156 11.234 -1.133 1 98.62 306 ARG B O 1
ATOM 6195 N N . LEU B 1 307 ? 18.141 11.984 -0.525 1 98.69 307 LEU B N 1
ATOM 6196 C CA . LEU B 1 307 ? 17.812 10.766 0.203 1 98.69 307 LEU B CA 1
ATOM 6197 C C . LEU B 1 307 ? 17.703 9.57 -0.746 1 98.69 307 LEU B C 1
ATOM 6199 O O . LEU B 1 307 ? 18.281 8.508 -0.478 1 98.69 307 LEU B O 1
ATOM 6203 N N . PHE B 1 308 ? 17.031 9.812 -1.895 1 98.56 308 PHE B N 1
ATOM 6204 C CA . PHE B 1 308 ? 16.812 8.75 -2.875 1 98.56 308 PHE B CA 1
ATOM 6205 C C . PHE B 1 308 ? 18.141 8.258 -3.432 1 98.56 308 PHE B C 1
ATOM 6207 O O . PHE B 1 308 ? 18.328 7.055 -3.623 1 98.56 308 PHE B O 1
ATOM 6214 N N . GLY B 1 309 ? 19.031 9.094 -3.65 1 97.88 309 GLY B N 1
ATOM 6215 C CA . GLY B 1 309 ? 20.344 8.758 -4.176 1 97.88 309 GLY B CA 1
ATOM 6216 C C . GLY B 1 309 ? 21.141 7.848 -3.256 1 97.88 309 GLY B C 1
ATOM 6217 O O . GLY B 1 309 ? 21.969 7.062 -3.717 1 97.88 309 GLY B O 1
ATOM 6218 N N . GLU B 1 310 ? 20.812 7.93 -1.954 1 97.62 310 GLU B N 1
ATOM 6219 C CA . GLU B 1 310 ? 21.5 7.102 -0.967 1 97.62 310 GLU B CA 1
ATOM 6220 C C . GLU B 1 310 ? 20.734 5.812 -0.692 1 97.62 310 GLU B C 1
ATOM 6222 O O . GLU B 1 310 ? 21.109 5.031 0.183 1 97.62 310 GLU B O 1
ATOM 6227 N N . GLY B 1 311 ? 19.688 5.641 -1.427 1 96.94 311 GLY B N 1
ATOM 6228 C CA . GLY B 1 311 ? 18.922 4.418 -1.286 1 96.94 311 GLY B CA 1
ATOM 6229 C C . GLY B 1 311 ? 17.953 4.445 -0.108 1 96.94 311 GLY B C 1
ATOM 6230 O O . GLY B 1 311 ? 17.516 3.396 0.368 1 96.94 311 GLY B O 1
ATOM 6231 N N . VAL B 1 312 ? 17.594 5.645 0.421 1 98.06 312 VAL B N 1
ATOM 6232 C CA . VAL B 1 312 ? 16.656 5.762 1.523 1 98.06 312 VAL B CA 1
ATOM 6233 C C . VAL B 1 312 ? 15.227 5.699 0.986 1 98.06 312 VAL B C 1
ATOM 6235 O O . VAL B 1 312 ? 14.844 6.504 0.13 1 98.06 312 VAL B O 1
ATOM 6238 N N . THR B 1 313 ? 14.5 4.727 1.426 1 98.06 313 THR B N 1
ATOM 6239 C CA . THR B 1 313 ? 13.078 4.66 1.106 1 98.06 313 THR B CA 1
ATOM 6240 C C . THR B 1 313 ? 12.289 5.676 1.93 1 98.06 313 THR B C 1
ATOM 6242 O O . THR B 1 313 ? 12.477 5.777 3.145 1 98.06 313 THR B O 1
ATOM 6245 N N . VAL B 1 314 ? 11.469 6.453 1.253 1 98.62 314 VAL B N 1
ATOM 6246 C CA . VAL B 1 314 ? 10.648 7.465 1.919 1 98.62 314 VAL B CA 1
ATOM 6247 C C . VAL B 1 314 ? 9.172 7.207 1.629 1 98.62 314 VAL B C 1
ATOM 6249 O O . VAL B 1 314 ? 8.789 6.977 0.479 1 98.62 314 VAL B O 1
ATOM 6252 N N . ARG B 1 315 ? 8.344 7.145 2.684 1 98.44 315 ARG B N 1
ATOM 6253 C CA . ARG B 1 315 ? 6.895 7.012 2.562 1 98.44 315 ARG B CA 1
ATOM 6254 C C . ARG B 1 315 ? 6.184 8.203 3.195 1 98.44 315 ARG B C 1
ATOM 6256 O O . ARG B 1 315 ? 6.789 8.961 3.957 1 98.44 315 ARG B O 1
ATOM 6263 N N . ASN B 1 316 ? 4.898 8.367 2.824 1 98.69 316 ASN B N 1
ATOM 6264 C CA . ASN B 1 316 ? 4.156 9.516 3.346 1 98.69 316 ASN B CA 1
ATOM 6265 C C . ASN B 1 316 ? 2.822 9.086 3.955 1 98.69 316 ASN B C 1
ATOM 6267 O O . ASN B 1 316 ? 2.127 8.234 3.398 1 98.69 316 ASN B O 1
ATOM 6271 N N . GLN B 1 317 ? 2.531 9.672 5.066 1 97.25 317 GLN B N 1
ATOM 6272 C CA . GLN B 1 317 ? 1.227 9.586 5.711 1 97.25 317 GLN B CA 1
ATOM 6273 C C . GLN B 1 317 ? 0.533 10.945 5.727 1 97.25 317 GLN B C 1
ATOM 6275 O O . GLN B 1 317 ? 1.095 11.93 6.211 1 97.25 317 GLN B O 1
ATOM 6280 N N . SER B 1 318 ? -0.655 11 5.203 1 98.44 318 SER B N 1
ATOM 6281 C CA . SER B 1 318 ? -1.437 12.227 5.191 1 98.44 318 SER B CA 1
ATOM 6282 C C . SER B 1 318 ? -2.654 12.117 6.105 1 98.44 318 SER B C 1
ATOM 6284 O O . SER B 1 318 ? -3.117 11.016 6.398 1 98.44 318 SER B O 1
ATOM 6286 N N . VAL B 1 319 ? -3.094 13.227 6.57 1 98.31 319 VAL B N 1
ATOM 6287 C CA . VAL B 1 319 ? -4.371 13.32 7.266 1 98.31 319 VAL B CA 1
ATOM 6288 C C . VAL B 1 319 ? -5.375 14.086 6.402 1 98.31 319 VAL B C 1
ATOM 6290 O O . VAL B 1 319 ? -5.059 15.141 5.855 1 98.31 319 VAL B O 1
ATOM 6293 N N . LEU B 1 320 ? -6.512 13.5 6.262 1 98.56 320 LEU B N 1
ATOM 6294 C CA . LEU B 1 320 ? -7.574 14.133 5.488 1 98.56 320 LEU B CA 1
ATOM 6295 C C . LEU B 1 320 ? -8.172 15.312 6.246 1 98.56 320 LEU B C 1
ATOM 6297 O O . LEU B 1 320 ? -8.703 15.148 7.344 1 98.56 320 LEU B O 1
ATOM 6301 N N . GLN B 1 321 ? -8.094 16.484 5.645 1 98.5 321 GLN B N 1
ATOM 6302 C CA . GLN B 1 321 ? -8.531 17.703 6.316 1 98.5 321 GLN B CA 1
ATOM 6303 C C . GLN B 1 321 ? -9.422 18.547 5.398 1 98.5 321 GLN B C 1
ATOM 6305 O O . GLN B 1 321 ? -9.094 18.75 4.23 1 98.5 321 GLN B O 1
ATOM 6310 N N . ARG B 1 322 ? -10.469 19.062 5.934 1 98.19 322 ARG B N 1
ATOM 6311 C CA . ARG B 1 322 ? -11.406 19.906 5.203 1 98.19 322 ARG B CA 1
ATOM 6312 C C . ARG B 1 322 ? -10.742 21.203 4.773 1 98.19 322 ARG B C 1
ATOM 6314 O O . ARG B 1 322 ? -10.172 21.922 5.598 1 98.19 322 ARG B O 1
ATOM 6321 N N . GLY B 1 323 ? -10.82 21.453 3.52 1 98 323 GLY B N 1
ATOM 6322 C CA . GLY B 1 323 ? -10.242 22.672 2.994 1 98 323 GLY B CA 1
ATOM 6323 C C . GLY B 1 323 ? -8.75 22.562 2.721 1 98 323 GLY B C 1
ATOM 6324 O O . GLY B 1 323 ? -8.125 23.516 2.277 1 98 323 GLY B O 1
ATOM 6325 N N . VAL B 1 324 ? -8.203 21.422 2.977 1 98.69 324 VAL B N 1
ATOM 6326 C CA . VAL B 1 324 ? -6.77 21.219 2.785 1 98.69 324 VAL B CA 1
ATOM 6327 C C . VAL B 1 324 ? -6.535 20.219 1.661 1 98.69 324 VAL B C 1
ATOM 6329 O O . VAL B 1 324 ? -5.852 20.516 0.679 1 98.69 324 VAL B O 1
ATOM 6332 N N . ASN B 1 325 ? -7.109 19.047 1.772 1 98.75 325 ASN B N 1
ATOM 6333 C CA . ASN B 1 325 ? -6.859 18 0.784 1 98.75 325 ASN B CA 1
ATOM 6334 C C . ASN B 1 325 ? -8.094 17.125 0.568 1 98.75 325 ASN B C 1
ATOM 6336 O O . ASN B 1 325 ? -7.973 15.977 0.152 1 98.75 325 ASN B O 1
ATOM 6340 N N . ASP B 1 326 ? -9.328 17.625 0.813 1 98.5 326 ASP B N 1
ATOM 6341 C CA . ASP B 1 326 ? -10.555 16.844 0.752 1 98.5 326 ASP B CA 1
ATOM 6342 C C . ASP B 1 326 ? -11.258 17.016 -0.589 1 98.5 326 ASP B C 1
ATOM 6344 O O . ASP B 1 326 ? -12.477 16.844 -0.686 1 98.5 326 ASP B O 1
ATOM 6348 N N . GLN B 1 327 ? -10.531 17.484 -1.595 1 98.19 327 GLN B N 1
ATOM 6349 C CA . GLN B 1 327 ? -11.023 17.547 -2.969 1 98.19 327 GLN B CA 1
ATOM 6350 C C . GLN B 1 327 ? -10.258 16.594 -3.871 1 98.19 327 GLN B C 1
ATOM 6352 O O . GLN B 1 327 ? -9.047 16.391 -3.697 1 98.19 327 GLN B O 1
ATOM 6357 N N . VAL B 1 328 ? -10.953 16.016 -4.863 1 97.12 328 VAL B N 1
ATOM 6358 C CA . VAL B 1 328 ? -10.383 14.992 -5.734 1 97.12 328 VAL B CA 1
ATOM 6359 C C . VAL B 1 328 ? -9.141 15.539 -6.434 1 97.12 328 VAL B C 1
ATOM 6361 O O . VAL B 1 328 ? -8.094 14.898 -6.438 1 97.12 328 VAL B O 1
ATOM 6364 N N . GLU B 1 329 ? -9.242 16.719 -6.961 1 97.06 329 GLU B N 1
ATOM 6365 C CA . GLU B 1 329 ? -8.133 17.297 -7.703 1 97.06 329 GLU B CA 1
ATOM 6366 C C . GLU B 1 329 ? -6.91 17.5 -6.805 1 97.06 329 GLU B C 1
ATOM 6368 O O . GLU B 1 329 ? -5.789 17.156 -7.191 1 97.06 329 GLU B O 1
ATOM 6373 N N . THR B 1 330 ? -7.145 18 -5.594 1 98.38 330 THR B N 1
ATOM 6374 C CA . THR B 1 330 ? -6.055 18.266 -4.668 1 98.38 330 THR B CA 1
ATOM 6375 C C . THR B 1 330 ? -5.391 16.969 -4.219 1 98.38 330 THR B C 1
ATOM 6377 O O . THR B 1 330 ? -4.164 16.844 -4.258 1 98.38 330 THR B O 1
ATOM 6380 N N . MET B 1 331 ? -6.188 16 -3.824 1 98.5 331 MET B N 1
ATOM 6381 C CA . MET B 1 331 ? -5.648 14.734 -3.344 1 98.5 331 MET B CA 1
ATOM 6382 C C . MET B 1 331 ? -4.906 14.008 -4.457 1 98.5 331 MET B C 1
ATOM 6384 O O . MET B 1 331 ? -3.83 13.445 -4.227 1 98.5 331 MET B O 1
ATOM 6388 N N . THR B 1 332 ? -5.469 14.016 -5.664 1 97.62 332 THR B N 1
ATOM 6389 C CA . THR B 1 332 ? -4.809 13.391 -6.805 1 97.62 332 THR B CA 1
ATOM 6390 C C . THR B 1 332 ? -3.465 14.055 -7.086 1 97.62 332 THR B C 1
ATOM 6392 O O . THR B 1 332 ? -2.459 13.367 -7.285 1 97.62 332 THR B O 1
ATOM 6395 N N . THR B 1 333 ? -3.438 15.352 -7.047 1 98.12 333 THR B N 1
ATOM 6396 C CA . THR B 1 333 ? -2.197 16.094 -7.27 1 98.12 333 THR B CA 1
ATOM 6397 C C . THR B 1 333 ? -1.177 15.773 -6.184 1 98.12 333 THR B C 1
ATOM 6399 O O . THR B 1 333 ? 0.011 15.594 -6.469 1 98.12 333 THR B O 1
ATOM 6402 N N . LEU B 1 334 ? -1.627 15.719 -4.93 1 98.75 334 LEU B N 1
ATOM 6403 C CA . LEU B 1 334 ? -0.725 15.391 -3.832 1 98.75 334 LEU B CA 1
ATOM 6404 C C . LEU B 1 334 ? -0.084 14.023 -4.047 1 98.75 334 LEU B C 1
ATOM 6406 O O . LEU B 1 334 ? 1.14 13.891 -3.977 1 98.75 334 LEU B O 1
ATOM 6410 N N . VAL B 1 335 ? -0.898 13.039 -4.371 1 98.38 335 VAL B N 1
ATOM 6411 C CA . VAL B 1 335 ? -0.436 11.664 -4.543 1 98.38 335 VAL B CA 1
ATOM 6412 C C . VAL B 1 335 ? 0.562 11.594 -5.695 1 98.38 335 VAL B C 1
ATOM 6414 O O . VAL B 1 335 ? 1.648 11.031 -5.551 1 98.38 335 VAL B O 1
ATOM 6417 N N . LYS B 1 336 ? 0.249 12.219 -6.773 1 98 336 LYS B N 1
ATOM 6418 C CA . LYS B 1 336 ? 1.115 12.203 -7.945 1 98 336 LYS B CA 1
ATOM 6419 C C . LYS B 1 336 ? 2.402 12.984 -7.695 1 98 336 LYS B C 1
ATOM 6421 O O . LYS B 1 336 ? 3.477 12.578 -8.141 1 98 336 LYS B O 1
ATOM 6426 N N . ARG B 1 337 ? 2.32 14.094 -7.012 1 98.69 337 ARG B N 1
ATOM 6427 C CA . ARG B 1 337 ? 3.494 14.906 -6.73 1 98.69 337 ARG B CA 1
ATOM 6428 C C . ARG B 1 337 ? 4.434 14.203 -5.762 1 98.69 337 ARG B C 1
ATOM 6430 O O . ARG B 1 337 ? 5.656 14.281 -5.898 1 98.69 337 ARG B O 1
ATOM 6437 N N . LEU B 1 338 ? 3.863 13.57 -4.742 1 98.81 338 LEU B N 1
ATOM 6438 C CA . LEU B 1 338 ? 4.68 12.742 -3.863 1 98.81 338 LEU B CA 1
ATOM 6439 C C . LEU B 1 338 ? 5.457 11.695 -4.664 1 98.81 338 LEU B C 1
ATOM 6441 O O . LEU B 1 338 ? 6.672 11.562 -4.5 1 98.81 338 LEU B O 1
ATOM 6445 N N . ALA B 1 339 ? 4.766 11.031 -5.559 1 97.94 339 ALA B N 1
ATOM 6446 C CA . ALA B 1 339 ? 5.422 10.039 -6.406 1 97.94 339 ALA B CA 1
ATOM 6447 C C . ALA B 1 339 ? 6.508 10.68 -7.262 1 97.94 339 ALA B C 1
ATOM 6449 O O . ALA B 1 339 ? 7.574 10.094 -7.465 1 97.94 339 ALA B O 1
ATOM 6450 N N . HIS B 1 340 ? 6.23 11.859 -7.703 1 97.94 340 HIS B N 1
ATOM 6451 C CA . HIS B 1 340 ? 7.145 12.594 -8.57 1 97.94 340 HIS B CA 1
ATOM 6452 C C . HIS B 1 340 ? 8.461 12.883 -7.859 1 97.94 340 HIS B C 1
ATOM 6454 O O . HIS B 1 340 ? 9.516 12.938 -8.492 1 97.94 340 HIS B O 1
ATOM 6460 N N . VAL B 1 341 ? 8.414 13.023 -6.555 1 98.56 341 VAL B N 1
ATOM 6461 C CA . VAL B 1 341 ? 9.641 13.312 -5.816 1 98.56 341 VAL B CA 1
ATOM 6462 C C . VAL B 1 341 ? 10.102 12.07 -5.062 1 98.56 341 VAL B C 1
ATOM 6464 O O . VAL B 1 341 ? 10.773 12.172 -4.031 1 98.56 341 VAL B O 1
ATOM 6467 N N . ASN B 1 342 ? 9.648 10.906 -5.48 1 98.19 342 ASN B N 1
ATOM 6468 C CA . ASN B 1 342 ? 10.07 9.594 -5.004 1 98.19 342 ASN B CA 1
ATOM 6469 C C . ASN B 1 342 ? 9.711 9.391 -3.531 1 98.19 342 ASN B C 1
ATOM 6471 O O . ASN B 1 342 ? 10.492 8.812 -2.773 1 98.19 342 ASN B O 1
ATOM 6475 N N . VAL B 1 343 ? 8.586 9.93 -3.123 1 98.69 343 VAL B N 1
ATOM 6476 C CA . VAL B 1 343 ? 7.941 9.641 -1.845 1 98.69 343 VAL B CA 1
ATOM 6477 C C . VAL B 1 343 ? 6.699 8.781 -2.074 1 98.69 343 VAL B C 1
ATOM 6479 O O . VAL B 1 343 ? 5.793 9.172 -2.812 1 98.69 343 VAL B O 1
ATOM 6482 N N . GLN B 1 344 ? 6.676 7.66 -1.483 1 97.94 344 GLN B N 1
ATOM 6483 C CA . GLN B 1 344 ? 5.555 6.746 -1.682 1 97.94 344 GLN B CA 1
ATOM 6484 C C . GLN B 1 344 ? 4.375 7.121 -0.788 1 97.94 344 GLN B C 1
ATOM 6486 O O . GLN B 1 344 ? 4.469 7.039 0.438 1 97.94 344 GLN B O 1
ATOM 6491 N N . PRO B 1 345 ? 3.262 7.551 -1.428 1 97.69 345 PRO B N 1
ATOM 6492 C CA . PRO B 1 345 ? 2.068 7.699 -0.592 1 97.69 345 PRO B CA 1
ATOM 6493 C C . PRO B 1 345 ? 1.603 6.379 0.014 1 97.69 345 PRO B C 1
ATOM 6495 O O . PRO B 1 345 ? 1.41 5.398 -0.709 1 97.69 345 PRO B O 1
ATOM 6498 N N . TYR B 1 346 ? 1.402 6.359 1.288 1 93.62 346 TYR B N 1
ATOM 6499 C CA . TYR B 1 346 ? 1.201 5.121 2.033 1 93.62 346 TYR B CA 1
ATOM 6500 C C . TYR B 1 346 ? -0.173 5.098 2.689 1 93.62 346 TYR B C 1
ATOM 6502 O O . TYR B 1 346 ? -0.964 4.18 2.457 1 93.62 346 TYR B O 1
ATOM 6510 N N . TYR B 1 347 ? -0.483 6.145 3.504 1 97 347 TYR B N 1
ATOM 6511 C CA . TYR B 1 347 ? -1.756 6.25 4.207 1 97 347 TYR B CA 1
ATOM 6512 C C . TYR B 1 347 ? -2.373 7.629 4.012 1 97 347 TYR B C 1
ATOM 6514 O O . TYR B 1 347 ? -1.655 8.633 3.922 1 97 347 TYR B O 1
ATOM 6522 N N . VAL B 1 348 ? -3.643 7.617 3.893 1 98.56 348 VAL B N 1
ATOM 6523 C CA . VAL B 1 348 ? -4.445 8.797 4.188 1 98.56 348 VAL B CA 1
ATOM 6524 C C . VAL B 1 348 ? -5.391 8.5 5.352 1 98.56 348 VAL B C 1
ATOM 6526 O O . VAL B 1 348 ? -6.285 7.664 5.234 1 98.56 348 VAL B O 1
ATOM 6529 N N . TYR B 1 349 ? -5.211 9.195 6.453 1 97.81 349 TYR B N 1
ATOM 6530 C CA . TYR B 1 349 ? -6.016 8.992 7.648 1 97.81 349 TYR B CA 1
ATOM 6531 C C . TYR B 1 349 ? -7.258 9.875 7.629 1 97.81 349 TYR B C 1
ATOM 6533 O O . TYR B 1 349 ? -7.16 11.086 7.441 1 97.81 349 TYR B O 1
ATOM 6541 N N . VAL B 1 350 ? -8.391 9.211 7.84 1 97.75 350 VAL B N 1
ATOM 6542 C CA . VAL B 1 350 ? -9.508 10.039 8.273 1 97.75 350 VAL B CA 1
ATOM 6543 C C . VAL B 1 350 ? -9.148 10.758 9.57 1 97.75 350 VAL B C 1
ATOM 6545 O O . VAL B 1 350 ? -8.562 10.156 10.477 1 97.75 350 VAL B O 1
ATOM 6548 N N . HIS B 1 351 ? -9.453 11.969 9.625 1 96.5 351 HIS B N 1
ATOM 6549 C CA . HIS B 1 351 ? -9.062 12.828 10.734 1 96.5 351 HIS B CA 1
ATOM 6550 C C . HIS B 1 351 ? -9.57 12.266 12.062 1 96.5 351 HIS B C 1
ATOM 6552 O O . HIS B 1 351 ? -10.766 12.031 12.227 1 96.5 351 HIS B O 1
ATOM 6558 N N . ASP B 1 352 ? -8.672 12.062 13.031 1 93 352 ASP B N 1
ATOM 6559 C CA . ASP B 1 352 ? -9.062 11.664 14.383 1 93 352 ASP B CA 1
ATOM 6560 C C . ASP B 1 352 ? -9.82 12.789 15.094 1 93 352 ASP B C 1
ATOM 6562 O O . ASP B 1 352 ? -9.758 13.945 14.664 1 93 352 ASP B O 1
ATOM 6566 N N . LEU B 1 353 ? -10.562 12.398 16.141 1 91.69 353 LEU B N 1
ATOM 6567 C CA . LEU B 1 353 ? -11.148 13.438 16.984 1 91.69 353 LEU B CA 1
ATOM 6568 C C . LEU B 1 353 ? -10.078 14.094 17.859 1 91.69 353 LEU B C 1
ATOM 6570 O O . LEU B 1 353 ? -9.453 13.43 18.688 1 91.69 353 LEU B O 1
ATOM 6574 N N . VAL B 1 354 ? -9.812 15.297 17.594 1 89.81 354 VAL B N 1
ATOM 6575 C CA . VAL B 1 354 ? -8.844 16.094 18.344 1 89.81 354 VAL B CA 1
ATOM 6576 C C . VAL B 1 354 ? -9.508 17.375 18.844 1 89.81 354 VAL B C 1
ATOM 6578 O O . VAL B 1 354 ? -10.281 18 18.125 1 89.81 354 VAL B O 1
ATOM 6581 N N . LYS B 1 355 ? -9.234 17.703 20 1 88.75 355 LYS B N 1
ATOM 6582 C CA . LYS B 1 355 ? -9.844 18.875 20.625 1 88.75 355 LYS B CA 1
ATOM 6583 C C . LYS B 1 355 ? -9.484 20.156 19.859 1 88.75 355 LYS B C 1
ATOM 6585 O O . LYS B 1 355 ? -8.328 20.359 19.5 1 88.75 355 LYS B O 1
ATOM 6590 N N . GLY B 1 356 ? -10.453 20.922 19.578 1 89 356 GLY B N 1
ATOM 6591 C CA . GLY B 1 356 ? -10.25 22.281 19.094 1 89 356 GLY B CA 1
ATOM 6592 C C . GLY B 1 356 ? -10.117 22.359 17.578 1 89 356 GLY B C 1
ATOM 6593 O O . GLY B 1 356 ? -9.914 23.438 17.016 1 89 356 GLY B O 1
ATOM 6594 N N . VAL B 1 357 ? -10.297 21.172 16.891 1 93.31 357 VAL B N 1
ATOM 6595 C CA . VAL B 1 357 ? -10.031 21.25 15.453 1 93.31 357 VAL B CA 1
ATOM 6596 C C . VAL B 1 357 ? -11.141 20.547 14.688 1 93.31 357 VAL B C 1
ATOM 6598 O O . VAL B 1 357 ? -10.898 19.938 13.633 1 93.31 357 VAL B O 1
ATOM 6601 N N . GLU B 1 358 ? -12.336 20.594 15.195 1 95.25 358 GLU B N 1
ATOM 6602 C CA . GLU B 1 358 ? -13.484 19.953 14.555 1 95.25 358 GLU B CA 1
ATOM 6603 C C . GLU B 1 358 ? -13.695 20.484 13.141 1 95.25 358 GLU B C 1
ATOM 6605 O O . GLU B 1 358 ? -14.125 19.75 12.25 1 95.25 358 GLU B O 1
ATOM 6610 N N . GLU B 1 359 ? -13.344 21.719 12.938 1 96.06 359 GLU B N 1
ATOM 6611 C CA . GLU B 1 359 ? -13.555 22.375 11.656 1 96.06 359 GLU B CA 1
ATOM 6612 C C . GLU B 1 359 ? -12.719 21.719 10.562 1 96.06 359 GLU B C 1
ATOM 6614 O O . GLU B 1 359 ? -13.008 21.859 9.367 1 96.06 359 GLU B O 1
ATOM 6619 N N . LEU B 1 360 ? -11.68 20.984 10.93 1 97.12 360 LEU B N 1
ATOM 6620 C CA . LEU B 1 360 ? -10.773 20.375 9.961 1 97.12 360 LEU B CA 1
ATOM 6621 C C . LEU B 1 360 ? -11.25 18.969 9.578 1 97.12 360 LEU B C 1
ATOM 6623 O O . LEU B 1 360 ? -10.766 18.391 8.602 1 97.12 360 LEU B O 1
ATOM 6627 N N . ARG B 1 361 ? -12.148 18.406 10.258 1 97.5 361 ARG B N 1
ATOM 6628 C CA . ARG B 1 361 ? -12.562 17.031 10.039 1 97.5 361 ARG B CA 1
ATOM 6629 C C . ARG B 1 361 ? -13.508 16.922 8.852 1 97.5 361 ARG B C 1
ATOM 6631 O O . ARG B 1 361 ? -14.18 17.891 8.5 1 97.5 361 ARG B O 1
ATOM 6638 N N . THR B 1 362 ? -13.477 15.773 8.195 1 97.62 362 THR B N 1
ATOM 6639 C CA . THR B 1 362 ? -14.383 15.398 7.113 1 97.62 362 THR B CA 1
ATOM 6640 C C . THR B 1 362 ? -15.133 14.117 7.449 1 97.62 362 THR B C 1
ATOM 6642 O O . THR B 1 362 ? -14.969 13.562 8.539 1 97.62 362 THR B O 1
ATOM 6645 N N . THR B 1 363 ? -16 13.672 6.555 1 97.94 363 THR B N 1
ATOM 6646 C CA . THR B 1 363 ? -16.781 12.469 6.805 1 97.94 363 THR B CA 1
ATOM 6647 C C . THR B 1 363 ? -16.094 11.242 6.223 1 97.94 363 THR B C 1
ATOM 6649 O O . THR B 1 363 ? -15.234 11.367 5.348 1 97.94 363 THR B O 1
ATOM 6652 N N . VAL B 1 364 ? -16.453 10.078 6.746 1 98.12 364 VAL B N 1
ATOM 6653 C CA . VAL B 1 364 ? -16.031 8.812 6.164 1 98.12 364 VAL B CA 1
ATOM 6654 C C . VAL B 1 364 ? -16.484 8.734 4.707 1 98.12 364 VAL B C 1
ATOM 6656 O O . VAL B 1 364 ? -15.75 8.227 3.852 1 98.12 364 VAL B O 1
ATOM 6659 N N . ASP B 1 365 ? -17.625 9.281 4.414 1 97.31 365 ASP B N 1
ATOM 6660 C CA . ASP B 1 365 ? -18.156 9.305 3.057 1 97.31 365 ASP B CA 1
ATOM 6661 C C . ASP B 1 365 ? -17.219 10.039 2.109 1 97.31 365 ASP B C 1
ATOM 6663 O O . ASP B 1 365 ? -16.969 9.586 0.989 1 97.31 365 ASP B O 1
ATOM 6667 N N . THR B 1 366 ? -16.719 11.188 2.555 1 97.69 366 THR B N 1
ATOM 6668 C CA . THR B 1 366 ? -15.75 11.945 1.771 1 97.69 366 THR B CA 1
ATOM 6669 C C . THR B 1 366 ? -14.508 11.109 1.489 1 97.69 366 THR B C 1
ATOM 6671 O O . THR B 1 366 ? -14.008 11.086 0.362 1 97.69 366 THR B O 1
ATOM 6674 N N . ALA B 1 367 ? -14.039 10.398 2.477 1 98.44 367 ALA B N 1
ATOM 6675 C CA . ALA B 1 367 ? -12.852 9.555 2.328 1 98.44 367 ALA B CA 1
ATOM 6676 C C . ALA B 1 367 ? -13.102 8.438 1.318 1 98.44 367 ALA B C 1
ATOM 6678 O O . ALA B 1 367 ? -12.234 8.125 0.501 1 98.44 367 ALA B O 1
ATOM 6679 N N . GLU B 1 368 ? -14.273 7.789 1.386 1 97.06 368 GLU B N 1
ATOM 6680 C CA . GLU B 1 368 ? -14.625 6.742 0.431 1 97.06 368 GLU B CA 1
ATOM 6681 C C . GLU B 1 368 ? -14.586 7.27 -1.002 1 97.06 368 GLU B C 1
ATOM 6683 O O . GLU B 1 368 ? -14.008 6.633 -1.887 1 97.06 368 GLU B O 1
ATOM 6688 N N . TYR B 1 369 ? -15.203 8.43 -1.17 1 96 369 TYR B N 1
ATOM 6689 C CA . TYR B 1 369 ? -15.281 9.031 -2.494 1 96 369 TYR B CA 1
ATOM 6690 C C . TYR B 1 369 ? -13.891 9.352 -3.029 1 96 369 TYR B C 1
ATOM 6692 O O . TYR B 1 369 ? -13.586 9.086 -4.195 1 96 369 TYR B O 1
ATOM 6700 N N . LEU B 1 370 ? -13.078 9.914 -2.199 1 97.88 370 LEU B N 1
ATOM 6701 C CA . LEU B 1 370 ? -11.719 10.258 -2.604 1 97.88 370 LEU B CA 1
ATOM 6702 C C . LEU B 1 370 ? -10.922 9.008 -2.941 1 97.88 370 LEU B C 1
ATOM 6704 O O . LEU B 1 370 ? -10.18 8.984 -3.93 1 97.88 370 LEU B O 1
ATOM 6708 N N . GLU B 1 371 ? -11.039 7.988 -2.08 1 97.56 371 GLU B N 1
ATOM 6709 C CA . GLU B 1 371 ? -10.32 6.746 -2.342 1 97.56 371 GLU B CA 1
ATOM 6710 C C . GLU B 1 371 ? -10.664 6.188 -3.721 1 97.56 371 GLU B C 1
ATOM 6712 O O . GLU B 1 371 ? -9.773 5.848 -4.496 1 97.56 371 GLU B O 1
ATOM 6717 N N . LYS B 1 372 ? -11.914 6.141 -4.098 1 95.38 372 LYS B N 1
ATOM 6718 C CA . LYS B 1 372 ? -12.359 5.625 -5.387 1 95.38 372 LYS B CA 1
ATOM 6719 C C . LYS B 1 372 ? -11.836 6.484 -6.531 1 95.38 372 LYS B C 1
ATOM 6721 O O . LYS B 1 372 ? -11.477 5.969 -7.594 1 95.38 372 LYS B O 1
ATOM 6726 N N . SER B 1 373 ? -11.789 7.758 -6.27 1 95.81 373 SER B N 1
ATOM 6727 C CA . SER B 1 373 ? -11.414 8.703 -7.316 1 95.81 373 SER B CA 1
ATOM 6728 C C . SER B 1 373 ? -9.906 8.703 -7.543 1 95.81 373 SER B C 1
ATOM 6730 O O . SER B 1 373 ? -9.438 8.914 -8.664 1 95.81 373 SER B O 1
ATOM 6732 N N . VAL B 1 374 ? -9.172 8.531 -6.496 1 96.56 374 VAL B N 1
ATOM 6733 C CA . VAL B 1 374 ? -7.719 8.57 -6.578 1 96.56 374 VAL B CA 1
ATOM 6734 C C . VAL B 1 374 ? -7.191 7.266 -7.16 1 96.56 374 VAL B C 1
ATOM 6736 O O . VAL B 1 374 ? -6.207 7.262 -7.906 1 96.56 374 VAL B O 1
ATOM 6739 N N . ARG B 1 375 ? -7.82 6.164 -6.816 1 95.31 375 ARG B N 1
ATOM 6740 C CA . ARG B 1 375 ? -7.395 4.867 -7.332 1 95.31 375 ARG B CA 1
ATOM 6741 C C . ARG B 1 375 ? -7.508 4.82 -8.852 1 95.31 375 ARG B C 1
ATOM 6743 O O . ARG B 1 375 ? -8.57 5.117 -9.406 1 95.31 375 ARG B O 1
ATOM 6750 N N . GLY B 1 376 ? -6.367 4.504 -9.492 1 92.94 376 GLY B N 1
ATOM 6751 C CA . GLY B 1 376 ? -6.332 4.434 -10.945 1 92.94 376 GLY B CA 1
ATOM 6752 C C . GLY B 1 376 ? -5.645 5.625 -11.586 1 92.94 376 GLY B C 1
ATOM 6753 O O . GLY B 1 376 ? -5.352 5.609 -12.781 1 92.94 376 GLY B O 1
ATOM 6754 N N . THR B 1 377 ? -5.336 6.645 -10.789 1 93.5 377 THR B N 1
ATOM 6755 C CA . THR B 1 377 ? -4.734 7.848 -11.344 1 93.5 377 THR B CA 1
ATOM 6756 C C . THR B 1 377 ? -3.225 7.688 -11.484 1 93.5 377 THR B C 1
ATOM 6758 O O . THR B 1 377 ? -2.582 8.422 -12.234 1 93.5 377 THR B O 1
ATOM 6761 N N . THR B 1 378 ? -2.672 6.812 -10.711 1 93.12 378 THR B N 1
ATOM 6762 C CA . THR B 1 378 ? -1.241 6.531 -10.734 1 93.12 378 THR B CA 1
ATOM 6763 C C . THR B 1 378 ? -0.97 5.074 -10.367 1 93.12 378 THR B C 1
ATOM 6765 O O . THR B 1 378 ? -1.9 4.277 -10.242 1 93.12 378 THR B O 1
ATOM 6768 N N . ALA B 1 379 ? 0.308 4.727 -10.305 1 91.06 379 ALA B N 1
ATOM 6769 C CA . ALA B 1 379 ? 0.704 3.35 -10.023 1 91.06 379 ALA B CA 1
ATOM 6770 C C . ALA B 1 379 ? 0.097 2.865 -8.703 1 91.06 379 ALA B C 1
ATOM 6772 O O . ALA B 1 379 ? -0.032 3.639 -7.754 1 91.06 379 ALA B O 1
ATOM 6773 N N . GLY B 1 380 ? -0.216 1.604 -8.656 1 91.31 380 GLY B N 1
ATOM 6774 C CA . GLY B 1 380 ? -0.855 1.012 -7.488 1 91.31 380 GLY B CA 1
ATOM 6775 C C . GLY B 1 380 ? -0.038 1.162 -6.219 1 91.31 380 GLY B C 1
ATOM 6776 O O . GLY B 1 380 ? -0.589 1.426 -5.148 1 91.31 380 GLY B O 1
ATOM 6777 N N . PHE B 1 381 ? 1.243 1.004 -6.32 1 92.88 381 PHE B N 1
ATOM 6778 C CA . PHE B 1 381 ? 2.09 1.08 -5.133 1 92.88 381 PHE B CA 1
ATOM 6779 C C . PHE B 1 381 ? 2.199 2.518 -4.637 1 92.88 381 PHE B C 1
ATOM 6781 O O . PHE B 1 381 ? 2.648 2.76 -3.518 1 92.88 381 PHE B O 1
ATOM 6788 N N . ASN B 1 382 ? 1.814 3.477 -5.426 1 95.75 382 ASN B N 1
ATOM 6789 C CA . ASN B 1 382 ? 1.771 4.883 -5.043 1 95.75 382 ASN B CA 1
ATOM 6790 C C . ASN B 1 382 ? 0.35 5.332 -4.715 1 95.75 382 ASN B C 1
ATOM 6792 O O . ASN B 1 382 ? 0.085 6.527 -4.59 1 95.75 382 ASN B O 1
ATOM 6796 N N . THR B 1 383 ? -0.596 4.438 -4.668 1 96.06 383 THR B N 1
ATOM 6797 C CA . THR B 1 383 ? -1.952 4.746 -4.227 1 96.06 383 THR B CA 1
ATOM 6798 C C . THR B 1 383 ? -2.111 4.469 -2.734 1 96.06 383 THR B C 1
ATOM 6800 O O . THR B 1 383 ? -2.012 3.322 -2.297 1 96.06 383 THR B O 1
ATOM 6803 N N . PRO B 1 384 ? -2.334 5.477 -1.975 1 97.44 384 PRO B N 1
ATOM 6804 C CA . PRO B 1 384 ? -2.412 5.277 -0.525 1 97.44 384 PRO B CA 1
ATOM 6805 C C . PRO B 1 384 ? -3.68 4.539 -0.099 1 97.44 384 PRO B C 1
ATOM 6807 O O . PRO B 1 384 ? -4.695 4.602 -0.795 1 97.44 384 PRO B O 1
ATOM 6810 N N . THR B 1 385 ? -3.578 3.84 0.971 1 97.19 385 THR B N 1
ATOM 6811 C CA . THR B 1 385 ? -4.754 3.275 1.62 1 97.19 385 THR B CA 1
ATOM 6812 C C . THR B 1 385 ? -5.438 4.316 2.504 1 97.19 385 THR B C 1
ATOM 6814 O O . THR B 1 385 ? -4.793 4.93 3.359 1 97.19 385 THR B O 1
ATOM 6817 N N . PHE B 1 386 ? -6.691 4.555 2.211 1 98.19 386 PHE B N 1
ATOM 6818 C CA . PHE B 1 386 ? -7.48 5.41 3.094 1 98.19 386 PHE B CA 1
ATOM 6819 C C . PHE B 1 386 ? -7.977 4.625 4.301 1 98.19 386 PHE B C 1
ATOM 6821 O O . PHE B 1 386 ? -8.609 3.578 4.152 1 98.19 386 PHE B O 1
ATOM 6828 N N . VAL B 1 387 ? -7.688 5.188 5.531 1 97.81 387 VAL B N 1
ATOM 6829 C CA . VAL B 1 387 ? -7.961 4.375 6.711 1 97.81 387 VAL B CA 1
ATOM 6830 C C . VAL B 1 387 ? -8.633 5.23 7.785 1 97.81 387 VAL B C 1
ATOM 6832 O O . VAL B 1 387 ? -8.43 6.445 7.836 1 97.81 387 VAL B O 1
ATOM 6835 N N . VAL B 1 388 ? -9.414 4.555 8.57 1 96.5 388 VAL B N 1
ATOM 6836 C CA . V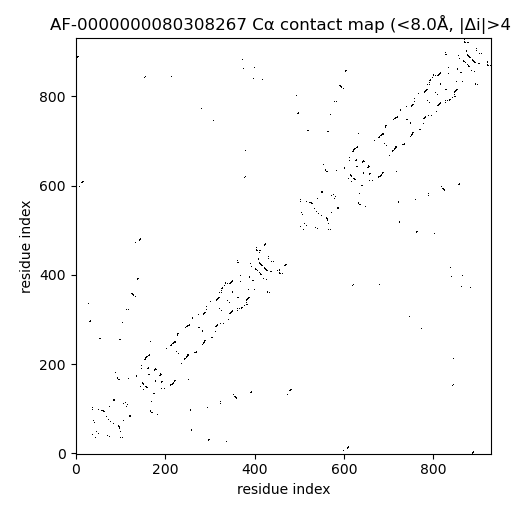AL B 1 388 ? -9.891 5.066 9.852 1 96.5 388 VAL B CA 1
ATOM 6837 C C . VAL B 1 388 ? -9.109 4.426 10.992 1 96.5 388 VAL B C 1
ATOM 6839 O O . VAL B 1 388 ? -9.023 3.197 11.086 1 96.5 388 VAL B O 1
ATOM 6842 N N . ASP B 1 389 ? -8.43 5.242 11.688 1 92.88 389 ASP B N 1
ATOM 6843 C CA . ASP B 1 389 ? -7.867 4.723 12.938 1 92.88 389 ASP B CA 1
ATOM 6844 C C . ASP B 1 389 ? -8.953 4.559 13.992 1 92.88 389 ASP B C 1
ATOM 6846 O O . ASP B 1 389 ? -9.352 5.527 14.641 1 92.88 389 ASP B O 1
ATOM 6850 N N . ALA B 1 390 ? -9.414 3.35 14.141 1 88 390 ALA B N 1
ATOM 6851 C CA . ALA B 1 390 ? -10.602 3.088 14.945 1 88 390 ALA B CA 1
ATOM 6852 C C . ALA B 1 390 ? -10.359 3.447 16.406 1 88 390 ALA B C 1
ATOM 6854 O O . ALA B 1 390 ? -9.5 2.859 17.062 1 88 390 ALA B O 1
ATOM 6855 N N . PRO B 1 391 ? -11.086 4.344 16.906 1 81.69 391 PRO B N 1
ATOM 6856 C CA . PRO B 1 391 ? -10.922 4.762 18.297 1 81.69 391 PRO B CA 1
ATOM 6857 C C . PRO B 1 391 ? -11.062 3.6 19.281 1 81.69 391 PRO B C 1
ATOM 6859 O O . PRO B 1 391 ? -11.734 2.611 18.984 1 81.69 391 PRO B O 1
ATOM 6862 N N . GLY B 1 392 ? -10.414 3.715 20.406 1 79.12 392 GLY B N 1
ATOM 6863 C CA . GLY B 1 392 ? -10.453 2.648 21.391 1 79.12 392 GLY B CA 1
ATOM 6864 C C . GLY B 1 392 ? -9.398 1.58 21.156 1 79.12 392 GLY B C 1
ATOM 6865 O O . GLY B 1 392 ? -9.375 0.564 21.859 1 79.12 392 GLY B O 1
ATOM 6866 N N . GLY B 1 393 ? -8.609 1.837 20.109 1 77.94 393 GLY B N 1
ATOM 6867 C CA . GLY B 1 393 ? -7.477 0.953 19.891 1 77.94 393 GLY B CA 1
ATOM 6868 C C . GLY B 1 393 ? -7.762 -0.132 18.859 1 77.94 393 GLY B C 1
ATOM 6869 O O . GLY B 1 393 ? -7.125 -1.188 18.875 1 77.94 393 GLY B O 1
ATOM 6870 N N . GLY B 1 394 ? -8.711 0.023 18.016 1 85.06 394 GLY B N 1
ATOM 6871 C CA . GLY B 1 394 ? -9.039 -0.958 17 1 85.06 394 GLY B CA 1
ATOM 6872 C C . GLY B 1 394 ? -8.047 -0.975 15.852 1 85.06 394 GLY B C 1
ATOM 6873 O O . GLY B 1 394 ? -8.039 -1.908 15.047 1 85.06 394 GLY B O 1
ATOM 6874 N N . GLY B 1 395 ? -7.203 0.068 15.844 1 89.62 395 GLY B N 1
ATOM 6875 C CA . GLY B 1 395 ? -6.188 0.111 14.805 1 89.62 395 GLY B CA 1
ATOM 6876 C C . GLY B 1 395 ? -6.699 0.682 13.5 1 89.62 395 GLY B C 1
ATOM 6877 O O . GLY B 1 395 ? -7.828 1.162 13.422 1 89.62 395 GLY B O 1
ATOM 6878 N N . LYS B 1 396 ? -5.859 0.689 12.516 1 93.88 396 LYS B N 1
ATOM 6879 C CA . LYS B 1 396 ? -6.156 1.273 11.211 1 93.88 396 LYS B CA 1
ATOM 6880 C C . LYS B 1 396 ? -7.012 0.329 10.367 1 93.88 396 LYS B C 1
ATOM 6882 O O . LYS B 1 396 ? -6.613 -0.808 10.109 1 93.88 396 LYS B O 1
ATOM 6887 N N . ARG B 1 397 ? -8.172 0.823 9.922 1 95.81 397 ARG B N 1
ATOM 6888 C CA . ARG B 1 397 ? -9.102 0.042 9.109 1 95.81 397 ARG B CA 1
ATOM 6889 C C . ARG B 1 397 ? -9.367 0.724 7.77 1 95.81 397 ARG B C 1
ATOM 6891 O O . ARG B 1 397 ? -9.516 1.947 7.707 1 95.81 397 ARG B O 1
ATOM 6898 N N . VAL B 1 398 ? -9.43 -0.068 6.719 1 96.81 398 VAL B N 1
ATOM 6899 C CA . VAL B 1 398 ? -9.75 0.491 5.41 1 96.81 398 VAL B CA 1
ATOM 6900 C C . VAL B 1 398 ? -11.102 1.208 5.469 1 96.81 398 VAL B C 1
ATOM 6902 O O . VAL B 1 398 ? -12.055 0.698 6.055 1 96.81 398 VAL B O 1
ATOM 6905 N N . VAL B 1 399 ? -11.172 2.316 4.848 1 97.69 399 VAL B N 1
ATOM 6906 C CA . VAL B 1 399 ? -12.305 3.225 5.008 1 97.69 399 VAL B CA 1
ATOM 6907 C C . VAL B 1 399 ? -13.586 2.539 4.539 1 97.69 399 VAL B C 1
ATOM 6909 O O . VAL B 1 399 ? -14.664 2.781 5.086 1 97.69 399 VAL B O 1
ATOM 6912 N N . HIS B 1 400 ? -13.5 1.6 3.607 1 96.44 400 HIS B N 1
ATOM 6913 C CA . HIS B 1 400 ? -14.648 0.909 3.021 1 96.44 400 HIS B CA 1
ATOM 6914 C C . HIS B 1 400 ? -15.039 -0.308 3.854 1 96.44 400 HIS B C 1
ATOM 6916 O O . HIS B 1 400 ? -16.094 -0.906 3.625 1 96.44 400 HIS B O 1
ATOM 6922 N N . SER B 1 401 ? -14.297 -0.68 4.863 1 96 401 SER B N 1
ATOM 6923 C CA . SER B 1 401 ? -14.43 -2.006 5.457 1 96 401 SER B CA 1
ATOM 6924 C C . SER B 1 401 ? -15.352 -1.979 6.672 1 96 401 SER B C 1
ATOM 6926 O O . SER B 1 401 ? -15.344 -2.904 7.488 1 96 401 SER B O 1
ATOM 6928 N N . PHE B 1 402 ? -16.109 -0.9 6.844 1 96.06 402 PHE B N 1
ATOM 6929 C CA . PHE B 1 402 ? -17.016 -0.822 7.98 1 96.06 402 PHE B CA 1
ATOM 6930 C C . PHE B 1 402 ? -18.062 -1.932 7.918 1 96.06 402 PHE B C 1
ATOM 6932 O O . PHE B 1 402 ? -18.438 -2.369 6.832 1 96.06 402 PHE B O 1
ATOM 6939 N N . GLU B 1 403 ? -18.453 -2.352 9.094 1 95.06 403 GLU B N 1
ATOM 6940 C CA . GLU B 1 403 ? -19.594 -3.26 9.203 1 95.06 403 GLU B CA 1
ATOM 6941 C C . GLU B 1 403 ? -20.906 -2.525 8.969 1 95.06 403 GLU B C 1
ATOM 6943 O O . GLU B 1 403 ? -21.875 -3.115 8.484 1 95.06 403 GLU B O 1
ATOM 6948 N N . HIS B 1 404 ? -20.891 -1.297 9.43 1 96.12 404 HIS B N 1
ATOM 6949 C CA . HIS B 1 404 ? -22.047 -0.418 9.273 1 96.12 404 HIS B CA 1
ATOM 6950 C C . HIS B 1 404 ? -21.625 1.046 9.227 1 96.12 404 HIS B C 1
ATOM 6952 O O . HIS B 1 404 ? -20.688 1.445 9.914 1 96.12 404 HIS B O 1
ATOM 6958 N N . TYR B 1 405 ? -22.359 1.838 8.406 1 96.88 405 TYR B N 1
ATOM 6959 C CA . TYR B 1 405 ? -22.156 3.279 8.336 1 96.88 405 TYR B CA 1
ATOM 6960 C C . TYR B 1 405 ? -23.453 4.008 8.07 1 96.88 405 TYR B C 1
ATOM 6962 O O . TYR B 1 405 ? -24.047 3.879 6.984 1 96.88 405 TYR B O 1
ATOM 6970 N N . ASP B 1 406 ? -23.906 4.664 9.094 1 97.56 406 ASP B N 1
ATOM 6971 C CA . ASP B 1 406 ? -25.109 5.48 8.953 1 97.56 406 ASP B CA 1
ATOM 6972 C C . ASP B 1 406 ? -24.75 6.914 8.562 1 97.56 406 ASP B C 1
ATOM 6974 O O . ASP B 1 406 ? -24.344 7.711 9.414 1 97.56 406 ASP B O 1
ATOM 6978 N N . ARG B 1 407 ? -25.094 7.285 7.379 1 96.25 407 ARG B N 1
ATOM 6979 C CA . ARG B 1 407 ? -24.703 8.586 6.852 1 96.25 407 ARG B CA 1
ATOM 6980 C C . ARG B 1 407 ? -25.562 9.695 7.43 1 96.25 407 ARG B C 1
ATOM 6982 O O . ARG B 1 407 ? -25.219 10.875 7.34 1 96.25 407 ARG B O 1
ATOM 6989 N N . VAL B 1 408 ? -26.656 9.328 8.039 1 97.56 408 VAL B N 1
ATOM 6990 C CA . VAL B 1 408 ? -27.516 10.32 8.664 1 97.56 408 VAL B CA 1
ATOM 6991 C C . VAL B 1 408 ? -26.953 10.711 10.031 1 97.56 408 VAL B C 1
ATOM 6993 O O . VAL B 1 408 ? -26.797 11.898 10.336 1 97.56 408 VAL B O 1
ATOM 6996 N N . THR B 1 409 ? -26.531 9.719 10.836 1 98.06 409 THR B N 1
ATOM 6997 C CA . THR B 1 409 ? -26.031 10 12.18 1 98.06 409 THR B CA 1
ATOM 6998 C C . THR B 1 409 ? -24.516 10.195 12.164 1 98.06 409 THR B C 1
ATOM 7000 O O . THR B 1 409 ? -23.938 10.703 13.125 1 98.06 409 THR B O 1
ATOM 7003 N N . GLY B 1 410 ? -23.875 9.695 11.125 1 98.19 410 GLY B N 1
ATOM 7004 C CA . GLY B 1 410 ? -22.422 9.828 11 1 98.19 410 GLY B CA 1
ATOM 7005 C C . GLY B 1 410 ? -21.656 8.789 11.789 1 98.19 410 GLY B C 1
ATOM 7006 O O . GLY B 1 410 ? -20.469 8.961 12.078 1 98.19 410 GLY B O 1
ATOM 7007 N N . ILE B 1 411 ? -22.328 7.695 12.195 1 98.12 411 ILE B N 1
ATOM 7008 C CA . ILE B 1 411 ? -21.672 6.68 13.016 1 98.12 411 ILE B CA 1
ATOM 7009 C C . ILE B 1 411 ? -21.266 5.492 12.141 1 98.12 411 ILE B C 1
ATOM 7011 O O . ILE B 1 411 ? -22.109 4.918 11.438 1 98.12 411 ILE B O 1
ATOM 7015 N N . SER B 1 412 ? -20.016 5.18 12.125 1 97.56 412 SER B N 1
ATOM 7016 C CA . SER B 1 412 ? -19.516 3.98 11.461 1 97.56 412 SER B CA 1
ATOM 7017 C C . SER B 1 412 ? -18.938 2.992 12.469 1 97.56 412 SER B C 1
ATOM 7019 O O . SER B 1 412 ? -18.453 3.391 13.523 1 97.56 412 SER B O 1
ATOM 7021 N N . VAL B 1 413 ? -19.125 1.73 12.172 1 97.25 413 VAL B N 1
ATOM 7022 C CA . VAL B 1 413 ? -18.703 0.651 13.062 1 97.25 413 VAL B CA 1
ATOM 7023 C C . VAL B 1 413 ? -17.719 -0.263 12.352 1 97.25 413 VAL B C 1
ATOM 7025 O O . VAL B 1 413 ? -17.984 -0.716 11.234 1 97.25 413 VAL B O 1
ATOM 7028 N N . TYR B 1 414 ? -16.609 -0.479 12.977 1 95.69 414 TYR B N 1
ATOM 7029 C CA . TYR B 1 414 ? -15.562 -1.329 12.422 1 95.69 414 TYR B CA 1
ATOM 7030 C C . TYR B 1 414 ? -15.258 -2.498 13.352 1 95.69 414 TYR B C 1
ATOM 7032 O O . TYR B 1 414 ? -15.523 -2.428 14.555 1 95.69 414 TYR B O 1
ATOM 7040 N N . THR B 1 415 ? -14.734 -3.545 12.812 1 93.56 415 THR B N 1
ATOM 7041 C CA . THR B 1 415 ? -14.141 -4.645 13.57 1 93.56 415 THR B CA 1
ATOM 7042 C C . THR B 1 415 ? -12.648 -4.762 13.273 1 93.56 415 THR B C 1
ATOM 7044 O O . THR B 1 415 ? -12.172 -4.27 12.25 1 93.56 415 THR B O 1
ATOM 7047 N N . ALA B 1 416 ? -11.906 -5.277 14.188 1 90.88 416 ALA B N 1
ATOM 7048 C CA . ALA B 1 416 ? -10.469 -5.504 14.078 1 90.88 416 ALA B CA 1
ATOM 7049 C C . ALA B 1 416 ? -10.094 -6.902 14.562 1 90.88 416 ALA B C 1
ATOM 7051 O O . ALA B 1 416 ? -9.445 -7.055 15.602 1 90.88 416 ALA B O 1
ATOM 7052 N N . PRO B 1 417 ? -10.328 -7.867 13.734 1 89.44 417 PRO B N 1
ATOM 7053 C CA . PRO B 1 417 ? -10.234 -9.25 14.203 1 89.44 417 PRO B CA 1
ATOM 7054 C C . PRO B 1 417 ? -8.82 -9.633 14.641 1 89.44 417 PRO B C 1
ATOM 7056 O O . PRO B 1 417 ? -8.648 -10.492 15.508 1 89.44 417 PRO B O 1
ATOM 7059 N N . SER B 1 418 ? -7.809 -8.977 14.133 1 87.88 418 SER B N 1
ATOM 7060 C CA . SER B 1 418 ? -6.441 -9.383 14.438 1 87.88 418 SER B CA 1
ATOM 7061 C C . SER B 1 418 ? -5.824 -8.492 15.508 1 87.88 418 SER B C 1
ATOM 7063 O O . SER B 1 418 ? -4.742 -8.781 16.016 1 87.88 418 SER B O 1
ATOM 7065 N N . VAL B 1 419 ? -6.453 -7.414 15.836 1 85.75 419 VAL B N 1
ATOM 7066 C CA . VAL B 1 419 ? -5.934 -6.469 16.828 1 85.75 419 VAL B CA 1
ATOM 7067 C C . VAL B 1 419 ? -6.66 -6.656 18.156 1 85.75 419 VAL B C 1
ATOM 7069 O O . VAL B 1 419 ? -6.031 -6.883 19.188 1 85.75 419 VAL B O 1
ATOM 7072 N N . LYS B 1 420 ? -7.957 -6.598 18.078 1 87 420 LYS B N 1
ATOM 7073 C CA . LYS B 1 420 ? -8.844 -6.824 19.219 1 87 420 LYS B CA 1
ATOM 7074 C C . LYS B 1 420 ? -10.078 -7.621 18.812 1 87 420 LYS B C 1
ATOM 7076 O O . LYS B 1 420 ? -11.141 -7.043 18.562 1 87 420 LYS B O 1
ATOM 7081 N N . PRO B 1 421 ? -9.953 -8.922 18.797 1 87.38 421 PRO B N 1
ATOM 7082 C CA . PRO B 1 421 ? -11.031 -9.773 18.297 1 87.38 421 PRO B CA 1
ATOM 7083 C C . PRO B 1 421 ? -12.32 -9.633 19.094 1 87.38 421 PRO B C 1
ATOM 7085 O O . PRO B 1 421 ? -12.281 -9.469 20.312 1 87.38 421 PRO B O 1
ATOM 7088 N N . GLY B 1 422 ? -13.406 -9.609 18.375 1 87.19 422 GLY B N 1
ATOM 7089 C CA . GLY B 1 422 ? -14.719 -9.672 19 1 87.19 422 GLY B CA 1
ATOM 7090 C C . GLY B 1 422 ? -15.219 -8.328 19.484 1 87.19 422 GLY B C 1
ATOM 7091 O O . GLY B 1 422 ? -16.188 -8.25 20.234 1 87.19 422 GLY B O 1
ATOM 7092 N N . GLN B 1 423 ? -14.531 -7.25 19.094 1 90.44 423 GLN B N 1
ATOM 7093 C CA . GLN B 1 423 ? -14.922 -5.914 19.531 1 90.44 423 GLN B CA 1
ATOM 7094 C C . GLN B 1 423 ? -15.328 -5.043 18.344 1 90.44 423 GLN B C 1
ATOM 7096 O O . GLN B 1 423 ? -14.867 -5.254 17.219 1 90.44 423 GLN B O 1
ATOM 7101 N N . PHE B 1 424 ? -16.266 -4.176 18.625 1 93.62 424 PHE B N 1
ATOM 7102 C CA . PHE B 1 424 ? -16.672 -3.164 17.656 1 93.62 424 PHE B CA 1
ATOM 7103 C C . PHE B 1 424 ? -16.078 -1.809 18 1 93.62 424 PHE B C 1
ATOM 7105 O O . PHE B 1 424 ? -15.969 -1.453 19.172 1 93.62 424 PHE B O 1
ATOM 7112 N N . PHE B 1 425 ? -15.695 -1.117 17.062 1 93.5 425 PHE B N 1
ATOM 7113 C CA . PHE B 1 425 ? -15.117 0.213 17.219 1 93.5 425 PHE B CA 1
ATOM 7114 C C . PHE B 1 425 ? -15.914 1.245 16.422 1 93.5 425 PHE B C 1
ATOM 7116 O O . PHE B 1 425 ? -16.344 0.979 15.297 1 93.5 425 PHE B O 1
ATOM 7123 N N . LEU B 1 426 ? -16.109 2.342 17.031 1 94.94 426 LEU B N 1
ATOM 7124 C CA . LEU B 1 426 ? -16.938 3.365 16.422 1 94.94 426 LEU B CA 1
ATOM 7125 C C . LEU B 1 426 ? -16.109 4.559 15.984 1 94.94 426 LEU B C 1
ATOM 7127 O O . LEU B 1 426 ? -15.141 4.934 16.656 1 94.94 426 LEU B O 1
ATOM 7131 N N . TYR B 1 427 ? -16.438 5.113 14.914 1 96.44 427 TYR B N 1
ATOM 7132 C CA . TYR B 1 427 ? -15.977 6.422 14.469 1 96.44 427 TYR B CA 1
ATOM 7133 C C . TYR B 1 427 ? -17.156 7.355 14.195 1 96.44 427 TYR B C 1
ATOM 7135 O O . TYR B 1 427 ? -18.219 6.91 13.766 1 96.44 427 TYR B O 1
ATOM 7143 N N . PHE B 1 428 ? -16.969 8.641 14.438 1 97.38 428 PHE B N 1
ATOM 7144 C CA . PHE B 1 428 ? -18.047 9.617 14.344 1 97.38 428 PHE B CA 1
ATOM 7145 C C . PHE B 1 428 ? -17.672 10.742 13.383 1 97.38 428 PHE B C 1
ATOM 7147 O O . PHE B 1 428 ? -16.641 11.398 13.547 1 97.38 428 PHE B O 1
ATOM 7154 N N . ASP B 1 429 ? -18.578 10.984 12.414 1 98.06 429 ASP B N 1
ATOM 7155 C CA . ASP B 1 429 ? -18.406 12.102 11.492 1 98.06 429 ASP B CA 1
ATOM 7156 C C . ASP B 1 429 ? -18.656 13.438 12.203 1 98.06 429 ASP B C 1
ATOM 7158 O O . ASP B 1 429 ? -19.312 13.477 13.242 1 98.06 429 ASP B O 1
ATOM 7162 N N . PRO B 1 430 ? -18.094 14.516 11.695 1 98 430 PRO B N 1
ATOM 7163 C CA . PRO B 1 430 ? -18.422 15.828 12.258 1 98 430 PRO B CA 1
ATOM 7164 C C . PRO B 1 430 ? -19.906 16.172 12.102 1 98 430 PRO B C 1
ATOM 7166 O O . PRO B 1 430 ? -20.438 16.125 10.992 1 98 430 PRO B O 1
ATOM 7169 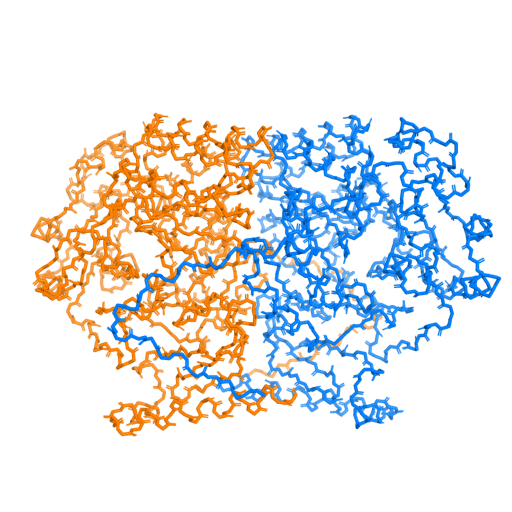N N . ILE B 1 431 ? -20.5 16.688 13.094 1 98 431 ILE B N 1
ATOM 7170 C CA . ILE B 1 431 ? -21.938 16.859 13.18 1 98 431 ILE B CA 1
ATOM 7171 C C . ILE B 1 431 ? -22.391 17.906 12.172 1 98 431 ILE B C 1
ATOM 7173 O O . ILE B 1 431 ? -23.422 17.75 11.523 1 98 431 ILE B O 1
ATOM 7177 N N . HIS B 1 432 ? -21.625 18.953 12 1 97.06 432 HIS B N 1
ATOM 7178 C CA . HIS B 1 432 ? -22.016 20.078 11.156 1 97.06 432 HIS B CA 1
ATOM 7179 C C . HIS B 1 432 ? -22.094 19.672 9.688 1 97.06 432 HIS B C 1
ATOM 7181 O O . HIS B 1 432 ? -22.641 20.406 8.867 1 97.06 432 HIS B O 1
ATOM 7187 N N . LEU B 1 433 ? -21.562 18.5 9.32 1 97.81 433 LEU B N 1
ATOM 7188 C CA . LEU B 1 433 ? -21.578 18.047 7.938 1 97.81 433 LEU B CA 1
ATOM 7189 C C . LEU B 1 433 ? -22.672 17 7.715 1 97.81 433 LEU B C 1
ATOM 7191 O O . LEU B 1 433 ? -22.859 16.531 6.594 1 97.81 433 LEU B O 1
ATOM 7195 N N . LEU B 1 434 ? -23.375 16.641 8.758 1 97.94 434 LEU B N 1
ATOM 7196 C CA . LEU B 1 434 ? -24.438 15.656 8.656 1 97.94 434 LEU B CA 1
ATOM 7197 C C . LEU B 1 434 ? -25.719 16.297 8.094 1 97.94 434 LEU B C 1
ATOM 7199 O O . LEU B 1 434 ? -25.875 17.516 8.141 1 97.94 434 LEU B O 1
ATOM 7203 N N . PRO B 1 435 ? -26.609 15.422 7.555 1 97.5 435 PRO B N 1
ATOM 7204 C CA . PRO B 1 435 ? -27.938 15.938 7.227 1 97.5 435 PRO B CA 1
ATOM 7205 C C . PRO B 1 435 ? -28.672 16.484 8.445 1 97.5 435 PRO B C 1
ATOM 7207 O O . PRO B 1 435 ? -28.344 16.141 9.578 1 97.5 435 PRO B O 1
ATOM 7210 N N . GLU B 1 436 ? -29.672 17.281 8.164 1 97.75 436 GLU B N 1
ATOM 7211 C CA . GLU B 1 436 ? -30.422 17.953 9.219 1 97.75 436 GLU B CA 1
ATOM 7212 C C . GLU B 1 436 ? -30.969 16.953 10.234 1 97.75 436 GLU B C 1
ATOM 7214 O O . GLU B 1 436 ? -30.938 17.203 11.438 1 97.75 436 GLU B O 1
ATOM 7219 N N . ALA B 1 437 ? -31.453 15.867 9.734 1 97.81 437 ALA B N 1
ATOM 7220 C CA . ALA B 1 437 ? -32.031 14.852 10.609 1 97.81 437 ALA B CA 1
ATOM 7221 C C . ALA B 1 437 ? -31 14.336 11.602 1 97.81 437 ALA B C 1
ATOM 7223 O O . ALA B 1 437 ? -31.312 14.094 12.766 1 97.81 437 ALA B O 1
ATOM 7224 N N . GLY B 1 438 ? -29.781 14.125 11.18 1 98.06 438 GLY B N 1
ATOM 7225 C CA . GLY B 1 438 ? -28.703 13.68 12.055 1 98.06 438 GLY B CA 1
ATOM 7226 C C . GLY B 1 438 ? -28.266 14.742 13.047 1 98.06 438 GLY B C 1
ATOM 7227 O O . GLY B 1 438 ? -28.062 14.445 14.219 1 98.06 438 GLY B O 1
ATOM 7228 N N . GLN B 1 439 ? -28.188 16.016 12.609 1 97.94 439 GLN B N 1
ATOM 7229 C CA . GLN B 1 439 ? -27.797 17.125 13.477 1 97.94 439 GLN B CA 1
ATOM 7230 C C . GLN B 1 439 ? -28.797 17.312 14.625 1 97.94 439 GLN B C 1
ATOM 7232 O O . GLN B 1 439 ? -28.391 17.547 15.766 1 97.94 439 GLN B O 1
ATOM 7237 N N . MET B 1 440 ? -30.031 17.109 14.289 1 97.94 440 MET B N 1
ATOM 7238 C CA . MET B 1 440 ? -31.078 17.281 15.289 1 97.94 440 MET B CA 1
ATOM 7239 C C . MET B 1 440 ? -30.969 16.203 16.375 1 97.94 440 MET B C 1
ATOM 7241 O O . MET B 1 440 ? -31.156 16.484 17.562 1 97.94 440 MET B O 1
ATOM 7245 N N . ARG B 1 441 ? -30.625 15.023 15.969 1 97.75 441 ARG B N 1
ATOM 7246 C CA . ARG B 1 441 ? -30.484 13.945 16.953 1 97.75 441 ARG B CA 1
ATOM 7247 C C . ARG B 1 441 ? -29.281 14.172 17.859 1 97.75 441 ARG B C 1
ATOM 7249 O O . ARG B 1 441 ? -29.344 13.914 19.047 1 97.75 441 ARG B O 1
ATOM 7256 N N . TRP B 1 442 ? -28.234 14.758 17.344 1 97.69 442 TRP B N 1
ATOM 7257 C CA . TRP B 1 442 ? -27.031 14.992 18.141 1 97.69 442 TRP B CA 1
ATOM 7258 C C . TRP B 1 442 ? -27.219 16.172 19.078 1 97.69 442 TRP B C 1
ATOM 7260 O O . TRP B 1 442 ? -26.469 16.312 20.062 1 97.69 442 TRP B O 1
ATOM 7270 N N . LYS B 1 443 ? -28.188 17.016 18.797 1 97.06 443 LYS B N 1
ATOM 7271 C CA . LYS B 1 443 ? -28.469 18.141 19.688 1 97.06 443 LYS B CA 1
ATOM 7272 C C . LYS B 1 443 ? -29.094 17.672 20.984 1 97.06 443 LYS B C 1
ATOM 7274 O O . LYS B 1 443 ? -29 18.359 22.016 1 97.06 443 LYS B O 1
ATOM 7279 N N . ASP B 1 444 ? -29.672 16.453 20.969 1 97.06 444 ASP B N 1
ATOM 7280 C CA . ASP B 1 444 ? -30.312 15.875 22.141 1 97.06 444 ASP B CA 1
ATOM 7281 C C . ASP B 1 444 ? -29.422 14.828 22.797 1 97.06 444 ASP B C 1
ATOM 7283 O O . ASP B 1 444 ? -29.328 13.695 22.312 1 97.06 444 ASP B O 1
ATOM 7287 N N . PRO B 1 445 ? -28.875 15.109 23.953 1 95.88 445 PRO B N 1
ATOM 7288 C CA . PRO B 1 445 ? -27.984 14.164 24.625 1 95.88 445 PRO B CA 1
ATOM 7289 C C . PRO B 1 445 ? -28.641 12.812 24.891 1 95.88 445 PRO B C 1
ATOM 7291 O O . PRO B 1 445 ? -27.969 11.781 24.922 1 95.88 445 PRO B O 1
ATOM 7294 N N . ALA B 1 446 ? -29.922 12.781 24.984 1 95.88 446 ALA B N 1
ATOM 7295 C CA . ALA B 1 446 ? -30.641 11.539 25.25 1 95.88 446 ALA B CA 1
ATOM 7296 C C . ALA B 1 446 ? -30.578 10.594 24.047 1 95.88 446 ALA B C 1
ATOM 7298 O O . ALA B 1 446 ? -30.75 9.383 24.203 1 95.88 446 ALA B O 1
ATOM 7299 N N . GLU B 1 447 ? -30.266 11.188 22.922 1 97.19 447 GLU B N 1
ATOM 7300 C CA . GLU B 1 447 ? -30.234 10.398 21.688 1 97.19 447 GLU B CA 1
ATOM 7301 C C . GLU B 1 447 ? -28.875 9.766 21.469 1 97.19 447 GLU B C 1
ATOM 7303 O O . GLU B 1 447 ? -28.734 8.836 20.672 1 97.19 447 GLU B O 1
ATOM 7308 N N . HIS B 1 448 ? -27.875 10.242 22.172 1 96.88 448 HIS B N 1
ATOM 7309 C CA . HIS B 1 448 ? -26.5 9.82 21.875 1 96.88 448 HIS B CA 1
ATOM 7310 C C . HIS B 1 448 ? -26.344 8.312 22.062 1 96.88 448 HIS B C 1
ATOM 7312 O O . HIS B 1 448 ? -25.922 7.613 21.125 1 96.88 448 HIS B O 1
ATOM 7318 N N . SER B 1 449 ? -26.75 7.828 23.156 1 96.44 449 SER B N 1
ATOM 7319 C CA . SER B 1 449 ? -26.609 6.41 23.469 1 96.44 449 SER B CA 1
ATOM 7320 C C . SER B 1 449 ? -27.5 5.555 22.562 1 96.44 449 SER B C 1
ATOM 7322 O O . SER B 1 449 ? -27.125 4.438 22.203 1 96.44 449 SER B O 1
ATOM 7324 N N . LYS B 1 450 ? -28.625 6.094 22.25 1 97.44 450 LYS B N 1
ATOM 7325 C CA . LYS B 1 450 ? -29.547 5.371 21.375 1 97.44 450 LYS B CA 1
ATOM 7326 C C . LYS B 1 450 ? -28.938 5.191 19.984 1 97.44 450 LYS B C 1
ATOM 7328 O O . LYS B 1 450 ? -29 4.102 19.406 1 97.44 450 LYS B O 1
ATOM 7333 N N . MET B 1 451 ? -28.406 6.246 19.469 1 97.62 451 MET B N 1
ATOM 7334 C CA . MET B 1 451 ? -27.797 6.203 18.141 1 97.62 451 MET B CA 1
ATOM 7335 C C . MET B 1 451 ? -26.641 5.219 18.094 1 97.62 451 MET B C 1
ATOM 7337 O O . MET B 1 451 ? -26.484 4.461 17.141 1 97.62 451 MET B O 1
ATOM 7341 N N . VAL B 1 452 ? -25.844 5.25 19.125 1 96.81 452 VAL B N 1
ATOM 7342 C CA . VAL B 1 452 ? -24.703 4.344 19.219 1 96.81 452 VAL B CA 1
ATOM 7343 C C . VAL B 1 452 ? -25.188 2.898 19.266 1 96.81 452 VAL B C 1
ATOM 7345 O O . VAL B 1 452 ? -24.672 2.037 18.547 1 96.81 452 VAL B O 1
ATOM 7348 N N . GLN B 1 453 ? -26.203 2.615 20.031 1 97.12 453 GLN B N 1
ATOM 7349 C CA . GLN B 1 453 ? -26.75 1.269 20.141 1 97.12 453 GLN B CA 1
ATOM 7350 C C . GLN B 1 453 ? -27.375 0.811 18.828 1 97.12 453 GLN B C 1
ATOM 7352 O O . GLN B 1 453 ? -27.219 -0.345 18.438 1 97.12 453 GLN B O 1
ATOM 7357 N N . GLU B 1 454 ? -28.094 1.724 18.203 1 97 454 GLU B N 1
ATOM 7358 C CA . GLU B 1 454 ? -28.656 1.414 16.906 1 97 454 GLU B CA 1
ATOM 7359 C C . GLU B 1 454 ? -27.578 0.981 15.914 1 97 454 GLU B C 1
ATOM 7361 O O . GLU B 1 454 ? -27.75 0.002 15.188 1 97 454 GLU B O 1
ATOM 7366 N N . ALA B 1 455 ? -26.469 1.715 15.891 1 96.88 455 ALA B N 1
ATOM 7367 C CA . ALA B 1 455 ? -25.359 1.408 14.992 1 96.88 455 ALA B CA 1
ATOM 7368 C C . ALA B 1 455 ? -24.75 0.05 15.312 1 96.88 455 ALA B C 1
ATOM 7370 O O . ALA B 1 455 ? -24.469 -0.747 14.414 1 96.88 455 ALA B O 1
ATOM 7371 N N . LEU B 1 456 ? -24.594 -0.226 16.547 1 96.06 456 LEU B N 1
ATOM 7372 C CA . LEU B 1 456 ? -24.016 -1.488 17 1 96.06 456 LEU B CA 1
ATOM 7373 C C . LEU B 1 456 ? -24.922 -2.66 16.641 1 96.06 456 LEU B C 1
ATOM 7375 O O . LEU B 1 456 ? -24.453 -3.713 16.219 1 96.06 456 LEU B O 1
ATOM 7379 N N . ASP B 1 457 ? -26.188 -2.484 16.828 1 96.06 457 ASP B N 1
ATOM 7380 C CA . ASP B 1 457 ? -27.156 -3.529 16.516 1 96.06 457 ASP B CA 1
ATOM 7381 C C . ASP B 1 457 ? -27.109 -3.883 15.023 1 96.06 457 ASP B C 1
ATOM 7383 O O . ASP B 1 457 ? -27.156 -5.059 14.664 1 96.06 457 ASP B O 1
ATOM 7387 N N . ARG B 1 458 ? -27 -2.85 14.258 1 95.06 458 ARG B N 1
ATOM 7388 C CA . ARG B 1 458 ? -26.938 -3.07 12.82 1 95.06 458 ARG B CA 1
ATOM 7389 C C . ARG B 1 458 ? -25.641 -3.766 12.43 1 95.06 458 ARG B C 1
ATOM 7391 O O . ARG B 1 458 ? -25.641 -4.633 11.555 1 95.06 458 ARG B O 1
ATOM 7398 N N . ALA B 1 459 ? -24.578 -3.338 12.984 1 94.31 459 ALA B N 1
ATOM 7399 C CA . ALA B 1 459 ? -23.281 -3.965 12.719 1 94.31 459 ALA B CA 1
ATOM 7400 C C . ALA B 1 459 ? -23.281 -5.434 13.133 1 94.31 459 ALA B C 1
ATOM 7402 O O . ALA B 1 459 ? -22.766 -6.289 12.414 1 94.31 459 ALA B O 1
ATOM 7403 N N . GLN B 1 460 ? -23.875 -5.727 14.242 1 92.06 460 GLN B N 1
ATOM 7404 C CA . GLN B 1 460 ? -23.969 -7.094 14.734 1 92.06 460 GLN B CA 1
ATOM 7405 C C . GLN B 1 460 ? -24.812 -7.961 13.812 1 92.06 460 GLN B C 1
ATOM 7407 O O . GLN B 1 460 ? -24.484 -9.133 13.594 1 92.06 460 GLN B O 1
ATOM 7412 N N . ALA B 1 461 ? -25.859 -7.449 13.328 1 88.62 461 ALA B N 1
ATOM 7413 C CA . ALA B 1 461 ? -26.734 -8.18 12.406 1 88.62 461 ALA B CA 1
ATOM 7414 C C . ALA B 1 461 ? -26 -8.547 11.125 1 88.62 461 ALA B C 1
ATOM 7416 O O . ALA B 1 461 ? -26.219 -9.625 10.57 1 88.62 461 ALA B O 1
ATOM 7417 N N . ARG B 1 462 ? -25.188 -7.715 10.664 1 82.81 462 ARG B N 1
ATOM 7418 C CA . ARG B 1 462 ? -24.422 -7.969 9.453 1 82.81 462 ARG B CA 1
ATOM 7419 C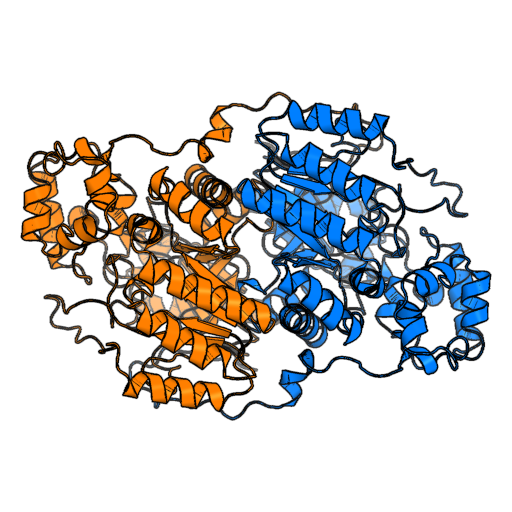 C . ARG B 1 462 ? -23.328 -9.016 9.695 1 82.81 462 ARG B C 1
ATOM 7421 O O . ARG B 1 462 ? -23.062 -9.852 8.836 1 82.81 462 ARG B O 1
ATOM 7428 N N . ALA B 1 463 ? -22.734 -8.906 10.844 1 73.62 463 ALA B N 1
ATOM 7429 C CA . ALA B 1 463 ? -21.656 -9.828 11.172 1 73.62 463 ALA B CA 1
ATOM 7430 C C . ALA B 1 463 ? -22.172 -11.258 11.297 1 73.62 463 ALA B C 1
ATOM 7432 O O . ALA B 1 463 ? -21.422 -12.219 11.062 1 73.62 463 ALA B O 1
ATOM 7433 N N . ARG B 1 464 ? -23.453 -11.469 11.594 1 57.78 464 ARG B N 1
ATOM 7434 C CA . ARG B 1 464 ? -24.062 -12.781 11.766 1 57.78 464 ARG B CA 1
ATOM 7435 C C . ARG B 1 464 ? -24.484 -13.375 10.422 1 57.78 464 ARG B C 1
ATOM 7437 O O . ARG B 1 464 ? -24.734 -14.578 10.328 1 57.78 464 ARG B O 1
ATOM 7444 N N . ARG B 1 465 ? -24.391 -12.656 9.305 1 57.16 465 ARG B N 1
ATOM 7445 C CA . ARG B 1 465 ? -24.75 -13.172 7.992 1 57.16 465 ARG B CA 1
ATOM 7446 C C . ARG B 1 465 ? -23.531 -13.617 7.211 1 57.16 465 ARG B C 1
ATOM 7448 O O . ARG B 1 465 ? -22.469 -12.984 7.293 1 57.16 465 ARG B O 1
#

Organism: NCBI:txid927083

pLDDT: mean 92.32, std 11.86, range [25.39, 98.88]

Sequence (930 aa):
MQLKVVETPKDEAPRAVKPPVDPSTLSHRHLLEGDFWRRIPAYANVSEAEFLDHKWQMKQTITRVDKLLAALQGLVSPQFIVDAEEGFRHAPMAVRVSPYLLSLVDWTKPYEDPLRRQFIPLSSTRLPDHPQLRFDSLNEQGDAPVQGLTHRYPDKALFLALDTCPVYCRFCTRSYAVGPDTDQAELEKLSLKANAQRWEAIFTYVASRPELEDIVISGGDSYNLRADQIREIGHRLLDIPHVARMRFATKGPAVMPQKILTDDEWFKALVEVVHRGRSMAKDVVLHTHFNHPNEITGITKRAMDRLFGEGVTVRNQSVLQRGVNDQVETMTTLVKRLAHVNVQPYYVYVHDLVKGVEELRTTVDTAEYLEKSVRGTTAGFNTPTFVVDAPGGGGKRVVHSFEHYDRVTGISVYTAPSVKPGQFFLYFDPIHLLPEAGQMRWKDPAEHSKMVQEALDRAQARARRMQLKVVETPKDEAPRAVKPPVDPSTLSHRHLLEGDFWRRIPAYANVSEAEFLDHKWQMKQTITRVDKLLAALQGLVSPQFIVDAEEGFRHAPMAVRVSPYLLSLVDWTKPYEDPLRRQFIPLSSTRLPDHPQLRFDSLNEQGDAPVQGLTHRYPDKALFLALDTCPVYCRFCTRSYAVGPDTDQAELEKLSLKANAQRWEAIFTYVASRPELEDIVISGGDSYNLRADQIREIGHRLLDIPHVARMRFATKGPAVMPQKILTDDEWFKALVEVVHRGRSMAKDVVLHTHFNHPNEITGITKRAMDRLFGEGVTVRNQSVLQRGVNDQVETMTTLVKRLAHVNVQPYYVYVHDLVKGVEELRTTVDTAEYLEKSVRGTTAGFNTPTFVVDAPGGGGKRVVHSFEHYDRVTGISVYTAPSVKPGQFFLYFDPIHLLPEAGQMRWKDPAEHSKMVQEALDRAQARARR

Foldseek 3Di:
DPDDDDDPDPDDDPPDDDDDDDVVLVCLLPFADDDLLLVQVVCVPPDPVLLLALVNQLVQKDFALVVVLVSCVPLADPVQSVFQVVFQQFFLATFTATSQLVSLFNSVCLVLTQSNLFGTGGPVLWDAFAPPDDQLQQCQVVQAPAPQWGDQAQAEIEHQQAQEANGDTSQDSQSLAHHDGDPPVPRNHDGRHHDPVSVVVVLVVCLVRLSHQEYEYAHHFCLPDDLVRLLVNLVSLLPRLSHQEYEGEHQCLLRNLSCLVHVVSNVVSLLVSQVVSVVVNGHYAYEHEDAWSSSCHPSSLVSLVSCVVSVHQYEYEYEQWPSNQLDLVTVLSNLVSCVSSRYAYAEYEQRDRDPGSLSTGAALVSLVVNLVSNPPSDDPRSRYFYWYQFGPNLGTHGSPQFLDADQQQRKTWHHRCNRDRPDITIDGGRLVPHPPNNVVLSVDPVSVVVVVVVRVVSSVVSVVD/DPDDDDDPDPDDPPPDDDDDDDVVLVCLLPFADDDLLLVQVVCVPPDPVLLLALVNQLVQKDFALVVVLVSCVPLADPVQSVFQVVFQQFFLATFTATSQLVSLFNSVCLVLTQSNLFGTGGPVLWDAFAPPDDQLQQCQVVQAPAPQWGDQAQAEIEHQQAQEANGDTSQDSQSLAHHDGDPPVPRNHDGRHHDPVSVVVVLVVCLVRLSHQEYEYAHHFCVPDDLVRLLVNLVSLLPRLSHQEYEGEHQCLLRNLSCLVHVVSNVVSQLVSQVVSVVSNGHYAYEHEDAWSSSDHPSSLVSLVSCVVSVHQYEYEYEQWPSNQLDLSGVLSNLVSCVSSRYAYAEYEQRDRDPGSLSTGAALVSLVVNLVSNPPSDDPRSRYFYWYQFTPNLGTHGSPQFLDADQQQRKTWHHRCNRDRPDITIDGGRLVPHPPNNVVLSVDPVSPVVVVVVRVVSSVVSVVD

Radius of gyration: 28.08 Å; Cα contacts (8 Å, |Δi|>4): 1906; chains: 2; bounding box: 59×89×69 Å

Solvent-accessible surface area (backbone atoms only — not comparable to full-atom values): 48468 Å² total; per-residue (Å²): 131,86,60,51,74,66,71,68,71,92,60,88,59,71,60,51,67,76,74,82,78,62,70,76,79,54,50,48,74,66,51,58,67,82,73,57,43,37,78,39,77,93,32,48,84,59,48,68,71,52,67,43,26,34,66,51,37,60,70,60,36,38,64,43,66,70,60,46,53,58,69,39,56,86,57,50,54,71,66,55,52,55,32,32,55,53,11,53,74,64,38,70,52,48,55,33,47,26,53,61,42,61,42,61,43,50,51,91,45,54,91,67,23,41,62,38,65,44,56,52,51,43,44,87,61,60,43,78,61,62,90,83,58,46,89,55,40,52,40,52,69,54,26,17,66,44,84,50,32,29,54,70,40,69,26,33,35,39,36,31,55,25,22,46,49,83,48,41,52,57,75,45,79,51,52,57,34,36,54,66,80,46,89,56,81,83,54,82,53,52,84,32,64,72,43,71,67,53,49,50,54,47,51,53,51,53,67,72,34,73,57,38,27,35,42,36,38,26,55,34,19,43,68,65,51,48,35,67,52,46,39,48,56,42,51,57,46,62,67,30,84,53,36,41,33,39,32,42,30,27,47,36,58,46,42,47,25,29,35,64,68,56,35,59,62,46,42,48,27,52,50,49,45,32,52,53,23,29,76,67,72,20,50,45,35,39,34,37,47,55,55,43,50,80,51,51,30,45,63,32,36,53,27,36,44,56,40,40,57,71,67,46,50,38,34,26,40,24,57,40,24,46,71,44,30,72,42,63,68,48,39,42,35,26,38,49,28,35,47,71,42,64,25,33,29,49,36,32,30,52,50,74,71,42,74,68,37,41,57,35,41,54,42,69,66,56,52,46,54,39,48,50,44,42,43,44,55,53,60,70,81,41,49,47,48,45,24,36,65,26,33,57,49,38,42,69,36,55,62,56,61,48,57,29,71,40,72,46,72,27,44,31,33,33,70,17,58,46,51,40,62,63,33,50,22,56,47,75,35,48,56,91,76,34,45,68,74,24,39,57,44,68,71,37,74,81,38,51,63,51,54,52,50,53,47,50,53,52,23,51,56,49,70,74,102,132,86,61,51,75,67,70,68,72,91,61,87,59,72,59,51,67,76,73,83,78,62,69,75,79,54,50,48,72,66,50,58,64,81,74,59,43,37,77,40,77,94,34,48,84,59,47,69,71,53,66,44,28,35,66,51,36,60,70,59,36,36,65,44,66,70,59,46,51,57,69,40,57,85,56,52,56,71,67,54,51,55,31,32,55,54,11,54,74,63,39,69,51,49,55,33,47,25,53,63,44,62,40,61,42,50,51,91,44,54,90,66,24,42,62,39,65,45,56,53,51,42,45,87,62,60,45,78,61,61,89,82,58,47,88,55,42,53,42,53,70,51,26,18,64,46,83,50,30,30,53,70,41,72,26,34,34,40,36,30,55,25,20,46,48,83,47,39,51,56,74,46,79,50,53,57,33,37,53,66,79,45,89,56,80,84,52,82,54,52,85,34,63,73,43,71,67,52,49,49,55,47,51,53,51,54,66,70,34,74,57,37,29,33,39,37,38,26,56,34,19,45,67,65,52,48,36,68,51,45,40,48,56,43,53,56,46,62,68,31,83,52,37,41,32,38,31,43,29,27,47,37,57,47,42,48,24,29,35,63,68,58,35,58,62,45,43,48,26,52,51,48,43,31,52,52,24,30,76,68,71,20,50,47,36,40,33,36,46,56,56,40,50,79,50,50,31,45,63,32,36,55,27,36,45,55,40,38,58,72,66,47,50,37,33,27,39,27,57,40,24,48,73,44,30,71,43,63,69,46,40,42,36,27,38,49,28,34,46,70,42,66,26,32,29,49,36,33,29,52,49,73,71,40,73,68,39,41,57,34,43,55,42,69,66,56,51,46,52,39,48,50,46,42,42,43,56,54,59,72,81,39,48,46,48,44,23,34,64,28,34,58,50,38,40,70,36,55,59,55,61,47,57,30,72,40,72,47,72,27,43,31,31,32,69,17,58,46,52,40,62,63,32,50,21,55,47,75,33,50,56,92,78,35,45,70,74,23,38,56,44,66,71,36,74,81,38,50,64,51,53,53,49,53,49,48,52,50,23,51,58,51,69,74,102